Protein AF-0000000085170234 (afdb_homodimer)

pLDDT: mean 93.41, std 13.41, range [22.31, 98.94]

Organism: Herbaspirillum seropedicae (strain SmR1) (NCBI:txid757424)

Secondary structure (DSSP, 8-state):
-----SEEEEEESPEE--SSSPPPEE-EEEEETTEEEEEE--TTS-EEEEEE-TTSEEEEPEEESSB--TTHHHHSTT-HHHHTTTEEEEEES-TT--SSS--TT----TTGGGG--TT----SSHHHHHHHHHHS--SSEEEE-EEHHHHHHHH-S-SSSPPPHHHHHHHHHHHHHHHHHT--EEEEETTSHHHHT--HHHHHHHHGGGTTTT-EEEEE-S-SSTTHHHHHHHHHHHHHHHT--EEETT----SGGGTTTHHHHHHHHHHHHTTB-EEEEE-S-SSEEEEPP--GGG--S-EEEEEESS-GGGTTSBHHHHHHHHTS-HHHHHHHH-SEEEEE----HHHHHHHHHSTTEEE---B---SSS--THHHHHHHHIIIIIIIIS-SS-HHHHHHHTTHHHHHHHT-TT-SS--TTSB--EEEE-TTT-B----SSS-----BSEEEEEETTEEEEETTEE-S-----B---------------------/-----SEEEEEESPEE--SSSPPPEE-EEEEETTEEEEEE--TTS-EEEEEE-TTSEEEEPEEESSB--TTHHHHSTT-HHHHTTTEEEEEES-TT--SSS--TT----TTGGGG--TT----SSHHHHHHHHHHS--SSEEEE-EEHHHHHHHH-S-SSSPPPHHHHHHHHHHHHHHHHHT--EEEEETTSGGGTT--HHHHHHHHGGGTTTT-EEEEE-S-SSTTHHHHHHHHHHHHHHHT--EEETT----SGGGTTTHHHHHHHHHHHHTTB-EEEEE-S-SSEEEEPP--GGG--S-EEEEEESS-GGGTTSBHHHHHHHHTS-HHHHHHHH-SEEEEE----HHHHHHHHHSTTEEE---B---SSS--THHHHHHHHIIIIIIIIS-SS-HHHHHHHTTHHHHHHHT-TT-SS--TTSB--EEEE-TTT-B----SSS-----BSEEEEEETTEEEEETTEE-S-----B---------------------

Nearest PDB structures (foldseek):
  1v4y-assembly1_A  TM=9.837E-01  e=3.236E-79  Alcaligenes faecalis
  1rk5-assembly1_A  TM=9.835E-01  e=1.541E-78  Alcaligenes faecalis
  1m7j-assembly1_A  TM=9.836E-01  e=2.081E-78  Alcaligenes faecalis
  3giq-assembly1_A  TM=9.720E-01  e=9.893E-64  Bordetella bronchiseptica
  6gdd-assembly1_A  TM=7.482E-01  e=6.408E-16  Aquifex aeolicus VF5

Structure (mmCIF, N/CA/C/O backbone):
data_AF-0000000085170234-model_v1
#
loop_
_entity.id
_entity.type
_entity.pdbx_description
1 polymer 'N-acyl-D-glutamate deacylase protein'
#
loop_
_atom_site.group_PDB
_atom_site.id
_atom_site.type_symbol
_atom_site.label_atom_id
_atom_site.label_alt_id
_atom_site.label_comp_id
_atom_site.label_asym_id
_atom_site.label_entity_id
_atom_site.label_seq_id
_atom_site.pdbx_PDB_ins_code
_atom_site.Cartn_x
_atom_site.Cartn_y
_atom_site.Cartn_z
_atom_site.occupancy
_atom_site.B_iso_or_equiv
_atom_site.auth_seq_id
_atom_site.auth_comp_id
_atom_site.auth_asym_id
_atom_site.auth_atom_id
_atom_site.pdbx_PDB_model_num
ATOM 1 N N . MET A 1 1 ? 38.844 -9.789 -40.906 1 34 1 MET A N 1
ATOM 2 C CA . MET A 1 1 ? 38.25 -9.406 -39.625 1 34 1 MET A CA 1
ATOM 3 C C . MET A 1 1 ? 36.812 -9.906 -39.531 1 34 1 MET A C 1
ATOM 5 O O . MET A 1 1 ? 35.969 -9.562 -40.375 1 34 1 MET A O 1
ATOM 9 N N . GLN A 1 2 ? 36.531 -11.078 -39.219 1 41.5 2 GLN A N 1
ATOM 10 C CA . GLN A 1 2 ? 35.25 -11.781 -39.219 1 41.5 2 GLN A CA 1
ATOM 11 C C . GLN A 1 2 ? 34.156 -10.953 -38.531 1 41.5 2 GLN A C 1
ATOM 13 O O . GLN A 1 2 ? 34.312 -10.57 -37.375 1 41.5 2 GLN A O 1
ATOM 18 N N . ASN A 1 3 ? 33.469 -9.984 -39.125 1 49.84 3 ASN A N 1
ATOM 19 C CA . ASN A 1 3 ? 32.5 -8.953 -38.719 1 49.84 3 ASN A CA 1
ATOM 20 C C . ASN A 1 3 ? 31.422 -9.523 -37.812 1 49.84 3 ASN A C 1
ATOM 22 O O . ASN A 1 3 ? 30.531 -10.242 -38.281 1 49.84 3 ASN A O 1
ATOM 26 N N . SER A 1 4 ? 31.688 -9.789 -36.562 1 66.62 4 SER A N 1
ATOM 27 C CA . SER A 1 4 ? 30.766 -10.305 -35.562 1 66.62 4 SER A CA 1
ATOM 28 C C . SER A 1 4 ? 29.484 -9.492 -35.531 1 66.62 4 SER A C 1
ATOM 30 O O . SER A 1 4 ? 29.516 -8.258 -35.5 1 66.62 4 SER A O 1
ATOM 32 N N . PRO A 1 5 ? 28.359 -10.172 -35.875 1 76.56 5 PRO A N 1
ATOM 33 C CA . PRO A 1 5 ? 27.094 -9.445 -35.875 1 76.56 5 PRO A CA 1
ATOM 34 C C . PRO A 1 5 ? 26.859 -8.633 -34.625 1 76.56 5 PRO A C 1
ATOM 36 O O . PRO A 1 5 ? 27.375 -8.984 -33.562 1 76.56 5 PRO A O 1
ATOM 39 N N . ALA A 1 6 ? 26.281 -7.508 -34.812 1 88.31 6 ALA A N 1
ATOM 40 C CA . ALA A 1 6 ? 26 -6.562 -33.75 1 88.31 6 ALA A CA 1
ATOM 41 C C . ALA A 1 6 ? 25.156 -7.211 -32.656 1 88.31 6 ALA A C 1
ATOM 43 O O . ALA A 1 6 ? 25.344 -6.934 -31.469 1 88.31 6 ALA A O 1
ATOM 44 N N . PHE A 1 7 ? 24.25 -8.109 -33.156 1 96.62 7 PHE A N 1
ATOM 45 C CA . PHE A 1 7 ? 23.328 -8.758 -32.219 1 96.62 7 PHE A CA 1
ATOM 46 C C . PHE A 1 7 ? 23.281 -10.266 -32.438 1 96.62 7 PHE A C 1
ATOM 48 O O . PHE A 1 7 ? 23.5 -10.727 -33.562 1 96.62 7 PHE A O 1
ATOM 55 N N . ASP A 1 8 ? 23.125 -11.078 -31.422 1 97.94 8 ASP A N 1
ATOM 56 C CA . ASP A 1 8 ? 22.812 -12.5 -31.562 1 97.94 8 ASP A CA 1
ATOM 57 C C . ASP A 1 8 ? 21.438 -12.703 -32.188 1 97.94 8 ASP A C 1
ATOM 59 O O . ASP A 1 8 ? 21.234 -13.633 -32.969 1 97.94 8 ASP A O 1
ATOM 63 N N . LEU A 1 9 ? 20.516 -11.844 -31.812 1 98.31 9 LEU A N 1
ATOM 64 C CA . LEU A 1 9 ? 19.141 -11.906 -32.281 1 98.31 9 LEU A CA 1
ATOM 65 C C . LEU A 1 9 ? 18.578 -10.5 -32.469 1 98.31 9 LEU A C 1
ATOM 67 O O . LEU A 1 9 ? 18.781 -9.625 -31.609 1 98.31 9 LEU A O 1
ATOM 71 N N . LEU A 1 10 ? 17.938 -10.273 -33.562 1 98.69 10 LEU A N 1
ATOM 72 C CA . LEU A 1 10 ? 17.266 -9.016 -33.844 1 98.69 10 LEU A CA 1
ATOM 73 C C . LEU A 1 10 ? 15.805 -9.25 -34.188 1 98.69 10 LEU A C 1
ATOM 75 O O . LEU A 1 10 ? 15.492 -10.031 -35.094 1 98.69 10 LEU A O 1
ATOM 79 N N . ILE A 1 11 ? 14.906 -8.688 -33.406 1 98.75 11 ILE A N 1
ATOM 80 C CA . ILE A 1 11 ? 13.477 -8.711 -33.656 1 98.75 11 ILE A CA 1
ATOM 81 C C . ILE A 1 11 ? 13.039 -7.379 -34.281 1 98.75 11 ILE A C 1
ATOM 83 O O . ILE A 1 11 ? 13.195 -6.328 -33.656 1 98.75 11 ILE A O 1
ATOM 87 N N . THR A 1 12 ? 12.43 -7.395 -35.438 1 98.44 12 THR A N 1
ATOM 88 C CA . THR A 1 12 ? 12.164 -6.145 -36.156 1 98.44 12 THR A CA 1
ATOM 89 C C . THR A 1 12 ? 10.695 -6.043 -36.531 1 98.44 12 THR A C 1
ATOM 91 O O . THR A 1 12 ? 10.016 -7.059 -36.688 1 98.44 12 THR A O 1
ATOM 94 N N . GLY A 1 13 ? 10.211 -4.805 -36.562 1 97.81 13 GLY A N 1
ATOM 95 C CA . GLY A 1 13 ? 8.938 -4.504 -37.219 1 97.81 13 GLY A CA 1
ATOM 96 C C . GLY A 1 13 ? 7.75 -4.664 -36.281 1 97.81 13 GLY A C 1
ATOM 97 O O . GLY A 1 13 ? 6.613 -4.363 -36.656 1 97.81 13 GLY A O 1
ATOM 98 N N . GLY A 1 14 ? 7.945 -5.09 -35.062 1 98.25 14 GLY A N 1
ATOM 99 C CA . GLY A 1 14 ? 6.848 -5.371 -34.156 1 98.25 14 GLY A CA 1
ATOM 100 C C . GLY A 1 14 ? 6.371 -4.148 -33.375 1 98.25 14 GLY A C 1
ATOM 101 O O . GLY A 1 14 ? 7.004 -3.092 -33.438 1 98.25 14 GLY A O 1
ATOM 102 N N . THR A 1 15 ? 5.164 -4.227 -32.781 1 98.75 15 THR A N 1
ATOM 103 C CA . THR A 1 15 ? 4.664 -3.279 -31.797 1 98.75 15 THR A CA 1
ATOM 104 C C . THR A 1 15 ? 4.98 -3.754 -30.391 1 98.75 15 THR A C 1
ATOM 106 O O . THR A 1 15 ? 4.555 -4.84 -29.984 1 98.75 15 THR A O 1
ATOM 109 N N . ILE A 1 16 ? 5.648 -2.908 -29.641 1 98.81 16 ILE A N 1
ATOM 110 C CA . ILE A 1 16 ? 6.156 -3.312 -28.328 1 98.81 16 ILE A CA 1
ATOM 111 C C . ILE A 1 16 ? 5.133 -2.965 -27.25 1 98.81 16 ILE A C 1
ATOM 113 O O . ILE A 1 16 ? 4.617 -1.846 -27.219 1 98.81 16 ILE A O 1
ATOM 117 N N . ILE A 1 17 ? 4.715 -3.896 -26.469 1 98.88 17 ILE A N 1
ATOM 118 C CA . ILE A 1 17 ? 4.152 -3.709 -25.141 1 98.88 17 ILE A CA 1
ATOM 119 C C . ILE A 1 17 ? 5.184 -4.098 -24.078 1 98.88 17 ILE A C 1
ATOM 121 O O . ILE A 1 17 ? 5.508 -5.277 -23.922 1 98.88 17 ILE A O 1
ATOM 125 N N . ASP A 1 18 ? 5.668 -3.203 -23.312 1 98.75 18 ASP A N 1
ATOM 126 C CA . ASP A 1 18 ? 6.941 -3.379 -22.625 1 98.75 18 ASP A CA 1
ATOM 127 C C . ASP A 1 18 ? 6.738 -4.031 -21.266 1 98.75 18 ASP A C 1
ATOM 129 O O . ASP A 1 18 ? 7.707 -4.312 -20.547 1 98.75 18 ASP A O 1
ATOM 133 N N . GLY A 1 19 ? 5.488 -4.246 -20.812 1 98.56 19 GLY A N 1
ATOM 134 C CA . GLY A 1 19 ? 5.211 -4.93 -19.562 1 98.56 19 GLY A CA 1
ATOM 135 C C . GLY A 1 19 ? 5.051 -3.986 -18.391 1 98.56 19 GLY A C 1
ATOM 136 O O . GLY A 1 19 ? 4.887 -4.43 -17.25 1 98.56 19 GLY A O 1
ATOM 137 N N . SER A 1 20 ? 4.98 -2.604 -18.594 1 96.38 20 SER A N 1
ATOM 138 C CA . SER A 1 20 ? 4.871 -1.604 -17.531 1 96.38 20 SER A CA 1
ATOM 139 C C . SER A 1 20 ? 3.479 -0.986 -17.5 1 96.38 20 SER A C 1
ATOM 141 O O . SER A 1 20 ? 3.199 -0.122 -16.672 1 96.38 20 SER A O 1
ATOM 143 N N . LYS A 1 21 ? 2.598 -1.403 -18.359 1 93.69 21 LYS A N 1
ATOM 144 C CA . LYS A 1 21 ? 1.264 -0.839 -18.547 1 93.69 21 LYS A CA 1
ATOM 145 C C . LYS A 1 21 ? 1.313 0.41 -19.422 1 93.69 21 LYS A C 1
ATOM 147 O O . LYS A 1 21 ? 0.273 0.924 -19.844 1 93.69 21 LYS A O 1
ATOM 152 N N . ALA A 1 22 ? 2.502 0.89 -19.812 1 94.5 22 ALA A N 1
ATOM 153 C CA . ALA A 1 22 ? 2.629 2.057 -20.688 1 94.5 22 ALA A CA 1
ATOM 154 C C . ALA A 1 22 ? 2.068 1.769 -22.078 1 94.5 22 ALA A C 1
ATOM 156 O O . ALA A 1 22 ? 1.92 0.608 -22.469 1 94.5 22 ALA A O 1
ATOM 157 N N . PRO A 1 23 ? 1.733 2.812 -22.797 1 96.69 23 PRO A N 1
ATOM 158 C CA . PRO A 1 23 ? 1.229 2.609 -24.156 1 96.69 23 PRO A CA 1
ATOM 159 C C . PRO A 1 23 ? 2.225 1.877 -25.047 1 96.69 23 PRO A C 1
ATOM 161 O O . PRO A 1 23 ? 3.436 2.082 -24.922 1 96.69 23 PRO A O 1
ATOM 164 N N . ARG A 1 24 ? 1.692 1.06 -25.906 1 98.31 24 ARG A N 1
ATOM 165 C CA . ARG A 1 24 ? 2.514 0.323 -26.859 1 98.31 24 ARG A CA 1
ATOM 166 C C . ARG A 1 24 ? 3.148 1.264 -27.891 1 98.31 24 ARG A C 1
ATOM 168 O O . ARG A 1 24 ? 2.668 2.381 -28.094 1 98.31 24 ARG A O 1
ATOM 175 N N . PHE A 1 25 ? 4.293 0.852 -28.469 1 98.12 25 PHE A N 1
ATOM 176 C CA . PHE A 1 25 ? 5.012 1.668 -29.438 1 98.12 25 PHE A CA 1
ATOM 177 C C . PHE A 1 25 ? 5.77 0.792 -30.438 1 98.12 25 PHE A C 1
ATOM 179 O O . PHE A 1 25 ? 6.012 -0.388 -30.172 1 98.12 25 PHE A O 1
ATOM 186 N N . ARG A 1 26 ? 6.148 1.329 -31.609 1 98.19 26 ARG A N 1
ATOM 187 C CA . ARG A 1 26 ? 6.902 0.613 -32.625 1 98.19 26 ARG A CA 1
ATOM 188 C C . ARG A 1 26 ? 8.406 0.73 -32.375 1 98.19 26 ARG A C 1
ATOM 190 O O . ARG A 1 26 ? 8.922 1.828 -32.156 1 98.19 26 ARG A O 1
ATOM 197 N N . ALA A 1 27 ? 9.086 -0.435 -32.312 1 98.44 27 ALA A N 1
ATOM 198 C CA . ALA A 1 27 ? 10.539 -0.45 -32.219 1 98.44 27 ALA A CA 1
ATOM 199 C C . ALA A 1 27 ? 11.094 -1.849 -32.469 1 98.44 27 ALA A C 1
ATOM 201 O O . ALA A 1 27 ? 10.352 -2.83 -32.469 1 98.44 27 ALA A O 1
ATOM 202 N N . ASP A 1 28 ? 12.383 -1.906 -32.719 1 98.5 28 ASP A N 1
ATOM 203 C CA . ASP A 1 28 ? 13.125 -3.158 -32.844 1 98.5 28 ASP A CA 1
ATOM 204 C C . ASP A 1 28 ? 13.852 -3.473 -31.531 1 98.5 28 ASP A C 1
ATOM 206 O O . ASP A 1 28 ? 14.109 -2.578 -30.719 1 98.5 28 ASP A O 1
ATOM 210 N N . ILE A 1 29 ? 14.133 -4.734 -31.328 1 98.81 29 ILE A N 1
ATOM 211 C CA . ILE A 1 29 ? 14.867 -5.152 -30.141 1 98.81 29 ILE A CA 1
ATOM 212 C C . ILE A 1 29 ? 16.109 -5.941 -30.562 1 98.81 29 ILE A C 1
ATOM 214 O O . ILE A 1 29 ? 16 -6.914 -31.312 1 98.81 29 ILE A O 1
ATOM 218 N N . GLY A 1 30 ? 17.266 -5.457 -30.109 1 98.75 30 GLY A N 1
ATOM 219 C CA . GLY A 1 30 ? 18.516 -6.199 -30.266 1 98.75 30 GLY A CA 1
ATOM 220 C C . GLY A 1 30 ? 18.922 -6.934 -29 1 98.75 30 GLY A C 1
ATOM 221 O O . GLY A 1 30 ? 18.953 -6.352 -27.922 1 98.75 30 GLY A O 1
ATOM 222 N N . VAL A 1 31 ? 19.234 -8.258 -29.172 1 98.69 31 VAL A N 1
ATOM 223 C CA . VAL A 1 31 ? 19.609 -9.102 -28.031 1 98.69 31 VAL A CA 1
ATOM 224 C C . VAL A 1 31 ? 21.078 -9.516 -28.156 1 98.69 31 VAL A C 1
ATOM 226 O O . VAL A 1 31 ? 21.547 -9.875 -29.25 1 98.69 31 VAL A O 1
ATOM 229 N N . ARG A 1 32 ? 21.797 -9.398 -27.062 1 98.06 32 ARG A N 1
ATOM 230 C CA . ARG A 1 32 ? 23.188 -9.844 -26.984 1 98.06 32 ARG A CA 1
ATOM 231 C C . ARG A 1 32 ? 23.453 -10.539 -25.656 1 98.06 32 ARG A C 1
ATOM 233 O O . ARG A 1 32 ? 23.125 -10.008 -24.594 1 98.06 32 ARG A O 1
ATOM 240 N N . HIS A 1 33 ? 24.047 -11.727 -25.703 1 97.31 33 HIS A N 1
ATOM 241 C CA . HIS A 1 33 ? 24.469 -12.477 -24.531 1 97.31 33 HIS A CA 1
ATOM 242 C C . HIS A 1 33 ? 23.312 -12.672 -23.562 1 97.31 33 HIS A C 1
ATOM 244 O O . HIS A 1 33 ? 23.453 -12.43 -22.359 1 97.31 33 HIS A O 1
ATOM 250 N N . GLY A 1 34 ? 22.141 -12.961 -24.141 1 98.31 34 GLY A N 1
ATOM 251 C CA . GLY A 1 34 ? 20.984 -13.352 -23.344 1 98.31 34 GLY A CA 1
ATOM 252 C C . GLY A 1 34 ? 20.234 -12.172 -22.766 1 98.31 34 GLY A C 1
ATOM 253 O O . GLY A 1 34 ? 19.25 -12.352 -22.047 1 98.31 34 GLY A O 1
ATOM 254 N N . ARG A 1 35 ? 20.625 -10.898 -23.141 1 98.62 35 ARG A N 1
ATOM 255 C CA . ARG A 1 35 ? 20.031 -9.695 -22.578 1 98.62 35 ARG A CA 1
ATOM 256 C C . ARG A 1 35 ? 19.625 -8.719 -23.688 1 98.62 35 ARG A C 1
ATOM 258 O O . ARG A 1 35 ? 20.125 -8.797 -24.812 1 98.62 35 ARG A O 1
ATOM 265 N N . ILE A 1 36 ? 18.672 -7.922 -23.391 1 98.81 36 ILE A N 1
ATOM 266 C CA . ILE A 1 36 ? 18.266 -6.859 -24.297 1 98.81 36 ILE A CA 1
ATOM 267 C C . ILE A 1 36 ? 19.344 -5.789 -24.359 1 98.81 36 ILE A C 1
ATOM 269 O O . ILE A 1 36 ? 19.625 -5.117 -23.375 1 98.81 36 ILE A O 1
ATOM 273 N N . ALA A 1 37 ? 19.906 -5.621 -25.5 1 98.5 37 ALA A N 1
ATOM 274 C CA . ALA A 1 37 ? 21.031 -4.715 -25.672 1 98.5 37 ALA A CA 1
ATOM 275 C C . ALA A 1 37 ? 20.578 -3.332 -26.109 1 98.5 37 ALA A C 1
ATOM 277 O O . ALA A 1 37 ? 21.141 -2.318 -25.688 1 98.5 37 ALA A O 1
ATOM 278 N N . GLU A 1 38 ? 19.578 -3.342 -27.016 1 98.25 38 GLU A N 1
ATOM 279 C CA . GLU A 1 38 ? 19.094 -2.086 -27.578 1 98.25 38 GLU A CA 1
ATOM 280 C C . GLU A 1 38 ? 17.625 -2.189 -27.984 1 98.25 38 GLU A C 1
ATOM 282 O O . GLU A 1 38 ? 17.156 -3.258 -28.391 1 98.25 38 GLU A O 1
ATOM 287 N N . ILE A 1 39 ? 16.922 -1.142 -27.875 1 98.44 39 ILE A N 1
ATOM 288 C CA . ILE A 1 39 ? 15.562 -0.979 -28.359 1 98.44 39 ILE A CA 1
ATOM 289 C C . ILE A 1 39 ? 15.453 0.297 -29.188 1 98.44 39 ILE A C 1
ATOM 291 O O . ILE A 1 39 ? 15.836 1.377 -28.734 1 98.44 39 ILE A O 1
ATOM 295 N N . GLY A 1 40 ? 15.07 0.251 -30.297 1 97.75 40 GLY A N 1
ATOM 296 C CA . GLY A 1 40 ? 14.984 1.41 -31.172 1 97.75 40 GLY A CA 1
ATOM 297 C C . GLY A 1 40 ? 14.906 1.044 -32.656 1 97.75 40 GLY A C 1
ATOM 298 O O . GLY A 1 40 ? 14.328 0.013 -33 1 97.75 40 GLY A O 1
ATOM 299 N N . ASN A 1 41 ? 15.305 1.976 -33.469 1 96.94 41 ASN A N 1
ATOM 300 C CA . ASN A 1 41 ? 15.383 1.715 -34.906 1 96.94 41 ASN A CA 1
ATOM 301 C C . ASN A 1 41 ? 16.672 0.969 -35.281 1 96.94 41 ASN A C 1
ATOM 303 O O . ASN A 1 41 ? 17.734 1.58 -35.406 1 96.94 41 ASN A O 1
ATOM 307 N N . LEU A 1 42 ? 16.516 -0.318 -35.438 1 96.81 42 LEU A N 1
ATOM 308 C CA . LEU A 1 42 ? 17.703 -1.153 -35.594 1 96.81 42 LEU A CA 1
ATOM 309 C C . LEU A 1 42 ? 17.625 -1.967 -36.906 1 96.81 42 LEU A C 1
ATOM 311 O O . LEU A 1 42 ? 18.391 -2.914 -37.094 1 96.81 42 LEU A O 1
ATOM 315 N N . SER A 1 43 ? 16.688 -1.635 -37.75 1 92.81 43 SER A N 1
ATOM 316 C CA . SER A 1 43 ? 16.406 -2.447 -38.938 1 92.81 43 SER A CA 1
ATOM 317 C C . SER A 1 43 ? 17.641 -2.594 -39.812 1 92.81 43 SER A C 1
ATOM 319 O O . SER A 1 43 ? 17.781 -3.59 -40.531 1 92.81 43 SER A O 1
ATOM 321 N N . HIS A 1 44 ? 18.578 -1.716 -39.719 1 93.62 44 HIS A N 1
ATOM 322 C CA . HIS A 1 44 ? 19.734 -1.708 -40.562 1 93.62 44 HIS A CA 1
ATOM 323 C C . HIS A 1 44 ? 20.906 -2.451 -39.938 1 93.62 44 HIS A C 1
ATOM 325 O O . HIS A 1 44 ? 21.938 -2.666 -40.562 1 93.62 44 HIS A O 1
ATOM 331 N N . ARG A 1 45 ? 20.719 -2.85 -38.75 1 94.88 45 ARG A N 1
ATOM 332 C CA . ARG A 1 45 ? 21.812 -3.477 -38 1 94.88 45 ARG A CA 1
ATOM 333 C C . ARG A 1 45 ? 21.906 -4.961 -38.344 1 94.88 45 ARG A C 1
ATOM 335 O O . ARG A 1 45 ? 20.938 -5.574 -38.781 1 94.88 45 ARG A O 1
ATOM 342 N N . GLN A 1 46 ? 23.094 -5.578 -38.188 1 94.88 46 GLN A N 1
ATOM 343 C CA . GLN A 1 46 ? 23.328 -6.992 -38.469 1 94.88 46 GLN A CA 1
ATOM 344 C C . GLN A 1 46 ? 23.125 -7.84 -37.219 1 94.88 46 GLN A C 1
ATOM 346 O O . GLN A 1 46 ? 23.391 -7.379 -36.094 1 94.88 46 GLN A O 1
ATOM 351 N N . ALA A 1 47 ? 22.594 -9.062 -37.438 1 96.88 47 ALA A N 1
ATOM 352 C CA . ALA A 1 47 ? 22.391 -10.016 -36.344 1 96.88 47 ALA A CA 1
ATOM 353 C C . ALA A 1 47 ? 22.594 -11.453 -36.812 1 96.88 47 ALA A C 1
ATOM 355 O O . ALA A 1 47 ? 22.453 -11.742 -38.031 1 96.88 47 ALA A O 1
ATOM 356 N N . ALA A 1 48 ? 23 -12.32 -35.938 1 96.75 48 ALA A N 1
ATOM 357 C CA . ALA A 1 48 ? 23.156 -13.734 -36.25 1 96.75 48 ALA A CA 1
ATOM 358 C C . ALA A 1 48 ? 21.812 -14.359 -36.625 1 96.75 48 ALA A C 1
ATOM 360 O O . ALA A 1 48 ? 21.75 -15.211 -37.531 1 96.75 48 ALA A O 1
ATOM 361 N N . GLN A 1 49 ? 20.781 -14.008 -35.969 1 96.88 49 GLN A N 1
ATOM 362 C CA . GLN A 1 49 ? 19.406 -14.438 -36.25 1 96.88 49 GLN A CA 1
ATOM 363 C C . GLN A 1 49 ? 18.453 -13.242 -36.281 1 96.88 49 GLN A C 1
ATOM 365 O O . GLN A 1 49 ? 18.641 -12.273 -35.562 1 96.88 49 GLN A O 1
ATOM 370 N N . ARG A 1 50 ? 17.453 -13.336 -37.125 1 97.38 50 ARG A N 1
ATOM 371 C CA . ARG A 1 50 ? 16.469 -12.266 -37.25 1 97.38 50 ARG A CA 1
ATOM 372 C C . ARG A 1 50 ? 15.047 -12.812 -37.188 1 97.38 50 ARG A C 1
ATOM 374 O O . ARG A 1 50 ? 14.758 -13.867 -37.75 1 97.38 50 ARG A O 1
ATOM 381 N N . ILE A 1 51 ? 14.188 -12.156 -36.531 1 98.06 51 ILE A N 1
ATOM 382 C CA . ILE A 1 51 ? 12.766 -12.461 -36.469 1 98.06 51 ILE A CA 1
ATOM 383 C C . ILE A 1 51 ? 11.961 -11.258 -36.969 1 98.06 51 ILE A C 1
ATOM 385 O O . ILE A 1 51 ? 12.102 -10.156 -36.406 1 98.06 51 ILE A O 1
ATOM 389 N N . ASP A 1 52 ? 11.211 -11.445 -37.969 1 98 52 ASP A N 1
ATOM 390 C CA . ASP A 1 52 ? 10.281 -10.422 -38.438 1 98 52 ASP A CA 1
ATOM 391 C C . ASP A 1 52 ? 8.977 -10.461 -37.625 1 98 52 ASP A C 1
ATOM 393 O O . ASP A 1 52 ? 8.195 -11.406 -37.75 1 98 52 ASP A O 1
ATOM 397 N N . ALA A 1 53 ? 8.742 -9.445 -36.875 1 98.31 53 ALA A N 1
ATOM 398 C CA . ALA A 1 53 ? 7.547 -9.375 -36.031 1 98.31 53 ALA A CA 1
ATOM 399 C C . ALA A 1 53 ? 6.535 -8.383 -36.625 1 98.31 53 ALA A C 1
ATOM 401 O O . ALA A 1 53 ? 5.719 -7.828 -35.875 1 98.31 53 ALA A O 1
ATOM 402 N N . SER A 1 54 ? 6.574 -8.062 -37.875 1 98 54 SER A N 1
ATOM 403 C CA . SER A 1 54 ? 5.641 -7.129 -38.469 1 98 54 SER A CA 1
ATOM 404 C C . SER A 1 54 ? 4.195 -7.555 -38.25 1 98 54 SER A C 1
ATOM 406 O O . SER A 1 54 ? 3.834 -8.703 -38.5 1 98 54 SER A O 1
ATOM 408 N N . GLY A 1 55 ? 3.398 -6.625 -37.75 1 97.75 55 GLY A N 1
ATOM 409 C CA . GLY A 1 55 ? 1.985 -6.875 -37.531 1 97.75 55 GLY A CA 1
ATOM 410 C C . GLY A 1 55 ? 1.718 -7.625 -36.25 1 97.75 55 GLY A C 1
ATOM 411 O O . GLY A 1 55 ? 0.57 -7.957 -35.938 1 97.75 55 GLY A O 1
ATOM 412 N N . LYS A 1 56 ? 2.727 -7.84 -35.5 1 98.56 56 LYS A N 1
ATOM 413 C CA . LYS A 1 56 ? 2.602 -8.625 -34.281 1 98.56 56 LYS A CA 1
ATOM 414 C C . LYS A 1 56 ? 3 -7.801 -33.062 1 98.56 56 LYS A C 1
ATOM 416 O O . LYS A 1 56 ? 3.543 -6.699 -33.188 1 98.56 56 LYS A O 1
ATOM 421 N N . ILE A 1 57 ? 2.67 -8.297 -31.891 1 98.94 57 ILE A N 1
ATOM 422 C CA . ILE A 1 57 ? 3.055 -7.699 -30.625 1 98.94 57 ILE A CA 1
ATOM 423 C C . ILE A 1 57 ? 4.34 -8.352 -30.109 1 98.94 57 ILE A C 1
ATOM 425 O O . ILE A 1 57 ? 4.492 -9.57 -30.188 1 98.94 57 ILE A O 1
ATOM 429 N N . VAL A 1 58 ? 5.273 -7.562 -29.641 1 98.94 58 VAL A N 1
ATOM 430 C CA . VAL A 1 58 ? 6.461 -8.016 -28.922 1 98.94 58 VAL A CA 1
ATOM 431 C C . VAL A 1 58 ? 6.348 -7.645 -27.453 1 98.94 58 VAL A C 1
ATOM 433 O O . VAL A 1 58 ? 6.219 -6.465 -27.109 1 98.94 58 VAL A O 1
ATOM 436 N N . ALA A 1 59 ? 6.348 -8.617 -26.531 1 98.94 59 ALA A N 1
ATOM 437 C CA . ALA A 1 59 ? 6.164 -8.422 -25.109 1 98.94 59 ALA A CA 1
ATOM 438 C C . ALA A 1 59 ? 7.172 -9.242 -24.297 1 98.94 59 ALA A C 1
ATOM 440 O O . ALA A 1 59 ? 7.836 -10.125 -24.844 1 98.94 59 ALA A O 1
ATOM 441 N N . PRO A 1 60 ? 7.355 -8.859 -23.016 1 98.94 60 PRO A N 1
ATOM 442 C CA . PRO A 1 60 ? 8.125 -9.789 -22.188 1 98.94 60 PRO A CA 1
ATOM 443 C C . PRO A 1 60 ? 7.496 -11.18 -22.125 1 98.94 60 PRO A C 1
ATOM 445 O O . PRO A 1 60 ? 6.273 -11.312 -22.203 1 98.94 60 PRO A O 1
ATOM 448 N N . GLY A 1 61 ? 8.359 -12.195 -22.047 1 98.94 61 GLY A N 1
ATOM 449 C CA . GLY A 1 61 ? 7.809 -13.516 -21.781 1 98.94 61 GLY A CA 1
ATOM 450 C C . GLY A 1 61 ? 6.918 -13.562 -20.562 1 98.94 61 GLY A C 1
ATOM 451 O O . GLY A 1 61 ? 7.215 -12.922 -19.547 1 98.94 61 GLY A O 1
ATOM 452 N N . PHE A 1 62 ? 5.828 -14.289 -20.641 1 98.94 62 PHE A N 1
ATOM 453 C CA . PHE A 1 62 ? 4.867 -14.328 -19.547 1 98.94 62 PHE A CA 1
ATOM 454 C C . PHE A 1 62 ? 5.434 -15.102 -18.359 1 98.94 62 PHE A C 1
ATOM 456 O O . PHE A 1 62 ? 6.242 -16.016 -18.531 1 98.94 62 PHE A O 1
ATOM 463 N N . ILE A 1 63 ? 5.059 -14.664 -17.172 1 98.94 63 ILE A N 1
ATOM 464 C CA . ILE A 1 63 ? 5.441 -15.305 -15.922 1 98.94 63 ILE A CA 1
ATOM 465 C C . ILE A 1 63 ? 4.223 -15.984 -15.297 1 98.94 63 ILE A C 1
ATOM 467 O O . ILE A 1 63 ? 3.229 -15.32 -14.984 1 98.94 63 ILE A O 1
ATOM 471 N N . ASP A 1 64 ? 4.262 -17.297 -15.18 1 98.94 64 ASP A N 1
ATOM 472 C CA . ASP A 1 64 ? 3.201 -18.047 -14.508 1 98.94 64 ASP A CA 1
ATOM 473 C C . ASP A 1 64 ? 3.371 -18 -12.992 1 98.94 64 ASP A C 1
ATOM 475 O O . ASP A 1 64 ? 4.199 -18.719 -12.438 1 98.94 64 ASP A O 1
ATOM 479 N N . SER A 1 65 ? 2.49 -17.234 -12.352 1 98.94 65 SER A N 1
ATOM 480 C CA . SER A 1 65 ? 2.678 -16.938 -10.93 1 98.94 65 SER A CA 1
ATOM 481 C C . SER A 1 65 ? 2.348 -18.141 -10.062 1 98.94 65 SER A C 1
ATOM 483 O O . SER A 1 65 ? 2.688 -18.172 -8.875 1 98.94 65 SER A O 1
ATOM 485 N N . HIS A 1 66 ? 1.718 -19.172 -10.633 1 98.88 66 HIS A N 1
ATOM 486 C CA . HIS A 1 66 ? 1.221 -20.266 -9.82 1 98.88 66 HIS A CA 1
ATOM 487 C C . HIS A 1 66 ? 1.228 -21.578 -10.602 1 98.88 66 HIS A C 1
ATOM 489 O O . HIS A 1 66 ? 0.351 -21.812 -11.438 1 98.88 66 HIS A O 1
ATOM 495 N N . THR A 1 67 ? 2.199 -22.438 -10.234 1 98.5 67 THR A N 1
ATOM 496 C CA . THR A 1 67 ? 2.303 -23.703 -10.945 1 98.5 67 THR A CA 1
ATOM 497 C C . THR A 1 67 ? 2.596 -24.859 -9.977 1 98.5 67 THR A C 1
ATOM 499 O O . THR A 1 67 ? 2.92 -24.625 -8.812 1 98.5 67 THR A O 1
ATOM 502 N N . HIS A 1 68 ? 2.451 -26 -10.469 1 97.12 68 HIS A N 1
ATOM 503 C CA . HIS A 1 68 ? 2.91 -27.219 -9.828 1 97.12 68 HIS A CA 1
ATOM 504 C C . HIS A 1 68 ? 3.893 -27.969 -10.727 1 97.12 68 HIS A C 1
ATOM 506 O O . HIS A 1 68 ? 3.768 -29.188 -10.906 1 97.12 68 HIS A O 1
ATOM 512 N N . ASP A 1 69 ? 4.801 -27.219 -11.25 1 96.94 69 ASP A N 1
ATOM 513 C CA . ASP A 1 69 ? 5.758 -27.719 -12.234 1 96.94 69 ASP A CA 1
ATOM 514 C C . ASP A 1 69 ? 7.031 -28.219 -11.562 1 96.94 69 ASP A C 1
ATOM 516 O O . ASP A 1 69 ? 8.055 -28.422 -12.219 1 96.94 69 ASP A O 1
ATOM 520 N N . ASP A 1 70 ? 7.039 -28.422 -10.273 1 95.81 70 ASP A N 1
ATOM 521 C CA . ASP A 1 70 ? 8.242 -28.719 -9.5 1 95.81 70 ASP A CA 1
ATOM 522 C C . ASP A 1 70 ? 9.023 -29.875 -10.125 1 95.81 70 ASP A C 1
ATOM 524 O O . ASP A 1 70 ? 10.242 -29.797 -10.289 1 95.81 70 ASP A O 1
ATOM 528 N N . GLN A 1 71 ? 8.328 -30.875 -10.469 1 94.19 71 GLN A N 1
ATOM 529 C CA . GLN A 1 71 ? 8.969 -32.062 -11.047 1 94.19 71 GLN A CA 1
ATOM 530 C C . GLN A 1 71 ? 9.039 -31.938 -12.57 1 94.19 71 GLN A C 1
ATOM 532 O O . GLN A 1 71 ? 9.992 -32.438 -13.188 1 94.19 71 GLN A O 1
ATOM 537 N N . ALA A 1 72 ? 8.047 -31.359 -13.125 1 95 72 ALA A N 1
ATOM 538 C CA . ALA A 1 72 ? 7.914 -31.297 -14.578 1 95 72 ALA A CA 1
ATOM 539 C C . ALA A 1 72 ? 9.117 -30.594 -15.203 1 95 72 ALA A C 1
ATOM 541 O O . ALA A 1 72 ? 9.547 -30.969 -16.297 1 95 72 ALA A O 1
ATOM 542 N N . VAL A 1 73 ? 9.695 -29.625 -14.562 1 97 73 VAL A N 1
ATOM 543 C CA . VAL A 1 73 ? 10.812 -28.875 -15.102 1 97 73 VAL A CA 1
ATOM 544 C C . VAL A 1 73 ? 12.023 -29.781 -15.266 1 97 73 VAL A C 1
ATOM 546 O O . VAL A 1 73 ? 12.953 -29.469 -16.016 1 97 73 VAL A O 1
ATOM 549 N N . LEU A 1 74 ? 12.047 -30.938 -14.617 1 95.31 74 LEU A N 1
ATOM 550 C CA . LEU A 1 74 ? 13.117 -31.922 -14.75 1 95.31 74 LEU A CA 1
ATOM 551 C C . LEU A 1 74 ? 12.688 -33.062 -15.648 1 95.31 74 LEU A C 1
ATOM 553 O O . LEU A 1 74 ? 13.438 -33.5 -16.516 1 95.31 74 LEU A O 1
ATOM 557 N N . SER A 1 75 ? 11.445 -33.531 -15.484 1 93.81 75 SER A N 1
ATOM 558 C CA . SER A 1 75 ? 10.977 -34.75 -16.172 1 93.81 75 SER A CA 1
ATOM 559 C C . SER A 1 75 ? 10.453 -34.406 -17.562 1 93.81 75 SER A C 1
ATOM 561 O O . SER A 1 75 ? 10.43 -35.281 -18.438 1 93.81 75 SER A O 1
ATOM 563 N N . GLN A 1 76 ? 9.984 -33.25 -17.734 1 94.19 76 GLN A N 1
ATOM 564 C CA . GLN A 1 76 ? 9.508 -32.719 -19 1 94.19 76 GLN A CA 1
ATOM 565 C C . GLN A 1 76 ? 10.164 -31.375 -19.328 1 94.19 76 GLN A C 1
ATOM 567 O O . GLN A 1 76 ? 9.484 -30.359 -19.484 1 94.19 76 GLN A O 1
ATOM 572 N N . PRO A 1 77 ? 11.438 -31.406 -19.531 1 96.88 77 PRO A N 1
ATOM 573 C CA . PRO A 1 77 ? 12.211 -30.172 -19.547 1 96.88 77 PRO A CA 1
ATOM 574 C C . PRO A 1 77 ? 11.875 -29.281 -20.734 1 96.88 77 PRO A C 1
ATOM 576 O O . PRO A 1 77 ? 12.227 -28.094 -20.75 1 96.88 77 PRO A O 1
ATOM 579 N N . ASP A 1 78 ? 11.211 -29.828 -21.797 1 98.12 78 ASP A N 1
ATOM 580 C CA . ASP A 1 78 ? 10.797 -28.969 -22.906 1 98.12 78 ASP A CA 1
ATOM 581 C C . ASP A 1 78 ? 9.664 -28.031 -22.5 1 98.12 78 ASP A C 1
ATOM 583 O O . ASP A 1 78 ? 9.445 -27 -23.141 1 98.12 78 ASP A O 1
ATOM 587 N N . MET A 1 79 ? 8.922 -28.391 -21.484 1 98.06 79 MET A N 1
ATOM 588 C CA . MET A 1 79 ? 7.848 -27.578 -20.922 1 98.06 79 MET A CA 1
ATOM 589 C C . MET A 1 79 ? 6.949 -27.016 -22.016 1 98.06 79 MET A C 1
ATOM 591 O O . MET A 1 79 ? 6.621 -25.828 -22 1 98.06 79 MET A O 1
ATOM 595 N N . THR A 1 80 ? 6.59 -27.828 -22.922 1 98 80 THR A N 1
ATOM 596 C CA . THR A 1 80 ? 5.855 -27.391 -24.109 1 98 80 THR A CA 1
ATOM 597 C C . THR A 1 80 ? 4.52 -26.766 -23.719 1 98 80 THR A C 1
ATOM 599 O O . THR A 1 80 ? 4.07 -25.797 -24.344 1 98 80 THR A O 1
ATOM 602 N N . PHE A 1 81 ? 3.893 -27.281 -22.656 1 97.69 81 PHE A N 1
ATOM 603 C CA . PHE A 1 81 ? 2.602 -26.766 -22.203 1 97.69 81 PHE A CA 1
ATOM 604 C C . PHE A 1 81 ? 2.736 -25.359 -21.656 1 97.69 81 PHE A C 1
ATOM 606 O O . PHE A 1 81 ? 1.737 -24.656 -21.469 1 97.69 81 PHE A O 1
ATOM 613 N N . LYS A 1 82 ? 3.926 -24.875 -21.359 1 98.62 82 LYS A N 1
ATOM 614 C CA . LYS A 1 82 ? 4.176 -23.5 -20.922 1 98.62 82 LYS A CA 1
ATOM 615 C C . LYS A 1 82 ? 4.684 -22.641 -22.078 1 98.62 82 LYS A C 1
ATOM 617 O O . LYS A 1 82 ? 4.082 -21.625 -22.406 1 98.62 82 LYS A O 1
ATOM 622 N N . ILE A 1 83 ? 5.684 -23.125 -22.812 1 98.56 83 ILE A N 1
ATOM 623 C CA . ILE A 1 83 ? 6.367 -22.359 -23.859 1 98.56 83 ILE A CA 1
ATOM 624 C C . ILE A 1 83 ? 5.402 -22.062 -25 1 98.56 83 ILE A C 1
ATOM 626 O O . ILE A 1 83 ? 5.445 -20.984 -25.594 1 98.56 83 ILE A O 1
ATOM 630 N N . SER A 1 84 ? 4.539 -22.969 -25.281 1 98.31 84 SER A N 1
ATOM 631 C CA . SER A 1 84 ? 3.596 -22.797 -26.375 1 98.31 84 SER A CA 1
ATOM 632 C C . SER A 1 84 ? 2.576 -21.703 -26.062 1 98.31 84 SER A C 1
ATOM 634 O O . SER A 1 84 ? 1.854 -21.25 -26.953 1 98.31 84 SER A O 1
ATOM 636 N N . GLN A 1 85 ? 2.564 -21.234 -24.828 1 98.56 85 GLN A N 1
ATOM 637 C CA . GLN A 1 85 ? 1.652 -20.172 -24.406 1 98.56 85 GLN A CA 1
ATOM 638 C C . GLN A 1 85 ? 2.375 -18.828 -24.312 1 98.56 85 GLN A C 1
ATOM 640 O O . GLN A 1 85 ? 1.754 -17.797 -24.031 1 98.56 85 GLN A O 1
ATOM 645 N N . GLY A 1 86 ? 3.658 -18.828 -24.5 1 98.81 86 GLY A N 1
ATOM 646 C CA . GLY A 1 86 ? 4.43 -17.609 -24.312 1 98.81 86 GLY A CA 1
ATOM 647 C C . GLY A 1 86 ? 5.047 -17.484 -22.938 1 98.81 86 GLY A C 1
ATOM 648 O O . GLY A 1 86 ? 5.68 -16.469 -22.625 1 98.81 86 GLY A O 1
ATOM 649 N N . VAL A 1 87 ? 4.969 -18.531 -22.078 1 98.94 87 VAL A N 1
ATOM 650 C CA . VAL A 1 87 ? 5.488 -18.5 -20.719 1 98.94 87 VAL A CA 1
ATOM 651 C C . VAL A 1 87 ? 6.988 -18.766 -20.734 1 98.94 87 VAL A C 1
ATOM 653 O O . VAL A 1 87 ? 7.445 -19.734 -21.344 1 98.94 87 VAL A O 1
ATOM 656 N N . THR A 1 88 ? 7.738 -17.891 -20.078 1 98.94 88 THR A N 1
ATOM 657 C CA . THR A 1 88 ? 9.188 -18.078 -20.016 1 98.94 88 THR A CA 1
ATOM 658 C C . THR A 1 88 ? 9.641 -18.328 -18.578 1 98.94 88 THR A C 1
ATOM 660 O O . THR A 1 88 ? 10.781 -18.75 -18.359 1 98.94 88 THR A O 1
ATOM 663 N N . THR A 1 89 ? 8.789 -18.047 -17.625 1 98.94 89 THR A N 1
ATOM 664 C CA . THR A 1 89 ? 9.156 -18.188 -16.219 1 98.94 89 THR A CA 1
ATOM 665 C C . THR A 1 89 ? 8.008 -18.797 -15.43 1 98.94 89 THR A C 1
ATOM 667 O O . THR A 1 89 ? 6.848 -18.438 -15.617 1 98.94 89 THR A O 1
ATOM 670 N N . VAL A 1 90 ? 8.344 -19.781 -14.539 1 98.94 90 VAL A N 1
ATOM 671 C CA . VAL A 1 90 ? 7.332 -20.391 -13.688 1 98.94 90 VAL A CA 1
ATOM 672 C C . VAL A 1 90 ? 7.723 -20.234 -12.219 1 98.94 90 VAL A C 1
ATOM 674 O O . VAL A 1 90 ? 8.898 -20.328 -11.867 1 98.94 90 VAL A O 1
ATOM 677 N N . ILE A 1 91 ? 6.719 -19.922 -11.359 1 98.94 91 ILE A N 1
ATOM 678 C CA . ILE A 1 91 ? 6.852 -19.969 -9.914 1 98.94 91 ILE A CA 1
ATOM 679 C C . ILE A 1 91 ? 6.363 -21.328 -9.398 1 98.94 91 ILE A C 1
ATOM 681 O O . ILE A 1 91 ? 5.207 -21.703 -9.609 1 98.94 91 ILE A O 1
ATOM 685 N N . THR A 1 92 ? 7.238 -22.094 -8.727 1 98.31 92 THR A N 1
ATOM 686 C CA . THR A 1 92 ? 6.891 -23.422 -8.258 1 98.31 92 THR A CA 1
ATOM 687 C C . THR A 1 92 ? 6.84 -23.469 -6.73 1 98.31 92 THR A C 1
ATOM 689 O O . THR A 1 92 ? 7.16 -22.484 -6.066 1 98.31 92 THR A O 1
ATOM 692 N N . GLY A 1 93 ? 6.406 -24.562 -6.219 1 98.25 93 GLY A N 1
ATOM 693 C CA . GLY A 1 93 ? 6.332 -24.734 -4.777 1 98.25 93 GLY A CA 1
ATOM 694 C C . GLY A 1 93 ? 5.098 -24.109 -4.16 1 98.25 93 GLY A C 1
ATOM 695 O O . GLY A 1 93 ? 5.133 -23.656 -3.014 1 98.25 93 GLY A O 1
ATOM 696 N N . ASN A 1 94 ? 4.031 -24.031 -4.906 1 98.5 94 ASN A N 1
ATOM 697 C CA . ASN A 1 94 ? 2.797 -23.391 -4.469 1 98.5 94 ASN A CA 1
ATOM 698 C C . ASN A 1 94 ? 1.915 -24.344 -3.672 1 98.5 94 ASN A C 1
ATOM 700 O O . ASN A 1 94 ? 2.139 -25.562 -3.684 1 98.5 94 ASN A O 1
ATOM 704 N N . CYS A 1 95 ? 0.938 -23.812 -2.91 1 98.19 95 CYS A N 1
ATOM 705 C CA . CYS A 1 95 ? -0.128 -24.516 -2.197 1 98.19 95 CYS A CA 1
ATOM 706 C C . CYS A 1 95 ? 0.437 -25.359 -1.066 1 98.19 95 CYS A C 1
ATOM 708 O O . CYS A 1 95 ? -0.176 -26.359 -0.663 1 98.19 95 CYS A O 1
ATOM 710 N N . GLY A 1 96 ? 1.649 -25.078 -0.697 1 98.31 96 GLY A N 1
ATOM 711 C CA . GLY A 1 96 ? 2.254 -25.75 0.439 1 98.31 96 GLY A CA 1
ATOM 712 C C . GLY A 1 96 ? 2.998 -27.016 0.054 1 98.31 96 GLY A C 1
ATOM 713 O O . GLY A 1 96 ? 3.451 -27.766 0.922 1 98.31 96 GLY A O 1
ATOM 714 N N . ILE A 1 97 ? 3.191 -27.25 -1.23 1 96.81 97 ILE A N 1
ATOM 715 C CA . ILE A 1 97 ? 3.822 -28.516 -1.604 1 96.81 97 ILE A CA 1
ATOM 716 C C . ILE A 1 97 ? 5.02 -28.234 -2.514 1 96.81 97 ILE A C 1
ATOM 718 O O . ILE A 1 97 ? 4.984 -27.328 -3.34 1 96.81 97 ILE A O 1
ATOM 722 N N . SER A 1 98 ? 6.086 -28.984 -2.332 1 96.69 98 SER A N 1
ATOM 723 C CA . SER A 1 98 ? 7.32 -28.922 -3.107 1 96.69 98 SER A CA 1
ATOM 724 C C . SER A 1 98 ? 8.031 -30.266 -3.141 1 96.69 98 SER A C 1
ATOM 726 O O . SER A 1 98 ? 7.773 -31.141 -2.299 1 96.69 98 SER A O 1
ATOM 728 N N . ILE A 1 99 ? 8.891 -30.453 -4.074 1 95.38 99 ILE A N 1
ATOM 729 C CA . ILE A 1 99 ? 9.562 -31.734 -4.199 1 95.38 99 ILE A CA 1
ATOM 730 C C . ILE A 1 99 ? 10.875 -31.703 -3.416 1 95.38 99 ILE A C 1
ATOM 732 O O . ILE A 1 99 ? 11.609 -32.688 -3.391 1 95.38 99 ILE A O 1
ATOM 736 N N . ALA A 1 100 ? 11.18 -30.578 -2.895 1 96 100 ALA A N 1
ATOM 737 C CA . ALA A 1 100 ? 12.336 -30.422 -2.018 1 96 100 ALA A CA 1
ATOM 738 C C . ALA A 1 100 ? 12.031 -29.453 -0.88 1 96 100 ALA A C 1
ATOM 740 O O . ALA A 1 100 ? 11.328 -28.469 -1.072 1 96 100 ALA A O 1
ATOM 741 N N . PRO A 1 101 ? 12.469 -29.719 0.409 1 96.75 101 PRO A N 1
ATOM 742 C CA . PRO A 1 101 ? 13.164 -30.938 0.799 1 96.75 101 PRO A CA 1
ATOM 743 C C . PRO A 1 101 ? 12.227 -32.125 0.969 1 96.75 101 PRO A C 1
ATOM 745 O O . PRO A 1 101 ? 11.211 -32.031 1.661 1 96.75 101 PRO A O 1
ATOM 748 N N . LEU A 1 102 ? 12.578 -33.156 0.354 1 94.19 102 LEU A N 1
ATOM 749 C CA . LEU A 1 102 ? 11.766 -34.375 0.432 1 94.19 102 LEU A CA 1
ATOM 750 C C . LEU A 1 102 ? 12.633 -35.625 0.292 1 94.19 102 LEU A C 1
ATOM 752 O O . LEU A 1 102 ? 13.219 -35.875 -0.769 1 94.19 102 LEU A O 1
ATOM 756 N N . ARG A 1 103 ? 12.656 -36.375 1.324 1 90.75 103 ARG A N 1
ATOM 757 C CA . ARG A 1 103 ? 13.469 -37.594 1.322 1 90.75 103 ARG A CA 1
ATOM 758 C C . ARG A 1 103 ? 12.82 -38.688 0.484 1 90.75 103 ARG A C 1
ATOM 760 O O . ARG A 1 103 ? 11.602 -38.844 0.505 1 90.75 103 ARG A O 1
ATOM 767 N N . ALA A 1 104 ? 13.711 -39.469 -0.075 1 85.38 104 ALA A N 1
ATOM 768 C CA . ALA A 1 104 ? 13.219 -40.625 -0.815 1 85.38 104 ALA A CA 1
ATOM 769 C C . ALA A 1 104 ? 12.445 -41.594 0.098 1 85.38 104 ALA A C 1
ATOM 771 O O . ALA A 1 104 ? 12.844 -41.812 1.24 1 85.38 104 ALA A O 1
ATOM 772 N N . GLY A 1 105 ? 11.32 -42.031 -0.356 1 82.44 105 GLY A N 1
ATOM 773 C CA . GLY A 1 105 ? 10.539 -43 0.407 1 82.44 105 GLY A CA 1
ATOM 774 C C . GLY A 1 105 ? 9.508 -42.344 1.309 1 82.44 105 GLY A C 1
ATOM 775 O O . GLY A 1 105 ? 8.664 -43.031 1.895 1 82.44 105 GLY A O 1
ATOM 776 N N . THR A 1 106 ? 9.625 -41.062 1.395 1 86.5 106 THR A N 1
ATOM 777 C CA . THR A 1 106 ? 8.641 -40.375 2.203 1 86.5 106 THR A CA 1
ATOM 778 C C . THR A 1 106 ? 7.242 -40.5 1.612 1 86.5 106 THR A C 1
ATOM 780 O O . THR A 1 106 ? 7.055 -40.375 0.404 1 86.5 106 THR A O 1
ATOM 783 N N . PRO A 1 107 ? 6.324 -40.844 2.484 1 84.44 107 PRO A N 1
ATOM 784 C CA . PRO A 1 107 ? 4.945 -40.844 1.989 1 84.44 107 PRO A CA 1
ATOM 785 C C . PRO A 1 107 ? 4.5 -39.5 1.433 1 84.44 107 PRO A C 1
ATOM 787 O O . PRO A 1 107 ? 4.902 -38.469 1.945 1 84.44 107 PRO A O 1
ATOM 790 N N . LEU A 1 108 ? 3.666 -39.594 0.417 1 88.75 108 LEU A N 1
ATOM 791 C CA . LEU A 1 108 ? 3.188 -38.375 -0.223 1 88.75 108 LEU A CA 1
ATOM 792 C C . LEU A 1 108 ? 1.673 -38.25 -0.099 1 88.75 108 LEU A C 1
ATOM 794 O O . LEU A 1 108 ? 0.949 -38.438 -1.083 1 88.75 108 LEU A O 1
ATOM 798 N N . PRO A 1 109 ? 1.299 -37.875 1.052 1 90.25 109 PRO A N 1
ATOM 799 C CA . PRO A 1 109 ? -0.146 -37.656 1.136 1 90.25 109 PRO A CA 1
ATOM 800 C C . PRO A 1 109 ? -0.633 -36.594 0.172 1 90.25 109 PRO A C 1
ATOM 802 O O . PRO A 1 109 ? 0.1 -35.625 -0.119 1 90.25 109 PRO A O 1
ATOM 805 N N . ALA A 1 110 ? -1.886 -36.75 -0.259 1 88 110 ALA A N 1
ATOM 806 C CA . ALA A 1 110 ? -2.453 -35.688 -1.111 1 88 110 ALA A CA 1
ATOM 807 C C . ALA A 1 110 ? -2.488 -34.344 -0.388 1 88 110 ALA A C 1
ATOM 809 O O . ALA A 1 110 ? -2.756 -34.312 0.814 1 88 110 ALA A O 1
ATOM 810 N N . PRO A 1 111 ? -2.066 -33.25 -1.026 1 90.62 111 PRO A N 1
ATOM 811 C CA . PRO A 1 111 ? -1.923 -33.156 -2.482 1 90.62 111 PRO A CA 1
ATOM 812 C C . PRO A 1 111 ? -0.474 -33.281 -2.943 1 90.62 111 PRO A C 1
ATOM 814 O O . PRO A 1 111 ? -0.159 -33 -4.098 1 90.62 111 PRO A O 1
ATOM 817 N N . LEU A 1 112 ? 0.413 -33.625 -2.061 1 88.12 112 LEU A N 1
ATOM 818 C CA . LEU A 1 112 ? 1.804 -33.812 -2.463 1 88.12 112 LEU A CA 1
ATOM 819 C C . LEU A 1 112 ? 1.915 -34.812 -3.598 1 88.12 112 LEU A C 1
ATOM 821 O O . LEU A 1 112 ? 2.807 -34.719 -4.445 1 88.12 112 LEU A O 1
ATOM 825 N N . SER A 1 113 ? 1.011 -35.719 -3.623 1 84.38 113 SER A N 1
ATOM 826 C CA . SER A 1 113 ? 1.01 -36.781 -4.637 1 84.38 113 SER A CA 1
ATOM 827 C C . SER A 1 113 ? 0.805 -36.188 -6.031 1 84.38 113 SER A C 1
ATOM 829 O O . SER A 1 113 ? 1.078 -36.875 -7.031 1 84.38 113 SER A O 1
ATOM 831 N N . LEU A 1 114 ? 0.31 -35.062 -6.098 1 82.69 114 LEU A N 1
ATOM 832 C CA . LEU A 1 114 ? 0.118 -34.375 -7.383 1 82.69 114 LEU A CA 1
ATOM 833 C C . LEU A 1 114 ? 1.458 -34.094 -8.047 1 82.69 114 LEU A C 1
ATOM 835 O O . LEU A 1 114 ? 1.517 -33.844 -9.258 1 82.69 114 LEU A O 1
ATOM 839 N N . LEU A 1 115 ? 2.477 -34.062 -7.246 1 80.81 115 LEU A N 1
ATOM 840 C CA . LEU A 1 115 ? 3.807 -33.781 -7.766 1 80.81 115 LEU A CA 1
ATOM 841 C C . LEU A 1 115 ? 4.527 -35.062 -8.18 1 80.81 115 LEU A C 1
ATOM 843 O O . LEU A 1 115 ? 5.609 -35 -8.766 1 80.81 115 LEU A O 1
ATOM 847 N N . ASP A 1 116 ? 3.873 -36.156 -7.793 1 75.56 116 ASP A N 1
ATOM 848 C CA . ASP A 1 116 ? 4.527 -37.438 -8.023 1 75.56 116 ASP A CA 1
ATOM 849 C C . ASP A 1 116 ? 4.496 -37.812 -9.5 1 75.56 116 ASP A C 1
ATOM 851 O O . ASP A 1 116 ? 3.43 -37.844 -10.117 1 75.56 116 ASP A O 1
ATOM 855 N N . ASP A 1 117 ? 5.691 -37.781 -10.031 1 68 117 ASP A N 1
ATOM 856 C CA . ASP A 1 117 ? 5.793 -38.25 -11.406 1 68 117 ASP A CA 1
ATOM 857 C C . ASP A 1 117 ? 6.422 -39.656 -11.469 1 68 117 ASP A C 1
ATOM 859 O O . ASP A 1 117 ? 6.781 -40.219 -10.43 1 68 117 ASP A O 1
ATOM 863 N N . ALA A 1 118 ? 6.441 -40.156 -12.633 1 57.84 118 ALA A N 1
ATOM 864 C CA . ALA A 1 118 ? 6.816 -41.531 -12.906 1 57.84 118 ALA A CA 1
ATOM 865 C C . ALA A 1 118 ? 8.219 -41.844 -12.391 1 57.84 118 ALA A C 1
ATOM 867 O O . ALA A 1 118 ? 8.484 -42.969 -11.93 1 57.84 118 ALA A O 1
ATOM 868 N N . ASP A 1 119 ? 9.055 -40.812 -12.32 1 64.88 119 ASP A N 1
ATOM 869 C CA . ASP A 1 119 ? 10.438 -41.125 -12.008 1 64.88 119 ASP A CA 1
ATOM 870 C C . ASP A 1 119 ? 10.703 -41 -10.508 1 64.88 119 ASP A C 1
ATOM 872 O O . ASP A 1 119 ? 11.719 -41.5 -10.016 1 64.88 119 ASP A O 1
ATOM 876 N N . GLY A 1 120 ? 9.812 -40.438 -9.836 1 68.94 120 GLY A N 1
ATOM 877 C CA . GLY A 1 120 ? 9.844 -40.406 -8.383 1 68.94 120 GLY A CA 1
ATOM 878 C C . GLY A 1 120 ? 11.047 -39.656 -7.824 1 68.94 120 GLY A C 1
ATOM 879 O O . GLY A 1 120 ? 11.469 -39.906 -6.691 1 68.94 120 GLY A O 1
ATOM 880 N N . THR A 1 121 ? 11.703 -38.844 -8.586 1 80.62 121 THR A N 1
ATOM 881 C CA . THR A 1 121 ? 12.906 -38.156 -8.141 1 80.62 121 THR A CA 1
ATOM 882 C C . THR A 1 121 ? 12.586 -37.188 -7.008 1 80.62 121 THR A C 1
ATOM 884 O O . THR A 1 121 ? 11.602 -36.438 -7.082 1 80.62 121 THR A O 1
ATOM 887 N N . ARG A 1 122 ? 13.359 -37.312 -5.98 1 86.88 122 ARG A N 1
ATOM 888 C CA . ARG A 1 122 ? 13.242 -36.469 -4.797 1 86.88 122 ARG A CA 1
ATOM 889 C C . ARG A 1 122 ? 14.602 -35.906 -4.383 1 86.88 122 ARG A C 1
ATOM 891 O O . ARG A 1 122 ? 15.641 -36.438 -4.773 1 86.88 122 ARG A O 1
ATOM 898 N N . PHE A 1 123 ? 14.461 -34.781 -3.697 1 94.62 123 PHE A N 1
ATOM 899 C CA . PHE A 1 123 ? 15.695 -34.156 -3.238 1 94.62 123 PHE A CA 1
ATOM 900 C C . PHE A 1 123 ? 15.648 -33.906 -1.736 1 94.62 123 PHE A C 1
ATOM 902 O O . PHE A 1 123 ? 14.734 -33.219 -1.24 1 94.62 123 PHE A O 1
ATOM 909 N N . GLU A 1 124 ? 16.578 -34.344 -1.094 1 94.88 124 GLU A N 1
ATOM 910 C CA . GLU A 1 124 ? 16.609 -34.25 0.363 1 94.88 124 GLU A CA 1
ATOM 911 C C . GLU A 1 124 ? 16.828 -32.812 0.82 1 94.88 124 GLU A C 1
ATOM 913 O O . GLU A 1 124 ? 16.391 -32.406 1.9 1 94.88 124 GLU A O 1
ATOM 918 N N . THR A 1 125 ? 17.562 -32.062 0.039 1 97.38 125 THR A N 1
ATOM 919 C CA . THR A 1 125 ? 17.797 -30.656 0.345 1 97.38 125 THR A CA 1
ATOM 920 C C . THR A 1 125 ? 17.312 -29.766 -0.801 1 97.38 125 THR A C 1
ATOM 922 O O . THR A 1 125 ? 17.234 -30.219 -1.945 1 97.38 125 THR A O 1
ATOM 925 N N . PHE A 1 126 ? 17.031 -28.609 -0.448 1 98.06 126 PHE A N 1
ATOM 926 C CA . PHE A 1 126 ? 16.609 -27.656 -1.473 1 98.06 126 PHE A CA 1
ATOM 927 C C . PHE A 1 126 ? 17.766 -27.312 -2.393 1 98.06 126 PHE A C 1
ATOM 929 O O . PHE A 1 126 ? 17.594 -27.141 -3.6 1 98.06 126 PHE A O 1
ATOM 936 N N . SER A 1 127 ? 18.969 -27.234 -1.869 1 98 127 SER A N 1
ATOM 937 C CA . SER A 1 127 ? 20.172 -26.953 -2.65 1 98 127 SER A CA 1
ATOM 938 C C . SER A 1 127 ? 20.375 -28 -3.738 1 98 127 SER A C 1
ATOM 940 O O . SER A 1 127 ? 20.719 -27.656 -4.875 1 98 127 SER A O 1
ATOM 942 N N . SER A 1 128 ? 20.156 -29.234 -3.367 1 97.81 128 SER A N 1
ATOM 943 C CA . SER A 1 128 ? 20.344 -30.297 -4.352 1 97.81 128 SER A CA 1
ATOM 944 C C . SER A 1 128 ? 19.312 -30.188 -5.48 1 97.81 128 SER A C 1
ATOM 946 O O . SER A 1 128 ? 19.609 -30.516 -6.629 1 97.81 128 SER A O 1
ATOM 948 N N . TYR A 1 129 ? 18.172 -29.781 -5.168 1 97.44 129 TYR A N 1
ATOM 949 C CA . TYR A 1 129 ? 17.125 -29.562 -6.172 1 97.44 129 TYR A CA 1
ATOM 950 C C . TYR A 1 129 ? 17.531 -28.438 -7.129 1 97.44 129 TYR A C 1
ATOM 952 O O . TYR A 1 129 ? 17.5 -28.609 -8.352 1 97.44 129 TYR A O 1
ATOM 960 N N . LEU A 1 130 ? 17.922 -27.297 -6.562 1 98.06 130 LEU A N 1
ATOM 961 C CA . LEU A 1 130 ? 18.312 -26.172 -7.41 1 98.06 130 LEU A CA 1
ATOM 962 C C . LEU A 1 130 ? 19.531 -26.531 -8.25 1 98.06 130 LEU A C 1
ATOM 964 O O . LEU A 1 130 ? 19.656 -26.109 -9.398 1 98.06 130 LEU A O 1
ATOM 968 N N . ASP A 1 131 ? 20.438 -27.359 -7.703 1 98 131 ASP A N 1
ATOM 969 C CA . ASP A 1 131 ? 21.594 -27.828 -8.461 1 98 131 ASP A CA 1
ATOM 970 C C . ASP A 1 131 ? 21.172 -28.703 -9.641 1 98 131 ASP A C 1
ATOM 972 O O . ASP A 1 131 ? 21.719 -28.594 -10.734 1 98 131 ASP A O 1
ATOM 976 N N . ALA A 1 132 ? 20.219 -29.547 -9.375 1 97.38 132 ALA A N 1
ATOM 977 C CA . ALA A 1 132 ? 19.703 -30.391 -10.445 1 97.38 132 ALA A CA 1
ATOM 978 C C . ALA A 1 132 ? 19.109 -29.531 -11.57 1 97.38 132 ALA A C 1
ATOM 980 O O . ALA A 1 132 ? 19.312 -29.828 -12.75 1 97.38 132 ALA A O 1
ATOM 981 N N . LEU A 1 133 ? 18.438 -28.5 -11.211 1 97.94 133 LEU A N 1
ATOM 982 C CA . LEU A 1 133 ? 17.844 -27.609 -12.195 1 97.94 133 LEU A CA 1
ATOM 983 C C . LEU A 1 133 ? 18.922 -26.906 -13.016 1 97.94 133 LEU A C 1
ATOM 985 O O . LEU A 1 133 ? 18.766 -26.719 -14.227 1 97.94 133 LEU A O 1
ATOM 989 N N . ARG A 1 134 ? 19.984 -26.531 -12.375 1 98.12 134 ARG A N 1
ATOM 990 C CA . ARG A 1 134 ? 21.078 -25.844 -13.055 1 98.12 134 ARG A CA 1
ATOM 991 C C . ARG A 1 134 ? 21.828 -26.797 -13.992 1 98.12 134 ARG A C 1
ATOM 993 O O . ARG A 1 134 ? 22.266 -26.391 -15.07 1 98.12 134 ARG A O 1
ATOM 1000 N N . GLN A 1 135 ? 21.891 -28.031 -13.578 1 97.69 135 GLN A N 1
ATOM 1001 C CA . GLN A 1 135 ? 22.609 -29.031 -14.352 1 97.69 135 GLN A CA 1
ATOM 1002 C C . GLN A 1 135 ? 21.812 -29.484 -15.57 1 97.69 135 GLN A C 1
ATOM 1004 O O . GLN A 1 135 ? 22.391 -29.812 -16.609 1 97.69 135 GLN A O 1
ATOM 1009 N N . THR A 1 136 ? 20.562 -29.516 -15.391 1 96.56 136 THR A N 1
ATOM 1010 C CA . THR A 1 136 ? 19.656 -29.922 -16.469 1 96.56 136 THR A CA 1
ATOM 1011 C C . THR A 1 136 ? 18.547 -28.891 -16.656 1 96.56 136 THR A C 1
ATOM 1013 O O . THR A 1 136 ? 17.391 -29.156 -16.328 1 96.56 136 THR A O 1
ATOM 1016 N N . PRO A 1 137 ? 18.875 -27.797 -17.312 1 97.94 137 PRO A N 1
ATOM 1017 C CA . PRO A 1 137 ? 17.906 -26.719 -17.438 1 97.94 137 PRO A CA 1
ATOM 1018 C C . PRO A 1 137 ? 16.703 -27.094 -18.281 1 97.94 137 PRO A C 1
ATOM 1020 O O . PRO A 1 137 ? 16.828 -27.859 -19.234 1 97.94 137 PRO A O 1
ATOM 1023 N N . SER A 1 138 ? 15.586 -26.594 -17.922 1 98.5 138 SER A N 1
ATOM 1024 C CA . SER A 1 138 ? 14.375 -26.688 -18.719 1 98.5 138 SER A CA 1
ATOM 1025 C C . SER A 1 138 ? 14.266 -25.516 -19.703 1 98.5 138 SER A C 1
ATOM 1027 O O . SER A 1 138 ? 15.148 -24.672 -19.75 1 98.5 138 SER A O 1
ATOM 1029 N N . ALA A 1 139 ? 13.18 -25.547 -20.438 1 98.81 139 ALA A N 1
ATOM 1030 C CA . ALA A 1 139 ? 12.922 -24.5 -21.422 1 98.81 139 ALA A CA 1
ATOM 1031 C C . ALA A 1 139 ? 12.516 -23.203 -20.75 1 98.81 139 ALA A C 1
ATOM 1033 O O . ALA A 1 139 ? 12.57 -22.125 -21.359 1 98.81 139 ALA A O 1
ATOM 1034 N N . VAL A 1 140 ? 12.109 -23.266 -19.484 1 98.88 140 VAL A N 1
ATOM 1035 C CA . VAL A 1 140 ? 11.617 -22.062 -18.797 1 98.88 140 VAL A CA 1
ATOM 1036 C C . VAL A 1 140 ? 12.508 -21.766 -17.594 1 98.88 140 VAL A C 1
ATOM 1038 O O . VAL A 1 140 ? 13.18 -22.672 -17.062 1 98.88 140 VAL A O 1
ATOM 1041 N N . ASN A 1 141 ? 12.555 -20.453 -17.188 1 98.94 141 ASN A N 1
ATOM 1042 C CA . ASN A 1 141 ? 13.141 -20.078 -15.914 1 98.94 141 ASN A CA 1
ATOM 1043 C C . ASN A 1 141 ? 12.305 -20.578 -14.734 1 98.94 141 ASN A C 1
ATOM 1045 O O . ASN A 1 141 ? 11.086 -20.672 -14.836 1 98.94 141 ASN A O 1
ATOM 1049 N N . VAL A 1 142 ? 13.047 -20.875 -13.617 1 98.88 142 VAL A N 1
ATOM 1050 C CA . VAL A 1 142 ? 12.336 -21.438 -12.461 1 98.88 142 VAL A CA 1
ATOM 1051 C C . VAL A 1 142 ? 12.664 -20.609 -11.219 1 98.88 142 VAL A C 1
ATOM 1053 O O . VAL A 1 142 ? 13.836 -20.422 -10.875 1 98.88 142 VAL A O 1
ATOM 1056 N N . ALA A 1 143 ? 11.68 -20.031 -10.578 1 98.81 143 ALA A N 1
ATOM 1057 C CA . ALA A 1 143 ? 11.727 -19.5 -9.219 1 98.81 143 ALA A CA 1
ATOM 1058 C C . ALA A 1 143 ? 10.945 -20.375 -8.25 1 98.81 143 ALA A C 1
ATOM 1060 O O . ALA A 1 143 ? 9.719 -20.484 -8.359 1 98.81 143 ALA A O 1
ATOM 1061 N N . ALA A 1 144 ? 11.625 -20.922 -7.258 1 98.75 144 ALA A N 1
ATOM 1062 C CA . ALA A 1 144 ? 11.023 -22 -6.496 1 98.75 144 ALA A CA 1
ATOM 1063 C C . ALA A 1 144 ? 10.805 -21.609 -5.039 1 98.75 144 ALA A C 1
ATOM 1065 O O . ALA A 1 144 ? 11.648 -20.922 -4.445 1 98.75 144 ALA A O 1
ATOM 1066 N N . MET A 1 145 ? 9.719 -22.047 -4.477 1 98.75 145 MET A N 1
ATOM 1067 C CA . MET A 1 145 ? 9.398 -21.891 -3.061 1 98.75 145 MET A CA 1
ATOM 1068 C C . MET A 1 145 ? 9.367 -23.25 -2.359 1 98.75 145 MET A C 1
ATOM 1070 O O . MET A 1 145 ? 9.328 -24.297 -3.016 1 98.75 145 MET A O 1
ATOM 1074 N N . VAL A 1 146 ? 9.375 -23.188 -1.037 1 98.31 146 VAL A N 1
ATOM 1075 C CA . VAL A 1 146 ? 9.258 -24.391 -0.215 1 98.31 146 VAL A CA 1
ATOM 1076 C C . VAL A 1 146 ? 7.82 -24.547 0.278 1 98.31 146 VAL A C 1
ATOM 1078 O O . VAL A 1 146 ? 7.191 -23.562 0.677 1 98.31 146 VAL A O 1
ATOM 1081 N N . GLY A 1 147 ? 7.395 -25.781 0.253 1 98.56 147 GLY A N 1
ATOM 1082 C CA . GLY A 1 147 ? 6.039 -26.031 0.722 1 98.56 147 GLY A CA 1
ATOM 1083 C C . GLY A 1 147 ? 5.973 -26.359 2.203 1 98.56 147 GLY A C 1
ATOM 1084 O O . GLY A 1 147 ? 6.688 -27.234 2.686 1 98.56 147 GLY A O 1
ATOM 1085 N N . HIS A 1 148 ? 5.094 -25.703 2.934 1 98.81 148 HIS A N 1
ATOM 1086 C CA . HIS A 1 148 ? 4.852 -25.938 4.352 1 98.81 148 HIS A CA 1
ATOM 1087 C C . HIS A 1 148 ? 4.406 -27.375 4.609 1 98.81 148 HIS A C 1
ATOM 1089 O O . HIS A 1 148 ? 4.859 -28 5.57 1 98.81 148 HIS A O 1
ATOM 1095 N N . SER A 1 149 ? 3.514 -27.922 3.803 1 98.44 149 SER A N 1
ATOM 1096 C CA . SER A 1 149 ? 3.078 -29.312 3.93 1 98.44 149 SER A CA 1
ATOM 1097 C C . SER A 1 149 ? 4.242 -30.266 3.74 1 98.44 149 SER A C 1
ATOM 1099 O O . SER A 1 149 ? 4.316 -31.297 4.41 1 98.44 149 SER A O 1
ATOM 1101 N N . THR A 1 150 ? 5.125 -29.922 2.836 1 97.75 150 THR A N 1
ATOM 1102 C CA . THR A 1 150 ? 6.324 -30.734 2.637 1 97.75 150 THR A CA 1
ATOM 1103 C C . THR A 1 150 ? 7.168 -30.766 3.906 1 97.75 150 THR A C 1
ATOM 1105 O O . THR A 1 150 ? 7.621 -31.828 4.328 1 97.75 150 THR A O 1
ATOM 1108 N N . LEU A 1 151 ? 7.309 -29.609 4.531 1 98.62 151 LEU A N 1
ATOM 1109 C CA . LEU A 1 151 ? 8.062 -29.547 5.777 1 98.62 151 LEU A CA 1
ATOM 1110 C C . LEU A 1 151 ? 7.383 -30.375 6.867 1 98.62 151 LEU A C 1
ATOM 1112 O O . LEU A 1 151 ? 8.055 -31.094 7.617 1 98.62 151 LEU A O 1
ATOM 1116 N N . ARG A 1 152 ? 6.082 -30.312 6.953 1 98.38 152 ARG A N 1
ATOM 1117 C CA . ARG A 1 152 ? 5.332 -31.078 7.938 1 98.38 152 ARG A CA 1
ATOM 1118 C C . ARG A 1 152 ? 5.535 -32.594 7.727 1 98.38 152 ARG A C 1
ATOM 1120 O O . ARG A 1 152 ? 5.832 -33.312 8.672 1 98.38 152 ARG A O 1
ATOM 1127 N N . VAL A 1 153 ? 5.453 -33.031 6.527 1 97.19 153 VAL A N 1
ATOM 1128 C CA . VAL A 1 153 ? 5.598 -34.438 6.195 1 97.19 153 VAL A CA 1
ATOM 1129 C C . VAL A 1 153 ? 7.008 -34.906 6.539 1 97.19 153 VAL A C 1
ATOM 1131 O O . VAL A 1 153 ? 7.199 -36.031 7 1 97.19 153 VAL A O 1
ATOM 1134 N N . MET A 1 154 ? 7.969 -34.062 6.434 1 96.75 154 MET A N 1
ATOM 1135 C CA . MET A 1 154 ? 9.375 -34.406 6.648 1 96.75 154 MET A CA 1
ATOM 1136 C C . MET A 1 154 ? 9.695 -34.469 8.133 1 96.75 154 MET A C 1
ATOM 1138 O O . MET A 1 154 ? 10.656 -35.125 8.539 1 96.75 154 MET A O 1
ATOM 1142 N N . THR A 1 155 ? 8.867 -33.812 8.984 1 97.75 155 THR A N 1
ATOM 1143 C CA . THR A 1 155 ? 9.359 -33.594 10.344 1 97.75 155 THR A CA 1
ATOM 1144 C C . THR A 1 155 ? 8.383 -34.156 11.367 1 97.75 155 THR A C 1
ATOM 1146 O O . THR A 1 155 ? 8.734 -34.344 12.531 1 97.75 155 THR A O 1
ATOM 1149 N N . MET A 1 156 ? 7.129 -34.406 10.914 1 97.44 156 MET A N 1
ATOM 1150 C CA . MET A 1 156 ? 6.109 -34.812 11.875 1 97.44 156 MET A CA 1
ATOM 1151 C C . MET A 1 156 ? 5.785 -36.312 11.727 1 97.44 156 MET A C 1
ATOM 1153 O O . MET A 1 156 ? 5.836 -36.844 10.625 1 97.44 156 MET A O 1
ATOM 1157 N N . ASP A 1 157 ? 5.371 -36.906 12.844 1 95.31 157 ASP A N 1
ATOM 1158 C CA . ASP A 1 157 ? 4.965 -38.312 12.844 1 95.31 157 ASP A CA 1
ATOM 1159 C C . ASP A 1 157 ? 3.475 -38.438 12.531 1 95.31 157 ASP A C 1
ATOM 1161 O O . ASP A 1 157 ? 3.02 -39.5 12.117 1 95.31 157 ASP A O 1
ATOM 1165 N N . ALA A 1 158 ? 2.775 -37.406 12.812 1 96.06 158 ALA A N 1
ATOM 1166 C CA . ALA A 1 158 ? 1.346 -37.312 12.516 1 96.06 158 ALA A CA 1
ATOM 1167 C C . ALA A 1 158 ? 0.947 -35.906 12.062 1 96.06 158 ALA A C 1
ATOM 1169 O O . ALA A 1 158 ? 1.375 -34.938 12.656 1 96.06 158 ALA A O 1
ATOM 1170 N N . LEU A 1 159 ? 0.068 -35.812 11.078 1 96.94 159 LEU A N 1
ATOM 1171 C CA . LEU A 1 159 ? -0.214 -34.531 10.461 1 96.94 159 LEU A CA 1
ATOM 1172 C C . LEU A 1 159 ? -1.528 -33.938 10.984 1 96.94 159 LEU A C 1
ATOM 1174 O O . LEU A 1 159 ? -1.826 -32.781 10.766 1 96.94 159 LEU A O 1
ATOM 1178 N N . GLU A 1 160 ? -2.391 -34.719 11.695 1 97.12 160 GLU A N 1
ATOM 1179 C CA . GLU A 1 160 ? -3.717 -34.312 12.133 1 97.12 160 GLU A CA 1
ATOM 1180 C C . GLU A 1 160 ? -3.648 -33.594 13.484 1 97.12 160 GLU A C 1
ATOM 1182 O O . GLU A 1 160 ? -4.457 -33.844 14.375 1 97.12 160 GLU A O 1
ATOM 1187 N N . ARG A 1 161 ? -2.629 -32.844 13.594 1 97.69 161 ARG A N 1
ATOM 1188 C CA . ARG A 1 161 ? -2.424 -32.031 14.789 1 97.69 161 ARG A CA 1
ATOM 1189 C C . ARG A 1 161 ? -1.494 -30.875 14.5 1 97.69 161 ARG A C 1
ATOM 1191 O O . ARG A 1 161 ? -0.851 -30.828 13.445 1 97.69 161 ARG A O 1
ATOM 1198 N N . GLU A 1 162 ? -1.416 -29.984 15.484 1 98.12 162 GLU A N 1
ATOM 1199 C CA . GLU A 1 162 ? -0.421 -28.922 15.445 1 98.12 162 GLU A CA 1
ATOM 1200 C C . GLU A 1 162 ? 0.986 -29.469 15.664 1 98.12 162 GLU A C 1
ATOM 1202 O O . GLU A 1 162 ? 1.171 -30.453 16.375 1 98.12 162 GLU A O 1
ATOM 1207 N N . ALA A 1 163 ? 1.896 -28.828 15.117 1 98.69 163 ALA A N 1
ATOM 1208 C CA . ALA A 1 163 ? 3.289 -29.25 15.289 1 98.69 163 ALA A CA 1
ATOM 1209 C C . ALA A 1 163 ? 3.797 -28.906 16.688 1 98.69 163 ALA A C 1
ATOM 1211 O O . ALA A 1 163 ? 3.436 -27.859 17.25 1 98.69 163 ALA A O 1
ATOM 1212 N N . ARG A 1 164 ? 4.652 -29.75 17.219 1 98.25 164 ARG A N 1
ATOM 1213 C CA . ARG A 1 164 ? 5.332 -29.516 18.484 1 98.25 164 ARG A CA 1
ATOM 1214 C C . ARG A 1 164 ? 6.52 -28.578 18.312 1 98.25 164 ARG A C 1
ATOM 1216 O O . ARG A 1 164 ? 7.008 -28.406 17.188 1 98.25 164 ARG A O 1
ATOM 1223 N N . PRO A 1 165 ? 6.992 -27.984 19.422 1 97.94 165 PRO A N 1
ATOM 1224 C CA . PRO A 1 165 ? 8.102 -27.047 19.312 1 97.94 165 PRO A CA 1
ATOM 1225 C C . PRO A 1 165 ? 9.328 -27.656 18.641 1 97.94 165 PRO A C 1
ATOM 1227 O O . PRO A 1 165 ? 10.008 -26.969 17.859 1 97.94 165 PRO A O 1
ATOM 1230 N N . ASP A 1 166 ? 9.586 -28.906 18.906 1 98.19 166 ASP A N 1
ATOM 1231 C CA . ASP A 1 166 ? 10.742 -29.547 18.297 1 98.19 166 ASP A CA 1
ATOM 1232 C C . ASP A 1 166 ? 10.523 -29.75 16.797 1 98.19 166 ASP A C 1
ATOM 1234 O O . ASP A 1 166 ? 11.469 -29.625 16 1 98.19 166 ASP A O 1
ATOM 1238 N N . GLU A 1 167 ? 9.32 -30.094 16.422 1 98.62 167 GLU A N 1
ATOM 1239 C CA . GLU A 1 167 ? 8.969 -30.234 15.008 1 98.62 167 GLU A CA 1
ATOM 1240 C C . GLU A 1 167 ? 9.039 -28.891 14.289 1 98.62 167 GLU A C 1
ATOM 1242 O O . GLU A 1 167 ? 9.516 -28.797 13.156 1 98.62 167 GLU A O 1
ATOM 1247 N N . ILE A 1 168 ? 8.609 -27.828 14.953 1 98.81 168 ILE A N 1
ATOM 1248 C CA . ILE A 1 168 ? 8.695 -26.484 14.414 1 98.81 168 ILE A CA 1
ATOM 1249 C C . ILE A 1 168 ? 10.156 -26.094 14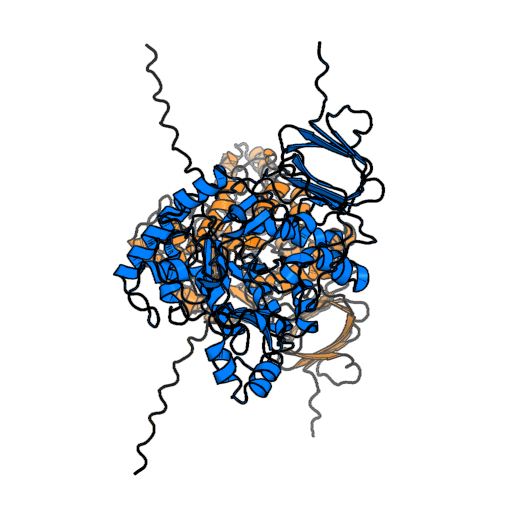.203 1 98.81 168 ILE A C 1
ATOM 1251 O O . ILE A 1 168 ? 10.523 -25.562 13.148 1 98.81 168 ILE A O 1
ATOM 1255 N N . SER A 1 169 ? 10.969 -26.406 15.172 1 98.56 169 SER A N 1
ATOM 1256 C CA . SER A 1 169 ? 12.398 -26.125 15.062 1 98.56 169 SER A CA 1
ATOM 1257 C C . SER A 1 169 ? 13.016 -26.875 13.883 1 98.56 169 SER A C 1
ATOM 1259 O O . SER A 1 169 ? 13.867 -26.328 13.172 1 98.56 169 SER A O 1
ATOM 1261 N N . ALA A 1 170 ? 12.594 -28.094 13.711 1 98.56 170 ALA A N 1
ATOM 1262 C CA . ALA A 1 170 ? 13.086 -28.891 12.586 1 98.56 170 ALA A CA 1
ATOM 1263 C C . ALA A 1 170 ? 12.648 -28.281 11.258 1 98.56 170 ALA A C 1
ATOM 1265 O O . ALA A 1 170 ? 13.43 -28.219 10.305 1 98.56 170 ALA A O 1
ATOM 1266 N N . MET A 1 171 ? 11.453 -27.812 11.172 1 98.81 171 MET A N 1
ATOM 1267 C CA . MET A 1 171 ? 10.953 -27.172 9.961 1 98.81 171 MET A CA 1
ATOM 1268 C C . MET A 1 171 ? 11.695 -25.859 9.695 1 98.81 171 MET A C 1
ATOM 1270 O O . MET A 1 171 ? 12.008 -25.547 8.547 1 98.81 171 MET A O 1
ATOM 1274 N N . ASN A 1 172 ? 11.984 -25.156 10.812 1 98.75 172 ASN A N 1
ATOM 1275 C CA . ASN A 1 172 ? 12.766 -23.938 10.672 1 98.75 172 ASN A CA 1
ATOM 1276 C C . ASN A 1 172 ? 14.117 -24.203 10.023 1 98.75 172 ASN A C 1
ATOM 1278 O O . ASN A 1 172 ? 14.547 -23.453 9.141 1 98.75 172 ASN A O 1
ATOM 1282 N N . ALA A 1 173 ? 14.734 -25.234 10.445 1 98.5 173 ALA A N 1
ATOM 1283 C CA . ALA A 1 173 ? 16.047 -25.578 9.93 1 98.5 173 ALA A CA 1
ATOM 1284 C C . ALA A 1 173 ? 15.992 -25.891 8.438 1 98.5 173 ALA A C 1
ATOM 1286 O O . ALA A 1 173 ? 16.859 -25.453 7.664 1 98.5 173 ALA A O 1
ATOM 1287 N N . LEU A 1 174 ? 15.016 -26.641 8.062 1 98.5 174 LEU A N 1
ATOM 1288 C CA . LEU A 1 174 ? 14.836 -26.969 6.656 1 98.5 174 LEU A CA 1
ATOM 1289 C C . LEU A 1 174 ? 14.539 -25.719 5.832 1 98.5 174 LEU A C 1
ATOM 1291 O O . LEU A 1 174 ? 15.062 -25.562 4.73 1 98.5 174 LEU A O 1
ATOM 1295 N N . LEU A 1 175 ? 13.688 -24.875 6.336 1 98.62 175 LEU A N 1
ATOM 1296 C CA . LEU A 1 175 ? 13.352 -23.641 5.645 1 98.62 175 LEU A CA 1
ATOM 1297 C C . LEU A 1 175 ? 14.57 -22.734 5.516 1 98.62 175 LEU A C 1
ATOM 1299 O O . LEU A 1 175 ? 14.812 -22.156 4.457 1 98.62 175 LEU A O 1
ATOM 1303 N N . ASP A 1 176 ? 15.344 -22.641 6.57 1 97.94 176 ASP A N 1
ATOM 1304 C CA . ASP A 1 176 ? 16.578 -21.844 6.543 1 97.94 176 ASP A CA 1
ATOM 1305 C C . ASP A 1 176 ? 17.516 -22.344 5.449 1 97.94 176 ASP A C 1
ATOM 1307 O O . ASP A 1 176 ? 18.078 -21.547 4.699 1 97.94 176 ASP A O 1
ATOM 1311 N N . GLU A 1 177 ? 17.672 -23.609 5.398 1 97.94 177 GLU A N 1
ATOM 1312 C CA . GLU A 1 177 ? 18.516 -24.188 4.363 1 97.94 177 GLU A CA 1
ATOM 1313 C C . GLU A 1 177 ? 18 -23.844 2.969 1 97.94 177 GLU A C 1
ATOM 1315 O O . GLU A 1 177 ? 18.781 -23.516 2.076 1 97.94 177 GLU A O 1
ATOM 1320 N N . ALA A 1 178 ? 16.734 -23.938 2.779 1 98.31 178 ALA A N 1
ATOM 1321 C CA . ALA A 1 178 ? 16.125 -23.641 1.484 1 98.31 178 ALA A CA 1
ATOM 1322 C C . ALA A 1 178 ? 16.328 -22.188 1.102 1 98.31 178 ALA A C 1
ATOM 1324 O O . ALA A 1 178 ? 16.641 -21.875 -0.05 1 98.31 178 ALA A O 1
ATOM 1325 N N . LEU A 1 179 ? 16.141 -21.312 2.061 1 97.81 179 LEU A N 1
ATOM 1326 C CA . LEU A 1 179 ? 16.328 -19.891 1.817 1 97.81 179 LEU A CA 1
ATOM 1327 C C . LEU A 1 179 ? 17.766 -19.578 1.463 1 97.81 179 LEU A C 1
ATOM 1329 O O . LEU A 1 179 ? 18.031 -18.797 0.55 1 97.81 179 LEU A O 1
ATOM 1333 N N . GLU A 1 180 ? 18.656 -20.203 2.133 1 96.31 180 GLU A N 1
ATOM 1334 C CA . GLU A 1 180 ? 20.078 -20.016 1.836 1 96.31 180 GLU A CA 1
ATOM 1335 C C . GLU A 1 180 ? 20.406 -20.531 0.434 1 96.31 180 GLU A C 1
ATOM 1337 O O . GLU A 1 180 ? 21.25 -19.953 -0.25 1 96.31 180 GLU A O 1
ATOM 1342 N N . ALA A 1 181 ? 19.75 -21.594 0.06 1 97.19 181 ALA A N 1
ATOM 1343 C CA . ALA A 1 181 ? 19.969 -22.172 -1.257 1 97.19 181 ALA A CA 1
ATOM 1344 C C . ALA A 1 181 ? 19.438 -21.266 -2.363 1 97.19 181 ALA A C 1
ATOM 1346 O O . ALA A 1 181 ? 19.891 -21.359 -3.512 1 97.19 181 ALA A O 1
ATOM 1347 N N . GLY A 1 182 ? 18.422 -20.484 -2.018 1 97.25 182 GLY A N 1
ATOM 1348 C CA . GLY A 1 182 ? 17.938 -19.562 -3.033 1 97.25 182 GLY A CA 1
ATOM 1349 C C . GLY A 1 182 ? 16.422 -19.578 -3.193 1 97.25 182 GLY A C 1
ATOM 1350 O O . GLY A 1 182 ? 15.883 -18.938 -4.098 1 97.25 182 GLY A O 1
ATOM 1351 N N . ALA A 1 183 ? 15.672 -20.312 -2.316 1 98.44 183 ALA A N 1
ATOM 1352 C CA . ALA A 1 183 ? 14.211 -20.281 -2.373 1 98.44 183 ALA A CA 1
ATOM 1353 C C . ALA A 1 183 ? 13.695 -18.844 -2.258 1 98.44 183 ALA A C 1
ATOM 1355 O O . ALA A 1 183 ? 14.203 -18.062 -1.46 1 98.44 183 ALA A O 1
ATOM 1356 N N . ILE A 1 184 ? 12.648 -18.531 -3.004 1 98.38 184 ILE A N 1
ATOM 1357 C CA . ILE A 1 184 ? 12.188 -17.141 -3.029 1 98.38 184 ILE A CA 1
ATOM 1358 C C . ILE A 1 184 ? 11.141 -16.938 -1.939 1 98.38 184 ILE A C 1
ATOM 1360 O O . ILE A 1 184 ? 10.711 -15.805 -1.698 1 98.38 184 ILE A O 1
ATOM 1364 N N . GLY A 1 185 ? 10.711 -18.062 -1.316 1 98.44 185 GLY A N 1
ATOM 1365 C CA . GLY A 1 185 ? 9.727 -17.953 -0.25 1 98.44 185 GLY A CA 1
ATOM 1366 C C . GLY A 1 185 ? 9.195 -19.312 0.197 1 98.44 185 GLY A C 1
ATOM 1367 O O . GLY A 1 185 ? 9.812 -20.344 -0.076 1 98.44 185 GLY A O 1
ATOM 1368 N N . ILE A 1 186 ? 8.125 -19.266 0.932 1 98.81 186 ILE A N 1
ATOM 1369 C CA . ILE A 1 186 ? 7.418 -20.453 1.418 1 98.81 186 ILE A CA 1
ATOM 1370 C C . ILE A 1 186 ? 5.93 -20.328 1.096 1 98.81 186 ILE A C 1
ATOM 1372 O O . ILE A 1 186 ? 5.367 -19.234 1.145 1 98.81 186 ILE A O 1
ATOM 1376 N N . SER A 1 187 ? 5.371 -21.438 0.732 1 98.88 187 SER A N 1
ATOM 1377 C CA . SER A 1 187 ? 3.93 -21.469 0.497 1 98.88 187 SER A CA 1
ATOM 1378 C C . SER A 1 187 ? 3.219 -22.359 1.506 1 98.88 187 SER A C 1
ATOM 1380 O O . SER A 1 187 ? 3.816 -23.297 2.037 1 98.88 187 SER A O 1
ATOM 1382 N N . THR A 1 188 ? 1.967 -22.031 1.763 1 98.81 188 THR A N 1
ATOM 1383 C CA . THR A 1 188 ? 1.12 -22.875 2.611 1 98.81 188 THR A CA 1
ATOM 1384 C C . THR A 1 188 ? -0.144 -23.297 1.867 1 98.81 188 THR A C 1
ATOM 1386 O O . THR A 1 188 ? -0.534 -22.656 0.886 1 98.81 188 THR A O 1
ATOM 1389 N N . GLY A 1 189 ? -0.685 -24.359 2.246 1 98.44 189 GLY A N 1
ATOM 1390 C CA . GLY A 1 189 ? -1.954 -24.906 1.789 1 98.44 189 GLY A CA 1
ATOM 1391 C C . GLY A 1 189 ? -2.799 -25.469 2.912 1 98.44 189 GLY A C 1
ATOM 1392 O O . GLY A 1 189 ? -3.084 -26.672 2.934 1 98.44 189 GLY A O 1
ATOM 1393 N N . THR A 1 190 ? -3.256 -24.594 3.777 1 98.06 190 THR A N 1
ATOM 1394 C CA . THR A 1 190 ? -3.982 -25.016 4.969 1 98.06 190 THR A CA 1
ATOM 1395 C C . THR A 1 190 ? -5.367 -25.531 4.602 1 98.06 190 THR A C 1
ATOM 1397 O O . THR A 1 190 ? -6.043 -26.156 5.43 1 98.06 190 THR A O 1
ATOM 1400 N N . TYR A 1 191 ? -5.703 -25.391 3.395 1 96.5 191 TYR A N 1
ATOM 1401 C CA . TYR A 1 191 ? -6.914 -25.984 2.838 1 96.5 191 TYR A CA 1
ATOM 1402 C C . TYR A 1 191 ? -6.805 -27.5 2.779 1 96.5 191 TYR A C 1
ATOM 1404 O O . TYR A 1 191 ? -7.801 -28.203 2.92 1 96.5 191 TYR A O 1
ATOM 1412 N N . TYR A 1 192 ? -5.645 -28 2.652 1 96.25 192 TYR A N 1
ATOM 1413 C CA . TYR A 1 192 ? -5.41 -29.406 2.352 1 96.25 192 TYR A CA 1
ATOM 1414 C C . TYR A 1 192 ? -5.141 -30.203 3.625 1 96.25 192 TYR A C 1
ATOM 1416 O O . TYR A 1 192 ? -4.609 -29.656 4.598 1 96.25 192 TYR A O 1
ATOM 1424 N N . PRO A 1 193 ? -5.309 -31.484 3.566 1 94.62 193 PRO A N 1
ATOM 1425 C CA . PRO A 1 193 ? -5.262 -32.312 4.762 1 94.62 193 PRO A CA 1
ATOM 1426 C C . PRO A 1 193 ? -3.906 -32.281 5.461 1 94.62 193 PRO A C 1
ATOM 1428 O O . PRO A 1 193 ? -3.844 -32.156 6.691 1 94.62 193 PRO A O 1
ATOM 1431 N N . PRO A 1 194 ? -2.805 -32.25 4.832 1 96.56 194 PRO A N 1
ATOM 1432 C CA . PRO A 1 194 ? -1.523 -32.281 5.539 1 96.56 194 PRO A CA 1
ATOM 1433 C C . PRO A 1 194 ? -1.274 -31.047 6.402 1 96.56 194 PRO A C 1
ATOM 1435 O O . PRO A 1 194 ? -0.46 -31.094 7.328 1 96.56 194 PRO A O 1
ATOM 1438 N N . ALA A 1 195 ? -1.98 -29.938 6.082 1 98 195 ALA A N 1
ATOM 1439 C CA . ALA A 1 195 ? -1.728 -28.703 6.82 1 98 195 ALA A CA 1
ATOM 1440 C C . ALA A 1 195 ? -3.014 -28.172 7.434 1 98 195 ALA A C 1
ATOM 1442 O O . ALA A 1 195 ? -3.021 -27.078 8.008 1 98 195 ALA A O 1
ATOM 1443 N N . ALA A 1 196 ? -4.098 -28.953 7.324 1 97 196 ALA A N 1
ATOM 1444 C CA . ALA A 1 196 ? -5.41 -28.484 7.762 1 97 196 ALA A CA 1
ATOM 1445 C C . ALA A 1 196 ? -5.418 -28.188 9.258 1 97 196 ALA A C 1
ATOM 1447 O O . ALA A 1 196 ? -6.141 -27.312 9.727 1 97 196 ALA A O 1
ATOM 1448 N N . HIS A 1 197 ? -4.574 -28.922 10.023 1 97.81 197 HIS A N 1
ATOM 1449 C CA . HIS A 1 197 ? -4.594 -28.797 11.477 1 97.81 197 HIS A CA 1
ATOM 1450 C C . HIS A 1 197 ? -3.529 -27.812 11.961 1 97.81 197 HIS A C 1
ATOM 1452 O O . HIS A 1 197 ? -3.389 -27.594 13.164 1 97.81 197 HIS A O 1
ATOM 1458 N N . ALA A 1 198 ? -2.758 -27.281 11.086 1 98.56 198 ALA A N 1
ATOM 1459 C CA . ALA A 1 198 ? -1.793 -26.266 11.492 1 98.56 198 ALA A CA 1
ATOM 1460 C C . ALA A 1 198 ? -2.498 -24.984 11.961 1 98.56 198 ALA A C 1
ATOM 1462 O O . ALA A 1 198 ? -3.293 -24.406 11.227 1 98.56 198 ALA A O 1
ATOM 1463 N N . SER A 1 199 ? -2.227 -24.578 13.141 1 98.5 199 SER A N 1
ATOM 1464 C CA . SER A 1 199 ? -2.793 -23.328 13.641 1 98.5 199 SER A CA 1
ATOM 1465 C C . SER A 1 199 ? -2.121 -22.109 13 1 98.5 199 SER A C 1
ATOM 1467 O O . SER A 1 199 ? -1.049 -22.234 12.406 1 98.5 199 SER A O 1
ATOM 1469 N N . THR A 1 200 ? -2.797 -21.016 13.094 1 98.5 200 THR A N 1
ATOM 1470 C CA . THR A 1 200 ? -2.209 -19.766 12.633 1 98.5 200 THR A CA 1
ATOM 1471 C C . THR A 1 200 ? -0.85 -19.531 13.289 1 98.5 200 THR A C 1
ATOM 1473 O O . THR A 1 200 ? 0.111 -19.156 12.617 1 98.5 200 THR A O 1
ATOM 1476 N N . GLN A 1 201 ? -0.75 -19.828 14.562 1 98.25 201 GLN A N 1
ATOM 1477 C CA . GLN A 1 201 ? 0.496 -19.625 15.297 1 98.25 201 GLN A CA 1
ATOM 1478 C C . GLN A 1 201 ? 1.586 -20.562 14.789 1 98.25 201 GLN A C 1
ATOM 1480 O O . GLN A 1 201 ? 2.748 -20.172 14.664 1 98.25 201 GLN A O 1
ATOM 1485 N N . GLU A 1 202 ? 1.219 -21.828 14.531 1 98.56 202 GLU A N 1
ATOM 1486 C CA . GLU A 1 202 ? 2.191 -22.75 13.953 1 98.56 202 GLU A CA 1
ATOM 1487 C C . GLU A 1 202 ? 2.77 -22.203 12.648 1 98.56 202 GLU A C 1
ATOM 1489 O O . GLU A 1 202 ? 3.984 -22.219 12.445 1 98.56 202 GLU A O 1
ATOM 1494 N N . VAL A 1 203 ? 1.882 -21.703 11.781 1 98.81 203 VAL A N 1
ATOM 1495 C CA . VAL A 1 203 ? 2.322 -21.188 10.492 1 98.81 203 VAL A CA 1
ATOM 1496 C C . VAL A 1 203 ? 3.273 -20.016 10.711 1 98.81 203 VAL A C 1
ATOM 1498 O O . VAL A 1 203 ? 4.328 -19.938 10.07 1 98.81 203 VAL A O 1
ATOM 1501 N N . ILE A 1 204 ? 2.934 -19.078 11.641 1 98.38 204 ILE A N 1
ATOM 1502 C CA . ILE A 1 204 ? 3.781 -17.938 11.953 1 98.38 204 ILE A CA 1
ATOM 1503 C C . ILE A 1 204 ? 5.148 -18.422 12.43 1 98.38 204 ILE A C 1
ATOM 1505 O O . ILE A 1 204 ? 6.184 -17.969 11.938 1 98.38 204 ILE A O 1
ATOM 1509 N N . ASP A 1 205 ? 5.133 -19.406 13.344 1 98.56 205 ASP A N 1
ATOM 1510 C CA . ASP A 1 205 ? 6.371 -19.891 13.953 1 98.56 205 ASP A CA 1
ATOM 1511 C C . ASP A 1 205 ? 7.242 -20.609 12.922 1 98.56 205 ASP A C 1
ATOM 1513 O O . ASP A 1 205 ? 8.461 -20.438 12.906 1 98.56 205 ASP A O 1
ATOM 1517 N N . VAL A 1 206 ? 6.637 -21.344 12.102 1 98.81 206 VAL A N 1
ATOM 1518 C CA . VAL A 1 206 ? 7.371 -22.109 11.102 1 98.81 206 VAL A CA 1
ATOM 1519 C C . VAL A 1 206 ? 7.961 -21.156 10.055 1 98.81 206 VAL A C 1
ATOM 1521 O O . VAL A 1 206 ? 9.078 -21.375 9.578 1 98.81 206 VAL A O 1
ATOM 1524 N N . CYS A 1 207 ? 7.227 -20.094 9.711 1 98.56 207 CYS A N 1
ATOM 1525 C CA . CYS A 1 207 ? 7.629 -19.203 8.625 1 98.56 207 CYS A CA 1
ATOM 1526 C C . CYS A 1 207 ? 8.508 -18.078 9.148 1 98.56 207 CYS A C 1
ATOM 1528 O O . CYS A 1 207 ? 8.953 -17.219 8.375 1 98.56 207 CYS A O 1
ATOM 1530 N N . ARG A 1 208 ? 8.883 -18.078 10.367 1 97.19 208 ARG A N 1
ATOM 1531 C CA . ARG A 1 208 ? 9.633 -17 11 1 97.19 208 ARG A CA 1
ATOM 1532 C C . ARG A 1 208 ? 10.953 -16.75 10.281 1 97.19 208 ARG A C 1
ATOM 1534 O O . ARG A 1 208 ? 11.406 -15.609 10.18 1 97.19 208 ARG A O 1
ATOM 1541 N N . PRO A 1 209 ? 11.609 -17.75 9.742 1 96.56 209 PRO A N 1
ATOM 1542 C CA . PRO A 1 209 ? 12.898 -17.547 9.086 1 96.56 209 PRO A CA 1
ATOM 1543 C C . PRO A 1 209 ? 12.812 -16.594 7.898 1 96.56 209 PRO A C 1
ATOM 1545 O O . PRO A 1 209 ? 13.828 -16.062 7.441 1 96.56 209 PRO A O 1
ATOM 1548 N N . ILE A 1 210 ? 11.602 -16.312 7.387 1 96.19 210 ILE A N 1
ATOM 1549 C CA . ILE A 1 210 ? 11.539 -15.453 6.215 1 96.19 210 ILE A CA 1
ATOM 1550 C C . ILE A 1 210 ? 11.5 -13.992 6.66 1 96.19 210 ILE A C 1
ATOM 1552 O O . ILE A 1 210 ? 11.664 -13.086 5.84 1 96.19 210 ILE A O 1
ATOM 1556 N N . ALA A 1 211 ? 11.289 -13.789 7.941 1 89.06 211 ALA A N 1
ATOM 1557 C CA . ALA A 1 211 ? 11.141 -12.43 8.461 1 89.06 211 ALA A CA 1
ATOM 1558 C C . ALA A 1 211 ? 12.367 -11.586 8.156 1 89.06 211 ALA A C 1
ATOM 1560 O O . ALA A 1 211 ? 13.492 -11.969 8.484 1 89.06 211 ALA A O 1
ATOM 1561 N N . GLY A 1 212 ? 12.156 -10.461 7.48 1 77.44 212 GLY A N 1
ATOM 1562 C CA . GLY A 1 212 ? 13.227 -9.516 7.219 1 77.44 212 GLY A CA 1
ATOM 1563 C C . GLY A 1 212 ? 14.102 -9.914 6.047 1 77.44 212 GLY A C 1
ATOM 1564 O O . GLY A 1 212 ? 15.102 -9.25 5.758 1 77.44 212 GLY A O 1
ATOM 1565 N N . THR A 1 213 ? 13.758 -10.977 5.328 1 86.19 213 THR A N 1
ATOM 1566 C CA . THR A 1 213 ? 14.609 -11.477 4.262 1 86.19 213 THR A CA 1
ATOM 1567 C C . THR A 1 213 ? 14.094 -11.031 2.896 1 86.19 213 THR A C 1
ATOM 1569 O O . THR A 1 213 ? 14.797 -11.133 1.893 1 86.19 213 THR A O 1
ATOM 1572 N N . GLY A 1 214 ? 12.867 -10.633 2.898 1 87.44 214 GLY A N 1
ATOM 1573 C CA . GLY A 1 214 ? 12.242 -10.312 1.627 1 87.44 214 GLY A CA 1
ATOM 1574 C C . GLY A 1 214 ? 11.578 -11.516 0.973 1 87.44 214 GLY A C 1
ATOM 1575 O O . GLY A 1 214 ? 10.883 -11.375 -0.037 1 87.44 214 GLY A O 1
ATOM 1576 N N . ALA A 1 215 ? 11.797 -12.695 1.58 1 96.12 215 ALA A N 1
ATOM 1577 C CA . ALA A 1 215 ? 11.141 -13.891 1.071 1 96.12 215 ALA A CA 1
ATOM 1578 C C . ALA A 1 215 ? 9.625 -13.789 1.213 1 96.12 215 ALA A C 1
ATOM 1580 O O . ALA A 1 215 ? 9.117 -13.102 2.102 1 96.12 215 ALA A O 1
ATOM 1581 N N . LEU A 1 216 ? 8.938 -14.508 0.402 1 97.88 216 LEU A N 1
ATOM 1582 C CA . LEU A 1 216 ? 7.488 -14.375 0.285 1 97.88 216 LEU A CA 1
ATOM 1583 C C . LEU A 1 216 ? 6.77 -15.414 1.14 1 97.88 216 LEU A C 1
ATOM 1585 O O . LEU A 1 216 ? 7.277 -16.516 1.332 1 97.88 216 LEU A O 1
ATOM 1589 N N . TYR A 1 217 ? 5.641 -15.023 1.614 1 98.56 217 TYR A N 1
ATOM 1590 C CA . TYR A 1 217 ? 4.621 -15.914 2.146 1 98.56 217 TYR A CA 1
ATOM 1591 C C . TYR A 1 217 ? 3.457 -16.062 1.173 1 98.56 217 TYR A C 1
ATOM 1593 O O . TYR A 1 217 ? 2.674 -15.117 0.991 1 98.56 217 TYR A O 1
ATOM 1601 N N . VAL A 1 218 ? 3.334 -17.203 0.547 1 98.88 218 VAL A N 1
ATOM 1602 C CA . VAL A 1 218 ? 2.312 -17.469 -0.46 1 98.88 218 VAL A CA 1
ATOM 1603 C C . VAL A 1 218 ? 1.33 -18.516 0.067 1 98.88 218 VAL A C 1
ATOM 1605 O O . VAL A 1 218 ? 1.741 -19.531 0.617 1 98.88 218 VAL A O 1
ATOM 1608 N N . THR A 1 219 ? -0.061 -18.312 -0.171 1 98.88 219 THR A N 1
ATOM 1609 C CA . THR A 1 219 ? -0.916 -19.234 0.574 1 98.88 219 THR A CA 1
ATOM 1610 C C . THR A 1 219 ? -2.158 -19.594 -0.236 1 98.88 219 THR A C 1
ATOM 1612 O O . THR A 1 219 ? -2.836 -18.703 -0.769 1 98.88 219 THR A O 1
ATOM 1615 N N . HIS A 1 220 ? -2.311 -20.844 -0.452 1 98.69 220 HIS A N 1
ATOM 1616 C CA . HIS A 1 220 ? -3.664 -21.359 -0.601 1 98.69 220 HIS A CA 1
ATOM 1617 C C . HIS A 1 220 ? -4.414 -21.328 0.727 1 98.69 220 HIS A C 1
ATOM 1619 O O . HIS A 1 220 ? -4.199 -22.188 1.585 1 98.69 220 HIS A O 1
ATOM 1625 N N . MET A 1 221 ? -5.316 -20.469 0.838 1 98.44 221 MET A N 1
ATOM 1626 C CA . MET A 1 221 ? -5.902 -20.141 2.133 1 98.44 221 MET A CA 1
ATOM 1627 C C . MET A 1 221 ? -6.727 -21.297 2.676 1 98.44 221 MET A C 1
ATOM 1629 O O . MET A 1 221 ? -7.09 -22.219 1.93 1 98.44 221 MET A O 1
ATOM 1633 N N . ARG A 1 222 ? -6.992 -21.203 3.912 1 98 222 ARG A N 1
ATOM 1634 C CA . ARG A 1 222 ? -7.664 -22.25 4.664 1 98 222 ARG A CA 1
ATOM 1635 C C . ARG A 1 222 ? -9.062 -22.516 4.109 1 98 222 ARG A C 1
ATOM 1637 O O . ARG A 1 222 ? -9.555 -23.641 4.176 1 98 222 ARG A O 1
ATOM 1644 N N . ASP A 1 223 ? -9.633 -21.469 3.619 1 97 223 ASP A N 1
ATOM 1645 C CA . ASP A 1 223 ? -10.984 -21.594 3.088 1 97 223 ASP A CA 1
ATOM 1646 C C . ASP A 1 223 ? -11.219 -20.609 1.95 1 97 223 ASP A C 1
ATOM 1648 O O . ASP A 1 223 ? -10.797 -19.453 2.029 1 97 223 ASP A O 1
ATOM 1652 N N . GLU A 1 224 ? -11.812 -21.062 0.915 1 96.19 224 GLU A N 1
ATOM 1653 C CA . GLU A 1 224 ? -12.117 -20.234 -0.238 1 96.19 224 GLU A CA 1
ATOM 1654 C C . GLU A 1 224 ? -13.617 -20.203 -0.518 1 96.19 224 GLU A C 1
ATOM 1656 O O . GLU A 1 224 ? -14.047 -19.922 -1.641 1 96.19 224 GLU A O 1
ATOM 1661 N N . ALA A 1 225 ? -14.383 -20.578 0.531 1 94.56 225 ALA A N 1
ATOM 1662 C CA . ALA A 1 225 ? -15.844 -20.641 0.42 1 94.56 225 ALA A CA 1
ATOM 1663 C C . ALA A 1 225 ? -16.5 -19.828 1.536 1 94.56 225 ALA A C 1
ATOM 1665 O O . ALA A 1 225 ? -16.406 -18.609 1.577 1 94.56 225 ALA A O 1
ATOM 1666 N N . ASP A 1 226 ? -17.078 -20.484 2.527 1 95.38 226 ASP A N 1
ATOM 1667 C CA . ASP A 1 226 ? -17.906 -19.828 3.537 1 95.38 226 ASP A CA 1
ATOM 1668 C C . ASP A 1 226 ? -17.062 -18.953 4.453 1 95.38 226 ASP A C 1
ATOM 1670 O O . ASP A 1 226 ? -17.531 -17.938 4.965 1 95.38 226 ASP A O 1
ATOM 1674 N N . LYS A 1 227 ? -15.875 -19.328 4.676 1 97.38 227 LYS A N 1
ATOM 1675 C CA . LYS A 1 227 ? -15.008 -18.609 5.609 1 97.38 227 LYS A CA 1
ATOM 1676 C C . LYS A 1 227 ? -13.875 -17.906 4.875 1 97.38 227 LYS A C 1
ATOM 1678 O O . LYS A 1 227 ? -12.758 -17.797 5.395 1 97.38 227 LYS A O 1
ATOM 1683 N N . SER A 1 228 ? -14.141 -17.516 3.645 1 97.81 228 SER A N 1
ATOM 1684 C CA . SER A 1 228 ? -13.133 -16.859 2.814 1 97.81 228 SER A CA 1
ATOM 1685 C C . SER A 1 228 ? -12.625 -15.578 3.463 1 97.81 228 SER A C 1
ATOM 1687 O O . SER A 1 228 ? -11.43 -15.281 3.422 1 97.81 228 SER A O 1
ATOM 1689 N N . MET A 1 229 ? -13.492 -14.781 4.105 1 97.94 229 MET A N 1
ATOM 1690 C CA . MET A 1 229 ? -13.086 -13.531 4.742 1 97.94 229 MET A CA 1
ATOM 1691 C C . MET A 1 229 ? -12.172 -13.805 5.934 1 97.94 229 MET A C 1
ATOM 1693 O O . MET A 1 229 ? -11.156 -13.125 6.105 1 97.94 229 MET A O 1
ATOM 1697 N N . GLU A 1 230 ? -12.539 -14.797 6.723 1 98.12 230 GLU A N 1
ATOM 1698 C CA . GLU A 1 230 ? -11.695 -15.195 7.848 1 98.12 230 GLU A CA 1
ATOM 1699 C C . GLU A 1 230 ? -10.328 -15.672 7.371 1 98.12 230 GLU A C 1
ATOM 1701 O O . GLU A 1 230 ? -9.312 -15.375 8 1 98.12 230 GLU A O 1
ATOM 1706 N N . ALA A 1 231 ? -10.359 -16.406 6.301 1 98.69 231 ALA A N 1
ATOM 1707 C CA . ALA A 1 231 ? -9.117 -16.906 5.738 1 98.69 231 ALA A CA 1
ATOM 1708 C C . ALA A 1 231 ? -8.227 -15.766 5.254 1 98.69 231 ALA A C 1
ATOM 1710 O O . ALA A 1 231 ? -7.004 -15.812 5.41 1 98.69 231 ALA A O 1
ATOM 1711 N N . LEU A 1 232 ? -8.836 -14.773 4.648 1 98.62 232 LEU A N 1
ATOM 1712 C CA . LEU A 1 232 ? -8.086 -13.586 4.25 1 98.62 232 LEU A CA 1
ATOM 1713 C C . LEU A 1 232 ? -7.457 -12.906 5.461 1 98.62 232 LEU A C 1
ATOM 1715 O O . LEU A 1 232 ? -6.273 -12.562 5.441 1 98.62 232 LEU A O 1
ATOM 1719 N N . GLU A 1 233 ? -8.234 -12.742 6.5 1 97.75 233 GLU A N 1
ATOM 1720 C CA . GLU A 1 233 ? -7.73 -12.086 7.703 1 97.75 233 GLU A CA 1
ATOM 1721 C C . GLU A 1 233 ? -6.562 -12.867 8.305 1 97.75 233 GLU A C 1
ATOM 1723 O O . GLU A 1 233 ? -5.586 -12.281 8.766 1 97.75 233 GLU A O 1
ATOM 1728 N N . GLU A 1 234 ? -6.707 -14.18 8.281 1 98.5 234 GLU A N 1
ATOM 1729 C CA . GLU A 1 234 ? -5.613 -15.031 8.742 1 98.5 234 GLU A CA 1
ATOM 1730 C C . GLU A 1 234 ? -4.348 -14.797 7.926 1 98.5 234 GLU A C 1
ATOM 1732 O O . GLU A 1 234 ? -3.254 -14.672 8.484 1 98.5 234 GLU A O 1
ATOM 1737 N N . SER A 1 235 ? -4.484 -14.727 6.648 1 98.69 235 SER A N 1
ATOM 1738 C CA . SER A 1 235 ? -3.354 -14.523 5.75 1 98.69 235 SER A CA 1
ATOM 1739 C C . SER A 1 235 ? -2.68 -13.18 6.008 1 98.69 235 SER A C 1
ATOM 1741 O O . SER A 1 235 ? -1.45 -13.094 6.07 1 98.69 235 SER A O 1
ATOM 1743 N N . PHE A 1 236 ? -3.48 -12.125 6.203 1 97 236 PHE A N 1
ATOM 1744 C CA . PHE A 1 236 ? -2.951 -10.797 6.484 1 97 236 PHE A CA 1
ATOM 1745 C C . PHE A 1 236 ? -2.207 -10.781 7.812 1 97 236 PHE A C 1
ATOM 1747 O O . PHE A 1 236 ? -1.126 -10.195 7.918 1 97 236 PHE A O 1
ATOM 1754 N N . LEU A 1 237 ? -2.816 -11.438 8.805 1 95.69 237 LEU A N 1
ATOM 1755 C CA . LEU A 1 237 ? -2.203 -11.5 10.125 1 95.69 237 LEU A CA 1
ATOM 1756 C C . LEU A 1 237 ? -0.832 -12.164 10.055 1 95.69 237 LEU A C 1
ATOM 1758 O O . LEU A 1 237 ? 0.142 -11.641 10.609 1 95.69 237 LEU A O 1
ATOM 1762 N N . ILE A 1 238 ? -0.736 -13.227 9.367 1 97.25 238 ILE A N 1
ATOM 1763 C CA . ILE A 1 238 ? 0.52 -13.961 9.242 1 97.25 238 ILE A CA 1
ATOM 1764 C C . ILE A 1 238 ? 1.564 -13.078 8.555 1 97.25 238 ILE A C 1
ATOM 1766 O O . ILE A 1 238 ? 2.703 -12.984 9.023 1 97.25 238 ILE A O 1
ATOM 1770 N N . GLY A 1 239 ? 1.174 -12.445 7.484 1 95 239 GLY A N 1
ATOM 1771 C CA . GLY A 1 239 ? 2.078 -11.531 6.805 1 95 239 GLY A CA 1
ATOM 1772 C C . GLY A 1 239 ? 2.586 -10.422 7.703 1 95 239 GLY A C 1
ATOM 1773 O O . GLY A 1 239 ? 3.773 -10.094 7.68 1 95 239 GLY A O 1
ATOM 1774 N N . ARG A 1 240 ? 1.677 -9.812 8.492 1 89.81 240 ARG A N 1
ATOM 1775 C CA . ARG A 1 240 ? 2.051 -8.727 9.391 1 89.81 240 ARG A CA 1
ATOM 1776 C C . ARG A 1 240 ? 3.027 -9.203 10.453 1 89.81 240 ARG A C 1
ATOM 1778 O O . ARG A 1 240 ? 4.039 -8.555 10.719 1 89.81 240 ARG A O 1
ATOM 1785 N N . GLU A 1 241 ? 2.738 -10.391 11.047 1 90 241 GLU A N 1
ATOM 1786 C CA . GLU A 1 241 ? 3.578 -10.945 12.109 1 90 241 GLU A CA 1
ATOM 1787 C C . GLU A 1 241 ? 4.977 -11.273 11.594 1 90 241 GLU A C 1
ATOM 1789 O O . GLU A 1 241 ? 5.961 -11.156 12.328 1 90 241 GLU A O 1
ATOM 1794 N N . LEU A 1 242 ? 5.055 -11.594 10.367 1 92.19 242 LEU A N 1
ATOM 1795 C CA . LEU A 1 242 ? 6.328 -12 9.781 1 92.19 242 LEU A CA 1
ATOM 1796 C C . LEU A 1 242 ? 7.008 -10.82 9.094 1 92.19 242 LEU A C 1
ATOM 1798 O O . LEU A 1 242 ? 8.172 -10.914 8.695 1 92.19 242 LEU A O 1
ATOM 1802 N N . ASN A 1 243 ? 6.246 -9.695 8.945 1 85.56 243 ASN A N 1
ATOM 1803 C CA . ASN A 1 243 ? 6.73 -8.594 8.117 1 85.56 243 ASN A CA 1
ATOM 1804 C C . ASN A 1 243 ? 7.191 -9.078 6.75 1 85.56 243 ASN A C 1
ATOM 1806 O O . ASN A 1 243 ? 8.312 -8.789 6.324 1 85.56 243 ASN A O 1
ATOM 1810 N N . ALA A 1 244 ? 6.387 -9.875 6.137 1 92.19 244 ALA A N 1
ATOM 1811 C CA . ALA A 1 244 ? 6.691 -10.477 4.84 1 92.19 244 ALA A CA 1
ATOM 1812 C C . ALA A 1 244 ? 5.582 -10.195 3.832 1 92.19 244 ALA A C 1
ATOM 1814 O O . ALA A 1 244 ? 4.41 -10.078 4.203 1 92.19 244 ALA A O 1
ATOM 1815 N N . PRO A 1 245 ? 5.977 -10.055 2.547 1 95.94 245 PRO A N 1
ATOM 1816 C CA . PRO A 1 245 ? 4.93 -9.93 1.528 1 95.94 245 PRO A CA 1
ATOM 1817 C C . PRO A 1 245 ? 4.035 -11.164 1.453 1 95.94 245 PRO A C 1
ATOM 1819 O O . PRO A 1 245 ? 4.512 -12.297 1.597 1 95.94 245 PRO A O 1
ATOM 1822 N N . VAL A 1 246 ? 2.75 -10.953 1.245 1 97.94 246 VAL A N 1
ATOM 1823 C CA . VAL A 1 246 ? 1.755 -12.016 1.175 1 97.94 246 VAL A CA 1
ATOM 1824 C C . VAL A 1 246 ? 1.226 -12.133 -0.252 1 97.94 246 VAL A C 1
ATOM 1826 O O . VAL A 1 246 ? 0.914 -11.125 -0.892 1 97.94 246 VAL A O 1
ATOM 1829 N N . VAL A 1 247 ? 1.16 -13.297 -0.761 1 98.81 247 VAL A N 1
ATOM 1830 C CA . VAL A 1 247 ? 0.466 -13.562 -2.018 1 98.81 247 VAL A CA 1
ATOM 1831 C C . VAL A 1 247 ? -0.698 -14.516 -1.775 1 98.81 247 VAL A C 1
ATOM 1833 O O . VAL A 1 247 ? -0.496 -15.656 -1.338 1 98.81 247 VAL A O 1
ATOM 1836 N N . ILE A 1 248 ? -1.896 -14.094 -2.051 1 98.88 248 ILE A N 1
ATOM 1837 C CA . ILE A 1 248 ? -3.082 -14.945 -2.018 1 98.88 248 ILE A CA 1
ATOM 1838 C C . ILE A 1 248 ? -3.172 -15.75 -3.307 1 98.88 248 ILE A C 1
ATOM 1840 O O . ILE A 1 248 ? -3.348 -15.188 -4.391 1 98.88 248 ILE A O 1
ATOM 1844 N N . SER A 1 249 ? -3.076 -16.969 -3.17 1 98.69 249 SER A N 1
ATOM 1845 C CA . SER A 1 249 ? -3.02 -17.859 -4.328 1 98.69 249 SER A CA 1
ATOM 1846 C C . SER A 1 249 ? -4.395 -18.031 -4.961 1 98.69 249 SER A C 1
ATOM 1848 O O . SER A 1 249 ? -5.383 -18.266 -4.262 1 98.69 249 SER A O 1
ATOM 1850 N N . HIS A 1 250 ? -4.469 -17.906 -6.262 1 98.44 250 HIS A N 1
ATOM 1851 C CA . HIS A 1 250 ? -5.617 -18.156 -7.125 1 98.44 250 HIS A CA 1
ATOM 1852 C C . HIS A 1 250 ? -6.922 -17.812 -6.414 1 98.44 250 HIS A C 1
ATOM 1854 O O . HIS A 1 250 ? -7.801 -18.656 -6.273 1 98.44 250 HIS A O 1
ATOM 1860 N N . HIS A 1 251 ? -7.027 -16.578 -6.016 1 98.62 251 HIS A N 1
ATOM 1861 C CA . HIS A 1 251 ? -8.211 -16.109 -5.316 1 98.62 251 HIS A CA 1
ATOM 1862 C C . HIS A 1 251 ? -9.484 -16.5 -6.055 1 98.62 251 HIS A C 1
ATOM 1864 O O . HIS A 1 251 ? -9.578 -16.344 -7.273 1 98.62 251 HIS A O 1
ATOM 1870 N N . LYS A 1 252 ? -10.414 -17.109 -5.332 1 97.44 252 LYS A N 1
ATOM 1871 C CA . LYS A 1 252 ? -11.68 -17.609 -5.863 1 97.44 252 LYS A CA 1
ATOM 1872 C C . LYS A 1 252 ? -12.727 -17.734 -4.762 1 97.44 252 LYS A C 1
ATOM 1874 O O . LYS A 1 252 ? -12.398 -17.625 -3.576 1 97.44 252 LYS A O 1
ATOM 1879 N N . LEU A 1 253 ? -13.875 -17.875 -5.188 1 96.69 253 LEU A N 1
ATOM 1880 C CA . LEU A 1 253 ? -14.992 -18.203 -4.309 1 96.69 253 LEU A CA 1
ATOM 1881 C C . LEU A 1 253 ? -15.719 -19.453 -4.797 1 96.69 253 LEU A C 1
ATOM 1883 O O . LEU A 1 253 ? -16.203 -19.484 -5.934 1 96.69 253 LEU A O 1
ATOM 1887 N N . GLN A 1 254 ? -15.734 -20.391 -3.912 1 94.19 254 GLN A N 1
ATOM 1888 C CA . GLN A 1 254 ? -16.328 -21.672 -4.273 1 94.19 254 GLN A CA 1
ATOM 1889 C C . GLN A 1 254 ? -17.719 -21.828 -3.645 1 94.19 254 GLN A C 1
ATOM 1891 O O . GLN A 1 254 ? -18.047 -21.141 -2.672 1 94.19 254 GLN A O 1
ATOM 1896 N N . ARG A 1 255 ? -18.484 -22.75 -4.203 1 92.12 255 ARG A N 1
ATOM 1897 C CA . ARG A 1 255 ? -19.844 -23.109 -3.766 1 92.12 255 ARG A CA 1
ATOM 1898 C C . ARG A 1 255 ? -20.828 -22 -4.086 1 92.12 255 ARG A C 1
ATOM 1900 O O . ARG A 1 255 ? -20.547 -20.812 -3.834 1 92.12 255 ARG A O 1
ATOM 1907 N N . ALA A 1 256 ? -21.922 -22.328 -4.484 1 92.44 256 ALA A N 1
ATOM 1908 C CA . ALA A 1 256 ? -22.906 -21.422 -5.078 1 92.44 256 ALA A CA 1
ATOM 1909 C C . ALA A 1 256 ? -23.312 -20.328 -4.094 1 92.44 256 ALA A C 1
ATOM 1911 O O . ALA A 1 256 ? -23.531 -19.172 -4.484 1 92.44 256 ALA A O 1
ATOM 1912 N N . HIS A 1 257 ? -23.328 -20.641 -2.857 1 93.06 257 HIS A N 1
ATOM 1913 C CA . HIS A 1 257 ? -23.797 -19.703 -1.844 1 93.06 257 HIS A CA 1
ATOM 1914 C C . HIS A 1 257 ? -22.812 -18.547 -1.68 1 93.06 257 HIS A C 1
ATOM 1916 O O . HIS A 1 257 ? -23.156 -17.516 -1.11 1 93.06 257 HIS A O 1
ATOM 1922 N N . ASN A 1 258 ? -21.641 -18.688 -2.201 1 96 258 ASN A N 1
ATOM 1923 C CA . ASN A 1 258 ? -20.609 -17.672 -2.039 1 96 258 ASN A CA 1
ATOM 1924 C C . ASN A 1 258 ? -20.422 -16.875 -3.322 1 96 258 ASN A C 1
ATOM 1926 O O . ASN A 1 258 ? -19.562 -15.984 -3.383 1 96 258 ASN A O 1
ATOM 1930 N N . PHE A 1 259 ? -21.203 -17.172 -4.344 1 96.31 259 PHE A N 1
ATOM 1931 C CA . PHE A 1 259 ? -21.094 -16.422 -5.598 1 96.31 259 PHE A CA 1
ATOM 1932 C C . PHE A 1 259 ? -21.391 -14.945 -5.379 1 96.31 259 PHE A C 1
ATOM 1934 O O . PHE A 1 259 ? -22.312 -14.594 -4.625 1 96.31 259 PHE A O 1
ATOM 1941 N N . GLY A 1 260 ? -20.578 -14.086 -5.938 1 97.38 260 GLY A N 1
ATOM 1942 C CA . GLY A 1 260 ? -20.75 -12.648 -5.801 1 97.38 260 GLY A CA 1
ATOM 1943 C C . GLY A 1 260 ? -19.906 -12.039 -4.703 1 97.38 260 GLY A C 1
ATOM 1944 O O . GLY A 1 260 ? -19.672 -10.828 -4.68 1 97.38 260 GLY A O 1
ATOM 1945 N N . LYS A 1 261 ? -19.344 -12.805 -3.857 1 97.38 261 LYS A N 1
ATOM 1946 C CA . LYS A 1 261 ? -18.625 -12.32 -2.682 1 97.38 261 LYS A CA 1
ATOM 1947 C C . LYS A 1 261 ? -17.266 -11.758 -3.064 1 97.38 261 LYS A C 1
ATOM 1949 O O . LYS A 1 261 ? -16.562 -11.195 -2.225 1 97.38 261 LYS A O 1
ATOM 1954 N N . SER A 1 262 ? -16.922 -11.844 -4.316 1 98.12 262 SER A N 1
ATOM 1955 C CA . SER A 1 262 ? -15.648 -11.266 -4.734 1 98.12 262 SER A CA 1
ATOM 1956 C C . SER A 1 262 ? -15.625 -9.758 -4.508 1 98.12 262 SER A C 1
ATOM 1958 O O . SER A 1 262 ? -14.57 -9.172 -4.273 1 98.12 262 SER A O 1
ATOM 1960 N N . SER A 1 263 ? -16.766 -9.109 -4.578 1 97.38 263 SER A N 1
ATOM 1961 C CA . SER A 1 263 ? -16.828 -7.676 -4.301 1 97.38 263 SER A CA 1
ATOM 1962 C C . SER A 1 263 ? -16.359 -7.363 -2.887 1 97.38 263 SER A C 1
ATOM 1964 O O . SER A 1 263 ? -15.664 -6.371 -2.666 1 97.38 263 SER A O 1
ATOM 1966 N N . GLN A 1 264 ? -16.703 -8.234 -1.986 1 97.31 264 GLN A N 1
ATOM 1967 C CA . GLN A 1 264 ? -16.328 -8.039 -0.591 1 97.31 264 GLN A CA 1
ATOM 1968 C C . GLN A 1 264 ? -14.859 -8.391 -0.373 1 97.31 264 GLN A C 1
ATOM 1970 O O . GLN A 1 264 ? -14.125 -7.637 0.28 1 97.31 264 GLN A O 1
ATOM 1975 N N . THR A 1 265 ? -14.453 -9.5 -0.888 1 98.38 265 THR A N 1
ATOM 1976 C CA . THR A 1 265 ? -13.086 -9.953 -0.674 1 98.38 265 THR A CA 1
ATOM 1977 C C . THR A 1 265 ? -12.094 -8.984 -1.321 1 98.38 265 THR A C 1
ATOM 1979 O O . THR A 1 265 ? -11.078 -8.641 -0.721 1 98.38 265 THR A O 1
ATOM 1982 N N . LEU A 1 266 ? -12.398 -8.523 -2.514 1 98.56 266 LEU A N 1
ATOM 1983 C CA . LEU A 1 266 ? -11.5 -7.609 -3.215 1 98.56 266 LEU A CA 1
ATOM 1984 C C . LEU A 1 266 ? -11.445 -6.258 -2.516 1 98.56 266 LEU A C 1
ATOM 1986 O O . LEU A 1 266 ? -10.391 -5.617 -2.473 1 98.56 266 LEU A O 1
ATOM 1990 N N . ALA A 1 267 ? -12.555 -5.84 -2.029 1 95.81 267 ALA A N 1
ATOM 1991 C CA . ALA A 1 267 ? -12.555 -4.602 -1.254 1 95.81 267 ALA A CA 1
ATOM 1992 C C . ALA A 1 267 ? -11.633 -4.715 -0.039 1 95.81 267 ALA A C 1
ATOM 1994 O O . ALA A 1 267 ? -10.883 -3.789 0.266 1 95.81 267 ALA A O 1
ATOM 1995 N N . ARG A 1 268 ? -11.711 -5.84 0.635 1 96.5 268 ARG A N 1
ATOM 1996 C CA . ARG A 1 268 ? -10.883 -6.059 1.817 1 96.5 268 ARG A CA 1
ATOM 1997 C C . ARG A 1 268 ? -9.414 -6.176 1.441 1 96.5 268 ARG A C 1
ATOM 1999 O O . ARG A 1 268 ? -8.539 -5.695 2.168 1 96.5 268 ARG A O 1
ATOM 2006 N N . ILE A 1 269 ? -9.148 -6.801 0.373 1 97.88 269 ILE A N 1
ATOM 2007 C CA . ILE A 1 269 ? -7.777 -6.934 -0.111 1 97.88 269 ILE A CA 1
ATOM 2008 C C . ILE A 1 269 ? -7.215 -5.555 -0.447 1 97.88 269 ILE A C 1
ATOM 2010 O O . ILE A 1 269 ? -6.086 -5.23 -0.072 1 97.88 269 ILE A O 1
ATOM 2014 N N . ARG A 1 270 ? -7.988 -4.77 -1.122 1 94.75 270 ARG A N 1
ATOM 2015 C CA . ARG A 1 270 ? -7.586 -3.4 -1.429 1 94.75 270 ARG A CA 1
ATOM 2016 C C . ARG A 1 270 ? -7.254 -2.629 -0.156 1 94.75 270 ARG A C 1
ATOM 2018 O O . ARG A 1 270 ? -6.258 -1.901 -0.107 1 94.75 270 ARG A O 1
ATOM 2025 N N . GLN A 1 271 ? -8.062 -2.783 0.828 1 91.38 271 GLN A N 1
ATOM 2026 C CA . GLN A 1 271 ? -7.816 -2.125 2.107 1 91.38 271 GLN A CA 1
ATOM 2027 C C . GLN A 1 271 ? -6.5 -2.59 2.725 1 91.38 271 GLN A C 1
ATOM 2029 O O . GLN A 1 271 ? -5.715 -1.772 3.209 1 91.38 271 GLN A O 1
ATOM 2034 N N . ALA A 1 272 ? -6.254 -3.875 2.734 1 93.94 272 ALA A N 1
ATOM 2035 C CA . ALA A 1 272 ? -5.02 -4.426 3.283 1 93.94 272 ALA A CA 1
ATOM 2036 C C . ALA A 1 272 ? -3.801 -3.891 2.535 1 93.94 272 ALA A C 1
ATOM 2038 O O . ALA A 1 272 ? -2.77 -3.602 3.146 1 93.94 272 ALA A O 1
ATOM 2039 N N . MET A 1 273 ? -3.939 -3.689 1.241 1 93.94 273 MET A N 1
ATOM 2040 C CA . MET A 1 273 ? -2.85 -3.24 0.38 1 93.94 273 MET A CA 1
ATOM 2041 C C . MET A 1 273 ? -2.42 -1.821 0.742 1 93.94 273 MET A C 1
ATOM 2043 O O . MET A 1 273 ? -1.326 -1.387 0.376 1 93.94 273 MET A O 1
ATOM 2047 N N . GLN A 1 274 ? -3.242 -1.15 1.457 1 86.5 274 GLN A N 1
ATOM 2048 C CA . GLN A 1 274 ? -2.91 0.22 1.831 1 86.5 274 GLN A CA 1
ATOM 2049 C C . GLN A 1 274 ? -1.803 0.252 2.879 1 86.5 274 GLN A C 1
ATOM 2051 O O . GLN A 1 274 ? -1.121 1.267 3.039 1 86.5 274 GLN A O 1
ATOM 2056 N N . CYS A 1 275 ? -1.641 -0.939 3.615 1 90.12 275 CYS A N 1
ATOM 2057 C CA . CYS A 1 275 ? -0.709 -0.885 4.734 1 90.12 275 CYS A CA 1
ATOM 2058 C C . CYS A 1 275 ? 0.168 -2.131 4.777 1 90.12 275 CYS A C 1
ATOM 2060 O O . CYS A 1 275 ? 0.904 -2.344 5.742 1 90.12 275 CYS A O 1
ATOM 2062 N N . GLN A 1 276 ? -0.044 -2.973 3.844 1 90.5 276 GLN A N 1
ATOM 2063 C CA . GLN A 1 276 ? 0.685 -4.234 3.809 1 90.5 276 GLN A CA 1
ATOM 2064 C C . GLN A 1 276 ? 1.028 -4.633 2.377 1 90.5 276 GLN A C 1
ATOM 2066 O O . GLN A 1 276 ? 0.3 -4.297 1.441 1 90.5 276 GLN A O 1
ATOM 2071 N N . CYS A 1 277 ? 2.203 -5.289 2.223 1 93.75 277 CYS A N 1
ATOM 2072 C CA . CYS A 1 277 ? 2.494 -5.891 0.926 1 93.75 277 CYS A CA 1
ATOM 2073 C C . CYS A 1 277 ? 1.616 -7.117 0.685 1 93.75 277 CYS A C 1
ATOM 2075 O O . CYS A 1 277 ? 1.914 -8.203 1.177 1 93.75 277 CYS A O 1
ATOM 2077 N N . VAL A 1 278 ? 0.54 -6.906 -0.065 1 96.75 278 VAL A N 1
ATOM 2078 C CA . VAL A 1 278 ? -0.386 -7.988 -0.387 1 96.75 278 VAL A CA 1
ATOM 2079 C C . VAL A 1 278 ? -0.548 -8.094 -1.901 1 96.75 278 VAL A C 1
ATOM 2081 O O . VAL A 1 278 ? -0.666 -7.082 -2.594 1 96.75 278 VAL A O 1
ATOM 2084 N N . ALA A 1 279 ? -0.394 -9.211 -2.404 1 98.31 279 ALA A N 1
ATOM 2085 C CA . ALA A 1 279 ? -0.674 -9.523 -3.805 1 98.31 279 ALA A CA 1
ATOM 2086 C C . ALA A 1 279 ? -1.618 -10.719 -3.92 1 98.31 279 ALA A C 1
ATOM 2088 O O . ALA A 1 279 ? -1.96 -11.352 -2.918 1 98.31 279 ALA A O 1
ATOM 2089 N N . LEU A 1 280 ? -2.139 -10.945 -5.102 1 98.81 280 LEU A N 1
ATOM 2090 C CA . LEU A 1 280 ? -2.982 -12.102 -5.379 1 98.81 280 LEU A CA 1
ATOM 2091 C C . LEU A 1 280 ? -2.855 -12.531 -6.836 1 98.81 280 LEU A C 1
ATOM 2093 O O . LEU A 1 280 ? -2.412 -11.75 -7.684 1 98.81 280 LEU A O 1
ATOM 2097 N N . ASP A 1 281 ? -3.182 -13.734 -7.086 1 98.81 281 ASP A N 1
ATOM 2098 C CA . ASP A 1 281 ? -3.291 -14.203 -8.469 1 98.81 281 ASP A CA 1
ATOM 2099 C C . ASP A 1 281 ? -4.602 -14.953 -8.695 1 98.81 281 ASP A C 1
ATOM 2101 O O . ASP A 1 281 ? -5.367 -15.172 -7.75 1 98.81 281 ASP A O 1
ATOM 2105 N N . CYS A 1 282 ? -4.895 -15.195 -9.945 1 98.75 282 CYS A N 1
ATOM 2106 C CA . CYS A 1 282 ? -6.121 -15.852 -10.383 1 98.75 282 CYS A CA 1
ATOM 2107 C C . CYS A 1 282 ? -5.922 -16.547 -11.719 1 98.75 282 CYS A C 1
ATOM 2109 O O . CYS A 1 282 ? -5.16 -16.078 -12.562 1 98.75 282 CYS A O 1
ATOM 2111 N N . TYR A 1 283 ? -6.477 -17.688 -11.867 1 98.62 283 TYR A N 1
ATOM 2112 C CA . TYR A 1 283 ? -6.527 -18.312 -13.188 1 98.62 283 TYR A CA 1
ATOM 2113 C C . TYR A 1 283 ? -7.828 -17.969 -13.898 1 98.62 283 TYR A C 1
ATOM 2115 O O . TYR A 1 283 ? -8.859 -17.734 -13.258 1 98.62 283 TYR A O 1
ATOM 2123 N N . PRO A 1 284 ? -7.848 -17.953 -15.211 1 98.62 284 PRO A N 1
ATOM 2124 C CA . PRO A 1 284 ? -8.992 -17.469 -15.992 1 98.62 284 PRO A CA 1
ATOM 2125 C C . PRO A 1 284 ? -9.977 -18.578 -16.344 1 98.62 284 PRO A C 1
ATOM 2127 O O . PRO A 1 284 ? -10.406 -18.672 -17.5 1 98.62 284 PRO A O 1
ATOM 2130 N N . TYR A 1 285 ? -10.383 -19.406 -15.414 1 98.06 285 TYR A N 1
ATOM 2131 C CA . TYR A 1 285 ? -11.367 -20.469 -15.562 1 98.06 285 TYR A CA 1
ATOM 2132 C C . TYR A 1 285 ? -12.336 -20.484 -14.391 1 98.06 285 TYR A C 1
ATOM 2134 O O . TYR A 1 285 ? -11.961 -20.125 -13.266 1 98.06 285 TYR A O 1
ATOM 2142 N N . ASN A 1 286 ? -13.516 -20.938 -14.609 1 96.69 286 ASN A N 1
ATOM 2143 C CA . ASN A 1 286 ? -14.508 -20.984 -13.539 1 96.69 286 ASN A CA 1
ATOM 2144 C C . ASN A 1 286 ? -14.672 -22.391 -12.984 1 96.69 286 ASN A C 1
ATOM 2146 O O . ASN A 1 286 ? -15.727 -22.719 -12.438 1 96.69 286 ASN A O 1
ATOM 2150 N N . ALA A 1 287 ? -13.688 -23.219 -13.242 1 96.5 287 ALA A N 1
ATOM 2151 C CA . ALA A 1 287 ? -13.57 -24.547 -12.648 1 96.5 287 ALA A CA 1
ATOM 2152 C C . ALA A 1 287 ? -12.18 -24.766 -12.055 1 96.5 287 ALA A C 1
ATOM 2154 O O . ALA A 1 287 ? -11.18 -24.344 -12.641 1 96.5 287 ALA A O 1
ATOM 2155 N N . SER A 1 288 ? -12.188 -25.359 -10.922 1 95.12 288 SER A N 1
ATOM 2156 C CA . SER A 1 288 ? -10.914 -25.625 -10.266 1 95.12 288 SER A CA 1
ATOM 2157 C C . SER A 1 288 ? -10.453 -27.062 -10.531 1 95.12 288 SER A C 1
ATOM 2159 O O . SER A 1 288 ? -11.188 -27.859 -11.125 1 95.12 288 SER A O 1
ATOM 2161 N N . SER A 1 289 ? -9.234 -27.359 -10.242 1 94.44 289 SER A N 1
ATOM 2162 C CA . SER A 1 289 ? -8.648 -28.688 -10.359 1 94.44 289 SER A CA 1
ATOM 2163 C C . SER A 1 289 ? -7.727 -29 -9.188 1 94.44 289 SER A C 1
ATOM 2165 O O . SER A 1 289 ? -6.828 -28.203 -8.875 1 94.44 289 SER A O 1
ATOM 2167 N N . THR A 1 290 ? -8 -30.016 -8.57 1 92.75 290 THR A N 1
ATOM 2168 C CA . THR A 1 290 ? -7.242 -30.422 -7.391 1 92.75 290 THR A CA 1
ATOM 2169 C C . THR A 1 290 ? -7.379 -31.922 -7.145 1 92.75 290 THR A C 1
ATOM 2171 O O . THR A 1 290 ? -7.766 -32.656 -8.047 1 92.75 290 THR A O 1
ATOM 2174 N N . MET A 1 291 ? -6.918 -32.344 -6 1 91.06 291 MET A N 1
ATOM 2175 C CA . MET A 1 291 ? -7.094 -33.75 -5.613 1 91.06 291 MET A CA 1
ATOM 2176 C C . MET A 1 291 ? -8.57 -34.094 -5.535 1 91.06 291 MET A C 1
ATOM 2178 O O . MET A 1 291 ? -9.414 -33.25 -5.262 1 91.06 291 MET A O 1
ATOM 2182 N N . LEU A 1 292 ? -8.859 -35.312 -5.875 1 93.44 292 LEU A N 1
ATOM 2183 C CA . LEU A 1 292 ? -10.219 -35.781 -5.656 1 93.44 292 LEU A CA 1
ATOM 2184 C C . LEU A 1 292 ? -10.523 -35.906 -4.164 1 93.44 292 LEU A C 1
ATOM 2186 O O . LEU A 1 292 ? -9.836 -36.625 -3.445 1 93.44 292 LEU A O 1
ATOM 2190 N N . HIS A 1 293 ? -11.5 -35.188 -3.756 1 91.44 293 HIS A N 1
ATOM 2191 C CA . HIS A 1 293 ? -11.859 -35.188 -2.342 1 91.44 293 HIS A CA 1
ATOM 2192 C C . HIS A 1 293 ? -12.602 -36.469 -1.961 1 91.44 293 HIS A C 1
ATOM 2194 O O . HIS A 1 293 ? -13.172 -37.125 -2.822 1 91.44 293 HIS A O 1
ATOM 2200 N N . ARG A 1 294 ? -12.539 -36.688 -0.638 1 88.25 294 ARG A N 1
ATOM 2201 C CA . ARG A 1 294 ? -13.297 -37.812 -0.098 1 88.25 294 ARG A CA 1
ATOM 2202 C C . ARG A 1 294 ? -14.477 -37.312 0.732 1 88.25 294 ARG A C 1
ATOM 2204 O O . ARG A 1 294 ? -15.438 -38.062 0.951 1 88.25 294 ARG A O 1
ATOM 2211 N N . ASP A 1 295 ? -14.305 -36.156 1.14 1 87.75 295 ASP A N 1
ATOM 2212 C CA . ASP A 1 295 ? -15.352 -35.531 1.955 1 87.75 295 ASP A CA 1
ATOM 2213 C C . ASP A 1 295 ? -16.609 -35.281 1.128 1 87.75 295 ASP A C 1
ATOM 2215 O O . ASP A 1 295 ? -16.578 -34.531 0.16 1 87.75 295 ASP A O 1
ATOM 2219 N N . PRO A 1 296 ? -17.734 -35.812 1.579 1 89.25 296 PRO A N 1
ATOM 2220 C CA . PRO A 1 296 ? -18.984 -35.656 0.828 1 89.25 296 PRO A CA 1
ATOM 2221 C C . PRO A 1 296 ? -19.359 -34.188 0.646 1 89.25 296 PRO A C 1
ATOM 2223 O O . PRO A 1 296 ? -19.969 -33.812 -0.362 1 89.25 296 PRO A O 1
ATOM 2226 N N . LYS A 1 297 ? -18.953 -33.375 1.552 1 84.69 297 LYS A N 1
ATOM 2227 C CA . LYS A 1 297 ? -19.297 -31.938 1.485 1 84.69 297 LYS A CA 1
ATOM 2228 C C . LYS A 1 297 ? -18.578 -31.266 0.323 1 84.69 297 LYS A C 1
ATOM 2230 O O . LYS A 1 297 ? -19 -30.188 -0.126 1 84.69 297 LYS A O 1
ATOM 2235 N N . ARG A 1 298 ? -17.609 -31.969 -0.174 1 88.44 298 ARG A N 1
ATOM 2236 C CA . ARG A 1 298 ? -16.797 -31.406 -1.247 1 88.44 298 ARG A CA 1
ATOM 2237 C C . ARG A 1 298 ? -17.109 -32.062 -2.58 1 88.44 298 ARG A C 1
ATOM 2239 O O . ARG A 1 298 ? -16.547 -31.703 -3.613 1 88.44 298 ARG A O 1
ATOM 2246 N N . LEU A 1 299 ? -17.922 -33.062 -2.494 1 92.25 299 LEU A N 1
ATOM 2247 C CA . LEU A 1 299 ? -18.297 -33.781 -3.693 1 92.25 299 LEU A CA 1
ATOM 2248 C C . LEU A 1 299 ? -19.656 -33.312 -4.219 1 92.25 299 LEU A C 1
ATOM 2250 O O . LEU A 1 299 ? -20.531 -34.125 -4.504 1 92.25 299 LEU A O 1
ATOM 2254 N N . VAL A 1 300 ? -19.734 -32.031 -4.285 1 87.5 300 VAL A N 1
ATOM 2255 C CA . VAL A 1 300 ? -21 -31.422 -4.711 1 87.5 300 VAL A CA 1
ATOM 2256 C C . VAL A 1 300 ? -20.859 -30.875 -6.133 1 87.5 300 VAL A C 1
ATOM 2258 O O . VAL A 1 300 ? -19.797 -30.375 -6.508 1 87.5 300 VAL A O 1
ATOM 2261 N N . GLY A 1 301 ? -21.906 -31.062 -6.902 1 88.75 301 GLY A N 1
ATOM 2262 C CA . GLY A 1 301 ? -21.938 -30.516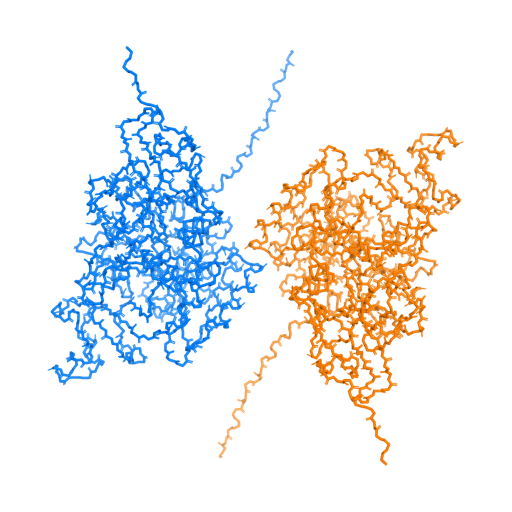 -8.25 1 88.75 301 GLY A CA 1
ATOM 2263 C C . GLY A 1 301 ? -21.234 -31.406 -9.266 1 88.75 301 GLY A C 1
ATOM 2264 O O . GLY A 1 301 ? -21.062 -32.594 -9.031 1 88.75 301 GLY A O 1
ATOM 2265 N N . ARG A 1 302 ? -20.922 -30.766 -10.383 1 93.69 302 ARG A N 1
ATOM 2266 C CA . ARG A 1 302 ? -20.266 -31.484 -11.477 1 93.69 302 ARG A CA 1
ATOM 2267 C C . ARG A 1 302 ? -18.781 -31.672 -11.195 1 93.69 302 ARG A C 1
ATOM 2269 O O . ARG A 1 302 ? -18.078 -30.703 -10.898 1 93.69 302 ARG A O 1
ATOM 2276 N N . ILE A 1 303 ? -18.359 -32.906 -11.258 1 96.06 303 ILE A N 1
ATOM 2277 C CA . ILE A 1 303 ? -16.969 -33.281 -11.008 1 96.06 303 ILE A CA 1
ATOM 2278 C C . ILE A 1 303 ? -16.453 -34.156 -12.141 1 96.06 303 ILE A C 1
ATOM 2280 O O . ILE A 1 303 ? -17.062 -35.188 -12.445 1 96.06 303 ILE A O 1
ATOM 2284 N N . LEU A 1 304 ? -15.398 -33.75 -12.75 1 96.5 304 LEU A N 1
ATOM 2285 C CA . LEU A 1 304 ? -14.758 -34.5 -13.828 1 96.5 304 LEU A CA 1
ATOM 2286 C C . LEU A 1 304 ? -13.43 -35.062 -13.375 1 96.5 304 LEU A C 1
ATOM 2288 O O . LEU A 1 304 ? -12.555 -34.344 -12.906 1 96.5 304 LEU A O 1
ATOM 2292 N N . ILE A 1 305 ? -13.234 -36.375 -13.492 1 95.69 305 ILE A N 1
ATOM 2293 C CA . ILE A 1 305 ? -12.008 -37.031 -13.055 1 95.69 305 ILE A CA 1
ATOM 2294 C C . ILE A 1 305 ? -10.875 -36.719 -14.023 1 95.69 305 ILE A C 1
ATOM 2296 O O . ILE A 1 305 ? -11.023 -36.875 -15.242 1 95.69 305 ILE A O 1
ATOM 2300 N N . SER A 1 306 ? -9.789 -36.281 -13.539 1 93.75 306 SER A N 1
ATOM 2301 C CA . SER A 1 306 ? -8.633 -35.938 -14.367 1 93.75 306 SER A CA 1
ATOM 2302 C C . SER A 1 306 ? -7.633 -37.094 -14.422 1 93.75 306 SER A C 1
ATOM 2304 O O . SER A 1 306 ? -7 -37.312 -15.453 1 93.75 306 SER A O 1
ATOM 2306 N N . SER A 1 307 ? -7.488 -37.719 -13.305 1 91.94 307 SER A N 1
ATOM 2307 C CA . SER A 1 307 ? -6.59 -38.875 -13.234 1 91.94 307 SER A CA 1
ATOM 2308 C C . SER A 1 307 ? -6.973 -39.781 -12.086 1 91.94 307 SER A C 1
ATOM 2310 O O . SER A 1 307 ? -7.582 -39.375 -11.102 1 91.94 307 SER A O 1
ATOM 2312 N N . SER A 1 308 ? -6.676 -41 -12.211 1 93.62 308 SER A N 1
ATOM 2313 C CA . SER A 1 308 ? -6.777 -42.031 -11.188 1 93.62 308 SER A CA 1
ATOM 2314 C C . SER A 1 308 ? -5.723 -43.094 -11.383 1 93.62 308 SER A C 1
ATOM 2316 O O . SER A 1 308 ? -5.609 -43.688 -12.469 1 93.62 308 SER A O 1
ATOM 2318 N N . LYS A 1 309 ? -4.973 -43.312 -10.359 1 89.38 309 LYS A N 1
ATOM 2319 C CA . LYS A 1 309 ? -3.914 -44.312 -10.492 1 89.38 309 LYS A CA 1
ATOM 2320 C C . LYS A 1 309 ? -4.492 -45.719 -10.633 1 89.38 309 LYS A C 1
ATOM 2322 O O . LYS A 1 309 ? -4.129 -46.469 -11.555 1 89.38 309 LYS A O 1
ATOM 2327 N N . PRO A 1 310 ? -5.48 -46.094 -9.805 1 93.56 310 PRO A N 1
ATOM 2328 C CA . PRO A 1 310 ? -6.016 -47.469 -9.922 1 93.56 310 PRO A CA 1
ATOM 2329 C C . PRO A 1 310 ? -6.941 -47.625 -11.125 1 93.56 310 PRO A C 1
ATOM 2331 O O . PRO A 1 310 ? -7.117 -48.75 -11.625 1 93.56 310 PRO A O 1
ATOM 2334 N N . HIS A 1 311 ? -7.523 -46.5 -11.539 1 95.44 311 HIS A N 1
ATOM 2335 C CA . HIS A 1 311 ? -8.484 -46.594 -12.641 1 95.44 311 HIS A CA 1
ATOM 2336 C C . HIS A 1 311 ? -8.211 -45.5 -13.68 1 95.44 311 HIS A C 1
ATOM 2338 O O . HIS A 1 311 ? -9.055 -44.625 -13.914 1 95.44 311 HIS A O 1
ATOM 2344 N N . PRO A 1 312 ? -7.148 -45.625 -14.398 1 93.81 312 PRO A N 1
ATOM 2345 C CA . PRO A 1 312 ? -6.781 -44.594 -15.383 1 93.81 312 PRO A CA 1
ATOM 2346 C C . PRO A 1 312 ? -7.824 -44.438 -16.484 1 93.81 312 PRO A C 1
ATOM 2348 O O . PRO A 1 312 ? -7.949 -43.375 -17.078 1 93.81 312 PRO A O 1
ATOM 2351 N N . GLU A 1 313 ? -8.633 -45.469 -16.75 1 94.31 313 GLU A N 1
ATOM 2352 C CA . GLU A 1 313 ? -9.641 -45.438 -17.812 1 94.31 313 GLU A CA 1
ATOM 2353 C C . GLU A 1 313 ? -10.781 -44.5 -17.469 1 94.31 313 GLU A C 1
ATOM 2355 O O . GLU A 1 313 ? -11.578 -44.125 -18.328 1 94.31 313 GLU A O 1
ATOM 2360 N N . GLN A 1 314 ? -10.844 -44.094 -16.234 1 95.62 314 GLN A N 1
ATOM 2361 C CA . GLN A 1 314 ? -11.953 -43.25 -15.812 1 95.62 314 GLN A CA 1
ATOM 2362 C C . GLN A 1 314 ? -11.625 -41.781 -16.016 1 95.62 314 GLN A C 1
ATOM 2364 O O . GLN A 1 314 ? -12.492 -40.906 -15.836 1 95.62 314 GLN A O 1
ATOM 2369 N N . ALA A 1 315 ? -10.406 -41.5 -16.469 1 94.5 315 ALA A N 1
ATOM 2370 C CA . ALA A 1 315 ? -10.031 -40.125 -16.734 1 94.5 315 ALA A CA 1
ATOM 2371 C C . ALA A 1 315 ? -10.93 -39.5 -17.812 1 94.5 315 ALA A C 1
ATOM 2373 O O . ALA A 1 315 ? -11.188 -40.125 -18.844 1 94.5 315 ALA A O 1
ATOM 2374 N N . GLY A 1 316 ? -11.453 -38.312 -17.516 1 94.06 316 GLY A N 1
ATOM 2375 C CA . GLY A 1 316 ? -12.32 -37.594 -18.453 1 94.06 316 GLY A CA 1
ATOM 2376 C C . GLY A 1 316 ? -13.797 -37.844 -18.203 1 94.06 316 GLY A C 1
ATOM 2377 O O . GLY A 1 316 ? -14.648 -37.25 -18.859 1 94.06 316 GLY A O 1
ATOM 2378 N N . ARG A 1 317 ? -14.078 -38.688 -17.25 1 96.06 317 ARG A N 1
ATOM 2379 C CA . ARG A 1 317 ? -15.477 -39 -16.984 1 96.06 317 ARG A CA 1
ATOM 2380 C C . ARG A 1 317 ? -15.977 -38.281 -15.734 1 96.06 317 ARG A C 1
ATOM 2382 O O . ARG A 1 317 ? -15.188 -37.969 -14.836 1 96.06 317 ARG A O 1
ATOM 2389 N N . GLU A 1 318 ? -17.266 -38.125 -15.719 1 97.25 318 GLU A N 1
ATOM 2390 C CA . GLU A 1 318 ? -17.891 -37.5 -14.555 1 97.25 318 GLU A CA 1
ATOM 2391 C C . GLU A 1 318 ? -18 -38.469 -13.398 1 97.25 318 GLU A C 1
ATOM 2393 O O . GLU A 1 318 ? -18.328 -39.656 -13.609 1 97.25 318 GLU A O 1
ATOM 2398 N N . LEU A 1 319 ? -17.766 -38 -12.203 1 97.44 319 LEU A N 1
ATOM 2399 C CA . LEU A 1 319 ? -17.812 -38.844 -11.016 1 97.44 319 LEU A CA 1
ATOM 2400 C C . LEU A 1 319 ? -19.188 -39.469 -10.852 1 97.44 319 LEU A C 1
ATOM 2402 O O . LEU A 1 319 ? -19.312 -40.656 -10.523 1 97.44 319 LEU A O 1
ATOM 2406 N N . ASP A 1 320 ? -20.25 -38.688 -11.109 1 97.06 320 ASP A N 1
ATOM 2407 C CA . ASP A 1 320 ? -21.609 -39.219 -10.992 1 97.06 320 ASP A CA 1
ATOM 2408 C C . ASP A 1 320 ? -21.859 -40.344 -11.969 1 97.06 320 ASP A C 1
ATOM 2410 O O . ASP A 1 320 ? -22.531 -41.344 -11.633 1 97.06 320 ASP A O 1
ATOM 2414 N N . ALA A 1 321 ? -21.375 -40.219 -13.164 1 97.69 321 ALA A N 1
ATOM 2415 C CA . ALA A 1 321 ? -21.531 -41.281 -14.172 1 97.69 321 ALA A CA 1
ATOM 2416 C C . ALA A 1 321 ? -20.781 -42.531 -13.75 1 97.69 321 ALA A C 1
ATOM 2418 O O . ALA A 1 321 ? -21.297 -43.656 -13.945 1 97.69 321 ALA A O 1
ATOM 2419 N N . ILE A 1 322 ? -19.578 -42.344 -13.211 1 97.88 322 ILE A N 1
ATOM 2420 C CA . ILE A 1 322 ? -18.781 -43.469 -12.742 1 97.88 322 ILE A CA 1
ATOM 2421 C C . ILE A 1 322 ? -19.5 -44.188 -11.602 1 97.88 322 ILE A C 1
ATOM 2423 O O . ILE A 1 322 ? -19.625 -45.406 -11.602 1 97.88 322 ILE A O 1
ATOM 2427 N N . ALA A 1 323 ? -19.969 -43.438 -10.656 1 97.62 323 ALA A N 1
ATOM 2428 C CA . ALA A 1 323 ? -20.703 -43.969 -9.516 1 97.62 323 ALA A CA 1
ATOM 2429 C C . ALA A 1 323 ? -21.922 -44.75 -9.984 1 97.62 323 ALA A C 1
ATOM 2431 O O . ALA A 1 323 ? -22.188 -45.875 -9.492 1 97.62 323 ALA A O 1
ATOM 2432 N N . ALA A 1 324 ? -22.688 -44.25 -10.93 1 97.88 324 ALA A N 1
ATOM 2433 C CA . ALA A 1 324 ? -23.875 -44.906 -11.469 1 97.88 324 ALA A CA 1
ATOM 2434 C C . ALA A 1 324 ? -23.5 -46.219 -12.156 1 97.88 324 ALA A C 1
ATOM 2436 O O . ALA A 1 324 ? -24.172 -47.25 -11.945 1 97.88 324 ALA A O 1
ATOM 2437 N N . GLU A 1 325 ? -22.531 -46.156 -12.961 1 98 325 GLU A N 1
ATOM 2438 C CA . GLU A 1 325 ? -22.094 -47.344 -13.688 1 98 325 GLU A CA 1
ATOM 2439 C C . GLU A 1 325 ? -21.625 -48.438 -12.727 1 98 325 GLU A C 1
ATOM 2441 O O . GLU A 1 325 ? -21.891 -49.625 -12.945 1 98 325 GLU A O 1
ATOM 2446 N N . TRP A 1 326 ? -20.906 -47.969 -11.695 1 97.81 326 TRP A N 1
ATOM 2447 C CA . TRP A 1 326 ? -20.344 -48.938 -10.734 1 97.81 326 TRP A CA 1
ATOM 2448 C C . TRP A 1 326 ? -21.422 -49.375 -9.742 1 97.81 326 TRP A C 1
ATOM 2450 O O . TRP A 1 326 ? -21.219 -50.344 -8.992 1 97.81 326 TRP A O 1
ATOM 2460 N N . GLY A 1 327 ? -22.578 -48.688 -9.727 1 97.69 327 GLY A N 1
ATOM 2461 C CA . GLY A 1 327 ? -23.656 -49.031 -8.797 1 97.69 327 GLY A CA 1
ATOM 2462 C C . GLY A 1 327 ? -23.312 -48.719 -7.355 1 97.69 327 GLY A C 1
ATOM 2463 O O . GLY A 1 327 ? -23.672 -49.469 -6.449 1 97.69 327 GLY A O 1
ATOM 2464 N N . VAL A 1 328 ? -22.562 -47.656 -7.125 1 97.56 328 VAL A N 1
ATOM 2465 C CA . VAL A 1 328 ? -22.156 -47.281 -5.781 1 97.56 328 VAL A CA 1
ATOM 2466 C C . VAL A 1 328 ? -22.438 -45.781 -5.562 1 97.56 328 VAL A C 1
ATOM 2468 O O . VAL A 1 328 ? -22.875 -45.094 -6.484 1 97.56 328 VAL A O 1
ATOM 2471 N N . SER A 1 329 ? -22.281 -45.344 -4.285 1 96.06 329 SER A N 1
ATOM 2472 C CA . SER A 1 329 ? -22.438 -43.906 -3.98 1 96.06 329 SER A CA 1
ATOM 2473 C C . SER A 1 329 ? -21.281 -43.094 -4.543 1 96.06 329 SER A C 1
ATOM 2475 O O . SER A 1 329 ? -20.234 -43.625 -4.883 1 96.06 329 SER A O 1
ATOM 2477 N N . LYS A 1 330 ? -21.5 -41.844 -4.734 1 95.06 330 LYS A N 1
ATOM 2478 C CA . LYS A 1 330 ? -20.453 -40.906 -5.164 1 95.06 330 LYS A CA 1
ATOM 2479 C C . LYS A 1 330 ? -19.234 -41 -4.254 1 95.06 330 LYS A C 1
ATOM 2481 O O . LYS A 1 330 ? -18.094 -40.938 -4.723 1 95.06 330 LYS A O 1
ATOM 2486 N N . GLU A 1 331 ? -19.453 -41.094 -2.996 1 96.12 331 GLU A N 1
ATOM 2487 C CA . GLU A 1 331 ? -18.391 -41.188 -1.996 1 96.12 331 GLU A CA 1
ATOM 2488 C C . GLU A 1 331 ? -17.547 -42.438 -2.184 1 96.12 331 GLU A C 1
ATOM 2490 O O . GLU A 1 331 ? -16.312 -42.406 -2.115 1 96.12 331 GLU A O 1
ATOM 2495 N N . GLU A 1 332 ? -18.234 -43.5 -2.377 1 96.5 332 GLU A N 1
ATOM 2496 C CA . GLU A 1 332 ? -17.547 -44.75 -2.58 1 96.5 332 GLU A CA 1
ATOM 2497 C C . GLU A 1 332 ? -16.75 -44.75 -3.883 1 96.5 332 GLU A C 1
ATOM 2499 O O . GLU A 1 332 ? -15.625 -45.25 -3.938 1 96.5 332 GLU A O 1
ATOM 2504 N N . ALA A 1 333 ? -17.344 -44.25 -4.895 1 97.5 333 ALA A N 1
ATOM 2505 C CA . ALA A 1 333 ? -16.625 -44.125 -6.152 1 97.5 333 ALA A CA 1
ATOM 2506 C C . ALA A 1 333 ? -15.352 -43.312 -5.973 1 97.5 333 ALA A C 1
ATOM 2508 O O . ALA A 1 333 ? -14.281 -43.688 -6.453 1 97.5 333 ALA A O 1
ATOM 2509 N N . ALA A 1 334 ? -15.484 -42.188 -5.293 1 97.12 334 ALA A N 1
ATOM 2510 C CA . ALA A 1 334 ? -14.336 -41.312 -5.035 1 97.12 334 ALA A CA 1
ATOM 2511 C C . ALA A 1 334 ? -13.242 -42.062 -4.27 1 97.12 334 ALA A C 1
ATOM 2513 O O . ALA A 1 334 ? -12.055 -41.875 -4.551 1 97.12 334 ALA A O 1
ATOM 2514 N N . ALA A 1 335 ? -13.625 -42.812 -3.35 1 96.12 335 ALA A N 1
ATOM 2515 C CA . ALA A 1 335 ? -12.68 -43.594 -2.551 1 96.12 335 ALA A CA 1
ATOM 2516 C C . ALA A 1 335 ? -11.922 -44.594 -3.414 1 96.12 335 ALA A C 1
ATOM 2518 O O . ALA A 1 335 ? -10.711 -44.75 -3.26 1 96.12 335 ALA A O 1
ATOM 2519 N N . ARG A 1 336 ? -12.602 -45.219 -4.336 1 96.62 336 ARG A N 1
ATOM 2520 C CA . ARG A 1 336 ? -12.016 -46.25 -5.195 1 96.62 336 ARG A CA 1
ATOM 2521 C C . ARG A 1 336 ? -11.031 -45.625 -6.184 1 96.62 336 ARG A C 1
ATOM 2523 O O . ARG A 1 336 ? -10.055 -46.281 -6.578 1 96.62 336 ARG A O 1
ATOM 2530 N N . LEU A 1 337 ? -11.289 -44.469 -6.449 1 96 337 LEU A N 1
ATOM 2531 C CA . LEU A 1 337 ? -10.5 -43.812 -7.484 1 96 337 LEU A CA 1
ATOM 2532 C C . LEU A 1 337 ? -9.18 -43.281 -6.918 1 96 337 LEU A C 1
ATOM 2534 O O . LEU A 1 337 ? -8.266 -42.969 -7.672 1 96 337 LEU A O 1
ATOM 2538 N N . GLN A 1 338 ? -8.984 -43.281 -5.656 1 91.88 338 GLN A N 1
ATOM 2539 C CA . GLN A 1 338 ? -7.824 -42.656 -5.027 1 91.88 338 GLN A CA 1
ATOM 2540 C C . GLN A 1 338 ? -6.559 -43.469 -5.281 1 91.88 338 GLN A C 1
ATOM 2542 O O . GLN A 1 338 ? -6.602 -44.688 -5.328 1 91.88 338 GLN A O 1
ATOM 2547 N N . PRO A 1 339 ? -5.418 -42.781 -5.371 1 90.44 339 PRO A N 1
ATOM 2548 C CA . PRO A 1 339 ? -5.188 -41.344 -5.559 1 90.44 339 PRO A CA 1
ATOM 2549 C C . PRO A 1 339 ? -5.656 -40.844 -6.922 1 90.44 339 PRO A C 1
ATOM 2551 O O . PRO A 1 339 ? -5.414 -41.469 -7.941 1 90.44 339 PRO A O 1
ATOM 2554 N N . ALA A 1 340 ? -6.359 -39.719 -6.914 1 92.62 340 ALA A N 1
ATOM 2555 C CA . ALA A 1 340 ? -6.957 -39.156 -8.125 1 92.62 340 ALA A CA 1
ATOM 2556 C C . ALA A 1 340 ? -7.031 -37.656 -8.047 1 92.62 340 ALA A C 1
ATOM 2558 O O . ALA A 1 340 ? -6.953 -37.062 -6.957 1 92.62 340 ALA A O 1
ATOM 2559 N N . SER A 1 341 ? -7.055 -37.031 -9.172 1 93.62 341 SER A N 1
ATOM 2560 C CA . SER A 1 341 ? -7.328 -35.594 -9.297 1 93.62 341 SER A CA 1
ATOM 2561 C C . SER A 1 341 ? -8.609 -35.344 -10.078 1 93.62 341 SER A C 1
ATOM 2563 O O . SER A 1 341 ? -9.086 -36.25 -10.797 1 93.62 341 SER A O 1
ATOM 2565 N N . ALA A 1 342 ? -9.203 -34.219 -9.875 1 95.06 342 ALA A N 1
ATOM 2566 C CA . ALA A 1 342 ? -10.492 -33.938 -10.5 1 95.06 342 ALA A CA 1
ATOM 2567 C C . ALA A 1 342 ? -10.672 -32.438 -10.766 1 95.06 342 ALA A C 1
ATOM 2569 O O . ALA A 1 342 ? -9.977 -31.609 -10.18 1 95.06 342 ALA A O 1
ATOM 2570 N N . VAL A 1 343 ? -11.547 -32.125 -11.68 1 96.12 343 VAL A N 1
ATOM 2571 C CA . VAL A 1 343 ? -12.008 -30.766 -11.992 1 96.12 343 VAL A CA 1
ATOM 2572 C C . VAL A 1 343 ? -13.359 -30.516 -11.32 1 96.12 343 VAL A C 1
ATOM 2574 O O . VAL A 1 343 ? -14.281 -31.328 -11.438 1 96.12 343 VAL A O 1
ATOM 2577 N N . TYR A 1 344 ? -13.461 -29.484 -10.602 1 95.38 344 TYR A N 1
ATOM 2578 C CA . TYR A 1 344 ? -14.688 -29.109 -9.898 1 95.38 344 TYR A CA 1
ATOM 2579 C C . TYR A 1 344 ? -15.328 -27.875 -10.531 1 95.38 344 TYR A C 1
ATOM 2581 O O . TYR A 1 344 ? -14.695 -26.828 -10.625 1 95.38 344 TYR A O 1
ATOM 2589 N N . PHE A 1 345 ? -16.547 -28 -10.906 1 94.69 345 PHE A N 1
ATOM 2590 C CA . PHE A 1 345 ? -17.266 -26.891 -11.523 1 94.69 345 PHE A CA 1
ATOM 2591 C C . PHE A 1 345 ? -18.109 -26.172 -10.484 1 94.69 345 PHE A C 1
ATOM 2593 O O . PHE A 1 345 ? -19.344 -26.156 -10.578 1 94.69 345 PHE A O 1
ATOM 2600 N N . GLY A 1 346 ? -17.438 -25.5 -9.555 1 92.38 346 GLY A N 1
ATOM 2601 C CA . GLY A 1 346 ? -18.141 -24.875 -8.445 1 92.38 346 GLY A CA 1
ATOM 2602 C C . GLY A 1 346 ? -17.859 -23.391 -8.32 1 92.38 346 GLY A C 1
ATOM 2603 O O . GLY A 1 346 ? -18 -22.812 -7.242 1 92.38 346 GLY A O 1
ATOM 2604 N N . MET A 1 347 ? -17.406 -22.734 -9.391 1 95.81 347 MET A N 1
ATOM 2605 C CA . MET A 1 347 ? -17.078 -21.312 -9.391 1 95.81 347 MET A CA 1
ATOM 2606 C C . MET A 1 347 ? -18.031 -20.531 -10.289 1 95.81 347 MET A C 1
ATOM 2608 O O . MET A 1 347 ? -18.734 -21.125 -11.109 1 95.81 347 MET A O 1
ATOM 2612 N N . ASP A 1 348 ? -18.062 -19.234 -10.086 1 97.38 348 ASP A N 1
ATOM 2613 C CA . ASP A 1 348 ? -18.922 -18.344 -10.867 1 97.38 348 ASP A CA 1
ATOM 2614 C C . ASP A 1 348 ? -18.078 -17.469 -11.797 1 97.38 348 ASP A C 1
ATOM 2616 O O . ASP A 1 348 ? -17.125 -16.828 -11.367 1 97.38 348 ASP A O 1
ATOM 2620 N N . GLU A 1 349 ? -18.5 -17.453 -13.047 1 97.94 349 GLU A N 1
ATOM 2621 C CA . GLU A 1 349 ? -17.766 -16.688 -14.047 1 97.94 349 GLU A CA 1
ATOM 2622 C C . GLU A 1 349 ? -17.75 -15.203 -13.695 1 97.94 349 GLU A C 1
ATOM 2624 O O . GLU A 1 349 ? -16.766 -14.508 -13.969 1 97.94 349 GLU A O 1
ATOM 2629 N N . SER A 1 350 ? -18.797 -14.688 -13.148 1 98.12 350 SER A N 1
ATOM 2630 C CA . SER A 1 350 ? -18.828 -13.273 -12.781 1 98.12 350 SER A CA 1
ATOM 2631 C C . SER A 1 350 ? -17.781 -12.953 -11.727 1 98.12 350 SER A C 1
ATOM 2633 O O . SER A 1 350 ? -17.156 -11.891 -11.766 1 98.12 350 SER A O 1
ATOM 2635 N N . ASP A 1 351 ? -17.594 -13.867 -10.805 1 98.44 351 ASP A N 1
ATOM 2636 C CA . ASP A 1 351 ? -16.531 -13.688 -9.805 1 98.44 351 ASP A CA 1
ATOM 2637 C C . ASP A 1 351 ? -15.156 -13.742 -10.453 1 98.44 351 ASP A C 1
ATOM 2639 O O . ASP A 1 351 ? -14.266 -12.961 -10.102 1 98.44 351 ASP A O 1
ATOM 2643 N N . VAL A 1 352 ? -14.969 -14.625 -11.391 1 98.69 352 VAL A N 1
ATOM 2644 C CA . VAL A 1 352 ? -13.695 -14.734 -12.086 1 98.69 352 VAL A CA 1
ATOM 2645 C C . VAL A 1 352 ? -13.375 -13.422 -12.797 1 98.69 352 VAL A C 1
ATOM 2647 O O . VAL A 1 352 ? -12.273 -12.883 -12.648 1 98.69 352 VAL A O 1
ATOM 2650 N N . ARG A 1 353 ? -14.344 -12.898 -13.469 1 98.69 353 ARG A N 1
ATOM 2651 C CA . ARG A 1 353 ? -14.156 -11.648 -14.195 1 98.69 353 ARG A CA 1
ATOM 2652 C C . ARG A 1 353 ? -13.836 -10.5 -13.242 1 98.69 353 ARG A C 1
ATOM 2654 O O . ARG A 1 353 ? -12.953 -9.688 -13.516 1 98.69 353 ARG A O 1
ATOM 2661 N N . ASN A 1 354 ? -14.602 -10.492 -12.164 1 98.56 354 ASN A N 1
ATOM 2662 C CA . ASN A 1 354 ? -14.375 -9.445 -11.172 1 98.56 354 ASN A CA 1
ATOM 2663 C C . ASN A 1 354 ? -12.961 -9.492 -10.609 1 98.56 354 ASN A C 1
ATOM 2665 O O . ASN A 1 354 ? -12.305 -8.461 -10.469 1 98.56 354 ASN A O 1
ATOM 2669 N N . ILE A 1 355 ? -12.484 -10.625 -10.328 1 98.75 355 ILE A N 1
ATOM 2670 C CA . ILE A 1 355 ? -11.164 -10.812 -9.75 1 98.75 355 ILE A CA 1
ATOM 2671 C C . ILE A 1 355 ? -10.094 -10.492 -10.789 1 98.75 355 ILE A C 1
ATOM 2673 O O . ILE A 1 355 ? -9.109 -9.812 -10.492 1 98.75 355 ILE A O 1
ATOM 2677 N N . LEU A 1 356 ? -10.312 -10.914 -12 1 98.81 356 LEU A N 1
ATOM 2678 C CA . LEU A 1 356 ? -9.367 -10.633 -13.07 1 98.81 356 LEU A CA 1
ATOM 2679 C C . LEU A 1 356 ? -9.289 -9.133 -13.344 1 98.81 356 LEU A C 1
ATOM 2681 O O . LEU A 1 356 ? -8.219 -8.609 -13.672 1 98.81 356 LEU A O 1
ATOM 2685 N N . ALA A 1 357 ? -10.375 -8.461 -13.172 1 98.44 357 ALA A N 1
ATOM 2686 C CA . ALA A 1 357 ? -10.453 -7.035 -13.469 1 98.44 357 ALA A CA 1
ATOM 2687 C C . ALA A 1 357 ? -9.797 -6.207 -12.367 1 98.44 357 ALA A C 1
ATOM 2689 O O . ALA A 1 357 ? -9.516 -5.023 -12.555 1 98.44 357 ALA A O 1
ATOM 2690 N N . PHE A 1 358 ? -9.664 -6.789 -11.188 1 97.94 358 PHE A N 1
ATOM 2691 C CA . PHE A 1 358 ? -8.953 -6.113 -10.109 1 97.94 358 PHE A CA 1
ATOM 2692 C C . PHE A 1 358 ? -7.527 -5.785 -10.516 1 97.94 358 PHE A C 1
ATOM 2694 O O . PHE A 1 358 ? -6.785 -6.664 -10.961 1 97.94 358 PHE A O 1
ATOM 2701 N N . ASP A 1 359 ? -7.062 -4.637 -10.445 1 93.88 359 ASP A N 1
ATOM 2702 C CA . ASP A 1 359 ? -5.863 -4.09 -11.07 1 93.88 359 ASP A CA 1
ATOM 2703 C C . ASP A 1 359 ? -4.625 -4.895 -10.68 1 93.88 359 ASP A C 1
ATOM 2705 O O . ASP A 1 359 ? -3.74 -5.121 -11.508 1 93.88 359 ASP A O 1
ATOM 2709 N N . GLU A 1 360 ? -4.598 -5.367 -9.484 1 96.5 360 GLU A N 1
ATOM 2710 C CA . GLU A 1 360 ? -3.377 -5.945 -8.93 1 96.5 360 GLU A CA 1
ATOM 2711 C C . GLU A 1 360 ? -3.402 -7.469 -9.016 1 96.5 360 GLU A C 1
ATOM 2713 O O . GLU A 1 360 ? -2.607 -8.148 -8.359 1 96.5 360 GLU A O 1
ATOM 2718 N N . THR A 1 361 ? -4.297 -8.023 -9.82 1 98.81 361 THR A N 1
ATOM 2719 C CA . THR A 1 361 ? -4.375 -9.477 -9.938 1 98.81 361 THR A CA 1
ATOM 2720 C C . THR A 1 361 ? -3.35 -9.992 -10.938 1 98.81 361 THR A C 1
ATOM 2722 O O . THR A 1 361 ? -3.441 -9.703 -12.133 1 98.81 361 THR A O 1
ATOM 2725 N N . MET A 1 362 ? -2.438 -10.766 -10.438 1 98.88 362 MET A N 1
ATOM 2726 C CA . MET A 1 362 ? -1.539 -11.516 -11.312 1 98.88 362 MET A CA 1
ATOM 2727 C C . MET A 1 362 ? -2.258 -12.703 -11.945 1 98.88 362 MET A C 1
ATOM 2729 O O . MET A 1 362 ? -3.371 -13.047 -11.547 1 98.88 362 MET A O 1
ATOM 2733 N N . ILE A 1 363 ? -1.582 -13.258 -12.938 1 98.94 363 ILE A N 1
ATOM 2734 C CA . ILE A 1 363 ? -2.162 -14.422 -13.609 1 98.94 363 ILE A CA 1
ATOM 2735 C C . ILE A 1 363 ? -1.308 -15.656 -13.328 1 98.94 363 ILE A C 1
ATOM 2737 O O . ILE A 1 363 ? -0.089 -15.633 -13.516 1 98.94 363 ILE A O 1
ATOM 2741 N N . GLY A 1 364 ? -1.916 -16.656 -12.82 1 98.81 364 GLY A N 1
ATOM 2742 C CA . GLY A 1 364 ? -1.32 -17.969 -12.641 1 98.81 364 GLY A CA 1
ATOM 2743 C C . GLY A 1 364 ? -2.176 -19.094 -13.195 1 98.81 364 GLY A C 1
ATOM 2744 O O . GLY A 1 364 ? -3.406 -19.016 -13.156 1 98.81 364 GLY A O 1
ATOM 2745 N N . SER A 1 365 ? -1.561 -20.109 -13.656 1 98.62 365 SER A N 1
ATOM 2746 C CA . SER A 1 365 ? -2.318 -21.188 -14.281 1 98.62 365 SER A CA 1
ATOM 2747 C C . SER A 1 365 ? -2.863 -22.156 -13.234 1 98.62 365 SER A C 1
ATOM 2749 O O . SER A 1 365 ? -3.975 -22.672 -13.383 1 98.62 365 SER A O 1
ATOM 2751 N N . ASP A 1 366 ? -2.025 -22.359 -12.219 1 98.06 366 ASP A N 1
ATOM 2752 C CA . ASP A 1 366 ? -2.332 -23.438 -11.281 1 98.06 366 ASP A CA 1
ATOM 2753 C C . ASP A 1 366 ? -2.443 -24.781 -11.992 1 98.06 366 ASP A C 1
ATOM 2755 O O . ASP A 1 366 ? -3.246 -25.625 -11.609 1 98.06 366 ASP A O 1
ATOM 2759 N N . GLY A 1 367 ? -1.705 -24.906 -13.07 1 96.12 367 GLY A N 1
ATOM 2760 C CA . GLY A 1 367 ? -1.72 -26.125 -13.859 1 96.12 367 GLY A CA 1
ATOM 2761 C C . GLY A 1 367 ? -1.011 -27.281 -13.18 1 96.12 367 GLY A C 1
ATOM 2762 O O . GLY A 1 367 ? 0.015 -27.094 -12.523 1 96.12 367 GLY A O 1
ATOM 2763 N N . ILE A 1 368 ? -1.563 -28.422 -13.383 1 93.06 368 ILE A N 1
ATOM 2764 C CA . ILE A 1 368 ? -0.964 -29.672 -12.906 1 93.06 368 ILE A CA 1
ATOM 2765 C C . ILE A 1 368 ? -0.479 -30.484 -14.102 1 93.06 368 ILE A C 1
ATOM 2767 O O . ILE A 1 368 ? -1.285 -30.984 -14.891 1 93.06 368 ILE A O 1
ATOM 2771 N N . PRO A 1 369 ? 0.787 -30.641 -14.227 1 91.69 369 PRO A N 1
ATOM 2772 C CA . PRO A 1 369 ? 1.332 -31.188 -15.469 1 91.69 369 PRO A CA 1
ATOM 2773 C C . PRO A 1 369 ? 1.319 -32.719 -15.484 1 91.69 369 PRO A C 1
ATOM 2775 O O . PRO A 1 369 ? 2.084 -33.344 -16.219 1 91.69 369 PRO A O 1
ATOM 2778 N N . THR A 1 370 ? 0.468 -33.312 -14.641 1 82 370 THR A N 1
ATOM 2779 C CA . THR A 1 370 ? 0.362 -34.75 -14.609 1 82 370 THR A CA 1
ATOM 2780 C C . THR A 1 370 ? -1.059 -35.188 -14.938 1 82 370 THR A C 1
ATOM 2782 O O . THR A 1 370 ? -2.002 -34.406 -14.844 1 82 370 THR A O 1
ATOM 2785 N N . GLY A 1 371 ? -1.085 -36.438 -15.453 1 79.56 371 GLY A N 1
ATOM 2786 C CA . GLY A 1 371 ? -2.395 -37 -15.719 1 79.56 371 GLY A CA 1
ATOM 2787 C C . GLY A 1 371 ? -2.746 -37.031 -17.188 1 79.56 371 GLY A C 1
ATOM 2788 O O . GLY A 1 371 ? -2.195 -36.25 -17.984 1 79.56 371 GLY A O 1
ATOM 2789 N N . GLU A 1 372 ? -3.672 -37.844 -17.547 1 82.75 372 GLU A N 1
ATOM 2790 C CA . GLU A 1 372 ? -4.078 -38.062 -18.922 1 82.75 372 GLU A CA 1
ATOM 2791 C C . GLU A 1 372 ? -4.953 -36.938 -19.438 1 82.75 372 GLU A C 1
ATOM 2793 O O . GLU A 1 372 ? -4.848 -36.562 -20.609 1 82.75 372 GLU A O 1
ATOM 2798 N N . LYS A 1 373 ? -5.738 -36.406 -18.594 1 91.94 373 LYS A N 1
ATOM 2799 C CA . LYS A 1 373 ? -6.664 -35.344 -18.953 1 91.94 373 LYS A CA 1
ATOM 2800 C C . LYS A 1 373 ? -6.57 -34.188 -17.969 1 91.94 373 LYS A C 1
ATOM 2802 O O . LYS A 1 373 ? -7.48 -33.969 -17.172 1 91.94 373 LYS A O 1
ATOM 2807 N N . PRO A 1 374 ? -5.508 -33.469 -18.125 1 93.44 374 PRO A N 1
ATOM 2808 C CA . PRO A 1 374 ? -5.355 -32.312 -17.203 1 93.44 374 PRO A CA 1
ATOM 2809 C C . PRO A 1 374 ? -6.391 -31.234 -17.438 1 93.44 374 PRO A C 1
ATOM 2811 O O . PRO A 1 374 ? -7.09 -31.234 -18.453 1 93.44 374 PRO A O 1
ATOM 2814 N N . HIS A 1 375 ? -6.582 -30.375 -16.484 1 96.12 375 HIS A N 1
ATOM 2815 C CA . HIS A 1 375 ? -7.367 -29.156 -16.688 1 96.12 375 HIS A CA 1
ATOM 2816 C C . HIS A 1 375 ? -6.824 -28.344 -17.859 1 96.12 375 HIS A C 1
ATOM 2818 O O . HIS A 1 375 ? -5.609 -28.203 -18.016 1 96.12 375 HIS A O 1
ATOM 2824 N N . PRO A 1 376 ? -7.684 -27.781 -18.703 1 97.25 376 PRO A N 1
ATOM 2825 C CA . PRO A 1 376 ? -7.207 -27.031 -19.859 1 97.25 376 PRO A CA 1
ATOM 2826 C C . PRO A 1 376 ? -6.367 -25.812 -19.484 1 97.25 376 PRO A C 1
ATOM 2828 O O . PRO A 1 376 ? -5.625 -25.281 -20.312 1 97.25 376 PRO A O 1
ATOM 2831 N N . ARG A 1 377 ? -6.438 -25.359 -18.25 1 98.06 377 ARG A N 1
ATOM 2832 C CA . ARG A 1 377 ? -5.668 -24.203 -17.812 1 98.06 377 ARG A CA 1
ATOM 2833 C C . ARG A 1 377 ? -4.168 -24.484 -17.875 1 98.06 377 ARG A C 1
ATOM 2835 O O . ARG A 1 377 ? -3.357 -23.562 -17.844 1 98.06 377 ARG A O 1
ATOM 2842 N N . LEU A 1 378 ? -3.768 -25.75 -17.891 1 97.62 378 LEU A N 1
ATOM 2843 C CA . LEU A 1 378 ? -2.365 -26.125 -18.047 1 97.62 378 LEU A CA 1
ATOM 2844 C C . LEU A 1 378 ? -1.817 -25.641 -19.375 1 97.62 378 LEU A C 1
ATOM 2846 O O . LEU A 1 378 ? -0.656 -25.234 -19.469 1 97.62 378 LEU A O 1
ATOM 2850 N N . TRP A 1 379 ? -2.684 -25.562 -20.406 1 97.81 379 TRP A N 1
ATOM 2851 C CA . TRP A 1 379 ? -2.236 -25.344 -21.781 1 97.81 379 TRP A CA 1
ATOM 2852 C C . TRP A 1 379 ? -2.816 -24.047 -22.328 1 97.81 379 TRP A C 1
ATOM 2854 O O . TRP A 1 379 ? -2.486 -23.641 -23.453 1 97.81 379 TRP A O 1
ATOM 2864 N N . GLY A 1 380 ? -3.621 -23.359 -21.578 1 98.5 380 GLY A N 1
ATOM 2865 C CA . GLY A 1 380 ? -4.375 -22.328 -22.266 1 98.5 380 GLY A CA 1
ATOM 2866 C C . GLY A 1 380 ? -4.492 -21.031 -21.484 1 98.5 380 GLY A C 1
ATOM 2867 O O . GLY A 1 380 ? -5.047 -20.047 -21.969 1 98.5 380 GLY A O 1
ATOM 2868 N N . THR A 1 381 ? -3.947 -20.891 -20.312 1 98.81 381 THR A N 1
ATOM 2869 C CA . THR A 1 381 ? -4.199 -19.812 -19.375 1 98.81 381 THR A CA 1
ATOM 2870 C C . THR A 1 381 ? -3.867 -18.469 -19.984 1 98.81 381 THR A C 1
ATOM 2872 O O . THR A 1 381 ? -4.723 -17.578 -20.047 1 98.81 381 THR A O 1
ATOM 2875 N N . PHE A 1 382 ? -2.734 -18.234 -20.516 1 98.88 382 PHE A N 1
ATOM 2876 C CA . PHE A 1 382 ? -2.234 -16.922 -20.891 1 98.88 382 PHE A CA 1
ATOM 2877 C C . PHE A 1 382 ? -2.834 -16.453 -22.203 1 98.88 382 PHE A C 1
ATOM 2879 O O . PHE A 1 382 ? -3.314 -15.328 -22.312 1 98.88 382 PHE A O 1
ATOM 2886 N N . PRO A 1 383 ? -2.945 -17.328 -23.25 1 98.88 383 PRO A N 1
ATOM 2887 C CA . PRO A 1 383 ? -3.676 -16.938 -24.469 1 98.88 383 PRO A CA 1
ATOM 2888 C C . PRO A 1 383 ? -5.145 -16.625 -24.188 1 98.88 383 PRO A C 1
ATOM 2890 O O . PRO A 1 383 ? -5.727 -15.758 -24.844 1 98.88 383 PRO A O 1
ATOM 2893 N N . ARG A 1 384 ? -5.711 -17.344 -23.219 1 98.81 384 ARG A N 1
ATOM 2894 C CA . ARG A 1 384 ? -7.105 -17.078 -22.875 1 98.81 384 ARG A CA 1
ATOM 2895 C C . ARG A 1 384 ? -7.27 -15.688 -22.281 1 98.81 384 ARG A C 1
ATOM 2897 O O . ARG A 1 384 ? -8.258 -15 -22.547 1 98.81 384 ARG A O 1
ATOM 2904 N N . ILE A 1 385 ? -6.332 -15.258 -21.438 1 98.94 385 ILE A N 1
ATOM 2905 C CA . ILE A 1 385 ? -6.344 -13.906 -20.891 1 98.94 385 ILE A CA 1
ATOM 2906 C C . ILE A 1 385 ? -6.336 -12.891 -22.031 1 98.94 385 ILE A C 1
ATOM 2908 O O . ILE A 1 385 ? -7.125 -11.945 -22.031 1 98.94 385 ILE A O 1
ATOM 2912 N N . LEU A 1 386 ? -5.504 -13.117 -23.047 1 98.88 386 LEU A N 1
ATOM 2913 C CA . LEU A 1 386 ? -5.324 -12.172 -24.141 1 98.88 386 LEU A CA 1
ATOM 2914 C C . LEU A 1 386 ? -6.508 -12.227 -25.109 1 98.88 386 LEU A C 1
ATOM 2916 O O . LEU A 1 386 ? -7.102 -11.195 -25.422 1 98.88 386 LEU A O 1
ATOM 2920 N N . GLY A 1 387 ? -6.848 -13.43 -25.5 1 98.75 387 GLY A N 1
ATOM 2921 C CA . GLY A 1 387 ? -7.859 -13.578 -26.531 1 98.75 387 GLY A CA 1
ATOM 2922 C C . GLY A 1 387 ? -9.273 -13.414 -26.016 1 98.75 387 GLY A C 1
ATOM 2923 O O . GLY A 1 387 ? -10.062 -12.656 -26.578 1 98.75 387 GLY A O 1
ATOM 2924 N N . HIS A 1 388 ? -9.602 -14.062 -24.953 1 98.56 388 HIS A N 1
ATOM 2925 C CA . HIS A 1 388 ? -10.977 -14.086 -24.469 1 98.56 388 HIS A CA 1
ATOM 2926 C C . HIS A 1 388 ? -11.258 -12.898 -23.562 1 98.56 388 HIS A C 1
ATOM 2928 O O . HIS A 1 388 ? -12.156 -12.094 -23.828 1 98.56 388 HIS A O 1
ATOM 2934 N N . TYR A 1 389 ? -10.523 -12.703 -22.531 1 98.81 389 TYR A N 1
ATOM 2935 C CA . TYR A 1 389 ? -10.883 -11.734 -21.516 1 98.81 389 TYR A CA 1
ATOM 2936 C C . TYR A 1 389 ? -10.523 -10.312 -21.953 1 98.81 389 TYR A C 1
ATOM 2938 O O . TYR A 1 389 ? -11.297 -9.375 -21.734 1 98.81 389 TYR A O 1
ATOM 2946 N N . SER A 1 390 ? -9.352 -10.141 -22.5 1 98.69 390 SER A N 1
ATOM 2947 C CA . SER A 1 390 ? -8.93 -8.812 -22.922 1 98.69 390 SER A CA 1
ATOM 2948 C C . SER A 1 390 ? -9.594 -8.414 -24.234 1 98.69 390 SER A C 1
ATOM 2950 O O . SER A 1 390 ? -10.281 -7.395 -24.312 1 98.69 390 SER A O 1
ATOM 2952 N N . ARG A 1 391 ? -9.492 -9.234 -25.297 1 98.5 391 ARG A N 1
ATOM 2953 C CA . ARG A 1 391 ? -9.969 -8.875 -26.641 1 98.5 391 ARG A CA 1
ATOM 2954 C C . ARG A 1 391 ? -11.477 -9.047 -26.75 1 98.5 391 ARG A C 1
ATOM 2956 O O . ARG A 1 391 ? -12.195 -8.086 -27.031 1 98.5 391 ARG A O 1
ATOM 2963 N N . ASP A 1 392 ? -12.031 -10.227 -26.5 1 98.56 392 ASP A N 1
ATOM 2964 C CA . ASP A 1 392 ? -13.43 -10.523 -26.797 1 98.56 392 ASP A CA 1
ATOM 2965 C C . ASP A 1 392 ? -14.359 -9.836 -25.797 1 98.56 392 ASP A C 1
ATOM 2967 O O . ASP A 1 392 ? -15.367 -9.242 -26.188 1 98.56 392 ASP A O 1
ATOM 2971 N N . LEU A 1 393 ? -13.984 -9.891 -24.469 1 98.19 393 LEU A N 1
ATOM 2972 C CA . LEU A 1 393 ? -14.859 -9.344 -23.438 1 98.19 393 LEU A CA 1
ATOM 2973 C C . LEU A 1 393 ? -14.516 -7.891 -23.141 1 98.19 393 LEU A C 1
ATOM 2975 O O . LEU A 1 393 ? -15.32 -7.168 -22.547 1 98.19 393 LEU A O 1
ATOM 2979 N N . GLY A 1 394 ? -13.289 -7.496 -23.484 1 98.31 394 GLY A N 1
ATOM 2980 C CA . GLY A 1 394 ? -12.883 -6.129 -23.203 1 98.31 394 GLY A CA 1
ATOM 2981 C C . GLY A 1 394 ? -12.742 -5.84 -21.719 1 98.31 394 GLY A C 1
ATOM 2982 O O . GLY A 1 394 ? -13.055 -4.738 -21.266 1 98.31 394 GLY A O 1
ATOM 2983 N N . LEU A 1 395 ? -12.383 -6.836 -20.953 1 98 395 LEU A N 1
ATOM 2984 C CA . LEU A 1 395 ? -12.297 -6.68 -19.516 1 98 395 LEU A CA 1
ATOM 2985 C C . LEU A 1 395 ? -11.211 -5.676 -19.141 1 98 395 LEU A C 1
ATOM 2987 O O . LEU A 1 395 ? -11.352 -4.945 -18.156 1 98 395 LEU A O 1
ATOM 2991 N N . PHE A 1 396 ? -10.141 -5.602 -19.828 1 97.44 396 PHE A N 1
ATOM 2992 C CA . PHE A 1 396 ? -9.031 -4.66 -19.703 1 97.44 396 PHE A CA 1
ATOM 2993 C C . PHE A 1 396 ? -8.25 -4.566 -21 1 97.44 396 PHE A C 1
ATOM 2995 O O . PHE A 1 396 ? -8.328 -5.461 -21.844 1 97.44 396 PHE A O 1
ATOM 3002 N N . ASP A 1 397 ? -7.453 -3.516 -21.125 1 98 397 ASP A N 1
ATOM 3003 C CA . ASP A 1 397 ? -6.648 -3.281 -22.312 1 98 397 ASP A CA 1
ATOM 3004 C C . ASP A 1 397 ? -5.527 -4.309 -22.438 1 98 397 ASP A C 1
ATOM 3006 O O . ASP A 1 397 ? -5.145 -4.938 -21.438 1 98 397 ASP A O 1
ATOM 3010 N N . LEU A 1 398 ? -5.094 -4.465 -23.672 1 98.69 398 LEU A N 1
ATOM 3011 C CA . LEU A 1 398 ? -4.047 -5.445 -23.953 1 98.69 398 LEU A CA 1
ATOM 3012 C C . LEU A 1 398 ? -2.791 -5.141 -23.141 1 98.69 398 LEU A C 1
ATOM 3014 O O . LEU A 1 398 ? -2.123 -6.059 -22.656 1 98.69 398 LEU A O 1
ATOM 3018 N N . GLU A 1 399 ? -2.447 -3.842 -23 1 98.62 399 GLU A N 1
ATOM 3019 C CA . GLU A 1 399 ? -1.28 -3.434 -22.219 1 98.62 399 GLU A CA 1
ATOM 3020 C C . GLU A 1 399 ? -1.403 -3.877 -20.766 1 98.62 399 GLU A C 1
ATOM 3022 O O . GLU A 1 399 ? -0.421 -4.305 -20.156 1 98.62 399 GLU A O 1
ATOM 3027 N N . VAL A 1 400 ? -2.631 -3.848 -20.25 1 98.62 400 VAL A N 1
ATOM 3028 C CA . VAL A 1 400 ? -2.889 -4.266 -18.875 1 98.62 400 VAL A CA 1
ATOM 3029 C C . VAL A 1 400 ? -2.781 -5.785 -18.766 1 98.62 400 VAL A C 1
ATOM 3031 O O . VAL A 1 400 ? -2.199 -6.305 -17.812 1 98.62 400 VAL A O 1
ATOM 3034 N N . ALA A 1 401 ? -3.332 -6.48 -19.734 1 98.81 401 ALA A N 1
ATOM 3035 C CA . ALA A 1 401 ? -3.24 -7.938 -19.75 1 98.81 401 ALA A CA 1
ATOM 3036 C C . ALA A 1 401 ? -1.786 -8.398 -19.688 1 98.81 401 ALA A C 1
ATOM 3038 O O . ALA A 1 401 ? -1.43 -9.25 -18.875 1 98.81 401 ALA A O 1
ATOM 3039 N N . VAL A 1 402 ? -0.958 -7.801 -20.531 1 98.88 402 VAL A N 1
ATOM 3040 C CA . VAL A 1 402 ? 0.456 -8.156 -20.578 1 98.88 402 VAL A CA 1
ATOM 3041 C C . VAL A 1 402 ? 1.124 -7.812 -19.25 1 98.88 402 VAL A C 1
ATOM 3043 O O . VAL A 1 402 ? 1.878 -8.625 -18.703 1 98.88 402 VAL A O 1
ATOM 3046 N N . TRP A 1 403 ? 0.806 -6.672 -18.734 1 98.75 403 TRP A N 1
ATOM 3047 C CA . TRP A 1 403 ? 1.373 -6.23 -17.453 1 98.75 403 TRP A CA 1
ATOM 3048 C C . TRP A 1 403 ? 1.065 -7.23 -16.359 1 98.75 403 TRP A C 1
ATOM 3050 O O . TRP A 1 403 ? 1.949 -7.598 -15.57 1 98.75 403 TRP A O 1
ATOM 3060 N N . LYS A 1 404 ? -0.078 -7.758 -16.266 1 98.81 404 LYS A N 1
ATOM 3061 C CA . LYS A 1 404 ? -0.521 -8.688 -15.227 1 98.81 404 LYS A CA 1
ATOM 3062 C C . LYS A 1 404 ? 0.272 -9.984 -15.273 1 98.81 404 LYS A C 1
ATOM 3064 O O . LYS A 1 404 ? 0.439 -10.656 -14.25 1 98.81 404 LYS A O 1
ATOM 3069 N N . MET A 1 405 ? 0.806 -10.25 -16.438 1 98.81 405 MET A N 1
ATOM 3070 C CA . MET A 1 405 ? 1.472 -11.523 -16.656 1 98.81 405 MET A CA 1
ATOM 3071 C C . MET A 1 405 ? 2.984 -11.352 -16.719 1 98.81 405 MET A C 1
ATOM 3073 O O . MET A 1 405 ? 3.713 -12.297 -17.016 1 98.81 405 MET A O 1
ATOM 3077 N N . THR A 1 406 ? 3.465 -10.102 -16.547 1 98.88 406 THR A N 1
ATOM 3078 C CA . THR A 1 406 ? 4.891 -9.836 -16.719 1 98.88 406 THR A CA 1
ATOM 3079 C C . THR A 1 406 ? 5.395 -8.883 -15.641 1 98.88 406 THR A C 1
ATOM 3081 O O . THR A 1 406 ? 5.691 -9.297 -14.516 1 98.88 406 THR A O 1
ATOM 3084 N N . GLY A 1 407 ? 5.215 -7.574 -15.898 1 98.62 407 GLY A N 1
ATOM 3085 C CA . GLY A 1 407 ? 5.742 -6.578 -14.984 1 98.62 407 GLY A CA 1
ATOM 3086 C C . GLY A 1 407 ? 5.184 -6.707 -13.578 1 98.62 407 GLY A C 1
ATOM 3087 O O . GLY A 1 407 ? 5.93 -6.637 -12.602 1 98.62 407 GLY A O 1
ATOM 3088 N N . LEU A 1 408 ? 3.887 -6.859 -13.422 1 98.19 408 LEU A N 1
ATOM 3089 C CA . LEU A 1 408 ? 3.254 -6.984 -12.117 1 98.19 408 LEU A CA 1
ATOM 3090 C C . LEU A 1 408 ? 3.76 -8.227 -11.383 1 98.19 408 LEU A C 1
ATOM 3092 O O . LEU A 1 408 ? 4.094 -8.156 -10.195 1 98.19 408 LEU A O 1
ATOM 3096 N N . THR A 1 409 ? 3.824 -9.328 -12.094 1 98.81 409 THR A N 1
ATOM 3097 C CA . THR A 1 409 ? 4.242 -10.594 -11.5 1 98.81 409 THR A CA 1
ATOM 3098 C C . THR A 1 409 ? 5.715 -10.539 -11.102 1 98.81 409 THR A C 1
ATOM 3100 O O . THR A 1 409 ? 6.086 -10.984 -10.016 1 98.81 409 THR A O 1
ATOM 3103 N N . ALA A 1 410 ? 6.535 -9.977 -11.953 1 98.5 410 ALA A N 1
ATOM 3104 C CA . ALA A 1 410 ? 7.957 -9.836 -11.641 1 98.5 410 ALA A CA 1
ATOM 3105 C C . ALA A 1 410 ? 8.164 -8.969 -10.398 1 98.5 410 ALA A C 1
ATOM 3107 O O . ALA A 1 410 ? 8.992 -9.289 -9.547 1 98.5 410 ALA A O 1
ATOM 3108 N N . ARG A 1 411 ? 7.41 -7.906 -10.312 1 95.44 411 ARG A N 1
ATOM 3109 C CA . ARG A 1 411 ? 7.508 -7.004 -9.172 1 95.44 411 ARG A CA 1
ATOM 3110 C C . ARG A 1 411 ? 7.152 -7.723 -7.875 1 95.44 411 ARG A C 1
ATOM 3112 O O . ARG A 1 411 ? 7.902 -7.66 -6.898 1 95.44 411 ARG A O 1
ATOM 3119 N N . ASN A 1 412 ? 6.098 -8.477 -7.855 1 97 412 ASN A N 1
ATOM 3120 C CA . ASN A 1 412 ? 5.578 -9.062 -6.629 1 97 412 ASN A CA 1
ATOM 3121 C C . ASN A 1 412 ? 6.41 -10.266 -6.191 1 97 412 ASN A C 1
ATOM 3123 O O . ASN A 1 412 ? 6.531 -10.539 -4.996 1 97 412 ASN A O 1
ATOM 3127 N N . PHE A 1 413 ? 7.027 -10.961 -7.133 1 98 413 PHE A N 1
ATOM 3128 C CA . PHE A 1 413 ? 7.855 -12.109 -6.781 1 98 413 PHE A CA 1
ATOM 3129 C C . PHE A 1 413 ? 9.328 -11.727 -6.758 1 98 413 PHE A C 1
ATOM 3131 O O . PHE A 1 413 ? 10.195 -12.586 -6.598 1 98 413 PHE A O 1
ATOM 3138 N N . LYS A 1 414 ? 9.672 -10.508 -7.027 1 94.94 414 LYS A N 1
ATOM 3139 C CA . LYS A 1 414 ? 11.008 -9.93 -6.93 1 94.94 414 LYS A CA 1
ATOM 3140 C C . LYS A 1 414 ? 11.961 -10.594 -7.918 1 94.94 414 LYS A C 1
ATOM 3142 O O . LYS A 1 414 ? 13.062 -11.008 -7.547 1 94.94 414 LYS A O 1
ATOM 3147 N N . LEU A 1 415 ? 11.469 -10.703 -9.102 1 97.31 415 LEU A N 1
ATOM 3148 C CA . LEU A 1 415 ? 12.305 -11.219 -10.18 1 97.31 415 LEU A CA 1
ATOM 3149 C C . LEU A 1 415 ? 13.102 -10.094 -10.836 1 97.31 415 LEU A C 1
ATOM 3151 O O . LEU A 1 415 ? 12.586 -9.383 -11.703 1 97.31 415 LEU A O 1
ATOM 3155 N N . HIS A 1 416 ? 14.344 -10.008 -10.523 1 94.69 416 HIS A N 1
ATOM 3156 C CA . HIS A 1 416 ? 15.164 -8.859 -10.906 1 94.69 416 HIS A CA 1
ATOM 3157 C C . HIS A 1 416 ? 15.516 -8.906 -12.391 1 94.69 416 HIS A C 1
ATOM 3159 O O . HIS A 1 416 ? 15.867 -9.969 -12.914 1 94.69 416 HIS A O 1
ATOM 3165 N N . GLU A 1 417 ? 15.344 -7.746 -13.016 1 97.44 417 GLU A N 1
ATOM 3166 C CA . GLU A 1 417 ? 15.734 -7.527 -14.406 1 97.44 417 GLU A CA 1
ATOM 3167 C C . GLU A 1 417 ? 14.938 -8.43 -15.352 1 97.44 417 GLU A C 1
ATOM 3169 O O . GLU A 1 417 ? 15.469 -8.898 -16.359 1 97.44 417 GLU A O 1
ATOM 3174 N N . ARG A 1 418 ? 13.719 -8.758 -14.984 1 98.25 418 ARG A N 1
ATOM 3175 C CA . ARG A 1 418 ? 12.773 -9.531 -15.789 1 98.25 418 ARG A CA 1
ATOM 3176 C C . ARG A 1 418 ? 11.383 -8.906 -15.742 1 98.25 418 ARG A C 1
ATOM 3178 O O . ARG A 1 418 ? 11.102 -8.062 -14.891 1 98.25 418 ARG A O 1
ATOM 3185 N N . GLY A 1 419 ? 10.539 -9.227 -16.656 1 98.62 419 GLY A N 1
ATOM 3186 C CA . GLY A 1 419 ? 9.141 -8.836 -16.625 1 98.62 419 GLY A CA 1
ATOM 3187 C C . GLY A 1 419 ? 8.859 -7.57 -17.422 1 98.62 419 GLY A C 1
ATOM 3188 O O . GLY A 1 419 ? 7.703 -7.219 -17.656 1 98.62 419 GLY A O 1
ATOM 3189 N N . THR A 1 420 ? 9.953 -6.867 -17.875 1 98.69 420 THR A N 1
ATOM 3190 C CA . THR A 1 420 ? 9.812 -5.707 -18.734 1 98.69 420 THR A CA 1
ATOM 3191 C C . THR A 1 420 ? 10.836 -5.754 -19.875 1 98.69 420 THR A C 1
ATOM 3193 O O . THR A 1 420 ? 11.891 -6.375 -19.734 1 98.69 420 THR A O 1
ATOM 3196 N N . LEU A 1 421 ? 10.422 -5.16 -20.984 1 98.81 421 LEU A N 1
ATOM 3197 C CA . LEU A 1 421 ? 11.375 -4.969 -22.078 1 98.81 421 LEU A CA 1
ATOM 3198 C C . LEU A 1 421 ? 12.156 -3.674 -21.891 1 98.81 421 LEU A C 1
ATOM 3200 O O . LEU A 1 421 ? 11.703 -2.605 -22.297 1 98.81 421 LEU A O 1
ATOM 3204 N N . GLU A 1 422 ? 13.336 -3.828 -21.312 1 98.06 422 GLU A N 1
ATOM 3205 C CA . GLU A 1 422 ? 14.25 -2.729 -21.016 1 98.06 422 GLU A CA 1
ATOM 3206 C C . GLU A 1 422 ? 15.703 -3.123 -21.281 1 98.06 422 GLU A C 1
ATOM 3208 O O . GLU A 1 422 ? 16.094 -4.273 -21.062 1 98.06 422 GLU A O 1
ATOM 3213 N N . VAL A 1 423 ? 16.438 -2.143 -21.734 1 98.38 423 VAL A N 1
ATOM 3214 C CA . VAL A 1 423 ? 17.859 -2.41 -21.969 1 98.38 423 VAL A CA 1
ATOM 3215 C C . VAL A 1 423 ? 18.516 -2.91 -20.688 1 98.38 423 VAL A C 1
ATOM 3217 O O . VAL A 1 423 ? 18.312 -2.332 -19.609 1 98.38 423 VAL A O 1
ATOM 3220 N N . GLY A 1 424 ? 19.188 -3.99 -20.781 1 98.31 424 GLY A N 1
ATOM 3221 C CA . GLY A 1 424 ? 19.844 -4.57 -19.625 1 98.31 424 GLY A CA 1
ATOM 3222 C C . GLY A 1 424 ? 19.094 -5.754 -19.031 1 98.31 424 GLY A C 1
ATOM 3223 O O . GLY A 1 424 ? 19.688 -6.586 -18.344 1 98.31 424 GLY A O 1
ATOM 3224 N N . HIS A 1 425 ? 17.859 -5.871 -19.297 1 98.75 425 HIS A N 1
ATOM 3225 C CA . HIS A 1 425 ? 17.047 -6.961 -18.766 1 98.75 425 HIS A CA 1
ATOM 3226 C C . HIS A 1 425 ? 17.297 -8.258 -19.547 1 98.75 425 HIS A C 1
ATOM 3228 O O . HIS A 1 425 ? 17.781 -8.227 -20.672 1 98.75 425 HIS A O 1
ATOM 3234 N N . TYR A 1 426 ? 17.047 -9.383 -18.875 1 98.81 426 TYR A N 1
ATOM 3235 C CA . TYR A 1 426 ? 17.094 -10.664 -19.562 1 98.81 426 TYR A CA 1
ATOM 3236 C C . TYR A 1 426 ? 16.141 -10.688 -20.75 1 98.81 426 TYR A C 1
ATOM 3238 O O . TYR A 1 426 ? 15.039 -10.133 -20.672 1 98.81 426 TYR A O 1
ATOM 3246 N N . ALA A 1 427 ? 16.594 -11.32 -21.828 1 98.88 427 ALA A N 1
ATOM 3247 C CA . ALA A 1 427 ? 15.797 -11.344 -23.047 1 98.88 427 ALA A CA 1
ATOM 3248 C C . ALA A 1 427 ? 14.789 -12.492 -23.016 1 98.88 427 ALA A C 1
ATOM 3250 O O . ALA A 1 427 ? 14.875 -13.422 -23.828 1 98.88 427 ALA A O 1
ATOM 3251 N N . ASP A 1 428 ? 13.93 -12.469 -22.156 1 98.94 428 ASP A N 1
ATOM 3252 C CA . ASP A 1 428 ? 12.695 -13.25 -22.188 1 98.94 428 ASP A CA 1
ATOM 3253 C C . ASP A 1 428 ? 11.602 -12.508 -22.953 1 98.94 428 ASP A C 1
ATOM 3255 O O . ASP A 1 428 ? 11.062 -11.508 -22.469 1 98.94 428 ASP A O 1
ATOM 3259 N N . ILE A 1 429 ? 11.258 -13.023 -24.125 1 98.94 429 ILE A N 1
ATOM 3260 C CA . ILE A 1 429 ? 10.414 -12.25 -25.031 1 98.94 429 ILE A CA 1
ATOM 3261 C C . ILE A 1 429 ? 9.398 -13.172 -25.703 1 98.94 429 ILE A C 1
ATOM 3263 O O . ILE A 1 429 ? 9.711 -14.32 -26.031 1 98.94 429 ILE A O 1
ATOM 3267 N N . VAL A 1 430 ? 8.227 -12.695 -25.906 1 98.94 430 VAL A N 1
ATOM 3268 C CA . VAL A 1 430 ? 7.211 -13.414 -26.688 1 98.94 430 VAL A CA 1
ATOM 3269 C C . VAL A 1 430 ? 6.703 -12.523 -27.812 1 98.94 430 VAL A C 1
ATOM 3271 O O . VAL A 1 430 ? 6.539 -11.312 -27.641 1 98.94 430 VAL A O 1
ATOM 3274 N N . VAL A 1 431 ? 6.57 -13.062 -28.969 1 98.88 431 VAL A N 1
ATOM 3275 C CA . VAL A 1 431 ? 5.949 -12.438 -30.125 1 98.88 431 VAL A CA 1
ATOM 3276 C C . VAL A 1 431 ? 4.617 -13.117 -30.438 1 98.88 431 VAL A C 1
ATOM 3278 O O . VAL A 1 431 ? 4.562 -14.336 -30.609 1 98.88 431 VAL A O 1
ATOM 3281 N N . PHE A 1 432 ? 3.516 -12.344 -30.469 1 98.81 432 PHE A N 1
ATOM 3282 C CA . PHE A 1 432 ? 2.225 -12.977 -30.703 1 98.81 432 PHE A CA 1
ATOM 3283 C C . PHE A 1 432 ? 1.323 -12.086 -31.547 1 98.81 432 PHE A C 1
ATOM 3285 O O . PHE A 1 432 ? 1.571 -10.891 -31.672 1 98.81 432 PHE A O 1
ATOM 3292 N N . ASP A 1 433 ? 0.355 -12.703 -32.156 1 98.56 433 ASP A N 1
ATOM 3293 C CA . ASP A 1 433 ? -0.658 -12.008 -32.969 1 98.56 433 ASP A CA 1
ATOM 3294 C C . ASP A 1 433 ? -1.884 -11.68 -32.125 1 98.56 433 ASP A C 1
ATOM 3296 O O . ASP A 1 433 ? -2.688 -12.562 -31.797 1 98.56 433 ASP A O 1
ATOM 3300 N N . ALA A 1 434 ? -2.033 -10.422 -31.797 1 98.56 434 ALA A N 1
ATOM 3301 C CA . ALA A 1 434 ? -3.094 -9.992 -30.891 1 98.56 434 ALA A CA 1
ATOM 3302 C C . ALA A 1 434 ? -4.473 -10.25 -31.5 1 98.56 434 ALA A C 1
ATOM 3304 O O . ALA A 1 434 ? -5.457 -10.398 -30.766 1 98.56 434 ALA A O 1
ATOM 3305 N N . ALA A 1 435 ? -4.551 -10.375 -32.75 1 98.06 435 ALA A N 1
ATOM 3306 C CA . ALA A 1 435 ? -5.836 -10.539 -33.406 1 98.06 435 ALA A CA 1
ATOM 3307 C C . ALA A 1 435 ? -6.305 -11.984 -33.375 1 98.06 435 ALA A C 1
ATOM 3309 O O . ALA A 1 435 ? -7.508 -12.258 -33.406 1 98.06 435 ALA A O 1
ATOM 3310 N N . THR A 1 436 ? -5.336 -12.922 -33.219 1 97.81 436 THR A N 1
ATOM 3311 C CA . THR A 1 436 ? -5.734 -14.312 -33.375 1 97.81 436 THR A CA 1
ATOM 3312 C C . THR A 1 436 ? -5.414 -15.125 -32.125 1 97.81 436 THR A C 1
ATOM 3314 O O . THR A 1 436 ? -5.879 -16.25 -31.984 1 97.81 436 THR A O 1
ATOM 3317 N N . ILE A 1 437 ? -4.652 -14.625 -31.266 1 98.31 437 ILE A N 1
ATOM 3318 C CA . ILE A 1 437 ? -4.188 -15.375 -30.109 1 98.31 437 ILE A CA 1
ATOM 3319 C C . ILE A 1 437 ? -5.387 -15.922 -29.328 1 98.31 437 ILE A C 1
ATOM 3321 O O . ILE A 1 437 ? -6.367 -15.211 -29.109 1 98.31 437 ILE A O 1
ATOM 3325 N N . ARG A 1 438 ? -5.32 -17.219 -28.938 1 98.06 438 ARG A N 1
ATOM 3326 C CA . ARG A 1 438 ? -6.395 -17.859 -28.172 1 98.06 438 ARG A CA 1
ATOM 3327 C C . ARG A 1 438 ? -5.961 -19.203 -27.641 1 98.06 438 ARG A C 1
ATOM 3329 O O . ARG A 1 438 ? -5.059 -19.844 -28.188 1 98.06 438 ARG A O 1
ATOM 3336 N N . ASP A 1 439 ? -6.66 -19.578 -26.547 1 97.75 439 ASP A N 1
ATOM 3337 C CA . ASP A 1 439 ? -6.531 -20.953 -26.078 1 97.75 439 ASP A CA 1
ATOM 3338 C C . ASP A 1 439 ? -7.34 -21.906 -26.953 1 97.75 439 ASP A C 1
ATOM 3340 O O . ASP A 1 439 ? -8.398 -21.547 -27.469 1 97.75 439 ASP A O 1
ATOM 3344 N N . THR A 1 440 ? -6.812 -23.094 -27.125 1 97.19 440 THR A N 1
ATOM 3345 C CA . THR A 1 440 ? -7.523 -24.109 -27.906 1 97.19 440 THR A CA 1
ATOM 3346 C C . THR A 1 440 ? -7.875 -25.312 -27.031 1 97.19 440 THR A C 1
ATOM 3348 O O . THR A 1 440 ? -8.734 -26.125 -27.406 1 97.19 440 THR A O 1
ATOM 3351 N N . ALA A 1 441 ? -7.227 -25.438 -25.922 1 96.12 441 ALA A N 1
ATOM 3352 C CA . ALA A 1 441 ? -7.508 -26.531 -24.984 1 96.12 441 ALA A CA 1
ATOM 3353 C C . ALA A 1 441 ? -8.914 -26.406 -24.406 1 96.12 441 ALA A C 1
ATOM 3355 O O . ALA A 1 441 ? -9.367 -25.297 -24.109 1 96.12 441 ALA A O 1
ATOM 3356 N N . SER A 1 442 ? -9.617 -27.469 -24.281 1 95.75 442 SER A N 1
ATOM 3357 C CA . SER A 1 442 ? -10.945 -27.578 -23.688 1 95.75 442 SER A CA 1
ATOM 3358 C C . SER A 1 442 ? -10.992 -28.703 -22.641 1 95.75 442 SER A C 1
ATOM 3360 O O . SER A 1 442 ? -9.992 -29.391 -22.438 1 95.75 442 SER A O 1
ATOM 3362 N N . TYR A 1 443 ? -12.117 -28.797 -22 1 94.19 443 TYR A N 1
ATOM 3363 C CA . TYR A 1 443 ? -12.25 -29.875 -21.031 1 94.19 443 TYR A CA 1
ATOM 3364 C C . TYR A 1 443 ? -12.273 -31.234 -21.719 1 94.19 443 TYR A C 1
ATOM 3366 O O . TYR A 1 443 ? -11.844 -32.25 -21.141 1 94.19 443 TYR A O 1
ATOM 3374 N N . GLU A 1 444 ? -12.664 -31.266 -22.969 1 92.38 444 GLU A N 1
ATOM 3375 C CA . GLU A 1 444 ? -12.719 -32.5 -23.766 1 92.38 444 GLU A CA 1
ATOM 3376 C C . GLU A 1 444 ? -11.352 -32.844 -24.344 1 92.38 444 GLU A C 1
ATOM 3378 O O . GLU A 1 444 ? -10.945 -34 -24.359 1 92.38 444 GLU A O 1
ATOM 3383 N N . THR A 1 445 ? -10.664 -31.875 -24.797 1 94.5 445 THR A N 1
ATOM 3384 C CA . THR A 1 445 ? -9.312 -32 -25.328 1 94.5 445 THR A CA 1
ATOM 3385 C C . THR A 1 445 ? -8.359 -31.031 -24.641 1 94.5 445 THR A C 1
ATOM 3387 O O . THR A 1 445 ? -7.977 -30 -25.219 1 94.5 445 THR A O 1
ATOM 3390 N N . PRO A 1 446 ? -7.957 -31.438 -23.469 1 94.56 446 PRO A N 1
ATOM 3391 C CA . PRO A 1 446 ? -7.367 -30.438 -22.578 1 94.56 446 PRO A CA 1
ATOM 3392 C C . PRO A 1 446 ? -5.898 -30.156 -22.891 1 94.56 446 PRO A C 1
ATOM 3394 O O . PRO A 1 446 ? -5.332 -29.188 -22.375 1 94.56 446 PRO A O 1
ATOM 3397 N N . ALA A 1 447 ? -5.199 -30.938 -23.734 1 94.44 447 ALA A N 1
ATOM 3398 C CA . ALA A 1 447 ? -3.762 -30.797 -23.938 1 94.44 447 ALA A CA 1
ATOM 3399 C C . ALA A 1 447 ? -3.461 -30.328 -25.359 1 94.44 447 ALA A C 1
ATOM 3401 O O . ALA A 1 447 ? -2.773 -31.016 -26.125 1 94.44 447 ALA A O 1
ATOM 3402 N N . GLU A 1 448 ? -3.973 -29.156 -25.703 1 95.25 448 GLU A N 1
ATOM 3403 C CA . GLU A 1 448 ? -3.764 -28.578 -27.031 1 95.25 448 GLU A CA 1
ATOM 3404 C C . GLU A 1 448 ? -3.004 -27.25 -26.922 1 95.25 448 GLU A C 1
ATOM 3406 O O . GLU A 1 448 ? -3.361 -26.375 -26.141 1 95.25 448 GLU A O 1
ATOM 3411 N N . PRO A 1 449 ? -1.951 -27.156 -27.719 1 95.94 449 PRO A N 1
ATOM 3412 C CA . PRO A 1 449 ? -1.216 -25.891 -27.703 1 95.94 449 PRO A CA 1
ATOM 3413 C C . PRO A 1 449 ? -2.066 -24.703 -28.156 1 95.94 449 PRO A C 1
ATOM 3415 O O . PRO A 1 449 ? -2.953 -24.875 -29 1 95.94 449 PRO A O 1
ATOM 3418 N N . ALA A 1 450 ? -1.738 -23.578 -27.641 1 95.88 450 ALA A N 1
ATOM 3419 C CA . ALA A 1 450 ? -2.439 -22.344 -27.984 1 95.88 450 ALA A CA 1
ATOM 3420 C C . ALA A 1 450 ? -2.107 -21.922 -29.422 1 95.88 450 ALA A C 1
ATOM 3422 O O . ALA A 1 450 ? -1.178 -22.453 -30.031 1 95.88 450 ALA A O 1
ATOM 3423 N N . GLN A 1 451 ? -2.887 -21.047 -29.922 1 97.12 451 GLN A N 1
ATOM 3424 C CA . GLN A 1 451 ? -2.664 -20.438 -31.219 1 97.12 451 GLN A CA 1
ATOM 3425 C C . GLN A 1 451 ? -2.311 -18.969 -31.094 1 97.12 451 GLN A C 1
ATOM 3427 O O . GLN A 1 451 ? -2.695 -18.312 -30.125 1 97.12 451 GLN A O 1
ATOM 3432 N N . GLY A 1 452 ? -1.524 -18.516 -32.062 1 97.81 452 GLY A N 1
ATOM 3433 C CA . GLY A 1 452 ? -1.264 -17.078 -32.125 1 97.81 452 GLY A CA 1
ATOM 3434 C C . GLY A 1 452 ? 0.091 -16.688 -31.578 1 97.81 452 GLY A C 1
ATOM 3435 O O . GLY A 1 452 ? 0.504 -15.539 -31.688 1 97.81 452 GLY A O 1
ATOM 3436 N N . ILE A 1 453 ? 0.799 -17.641 -30.969 1 98.38 453 ILE A N 1
ATOM 3437 C CA . ILE A 1 453 ? 2.162 -17.406 -30.516 1 98.38 453 ILE A CA 1
ATOM 3438 C C . ILE A 1 453 ? 3.141 -17.625 -31.656 1 98.38 453 ILE A C 1
ATOM 3440 O O . ILE A 1 453 ? 3.219 -18.719 -32.219 1 98.38 453 ILE A O 1
ATOM 3444 N N . ASP A 1 454 ? 3.883 -16.656 -31.984 1 98.25 454 ASP A N 1
ATOM 3445 C CA . ASP A 1 454 ? 4.785 -16.719 -33.125 1 98.25 454 ASP A CA 1
ATOM 3446 C C . ASP A 1 454 ? 6.18 -17.172 -32.719 1 98.25 454 ASP A C 1
ATOM 3448 O O . ASP A 1 454 ? 6.801 -18 -33.375 1 98.25 454 ASP A O 1
ATOM 3452 N N . ALA A 1 455 ? 6.641 -16.609 -31.625 1 98.75 455 ALA A N 1
ATOM 3453 C CA . ALA A 1 455 ? 7.969 -16.953 -31.141 1 98.75 455 ALA A CA 1
ATOM 3454 C C . ALA A 1 455 ? 8.07 -16.719 -29.625 1 98.75 455 ALA A C 1
ATOM 3456 O O . ALA A 1 455 ? 7.398 -15.836 -29.078 1 98.75 455 ALA A O 1
ATOM 3457 N N . VAL A 1 456 ? 8.859 -17.516 -29 1 98.94 456 VAL A N 1
ATOM 3458 C CA . VAL A 1 456 ? 9.219 -17.344 -27.594 1 98.94 456 VAL A CA 1
ATOM 3459 C C . VAL A 1 456 ? 10.734 -17.438 -27.438 1 98.94 456 VAL A C 1
ATOM 3461 O O . VAL A 1 456 ? 11.367 -18.375 -27.922 1 98.94 456 VAL A O 1
ATOM 3464 N N . ILE A 1 457 ? 11.289 -16.406 -26.875 1 98.94 457 ILE A N 1
ATOM 3465 C CA . ILE A 1 457 ? 12.719 -16.312 -26.594 1 98.94 457 ILE A CA 1
ATOM 3466 C C . ILE A 1 457 ? 12.945 -16.391 -25.094 1 98.94 457 ILE A C 1
ATOM 3468 O O . ILE A 1 457 ? 12.312 -15.664 -24.328 1 98.94 457 ILE A O 1
ATOM 3472 N N . VAL A 1 458 ? 13.805 -17.328 -24.625 1 98.94 458 VAL A N 1
ATOM 3473 C CA . VAL A 1 458 ? 14.164 -17.453 -23.219 1 98.94 458 VAL A CA 1
ATOM 3474 C C . VAL A 1 458 ? 15.648 -17.172 -23.031 1 98.94 458 VAL A C 1
ATOM 3476 O O . VAL A 1 458 ? 16.5 -17.891 -23.562 1 98.94 458 VAL A O 1
ATOM 3479 N N . ASN A 1 459 ? 15.898 -16.109 -22.312 1 98.81 459 ASN A N 1
ATOM 3480 C CA . ASN A 1 459 ? 17.281 -15.703 -22.078 1 98.81 459 ASN A CA 1
ATOM 3481 C C . ASN A 1 459 ? 18.047 -15.539 -23.391 1 98.81 459 ASN A C 1
ATOM 3483 O O . ASN A 1 459 ? 19.188 -15.977 -23.516 1 98.81 459 ASN A O 1
ATOM 3487 N N . GLY A 1 460 ? 17.406 -15.055 -24.375 1 98.81 460 GLY A N 1
ATOM 3488 C CA . GLY A 1 460 ? 18.016 -14.703 -25.641 1 98.81 460 GLY A CA 1
ATOM 3489 C C . GLY A 1 460 ? 18.031 -15.844 -26.625 1 98.81 460 GLY A C 1
ATOM 3490 O O . GLY A 1 460 ? 18.484 -15.68 -27.766 1 98.81 460 GLY A O 1
ATOM 3491 N N . VAL A 1 461 ? 17.531 -16.969 -26.312 1 98.69 461 VAL A N 1
ATOM 3492 C CA . VAL A 1 461 ? 17.562 -18.141 -27.188 1 98.69 461 VAL A CA 1
ATOM 3493 C C . VAL A 1 461 ? 16.156 -18.453 -27.703 1 98.69 461 VAL A C 1
ATOM 3495 O O . VAL A 1 461 ? 15.227 -18.609 -26.906 1 98.69 461 VAL A O 1
ATOM 3498 N N . VAL A 1 462 ? 15.984 -18.531 -29.031 1 98.75 462 VAL A N 1
ATOM 3499 C CA . VAL A 1 462 ? 14.703 -18.875 -29.625 1 98.75 462 VAL A CA 1
ATOM 3500 C C . VAL A 1 462 ? 14.305 -20.297 -29.219 1 98.75 462 VAL A C 1
ATOM 3502 O O . V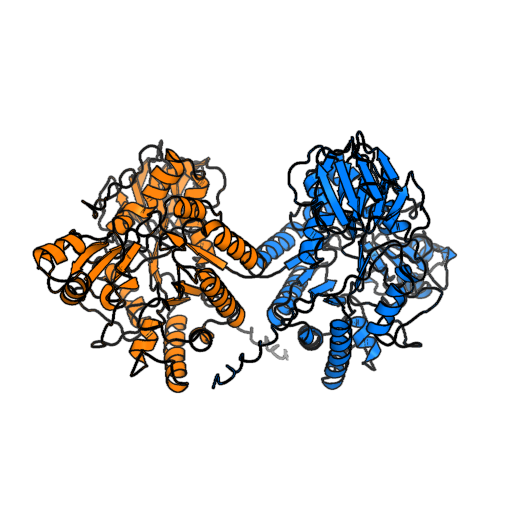AL A 1 462 ? 14.977 -21.266 -29.594 1 98.75 462 VAL A O 1
ATOM 3505 N N . THR A 1 463 ? 13.234 -20.438 -28.5 1 98.75 463 THR A N 1
ATOM 3506 C CA . THR A 1 463 ? 12.82 -21.703 -27.906 1 98.75 463 THR A CA 1
ATOM 3507 C C . THR A 1 463 ? 11.562 -22.234 -28.578 1 98.75 463 THR A C 1
ATOM 3509 O O . THR A 1 463 ? 11.367 -23.438 -28.688 1 98.75 463 THR A O 1
ATOM 3512 N N . TRP A 1 464 ? 10.664 -21.375 -28.984 1 98.31 464 TRP A N 1
ATOM 3513 C CA . TRP A 1 464 ? 9.438 -21.688 -29.719 1 98.31 464 TRP A CA 1
ATOM 3514 C C . TRP A 1 464 ? 9.32 -20.828 -30.969 1 98.31 464 TRP A C 1
ATOM 3516 O O . TRP A 1 464 ? 9.555 -19.625 -30.922 1 98.31 464 TRP A O 1
ATOM 3526 N N . ARG A 1 465 ? 8.992 -21.453 -32.062 1 97.5 465 ARG A N 1
ATOM 3527 C CA . ARG A 1 465 ? 8.859 -20.734 -33.312 1 97.5 465 ARG A CA 1
ATOM 3528 C C . ARG A 1 465 ? 7.898 -21.438 -34.281 1 97.5 465 ARG A C 1
ATOM 3530 O O . ARG A 1 465 ? 7.992 -22.656 -34.438 1 97.5 465 ARG A O 1
ATOM 3537 N N . LEU A 1 466 ? 6.988 -20.703 -34.75 1 89.62 466 LEU A N 1
ATOM 3538 C CA . LEU A 1 466 ? 6.047 -21.156 -35.781 1 89.62 466 LEU A CA 1
ATOM 3539 C C . LEU A 1 466 ? 5.367 -22.453 -35.344 1 89.62 466 LEU A C 1
ATOM 3541 O O . LEU A 1 466 ? 5.332 -23.422 -36.125 1 89.62 466 LEU A O 1
ATOM 3545 N N . GLY A 1 467 ? 5.105 -22.547 -34.094 1 93.38 467 GLY A N 1
ATOM 3546 C CA . GLY A 1 467 ? 4.242 -23.609 -33.594 1 93.38 467 GLY A CA 1
ATOM 3547 C C . GLY A 1 467 ? 5.012 -24.828 -33.125 1 93.38 467 GLY A C 1
ATOM 3548 O O . GLY A 1 467 ? 4.418 -25.875 -32.875 1 93.38 467 GLY A O 1
ATOM 3549 N N . GLN A 1 468 ? 6.348 -24.688 -33.031 1 95.81 468 GLN A N 1
ATOM 3550 C CA . GLN A 1 468 ? 7.137 -25.859 -32.625 1 95.81 468 GLN A CA 1
ATOM 3551 C C . GLN A 1 468 ? 8.227 -25.484 -31.641 1 95.81 468 GLN A C 1
ATOM 3553 O O . GLN A 1 468 ? 8.766 -24.375 -31.688 1 95.81 468 GLN A O 1
ATOM 3558 N N . HIS A 1 469 ? 8.523 -26.453 -30.828 1 97.56 469 HIS A N 1
ATOM 3559 C CA . HIS A 1 469 ? 9.664 -26.312 -29.938 1 97.56 469 HIS A CA 1
ATOM 3560 C C . HIS A 1 469 ? 10.977 -26.422 -30.703 1 97.56 469 HIS A C 1
ATOM 3562 O O . HIS A 1 469 ? 11.141 -27.312 -31.531 1 97.56 469 HIS A O 1
ATOM 3568 N N . MET A 1 470 ? 11.945 -25.609 -30.453 1 97.38 470 MET A N 1
ATOM 3569 C CA . MET A 1 470 ? 13.188 -25.547 -31.219 1 97.38 470 MET A CA 1
ATOM 3570 C C . MET A 1 470 ? 14.297 -26.328 -30.531 1 97.38 470 MET A C 1
ATOM 3572 O O . MET A 1 470 ? 15.461 -26.266 -30.938 1 97.38 470 MET A O 1
ATOM 3576 N N . GLY A 1 471 ? 13.953 -27.016 -29.406 1 96.88 471 GLY A N 1
ATOM 3577 C CA . GLY A 1 471 ? 14.883 -27.922 -28.75 1 96.88 471 GLY A CA 1
ATOM 3578 C C . GLY A 1 471 ? 15.719 -27.25 -27.688 1 96.88 471 GLY A C 1
ATOM 3579 O O . GLY A 1 471 ? 16.406 -27.922 -26.906 1 96.88 471 GLY A O 1
ATOM 3580 N N . ALA A 1 472 ? 15.609 -25.953 -27.609 1 97.19 472 ALA A N 1
ATOM 3581 C CA . ALA A 1 472 ? 16.438 -25.219 -26.672 1 97.19 472 ALA A CA 1
ATOM 3582 C C . ALA A 1 472 ? 15.891 -25.328 -25.25 1 97.19 472 ALA A C 1
ATOM 3584 O O . ALA A 1 472 ? 14.68 -25.297 -25.047 1 97.19 472 ALA A O 1
ATOM 3585 N N . ARG A 1 473 ? 16.75 -25.469 -24.297 1 98.38 473 ARG A N 1
ATOM 3586 C CA . ARG A 1 473 ? 16.453 -25.438 -22.859 1 98.38 473 ARG A CA 1
ATOM 3587 C C . ARG A 1 473 ? 17.359 -24.438 -22.141 1 98.38 473 ARG A C 1
ATOM 3589 O O . ARG A 1 473 ? 18.297 -24.828 -21.453 1 98.38 473 ARG A O 1
ATOM 3596 N N . ALA A 1 474 ? 16.953 -23.172 -22.312 1 98.5 474 ALA A N 1
ATOM 3597 C CA . ALA A 1 474 ? 17.812 -22.078 -21.875 1 98.5 474 ALA A CA 1
ATOM 3598 C C . ALA A 1 474 ? 17.328 -21.469 -20.578 1 98.5 474 ALA A C 1
ATOM 3600 O O . ALA A 1 474 ? 17.703 -20.344 -20.219 1 98.5 474 ALA A O 1
ATOM 3601 N N . GLY A 1 475 ? 16.469 -22.188 -19.828 1 98.75 475 GLY A N 1
ATOM 3602 C CA . GLY A 1 475 ? 15.938 -21.656 -18.578 1 98.75 475 GLY A CA 1
ATOM 3603 C C . GLY A 1 475 ? 16.984 -21.531 -17.484 1 98.75 475 GLY A C 1
ATOM 3604 O O . GLY A 1 475 ? 17.922 -22.344 -17.422 1 98.75 475 GLY A O 1
ATOM 3605 N N . HIS A 1 476 ? 16.812 -20.531 -16.641 1 98.5 476 HIS A N 1
ATOM 3606 C CA . HIS A 1 476 ? 17.688 -20.312 -15.477 1 98.5 476 HIS A CA 1
ATOM 3607 C C . HIS A 1 476 ? 16.922 -20.547 -14.172 1 98.5 476 HIS A C 1
ATOM 3609 O O . HIS A 1 476 ? 15.703 -20.406 -14.125 1 98.5 476 HIS A O 1
ATOM 3615 N N . VAL A 1 477 ? 17.734 -20.938 -13.156 1 98.56 477 VAL A N 1
ATOM 3616 C CA . VAL A 1 477 ? 17.219 -20.828 -11.797 1 98.56 477 VAL A CA 1
ATOM 3617 C C . VAL A 1 477 ? 17.25 -19.375 -11.336 1 98.56 477 VAL A C 1
ATOM 3619 O O . VAL A 1 477 ? 18.266 -18.703 -11.477 1 98.56 477 VAL A O 1
ATOM 3622 N N . ILE A 1 478 ? 16.125 -18.875 -10.914 1 98.44 478 ILE A N 1
ATOM 3623 C CA . ILE A 1 478 ? 16.047 -17.547 -10.328 1 98.44 478 ILE A CA 1
ATOM 3624 C C . ILE A 1 478 ? 16.062 -17.656 -8.805 1 98.44 478 ILE A C 1
ATOM 3626 O O . ILE A 1 478 ? 15.086 -18.109 -8.203 1 98.44 478 ILE A O 1
ATOM 3630 N N . ALA A 1 479 ? 17.141 -17.188 -8.188 1 96.62 479 ALA A N 1
ATOM 3631 C CA . ALA A 1 479 ? 17.312 -17.266 -6.738 1 96.62 479 ALA A CA 1
ATOM 3632 C C . ALA A 1 479 ? 17.047 -15.922 -6.07 1 96.62 479 ALA A C 1
ATOM 3634 O O . ALA A 1 479 ? 17.141 -14.875 -6.715 1 96.62 479 ALA A O 1
ATOM 3635 N N . ARG A 1 480 ? 16.672 -16 -4.82 1 91 480 ARG A N 1
ATOM 3636 C CA . ARG A 1 480 ? 16.484 -14.789 -4.039 1 91 480 ARG A CA 1
ATOM 3637 C C . ARG A 1 480 ? 17.828 -14.078 -3.828 1 91 480 ARG A C 1
ATOM 3639 O O . ARG A 1 480 ? 18.844 -14.719 -3.582 1 91 480 ARG A O 1
ATOM 3646 N N . HIS A 1 481 ? 17.781 -12.789 -4.129 1 74.5 481 HIS A N 1
ATOM 3647 C CA . HIS A 1 481 ? 18.984 -12.008 -3.9 1 74.5 481 HIS A CA 1
ATOM 3648 C C . HIS A 1 481 ? 19.141 -11.648 -2.426 1 74.5 481 HIS A C 1
ATOM 3650 O O . HIS A 1 481 ? 18.172 -11.211 -1.786 1 74.5 481 HIS A O 1
ATOM 3656 N N . ALA A 1 482 ? 20.031 -12.32 -1.747 1 59.41 482 ALA A N 1
ATOM 3657 C CA . ALA A 1 482 ? 20.266 -11.93 -0.358 1 59.41 482 ALA A CA 1
ATOM 3658 C C . ALA A 1 482 ? 20.562 -10.438 -0.252 1 59.41 482 ALA A C 1
ATOM 3660 O O . ALA A 1 482 ? 21.219 -9.867 -1.131 1 59.41 482 ALA A O 1
ATOM 3661 N N . ALA A 1 483 ? 19.812 -9.742 0.368 1 48.88 483 ALA A N 1
ATOM 3662 C CA . ALA A 1 483 ? 20.266 -8.383 0.68 1 48.88 483 ALA A CA 1
ATOM 3663 C C . ALA A 1 483 ? 21.734 -8.367 1.06 1 48.88 483 ALA A C 1
ATOM 3665 O O . ALA A 1 483 ? 22.188 -9.164 1.891 1 48.88 483 ALA A O 1
ATOM 3666 N N . SER A 1 484 ? 22.672 -8.18 0.122 1 32.03 484 SER A N 1
ATOM 3667 C CA . SER A 1 484 ? 24.062 -8.047 0.577 1 32.03 484 SER A CA 1
ATOM 3668 C C . SER A 1 484 ? 24.125 -7.406 1.959 1 32.03 484 SER A C 1
ATOM 3670 O O . SER A 1 484 ? 23.5 -6.375 2.201 1 32.03 484 SER A O 1
ATOM 3672 N N . LYS A 1 485 ? 24.312 -8.133 2.998 1 37.5 485 LYS A N 1
ATOM 3673 C CA . LYS A 1 485 ? 24.859 -7.43 4.156 1 37.5 485 LYS A CA 1
ATOM 3674 C C . LYS A 1 485 ? 25.891 -6.383 3.734 1 37.5 485 LYS A C 1
ATOM 3676 O O . LYS A 1 485 ? 26.812 -6.688 2.994 1 37.5 485 LYS A O 1
ATOM 3681 N N . ARG A 1 486 ? 25.641 -5.141 3.648 1 32.59 486 ARG A N 1
ATOM 3682 C CA . ARG A 1 486 ? 26.734 -4.184 3.676 1 32.59 486 ARG A CA 1
ATOM 3683 C C . ARG A 1 486 ? 27.922 -4.727 4.477 1 32.59 486 ARG A C 1
ATOM 3685 O O . ARG A 1 486 ? 27.781 -5.035 5.664 1 32.59 486 ARG A O 1
ATOM 3692 N N . ARG A 1 487 ? 28.859 -5.48 4.008 1 29.42 487 ARG A N 1
ATOM 3693 C CA . ARG A 1 487 ? 30.188 -5.559 4.602 1 29.42 487 ARG A CA 1
ATOM 3694 C C . ARG A 1 487 ? 30.656 -4.191 5.074 1 29.42 487 ARG A C 1
ATOM 3696 O O . ARG A 1 487 ? 30.641 -3.223 4.309 1 29.42 487 ARG A O 1
ATOM 3703 N N . ASP A 1 488 ? 30.609 -3.898 6.414 1 28.73 488 ASP A N 1
ATOM 3704 C CA . ASP A 1 488 ? 31.438 -2.875 7.043 1 28.73 488 ASP A CA 1
ATOM 3705 C C . ASP A 1 488 ? 32.812 -2.795 6.383 1 28.73 488 ASP A C 1
ATOM 3707 O O . ASP A 1 488 ? 33.531 -3.803 6.277 1 28.73 488 ASP A O 1
ATOM 3711 N N . GLN A 1 489 ? 33.062 -2.014 5.402 1 26.66 489 GLN A N 1
ATOM 3712 C CA . GLN A 1 489 ? 34.438 -1.587 5.078 1 26.66 489 GLN A CA 1
ATOM 3713 C C . GLN A 1 489 ? 35.25 -1.366 6.34 1 26.66 489 GLN A C 1
ATOM 3715 O O . GLN A 1 489 ? 34.781 -0.716 7.285 1 26.66 489 GLN A O 1
ATOM 3720 N N . ALA A 1 490 ? 36.25 -2.281 6.641 1 31.14 490 ALA A N 1
ATOM 3721 C CA . ALA A 1 490 ? 37.312 -2.061 7.625 1 31.14 490 ALA A CA 1
ATOM 3722 C C . ALA A 1 490 ? 37.781 -0.611 7.598 1 31.14 490 ALA A C 1
ATOM 3724 O O . ALA A 1 490 ? 37.906 -0.015 6.527 1 31.14 490 ALA A O 1
ATOM 3725 N N . PRO A 1 491 ? 37.906 0.054 8.734 1 28.81 491 PRO A N 1
ATOM 3726 C CA . PRO A 1 491 ? 38.531 1.364 8.82 1 28.81 491 PRO A CA 1
ATOM 3727 C C . PRO A 1 491 ? 39.906 1.398 8.133 1 28.81 491 PRO A C 1
ATOM 3729 O O . PRO A 1 491 ? 40.625 0.397 8.133 1 28.81 491 PRO A O 1
ATOM 3732 N N . CYS A 1 492 ? 40 1.994 6.961 1 27.7 492 CYS A N 1
ATOM 3733 C CA . CYS A 1 492 ? 41.281 2.385 6.379 1 27.7 492 CYS A CA 1
ATOM 3734 C C . CYS A 1 492 ? 42.25 2.861 7.453 1 27.7 492 CYS A C 1
ATOM 3736 O O . CYS A 1 492 ? 42 3.887 8.094 1 27.7 492 CYS A O 1
ATOM 3738 N N . ARG A 1 493 ? 42.875 1.906 8.18 1 27.19 493 ARG A N 1
ATOM 3739 C CA . ARG A 1 493 ? 44.031 2.277 8.969 1 27.19 493 ARG A CA 1
ATOM 3740 C C . ARG A 1 493 ? 45 3.141 8.156 1 27.19 493 ARG A C 1
ATOM 3742 O O . ARG A 1 493 ? 45.375 2.779 7.035 1 27.19 493 ARG A O 1
ATOM 3749 N N . SER A 1 494 ? 44.844 4.516 8.367 1 25.72 494 SER A N 1
ATOM 3750 C CA . SER A 1 494 ? 45.844 5.504 7.98 1 25.72 494 SER A CA 1
ATOM 3751 C C . SER A 1 494 ? 47.281 4.988 8.242 1 25.72 494 SER A C 1
ATOM 3753 O O . SER A 1 494 ? 47.594 4.57 9.359 1 25.72 494 SER A O 1
ATOM 3755 N N . LYS A 1 495 ? 47.844 4.336 7.297 1 28.56 495 LYS A N 1
ATOM 3756 C CA . LYS A 1 495 ? 49.312 4.211 7.371 1 28.56 495 LYS A CA 1
ATOM 3757 C C . LYS A 1 495 ? 49.969 5.543 7.727 1 28.56 495 LYS A C 1
ATOM 3759 O O . LYS A 1 495 ? 49.594 6.586 7.188 1 28.56 495 LYS A O 1
ATOM 3764 N N . ALA A 1 496 ? 50.625 5.602 8.992 1 28.27 496 ALA A N 1
ATOM 3765 C CA . ALA A 1 496 ? 51.594 6.48 9.625 1 28.27 496 ALA A CA 1
ATOM 3766 C C . ALA A 1 496 ? 52.656 6.934 8.625 1 28.27 496 ALA A C 1
ATOM 3768 O O . ALA A 1 496 ? 53.406 6.113 8.102 1 28.27 496 ALA A O 1
ATOM 3769 N N . SER A 1 497 ? 52.312 7.723 7.602 1 24.02 497 SER A N 1
ATOM 3770 C CA . SER A 1 497 ? 53.5 8.359 7.062 1 24.02 497 SER A CA 1
ATOM 3771 C C . SER A 1 497 ? 54.469 8.766 8.18 1 24.02 497 SER A C 1
ATOM 3773 O O . SER A 1 497 ? 54.062 9.367 9.172 1 24.02 497 SER A O 1
ATOM 3775 N N . SER A 1 498 ? 55.688 8.117 8.219 1 22.31 498 SER A N 1
ATOM 3776 C CA . SER A 1 498 ? 56.969 8.773 8.5 1 22.31 498 SER A CA 1
ATOM 3777 C C . SER A 1 498 ? 57.156 10.023 7.641 1 22.31 498 SER A C 1
ATOM 3779 O O . SER A 1 498 ? 56.781 10.031 6.465 1 22.31 498 SER A O 1
ATOM 3781 N N . MET B 1 1 ? -50.438 21.547 16.406 1 33.88 1 MET B N 1
ATOM 3782 C CA . MET B 1 1 ? -49.344 20.609 16.297 1 33.88 1 MET B CA 1
ATOM 3783 C C . MET B 1 1 ? -48.094 21.297 15.703 1 33.88 1 MET B C 1
ATOM 3785 O O . MET B 1 1 ? -48.156 21.844 14.602 1 33.88 1 MET B O 1
ATOM 3789 N N . GLN B 1 2 ? -47.312 22.016 16.391 1 41.31 2 GLN B N 1
ATOM 3790 C CA . GLN B 1 2 ? -46.188 22.859 16.031 1 41.31 2 GLN B CA 1
ATOM 3791 C C . GLN B 1 2 ? -45.25 22.156 15.047 1 41.31 2 GLN B C 1
ATOM 3793 O O . GLN B 1 2 ? -44.75 21.078 15.352 1 41.31 2 GLN B O 1
ATOM 3798 N N . ASN B 1 3 ? -45.469 22.062 13.711 1 49.59 3 ASN B N 1
ATOM 3799 C CA . ASN B 1 3 ? -44.875 21.375 12.578 1 49.59 3 ASN B CA 1
ATOM 3800 C C . ASN B 1 3 ? -43.344 21.5 12.586 1 49.59 3 ASN B C 1
ATOM 3802 O O . ASN B 1 3 ? -42.812 22.562 12.297 1 49.59 3 ASN B O 1
ATOM 3806 N N . SER B 1 4 ? -42.656 20.797 13.406 1 66.31 4 SER B N 1
ATOM 3807 C CA . SER B 1 4 ? -41.188 20.781 13.531 1 66.31 4 SER B CA 1
ATOM 3808 C C . SER B 1 4 ? -40.531 20.594 12.172 1 66.31 4 SER B C 1
ATOM 3810 O O . SER B 1 4 ? -40.906 19.719 11.398 1 66.31 4 SER B O 1
ATOM 3812 N N . PRO B 1 5 ? -39.75 21.625 11.75 1 76.44 5 PRO B N 1
ATOM 3813 C CA . PRO B 1 5 ? -39.125 21.531 10.438 1 76.44 5 PRO B CA 1
ATOM 3814 C C . PRO B 1 5 ? -38.375 20.219 10.227 1 76.44 5 PRO B C 1
ATOM 3816 O O . PRO B 1 5 ? -37.906 19.594 11.195 1 76.44 5 PRO B O 1
ATOM 3819 N N . ALA B 1 6 ? -38.469 19.766 9.047 1 88.25 6 ALA B N 1
ATOM 3820 C CA . ALA B 1 6 ? -37.875 18.484 8.641 1 88.25 6 ALA B CA 1
ATOM 3821 C C . ALA B 1 6 ? -36.375 18.484 8.914 1 88.25 6 ALA B C 1
ATOM 3823 O O . ALA B 1 6 ? -35.812 17.453 9.305 1 88.25 6 ALA B O 1
ATOM 3824 N N . PHE B 1 7 ? -35.781 19.719 8.727 1 96.56 7 PHE B N 1
ATOM 3825 C CA . PHE B 1 7 ? -34.344 19.828 8.891 1 96.56 7 PHE B CA 1
ATOM 3826 C C . PHE B 1 7 ? -34 21.031 9.758 1 96.56 7 PHE B C 1
ATOM 3828 O O . PHE B 1 7 ? -34.719 22.031 9.781 1 96.56 7 PHE B O 1
ATOM 3835 N N . ASP B 1 8 ? -32.938 20.969 10.57 1 98 8 ASP B N 1
ATOM 3836 C CA . ASP B 1 8 ? -32.375 22.141 11.242 1 98 8 ASP B CA 1
ATOM 3837 C C . ASP B 1 8 ? -31.766 23.125 10.234 1 98 8 ASP B C 1
ATOM 3839 O O . ASP B 1 8 ? -31.875 24.344 10.406 1 98 8 ASP B O 1
ATOM 3843 N N . LEU B 1 9 ? -31.172 22.578 9.203 1 98.31 9 LEU B N 1
ATOM 3844 C CA . LEU B 1 9 ? -30.516 23.344 8.156 1 98.31 9 LEU B CA 1
ATOM 3845 C C . LEU B 1 9 ? -30.688 22.672 6.797 1 98.31 9 LEU B C 1
ATOM 3847 O O . LEU B 1 9 ? -30.547 21.453 6.684 1 98.31 9 LEU B O 1
ATOM 3851 N N . LEU B 1 10 ? -31.031 23.422 5.82 1 98.69 10 LEU B N 1
ATOM 3852 C CA . LEU B 1 10 ? -31.172 22.938 4.445 1 98.69 10 LEU B CA 1
ATOM 3853 C C . LEU B 1 10 ? -30.312 23.781 3.502 1 98.69 10 LEU B C 1
ATOM 3855 O O . LEU B 1 10 ? -30.453 25.016 3.463 1 98.69 10 LEU B O 1
ATOM 3859 N N . ILE B 1 11 ? -29.375 23.172 2.842 1 98.75 11 ILE B N 1
ATOM 3860 C CA . ILE B 1 11 ? -28.547 23.797 1.812 1 98.75 11 ILE B CA 1
ATOM 3861 C C . ILE B 1 11 ? -29.062 23.406 0.43 1 98.75 11 ILE B C 1
ATOM 3863 O O . ILE B 1 11 ? -29.094 22.219 0.088 1 98.75 11 ILE B O 1
ATOM 3867 N N . THR B 1 12 ? -29.422 24.375 -0.403 1 98.44 12 THR B N 1
ATOM 3868 C CA . THR B 1 12 ? -30.094 24.047 -1.654 1 98.44 12 THR B CA 1
ATOM 3869 C C . THR B 1 12 ? -29.359 24.672 -2.838 1 98.44 12 THR B C 1
ATOM 3871 O O . THR B 1 12 ? -28.688 25.688 -2.686 1 98.44 12 THR B O 1
ATOM 3874 N N . GLY B 1 13 ? -29.453 24 -3.982 1 97.88 13 GLY B N 1
ATOM 3875 C CA . GLY B 1 13 ? -29.094 24.594 -5.258 1 97.88 13 GLY B CA 1
ATOM 3876 C C . GLY B 1 13 ? -27.625 24.453 -5.582 1 97.88 13 GLY B C 1
ATOM 3877 O O . GLY B 1 13 ? -27.172 24.828 -6.668 1 97.88 13 GLY B O 1
ATOM 3878 N N . GLY B 1 14 ? -26.812 23.906 -4.715 1 98.25 14 GLY B N 1
ATOM 3879 C CA . GLY B 1 14 ? -25.375 23.844 -4.91 1 98.25 14 GLY B CA 1
ATOM 3880 C C . GLY B 1 14 ? -24.938 22.656 -5.734 1 98.25 14 GLY B C 1
ATOM 3881 O O . GLY B 1 14 ? -25.734 21.766 -6.023 1 98.25 14 GLY B O 1
ATOM 3882 N N . THR B 1 15 ? -23.688 22.688 -6.254 1 98.75 15 THR B N 1
ATOM 3883 C CA . THR B 1 15 ? -22.984 21.547 -6.828 1 98.75 15 THR B CA 1
ATOM 3884 C C . THR B 1 15 ? -22.125 20.859 -5.773 1 98.75 15 THR B C 1
ATOM 3886 O O . THR B 1 15 ? -21.234 21.484 -5.199 1 98.75 15 THR B O 1
ATOM 3889 N N . ILE B 1 16 ? -22.359 19.578 -5.602 1 98.81 16 ILE B N 1
ATOM 3890 C CA . ILE B 1 16 ? -21.719 18.844 -4.508 1 98.81 16 ILE B CA 1
ATOM 3891 C C . ILE B 1 16 ? -20.406 18.219 -5.004 1 98.81 16 ILE B C 1
ATOM 3893 O O . ILE B 1 16 ? -20.391 17.578 -6.055 1 98.81 16 ILE B O 1
ATOM 3897 N N . ILE B 1 17 ? -19.328 18.484 -4.379 1 98.88 17 ILE B N 1
ATOM 3898 C CA . ILE B 1 17 ? -18.125 17.656 -4.375 1 98.88 17 ILE B CA 1
ATOM 3899 C C . ILE B 1 17 ? -18 16.922 -3.043 1 98.88 17 ILE B C 1
ATOM 3901 O O . ILE B 1 17 ? -17.75 17.531 -2.004 1 98.88 17 ILE B O 1
ATOM 3905 N N . ASP B 1 18 ? -18.109 15.656 -3.014 1 98.75 18 ASP B N 1
ATOM 3906 C CA . ASP B 1 18 ? -18.469 14.93 -1.801 1 98.75 18 ASP B CA 1
ATOM 3907 C C . ASP B 1 18 ? -17.234 14.562 -0.996 1 98.75 18 ASP B C 1
ATOM 3909 O O . ASP B 1 18 ? -17.344 13.984 0.09 1 98.75 18 ASP B O 1
ATOM 3913 N N . GLY B 1 19 ? -16.016 14.812 -1.515 1 98.56 19 GLY B N 1
ATOM 3914 C CA . GLY B 1 19 ? -14.781 14.562 -0.782 1 98.56 19 GLY B CA 1
ATOM 3915 C C . GLY B 1 19 ? -14.195 13.188 -1.062 1 98.56 19 GLY B C 1
ATOM 3916 O O . GLY B 1 19 ? -13.195 12.805 -0.452 1 98.56 19 GLY B O 1
ATOM 3917 N N . SER B 1 20 ? -14.711 12.391 -2.082 1 96.38 20 SER B N 1
ATOM 3918 C CA . SER B 1 20 ? -14.25 11.047 -2.404 1 96.38 20 SER B CA 1
ATOM 3919 C C . SER B 1 20 ? -13.469 11.023 -3.715 1 96.38 20 SER B C 1
ATOM 3921 O O . SER B 1 20 ? -13.008 9.969 -4.152 1 96.38 20 SER B O 1
ATOM 3923 N N . LYS B 1 21 ? -13.297 12.148 -4.344 1 93.75 21 LYS B N 1
ATOM 3924 C CA . LYS B 1 21 ? -12.688 12.297 -5.66 1 93.75 21 LYS B CA 1
ATOM 3925 C C . LYS B 1 21 ? -13.688 11.984 -6.77 1 93.75 21 LYS B C 1
ATOM 3927 O O . LYS B 1 21 ? -13.422 12.234 -7.945 1 93.75 21 LYS B O 1
ATOM 3932 N N . ALA B 1 22 ? -14.914 11.539 -6.449 1 94.56 22 ALA B N 1
ATOM 3933 C CA . ALA B 1 22 ? -15.938 11.258 -7.449 1 94.56 22 ALA B CA 1
ATOM 3934 C C . ALA B 1 22 ? -16.375 12.531 -8.156 1 94.56 22 ALA B C 1
ATOM 3936 O O . ALA B 1 22 ? -16.172 13.633 -7.641 1 94.56 22 ALA B O 1
ATOM 3937 N N . PRO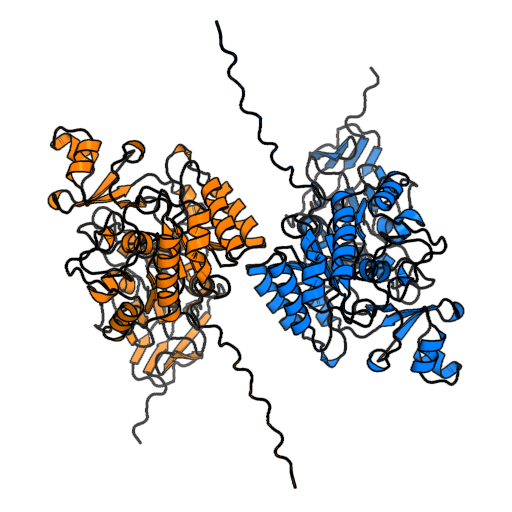 B 1 23 ? -16.953 12.375 -9.328 1 96.69 23 PRO B N 1
ATOM 3938 C CA . PRO B 1 23 ? -17.438 13.555 -10.039 1 96.69 23 PRO B CA 1
ATOM 3939 C C . PRO B 1 23 ? -18.484 14.336 -9.242 1 96.69 23 PRO B C 1
ATOM 3941 O O . PRO B 1 23 ? -19.297 13.734 -8.531 1 96.69 23 PRO B O 1
ATOM 3944 N N . ARG B 1 24 ? -18.438 15.625 -9.383 1 98.31 24 ARG B N 1
ATOM 3945 C CA . ARG B 1 24 ? -19.391 16.5 -8.727 1 98.31 24 ARG B CA 1
ATOM 3946 C C . ARG B 1 24 ? -20.797 16.312 -9.305 1 98.31 24 ARG B C 1
ATOM 3948 O O . ARG B 1 24 ? -20.953 15.82 -10.422 1 98.31 24 ARG B O 1
ATOM 3955 N N . PHE B 1 25 ? -21.828 16.641 -8.508 1 98.12 25 PHE B N 1
ATOM 3956 C CA . PHE B 1 25 ? -23.219 16.484 -8.93 1 98.12 25 PHE B CA 1
ATOM 3957 C C . PHE B 1 25 ? -24.109 17.5 -8.234 1 98.12 25 PHE B C 1
ATOM 3959 O O . PHE B 1 25 ? -23.734 18.078 -7.211 1 98.12 25 PHE B O 1
ATOM 3966 N N . ARG B 1 26 ? -25.328 17.766 -8.773 1 98.19 26 ARG B N 1
ATOM 3967 C CA . ARG B 1 26 ? -26.281 18.688 -8.195 1 98.19 26 ARG B CA 1
ATOM 3968 C C . ARG B 1 26 ? -27.188 17.984 -7.188 1 98.19 26 ARG B C 1
ATOM 3970 O O . ARG B 1 26 ? -27.75 16.922 -7.48 1 98.19 26 ARG B O 1
ATOM 3977 N N . ALA B 1 27 ? -27.25 18.531 -5.957 1 98.44 27 ALA B N 1
ATOM 3978 C CA . ALA B 1 27 ? -28.172 18.031 -4.945 1 98.44 27 ALA B CA 1
ATOM 3979 C C . ALA B 1 27 ? -28.281 18.984 -3.768 1 98.44 27 ALA B C 1
ATOM 3981 O O . ALA B 1 27 ? -27.453 19.906 -3.623 1 98.44 27 ALA B O 1
ATOM 3982 N N . ASP B 1 28 ? -29.328 18.812 -2.982 1 98.5 28 ASP B N 1
ATOM 3983 C CA . ASP B 1 28 ? -29.5 19.516 -1.718 1 98.5 28 ASP B CA 1
ATOM 3984 C C . ASP B 1 28 ? -29.047 18.672 -0.541 1 98.5 28 ASP B C 1
ATOM 3986 O O . ASP B 1 28 ? -28.953 17.438 -0.654 1 98.5 28 ASP B O 1
ATOM 3990 N N . ILE B 1 29 ? -28.719 19.328 0.534 1 98.81 29 ILE B N 1
ATOM 3991 C CA . ILE B 1 29 ? -28.297 18.609 1.739 1 98.81 29 ILE B CA 1
ATOM 3992 C C . ILE B 1 29 ? -29.172 19.047 2.916 1 98.81 29 ILE B C 1
ATOM 3994 O O . ILE B 1 29 ? -29.297 20.234 3.199 1 98.81 29 ILE B O 1
ATOM 3998 N N . GLY B 1 30 ? -29.828 18.062 3.539 1 98.75 30 GLY B N 1
ATOM 3999 C CA . GLY B 1 30 ? -30.547 18.297 4.781 1 98.75 30 GLY B CA 1
ATOM 4000 C C . GLY B 1 30 ? -29.781 17.844 6.008 1 98.75 30 GLY B C 1
ATOM 4001 O O . GLY B 1 30 ? -29.25 16.734 6.051 1 98.75 30 GLY B O 1
ATOM 4002 N N . VAL B 1 31 ? -29.672 18.766 7.02 1 98.69 31 VAL B N 1
ATOM 4003 C CA . VAL B 1 31 ? -28.922 18.5 8.242 1 98.69 31 VAL B CA 1
ATOM 4004 C C . VAL B 1 31 ? -29.875 18.406 9.43 1 98.69 31 VAL B C 1
ATOM 4006 O O . VAL B 1 31 ? -30.797 19.219 9.555 1 98.69 31 VAL B O 1
ATOM 4009 N N . ARG B 1 32 ? -29.688 17.391 10.242 1 98.06 32 ARG B N 1
ATOM 4010 C CA . ARG B 1 32 ? -30.438 17.203 11.477 1 98.06 32 ARG B CA 1
ATOM 4011 C C . ARG B 1 32 ? -29.531 16.734 12.609 1 98.06 32 ARG B C 1
ATOM 4013 O O . ARG B 1 32 ? -28.766 15.781 12.445 1 98.06 32 ARG B O 1
ATOM 4020 N N . HIS B 1 33 ? -29.609 17.422 13.75 1 97.31 33 HIS B N 1
ATOM 4021 C CA . HIS B 1 33 ? -28.891 17.047 14.953 1 97.31 33 HIS B CA 1
ATOM 4022 C C . HIS B 1 33 ? -27.391 16.906 14.688 1 97.31 33 HIS B C 1
ATOM 4024 O O . HIS B 1 33 ? -26.781 15.906 15.07 1 97.31 33 HIS B O 1
ATOM 4030 N N . GLY B 1 34 ? -26.891 17.859 13.875 1 98.31 34 GLY B N 1
ATOM 4031 C CA . GLY B 1 34 ? -25.453 17.969 13.68 1 98.31 34 GLY B CA 1
ATOM 4032 C C . GLY B 1 34 ? -24.922 17 12.625 1 98.31 34 GLY B C 1
ATOM 4033 O O . GLY B 1 34 ? -23.719 16.953 12.367 1 98.31 34 GLY B O 1
ATOM 4034 N N . ARG B 1 35 ? -25.844 16.234 11.922 1 98.62 35 ARG B N 1
ATOM 4035 C CA . ARG B 1 35 ? -25.438 15.227 10.945 1 98.62 35 ARG B CA 1
ATOM 4036 C C . ARG B 1 35 ? -26.188 15.406 9.633 1 98.62 35 ARG B C 1
ATOM 4038 O O . ARG B 1 35 ? -27.25 16.031 9.594 1 98.62 35 ARG B O 1
ATOM 4045 N N . ILE B 1 36 ? -25.578 14.953 8.594 1 98.75 36 ILE B N 1
ATOM 4046 C CA . ILE B 1 36 ? -26.234 14.938 7.289 1 98.75 36 ILE B CA 1
ATOM 4047 C C . ILE B 1 36 ? -27.344 13.898 7.285 1 98.75 36 ILE B C 1
ATOM 4049 O O . ILE B 1 36 ? -27.094 12.703 7.406 1 98.75 36 ILE B O 1
ATOM 4053 N N . ALA B 1 37 ? -28.531 14.359 7.121 1 98.5 37 ALA B N 1
ATOM 4054 C CA . ALA B 1 37 ? -29.703 13.484 7.223 1 98.5 37 ALA B CA 1
ATOM 4055 C C . ALA B 1 37 ? -30.109 12.961 5.852 1 98.5 37 ALA B C 1
ATOM 4057 O O . ALA B 1 37 ? -30.531 11.805 5.723 1 98.5 37 ALA B O 1
ATOM 4058 N N . GLU B 1 38 ? -30.031 13.867 4.852 1 98.19 38 GLU B N 1
ATOM 4059 C CA . GLU B 1 38 ? -30.469 13.508 3.502 1 98.19 38 GLU B CA 1
ATOM 4060 C C . GLU B 1 38 ? -29.688 14.297 2.449 1 98.19 38 GLU B C 1
ATOM 4062 O O . GLU B 1 38 ? -29.297 15.445 2.684 1 98.19 38 GLU B O 1
ATOM 4067 N N . ILE B 1 39 ? -29.469 13.711 1.347 1 98.44 39 ILE B N 1
ATOM 4068 C CA . ILE B 1 39 ? -28.906 14.344 0.157 1 98.44 39 ILE B CA 1
ATOM 4069 C C . ILE B 1 39 ? -29.781 14.039 -1.055 1 98.44 39 ILE B C 1
ATOM 4071 O O . ILE B 1 39 ? -30.078 12.875 -1.335 1 98.44 39 ILE B O 1
ATOM 4075 N N . GLY B 1 40 ? -30.234 14.906 -1.7 1 97.69 40 GLY B N 1
ATOM 4076 C CA . GLY B 1 40 ? -31.125 14.711 -2.84 1 97.69 40 GLY B CA 1
ATOM 4077 C C . GLY B 1 40 ? -31.922 15.945 -3.205 1 97.69 40 GLY B C 1
ATOM 4078 O O . GLY B 1 40 ? -31.438 17.078 -3.033 1 97.69 40 GLY B O 1
ATOM 4079 N N . ASN B 1 41 ? -33.031 15.727 -3.861 1 96.88 41 ASN B N 1
ATOM 4080 C CA . ASN B 1 41 ? -33.938 16.828 -4.172 1 96.88 41 ASN B CA 1
ATOM 4081 C C . ASN B 1 41 ? -34.844 17.172 -2.979 1 96.88 41 ASN B C 1
ATOM 4083 O O . ASN B 1 41 ? -35.844 16.5 -2.729 1 96.88 41 ASN B O 1
ATOM 4087 N N . LEU B 1 42 ? -34.438 18.219 -2.303 1 96.69 42 LEU B N 1
ATOM 4088 C CA . LEU B 1 42 ? -35.094 18.531 -1.037 1 96.69 42 LEU B CA 1
ATOM 4089 C C . LEU B 1 42 ? -35.625 19.969 -1.042 1 96.69 42 LEU B C 1
ATOM 4091 O O . LEU B 1 42 ? -36 20.5 0.009 1 96.69 42 LEU B O 1
ATOM 4095 N N . SER B 1 43 ? -35.656 20.578 -2.189 1 92.75 43 SER B N 1
ATOM 4096 C CA . SER B 1 43 ? -35.969 22 -2.289 1 92.75 43 SER B CA 1
ATOM 4097 C C . SER B 1 43 ? -37.375 22.297 -1.715 1 92.75 43 SER B C 1
ATOM 4099 O O . SER B 1 43 ? -37.625 23.406 -1.237 1 92.75 43 SER B O 1
ATOM 4101 N N . HIS B 1 44 ? -38.188 21.328 -1.638 1 93.56 44 HIS B N 1
ATOM 4102 C CA . HIS B 1 44 ? -39.594 21.531 -1.2 1 93.56 44 HIS B CA 1
ATOM 4103 C C . HIS B 1 44 ? -39.719 21.266 0.293 1 93.56 44 HIS B C 1
ATOM 4105 O O . HIS B 1 44 ? -40.781 21.5 0.87 1 93.56 44 HIS B O 1
ATOM 4111 N N . ARG B 1 45 ? -38.719 20.812 0.872 1 94.81 45 ARG B N 1
ATOM 4112 C CA . ARG B 1 45 ? -38.781 20.422 2.279 1 94.81 45 ARG B CA 1
ATOM 4113 C C . ARG B 1 45 ? -38.594 21.641 3.186 1 94.81 45 ARG B C 1
ATOM 4115 O O . ARG B 1 45 ? -38.031 22.656 2.775 1 94.81 45 ARG B O 1
ATOM 4122 N N . GLN B 1 46 ? -39.094 21.609 4.422 1 95 46 GLN B N 1
ATOM 4123 C CA . GLN B 1 46 ? -39 22.688 5.395 1 95 46 GLN B CA 1
ATOM 4124 C C . GLN B 1 46 ? -37.781 22.516 6.285 1 95 46 GLN B C 1
ATOM 4126 O O . GLN B 1 46 ? -37.375 21.391 6.57 1 95 46 GLN B O 1
ATOM 4131 N N . ALA B 1 47 ? -37.188 23.688 6.648 1 96.88 47 ALA B N 1
ATOM 4132 C CA . ALA B 1 47 ? -36.031 23.688 7.539 1 96.88 47 ALA B CA 1
ATOM 4133 C C . ALA B 1 47 ? -36.031 24.938 8.43 1 96.88 47 ALA B C 1
ATOM 4135 O O . ALA B 1 47 ? -36.625 25.953 8.078 1 96.88 47 ALA B O 1
ATOM 4136 N N . ALA B 1 48 ? -35.438 24.828 9.594 1 96.69 48 ALA B N 1
ATOM 4137 C CA . ALA B 1 48 ? -35.312 25.969 10.492 1 96.69 48 ALA B CA 1
ATOM 4138 C C . ALA B 1 48 ? -34.469 27.062 9.867 1 96.69 48 ALA B C 1
ATOM 4140 O O . ALA B 1 48 ? -34.719 28.25 10.047 1 96.69 48 ALA B O 1
ATOM 4141 N N . GLN B 1 49 ? -33.406 26.703 9.211 1 96.94 49 GLN B N 1
ATOM 4142 C CA . GLN B 1 49 ? -32.531 27.609 8.484 1 96.94 49 GLN B CA 1
ATOM 4143 C C . GLN B 1 49 ? -32.281 27.109 7.066 1 96.94 49 GLN B C 1
ATOM 4145 O O . GLN B 1 49 ? -32.219 25.891 6.828 1 96.94 49 GLN B O 1
ATOM 4150 N N . ARG B 1 50 ? -32.094 28.016 6.152 1 97.38 50 ARG B N 1
ATOM 4151 C CA . ARG B 1 50 ? -31.844 27.672 4.758 1 97.38 50 ARG B CA 1
ATOM 4152 C C . ARG B 1 50 ? -30.656 28.438 4.199 1 97.38 50 ARG B C 1
ATOM 4154 O O . ARG B 1 50 ? -30.5 29.625 4.484 1 97.38 50 ARG B O 1
ATOM 4161 N N . ILE B 1 51 ? -29.844 27.828 3.455 1 98.06 51 ILE B N 1
ATOM 4162 C CA . ILE B 1 51 ? -28.734 28.453 2.732 1 98.06 51 ILE B CA 1
ATOM 4163 C C . ILE B 1 51 ? -28.875 28.172 1.236 1 98.06 51 ILE B C 1
ATOM 4165 O O . ILE B 1 51 ? -28.969 27.016 0.819 1 98.06 51 ILE B O 1
ATOM 4169 N N . ASP B 1 52 ? -28.969 29.172 0.482 1 98 52 ASP B N 1
ATOM 4170 C CA . ASP B 1 52 ? -28.969 29.062 -0.973 1 98 52 ASP B CA 1
ATOM 4171 C C . ASP B 1 52 ? -27.531 28.984 -1.507 1 98 52 ASP B C 1
ATOM 4173 O O . ASP B 1 52 ? -26.797 29.969 -1.455 1 98 52 ASP B O 1
ATOM 4177 N N . ALA B 1 53 ? -27.188 27.859 -2.045 1 98.31 53 ALA B N 1
ATOM 4178 C CA . ALA B 1 53 ? -25.844 27.641 -2.561 1 98.31 53 ALA B CA 1
ATOM 4179 C C . ALA B 1 53 ? -25.828 27.625 -4.086 1 98.31 53 ALA B C 1
ATOM 4181 O O . ALA B 1 53 ? -24.953 27.016 -4.707 1 98.31 53 ALA B O 1
ATOM 4182 N N . SER B 1 54 ? -26.781 28.203 -4.734 1 98 54 SER B N 1
ATOM 4183 C CA . SER B 1 54 ? -26.844 28.25 -6.191 1 98 54 SER B CA 1
ATOM 4184 C C . SER B 1 54 ? -25.578 28.844 -6.781 1 98 54 SER B C 1
ATOM 4186 O O . SER B 1 54 ? -25.125 29.922 -6.367 1 98 54 SER B O 1
ATOM 4188 N N . GLY B 1 55 ? -25 28.141 -7.727 1 97.75 55 GLY B N 1
ATOM 4189 C CA . GLY B 1 55 ? -23.812 28.594 -8.414 1 97.75 55 GLY B CA 1
ATOM 4190 C C . GLY B 1 55 ? -22.531 28.359 -7.613 1 97.75 55 GLY B C 1
ATOM 4191 O O . GLY B 1 55 ? -21.453 28.734 -8.047 1 97.75 55 GLY B O 1
ATOM 4192 N N . LYS B 1 56 ? -22.672 27.719 -6.535 1 98.56 56 LYS B N 1
ATOM 4193 C CA . LYS B 1 56 ? -21.531 27.5 -5.648 1 98.56 56 LYS B CA 1
ATOM 4194 C C . LYS B 1 56 ? -21.266 26 -5.461 1 98.56 56 LYS B C 1
ATOM 4196 O O . LYS B 1 56 ? -22.078 25.172 -5.867 1 98.56 56 LYS B O 1
ATOM 4201 N N . ILE B 1 57 ? -20.109 25.688 -4.918 1 98.88 57 ILE B N 1
ATOM 4202 C CA . ILE B 1 57 ? -19.719 24.328 -4.57 1 98.88 57 ILE B CA 1
ATOM 4203 C C . ILE B 1 57 ? -20.062 24.047 -3.109 1 98.88 57 ILE B C 1
ATOM 4205 O O . ILE B 1 57 ? -19.828 24.891 -2.24 1 98.88 57 ILE B O 1
ATOM 4209 N N . VAL B 1 58 ? -20.641 22.922 -2.83 1 98.94 58 VAL B N 1
ATOM 4210 C CA . VAL B 1 58 ? -20.828 22.406 -1.48 1 98.94 58 VAL B CA 1
ATOM 4211 C C . VAL B 1 58 ? -19.891 21.219 -1.241 1 98.94 58 VAL B C 1
ATOM 4213 O O . VAL B 1 58 ? -19.953 20.219 -1.961 1 98.94 58 VAL B O 1
ATOM 4216 N N . ALA B 1 59 ? -19 21.297 -0.267 1 98.94 59 ALA B N 1
ATOM 4217 C CA . ALA B 1 59 ? -17.984 20.281 0.026 1 98.94 59 ALA B CA 1
ATOM 4218 C C . ALA B 1 59 ? -17.891 20.016 1.525 1 98.94 59 ALA B C 1
ATOM 4220 O O . ALA B 1 59 ? -18.438 20.766 2.332 1 98.94 59 ALA B O 1
ATOM 4221 N N . PRO B 1 60 ? -17.297 18.859 1.887 1 98.94 60 PRO B N 1
ATOM 4222 C CA . PRO B 1 60 ? -16.984 18.719 3.314 1 98.94 60 PRO B CA 1
ATOM 4223 C C . PRO B 1 60 ? -16.078 19.828 3.828 1 98.94 60 PRO B C 1
ATOM 4225 O O . PRO B 1 60 ? -15.25 20.359 3.076 1 98.94 60 PRO B O 1
ATOM 4228 N N . GLY B 1 61 ? -16.297 20.219 5.09 1 98.94 61 GLY B N 1
ATOM 4229 C CA . GLY B 1 61 ? -15.344 21.141 5.684 1 98.94 61 GLY B CA 1
ATOM 4230 C C . GLY B 1 61 ? -13.906 20.641 5.586 1 98.94 61 GLY B C 1
ATOM 4231 O O . GLY B 1 61 ? -13.648 19.453 5.742 1 98.94 61 GLY B O 1
ATOM 4232 N N . PHE B 1 62 ? -12.992 21.547 5.301 1 98.94 62 PHE B N 1
ATOM 4233 C CA . PHE B 1 62 ? -11.594 21.156 5.109 1 98.94 62 PHE B CA 1
ATOM 4234 C C . PHE B 1 62 ? -10.961 20.75 6.43 1 98.94 62 PHE B C 1
ATOM 4236 O O . PHE B 1 62 ? -11.344 21.25 7.492 1 98.94 62 PHE B O 1
ATOM 4243 N N . ILE B 1 63 ? -10.062 19.781 6.348 1 98.94 63 ILE B N 1
ATOM 4244 C CA . ILE B 1 63 ? -9.305 19.297 7.488 1 98.94 63 ILE B CA 1
ATOM 4245 C C . ILE B 1 63 ? -7.844 19.734 7.359 1 98.94 63 ILE B C 1
ATOM 4247 O O . ILE B 1 63 ? -7.168 19.375 6.395 1 98.94 63 ILE B O 1
ATOM 4251 N N . ASP B 1 64 ? -7.379 20.547 8.289 1 98.94 64 ASP B N 1
ATOM 4252 C CA . ASP B 1 64 ? -5.98 20.953 8.328 1 98.94 64 ASP B CA 1
ATOM 4253 C C . ASP B 1 64 ? -5.109 19.891 8.984 1 98.94 64 ASP B C 1
ATOM 4255 O O . ASP B 1 64 ? -5.086 19.766 10.211 1 98.94 64 ASP B O 1
ATOM 4259 N N . SER B 1 65 ? -4.324 19.219 8.148 1 98.94 65 SER B N 1
ATOM 4260 C CA . SER B 1 65 ? -3.611 18.031 8.617 1 98.94 65 SER B CA 1
ATOM 4261 C C . SER B 1 65 ? -2.436 18.406 9.508 1 98.94 65 SER B C 1
ATOM 4263 O O . SER B 1 65 ? -1.878 17.547 10.203 1 98.94 65 SER B O 1
ATOM 4265 N N . HIS B 1 66 ? -2.064 19.672 9.539 1 98.88 66 HIS B N 1
ATOM 4266 C CA . HIS B 1 66 ? -0.843 20.062 10.234 1 98.88 66 HIS B CA 1
ATOM 4267 C C . HIS B 1 66 ? -0.954 21.484 10.789 1 98.88 66 HIS B C 1
ATOM 4269 O O . HIS B 1 66 ? -0.828 22.453 10.047 1 98.88 66 HIS B O 1
ATOM 4275 N N . THR B 1 67 ? -1.106 21.531 12.133 1 98.5 67 THR B N 1
ATOM 4276 C CA . THR B 1 67 ? -1.245 22.844 12.75 1 98.5 67 THR B CA 1
ATOM 4277 C C . THR B 1 67 ? -0.449 22.906 14.055 1 98.5 67 THR B C 1
ATOM 4279 O O . THR B 1 67 ? 0.029 21.891 14.547 1 98.5 67 THR B O 1
ATOM 4282 N N . HIS B 1 68 ? -0.312 24.062 14.516 1 97.12 68 HIS B N 1
ATOM 4283 C CA . HIS B 1 68 ? 0.178 24.344 15.859 1 97.12 68 HIS B CA 1
ATOM 4284 C C . HIS B 1 68 ? -0.848 25.141 16.656 1 97.12 68 HIS B C 1
ATOM 4286 O O . HIS B 1 68 ? -0.505 26.141 17.297 1 97.12 68 HIS B O 1
ATOM 4292 N N . ASP B 1 69 ? -2.057 24.688 16.562 1 96.94 69 ASP B N 1
ATOM 4293 C CA . ASP B 1 69 ? -3.205 25.391 17.156 1 96.94 69 ASP B CA 1
ATOM 4294 C C . ASP B 1 69 ? -3.48 24.891 18.562 1 96.94 69 ASP B C 1
ATOM 4296 O O . ASP B 1 69 ? -4.551 25.141 19.125 1 96.94 69 ASP B O 1
ATOM 4300 N N . ASP B 1 70 ? -2.568 24.203 19.203 1 95.81 70 ASP B N 1
ATOM 4301 C CA . ASP B 1 70 ? -2.789 23.531 20.484 1 95.81 70 ASP B CA 1
ATOM 4302 C C . ASP B 1 70 ? -3.373 24.484 21.516 1 95.81 70 ASP B C 1
ATOM 4304 O O . ASP B 1 70 ? -4.348 24.156 22.188 1 95.81 70 ASP B O 1
ATOM 4308 N N . GLN B 1 71 ? -2.809 25.609 21.578 1 94.19 71 GLN B N 1
ATOM 4309 C CA . GLN B 1 71 ? -3.26 26.609 22.547 1 94.19 71 GLN B CA 1
ATOM 4310 C C . GLN B 1 71 ? -4.344 27.5 21.953 1 94.19 71 GLN B C 1
ATOM 4312 O O . GLN B 1 71 ? -5.25 27.953 22.656 1 94.19 71 GLN B O 1
ATOM 4317 N N . ALA B 1 72 ? -4.219 27.781 20.703 1 95 72 ALA B N 1
ATOM 4318 C CA . ALA B 1 72 ? -5.105 28.719 20.016 1 95 72 ALA B CA 1
ATOM 4319 C C . ALA B 1 72 ? -6.562 28.281 20.125 1 95 72 ALA B C 1
ATOM 4321 O O . ALA B 1 72 ? -7.465 29.109 20.234 1 95 72 ALA B O 1
ATOM 4322 N N . VAL B 1 73 ? -6.828 27 20.125 1 96.94 73 VAL B N 1
ATOM 4323 C CA . VAL B 1 73 ? -8.195 26.484 20.156 1 96.94 73 VAL B CA 1
ATOM 4324 C C . VAL B 1 73 ? -8.844 26.859 21.5 1 96.94 73 VAL B C 1
ATOM 4326 O O . VAL B 1 73 ? -10.07 26.828 21.625 1 96.94 73 VAL B O 1
ATOM 4329 N N . LEU B 1 74 ? -8.055 27.219 22.5 1 95.31 74 LEU B N 1
ATOM 4330 C CA . LEU B 1 74 ? -8.57 27.641 23.797 1 95.31 74 LEU B CA 1
ATOM 4331 C C . LEU B 1 74 ? -8.5 29.172 23.922 1 95.31 74 LEU B C 1
ATOM 4333 O O . LEU B 1 74 ? -9.461 29.797 24.375 1 95.31 74 LEU B O 1
ATOM 4337 N N . SER B 1 75 ? -7.406 29.766 23.469 1 93.81 75 SER B N 1
ATOM 4338 C CA . SER B 1 75 ? -7.164 31.188 23.688 1 93.81 75 SER B CA 1
ATOM 4339 C C . SER B 1 75 ? -7.828 32.031 22.609 1 93.81 75 SER B C 1
ATOM 4341 O O . SER B 1 75 ? -8.117 33.219 22.812 1 93.81 75 SER B O 1
ATOM 4343 N N . GLN B 1 76 ? -7.98 31.484 21.453 1 94.25 76 GLN B N 1
ATOM 4344 C CA . GLN B 1 76 ? -8.656 32.094 20.328 1 94.25 76 GLN B CA 1
ATOM 4345 C C . GLN B 1 76 ? -9.742 31.172 19.766 1 94.25 76 GLN B C 1
ATOM 4347 O O . GLN B 1 76 ? -9.695 30.781 18.594 1 94.25 76 GLN B O 1
ATOM 4352 N N . PRO B 1 77 ? -10.734 30.922 20.547 1 96.88 77 PRO B N 1
ATOM 4353 C CA . PRO B 1 77 ? -11.656 29.828 20.25 1 96.88 77 PRO B CA 1
ATOM 4354 C C . PRO B 1 77 ? -12.492 30.094 19 1 96.88 77 PRO B C 1
ATOM 4356 O O . PRO B 1 77 ? -13.109 29.172 18.453 1 96.88 77 PRO B O 1
ATOM 4359 N N . ASP B 1 78 ? -12.578 31.375 18.516 1 98.12 78 ASP B N 1
ATOM 4360 C CA . ASP B 1 78 ? -13.289 31.641 17.281 1 98.12 78 ASP B CA 1
ATOM 4361 C C . ASP B 1 78 ? -12.531 31.078 16.078 1 98.12 78 ASP B C 1
ATOM 4363 O O . ASP B 1 78 ? -13.125 30.859 15.016 1 98.12 78 ASP B O 1
ATOM 4367 N N . MET B 1 79 ? -11.25 30.891 16.203 1 98.12 79 MET B N 1
ATOM 4368 C CA . MET B 1 79 ? -10.391 30.297 15.18 1 98.12 79 MET B CA 1
ATOM 4369 C C . MET B 1 79 ? -10.672 30.906 13.812 1 98.12 79 MET B C 1
ATOM 4371 O O . MET B 1 79 ? -10.812 30.172 12.82 1 98.12 79 MET B O 1
ATOM 4375 N N . THR B 1 80 ? -10.781 32.156 13.75 1 98 80 THR B N 1
ATOM 4376 C CA . THR B 1 80 ? -11.195 32.844 12.531 1 98 80 THR B CA 1
ATOM 4377 C C . THR B 1 80 ? -10.211 32.594 11.398 1 98 80 THR B C 1
ATOM 4379 O O . THR B 1 80 ? -10.617 32.469 10.234 1 98 80 THR B O 1
ATOM 4382 N N . PHE B 1 81 ? -8.93 32.438 11.719 1 97.69 81 PHE B N 1
ATOM 4383 C CA . PHE B 1 81 ? -7.902 32.188 10.703 1 97.69 81 PHE B CA 1
ATOM 4384 C C . PHE B 1 81 ? -8.078 30.812 10.078 1 97.69 81 PHE B C 1
ATOM 4386 O O . PHE B 1 81 ? -7.492 30.531 9.039 1 97.69 81 PHE B O 1
ATOM 4393 N N . LYS B 1 82 ? -8.852 29.922 10.656 1 98.62 82 LYS B N 1
ATOM 4394 C CA . LYS B 1 82 ? -9.164 28.609 10.094 1 98.62 82 LYS B CA 1
ATOM 4395 C C . LYS B 1 82 ? -10.539 28.609 9.438 1 98.62 82 LYS B C 1
ATOM 4397 O O . LYS B 1 82 ? -10.672 28.297 8.25 1 98.62 82 LYS B O 1
ATOM 4402 N N . ILE B 1 83 ? -11.555 29.125 10.133 1 98.56 83 ILE B N 1
ATOM 4403 C CA . ILE B 1 83 ? -12.945 29.047 9.695 1 98.56 83 ILE B CA 1
ATOM 4404 C C . ILE B 1 83 ? -13.133 29.891 8.438 1 98.56 83 ILE B C 1
ATOM 4406 O O . ILE B 1 83 ? -13.898 29.531 7.539 1 98.56 83 ILE B O 1
ATOM 4410 N N . SER B 1 84 ? -12.438 30.953 8.344 1 98.31 84 SER B N 1
ATOM 4411 C CA . SER B 1 84 ? -12.57 31.859 7.199 1 98.31 84 SER B CA 1
ATOM 4412 C C . SER B 1 84 ? -12.016 31.219 5.934 1 98.31 84 SER B C 1
ATOM 4414 O O . SER B 1 84 ? -12.25 31.703 4.828 1 98.31 84 SER B O 1
ATOM 4416 N N . GLN B 1 85 ? -11.336 30.078 6.086 1 98.56 85 GLN B N 1
ATOM 4417 C CA . GLN B 1 85 ? -10.773 29.344 4.949 1 98.56 85 GLN B CA 1
ATOM 4418 C C . GLN B 1 85 ? -11.633 28.141 4.594 1 98.56 85 GLN B C 1
ATOM 4420 O O . GLN B 1 85 ? -11.344 27.438 3.623 1 98.56 85 GLN B O 1
ATOM 4425 N N . GLY B 1 86 ? -12.625 27.859 5.375 1 98.81 86 GLY B N 1
ATOM 4426 C CA . GLY B 1 86 ? -13.414 26.656 5.156 1 98.81 86 GLY B CA 1
ATOM 4427 C C . GLY B 1 86 ? -12.969 25.484 6.008 1 98.81 86 GLY B C 1
ATOM 4428 O O . GLY B 1 86 ? -13.516 24.391 5.891 1 98.81 86 GLY B O 1
ATOM 4429 N N . VAL B 1 87 ? -12.023 25.672 6.949 1 98.94 87 VAL B N 1
ATOM 4430 C CA . VAL B 1 87 ? -11.492 24.609 7.785 1 98.94 87 VAL B CA 1
ATOM 4431 C C . VAL B 1 87 ? -12.438 24.344 8.945 1 98.94 87 VAL B C 1
ATOM 4433 O O . VAL B 1 87 ? -12.852 25.266 9.648 1 98.94 87 VAL B O 1
ATOM 4436 N N . THR B 1 88 ? -12.797 23.078 9.133 1 98.94 88 THR B N 1
ATOM 4437 C CA . THR B 1 88 ? -13.695 22.719 10.219 1 98.94 88 THR B CA 1
ATOM 4438 C C . THR B 1 88 ? -12.984 21.812 11.227 1 98.94 88 THR B C 1
ATOM 4440 O O . THR B 1 88 ? -13.477 21.594 12.336 1 98.94 88 THR B O 1
ATOM 4443 N N . THR B 1 89 ? -11.859 21.25 10.844 1 98.94 89 THR B N 1
ATOM 4444 C CA . THR B 1 89 ? -11.141 20.328 11.703 1 98.94 89 THR B CA 1
ATOM 4445 C C . THR B 1 89 ? -9.641 20.578 11.641 1 98.94 89 THR B C 1
ATOM 4447 O O . THR B 1 89 ? -9.086 20.812 10.562 1 98.94 89 THR B O 1
ATOM 4450 N N . VAL B 1 90 ? -8.977 20.578 12.836 1 98.94 90 VAL B N 1
ATOM 4451 C CA . VAL B 1 90 ? -7.531 20.766 12.883 1 98.94 90 VAL B CA 1
ATOM 4452 C C . VAL B 1 90 ? -6.879 19.578 13.594 1 98.94 90 VAL B C 1
ATOM 4454 O O . VAL B 1 90 ? -7.426 19.062 14.57 1 98.94 90 VAL B O 1
ATOM 4457 N N . ILE B 1 91 ? -5.73 19.125 13.055 1 98.94 91 ILE B N 1
ATOM 4458 C CA . ILE B 1 91 ? -4.848 18.172 13.727 1 98.94 91 ILE B CA 1
ATOM 4459 C C . ILE B 1 91 ? -3.752 18.922 14.477 1 98.94 91 ILE B C 1
ATOM 4461 O O . ILE B 1 91 ? -2.986 19.672 13.875 1 98.94 91 ILE B O 1
ATOM 4465 N N . THR B 1 92 ? -3.674 18.734 15.797 1 98.31 92 THR B N 1
ATOM 4466 C CA . THR B 1 92 ? -2.705 19.469 16.609 1 98.31 92 THR B CA 1
ATOM 4467 C C . THR B 1 92 ? -1.655 18.516 17.172 1 98.31 92 THR B C 1
ATOM 4469 O O . THR B 1 92 ? -1.748 17.297 17 1 98.31 92 THR B O 1
ATOM 4472 N N . GLY B 1 93 ? -0.672 19.078 17.797 1 98.25 93 GLY B N 1
ATOM 4473 C CA . GLY B 1 93 ? 0.382 18.281 18.406 1 98.25 93 GLY B CA 1
ATOM 4474 C C . GLY B 1 93 ? 1.436 17.828 17.406 1 98.25 93 GLY B C 1
ATOM 4475 O O . GLY B 1 93 ? 2.033 16.766 17.578 1 98.25 93 GLY B O 1
ATOM 4476 N N . ASN B 1 94 ? 1.65 18.594 16.375 1 98.56 94 ASN B N 1
ATOM 4477 C CA . ASN B 1 94 ? 2.58 18.25 15.312 1 98.56 94 ASN B CA 1
ATOM 4478 C C . ASN B 1 94 ? 4.008 18.672 15.648 1 98.56 94 ASN B C 1
ATOM 4480 O O . ASN B 1 94 ? 4.227 19.453 16.578 1 98.56 94 ASN B O 1
ATOM 4484 N N . CYS B 1 95 ? 5.008 18.109 14.953 1 98.12 95 CYS B N 1
ATOM 4485 C CA . CYS B 1 95 ? 6.426 18.453 14.969 1 98.12 95 CYS B CA 1
ATOM 4486 C C . CYS B 1 95 ? 7.051 18.125 16.312 1 98.12 95 CYS B C 1
ATOM 4488 O O . CYS B 1 95 ? 8.047 18.734 16.703 1 98.12 95 CYS B O 1
ATOM 4490 N N . GLY B 1 96 ? 6.375 17.297 17.078 1 98.31 96 GLY B N 1
ATOM 4491 C CA . GLY B 1 96 ? 6.922 16.844 18.344 1 98.31 96 GLY B CA 1
ATOM 4492 C C . GLY B 1 96 ? 6.555 17.734 19.516 1 98.31 96 GLY B C 1
ATOM 4493 O O . GLY B 1 96 ? 7.059 17.547 20.625 1 98.31 96 GLY B O 1
ATOM 4494 N N . ILE B 1 97 ? 5.656 18.672 19.312 1 96.81 97 ILE B N 1
ATOM 4495 C CA . ILE B 1 97 ? 5.371 19.594 20.406 1 96.81 97 ILE B CA 1
ATOM 4496 C C . ILE B 1 97 ? 3.869 19.625 20.672 1 96.81 97 ILE B C 1
ATOM 4498 O O . ILE B 1 97 ? 3.064 19.547 19.734 1 96.81 97 ILE B O 1
ATOM 4502 N N . SER B 1 98 ? 3.49 19.703 21.938 1 96.69 98 SER B N 1
ATOM 4503 C CA . SER B 1 98 ? 2.115 19.781 22.406 1 96.69 98 SER B CA 1
ATOM 4504 C C . SER B 1 98 ? 2.031 20.516 23.734 1 96.69 98 SER B C 1
ATOM 4506 O O . SER B 1 98 ? 3.031 20.641 24.453 1 96.69 98 SER B O 1
ATOM 4508 N N . ILE B 1 99 ? 0.881 20.984 24.078 1 95.31 99 ILE B N 1
ATOM 4509 C CA . ILE B 1 99 ? 0.739 21.75 25.312 1 95.31 99 ILE B CA 1
ATOM 4510 C C . ILE B 1 99 ? 0.349 20.812 26.453 1 95.31 99 ILE B C 1
ATOM 4512 O O . ILE B 1 99 ? 0.168 21.25 27.594 1 95.31 99 ILE B O 1
ATOM 4516 N N . ALA B 1 100 ? 0.137 19.594 26.094 1 95.94 100 ALA B N 1
ATOM 4517 C CA . ALA B 1 100 ? -0.125 18.547 27.094 1 95.94 100 ALA B CA 1
ATOM 4518 C C . ALA B 1 100 ? 0.527 17.234 26.703 1 95.94 100 ALA B C 1
ATOM 4520 O O . ALA B 1 100 ? 0.584 16.891 25.516 1 95.94 100 ALA B O 1
ATOM 4521 N N . PRO B 1 101 ? 1.162 16.438 27.656 1 96.75 101 PRO B N 1
ATOM 4522 C CA . PRO B 1 101 ? 1.32 16.812 29.062 1 96.75 101 PRO B CA 1
ATOM 4523 C C . PRO B 1 101 ? 2.447 17.828 29.266 1 96.75 101 PRO B C 1
ATOM 4525 O O . PRO B 1 101 ? 3.564 17.625 28.781 1 96.75 101 PRO B O 1
ATOM 4528 N N . LEU B 1 102 ? 2.123 18.828 29.938 1 94.12 102 LEU B N 1
ATOM 4529 C CA . LEU B 1 102 ? 3.105 19.859 30.219 1 94.12 102 LEU B CA 1
ATOM 4530 C C . LEU B 1 102 ? 2.812 20.547 31.547 1 94.12 102 LEU B C 1
ATOM 4532 O O . LEU B 1 102 ? 1.786 21.219 31.703 1 94.12 102 LEU B O 1
ATOM 4536 N N . ARG B 1 103 ? 3.713 20.406 32.438 1 90.62 103 ARG B N 1
ATOM 4537 C CA . ARG B 1 103 ? 3.535 20.984 33.781 1 90.62 103 ARG B CA 1
ATOM 4538 C C . ARG B 1 103 ? 3.768 22.484 33.75 1 90.62 103 ARG B C 1
ATOM 4540 O O . ARG B 1 103 ? 4.668 22.969 33.062 1 90.62 103 ARG B O 1
ATOM 4547 N N . ALA B 1 104 ? 3.049 23.125 34.656 1 85.12 104 ALA B N 1
ATOM 4548 C CA . ALA B 1 104 ? 3.262 24.562 34.781 1 85.12 104 ALA B CA 1
ATOM 4549 C C . ALA B 1 104 ? 4.691 24.859 35.219 1 85.12 104 ALA B C 1
ATOM 4551 O O . ALA B 1 104 ? 5.254 24.156 36.062 1 85.12 104 ALA B O 1
ATOM 4552 N N . GLY B 1 105 ? 5.305 25.828 34.625 1 82.38 105 GLY B N 1
ATOM 4553 C CA . GLY B 1 105 ? 6.645 26.234 35 1 82.38 105 GLY B CA 1
ATOM 4554 C C . GLY B 1 105 ? 7.734 25.516 34.25 1 82.38 105 GLY B C 1
ATOM 4555 O O . GLY B 1 105 ? 8.914 25.859 34.344 1 82.38 105 GLY B O 1
ATOM 4556 N N . THR B 1 106 ? 7.312 24.547 33.531 1 86.5 106 THR B N 1
ATOM 4557 C CA . THR B 1 106 ? 8.289 23.828 32.719 1 86.5 106 THR B CA 1
ATOM 4558 C C . THR B 1 106 ? 8.906 24.75 31.656 1 86.5 106 THR B C 1
ATOM 4560 O O . THR B 1 106 ? 8.195 25.484 30.984 1 86.5 106 THR B O 1
ATOM 4563 N N . PRO B 1 107 ? 10.203 24.688 31.594 1 84.56 107 PRO B N 1
ATOM 4564 C CA . PRO B 1 107 ? 10.828 25.453 30.516 1 84.56 107 PRO B CA 1
ATOM 4565 C C . PRO B 1 107 ? 10.344 25.016 29.125 1 84.56 107 PRO B C 1
ATOM 4567 O O . PRO B 1 107 ? 10.062 23.844 28.906 1 84.56 107 PRO B O 1
ATOM 4570 N N . LEU B 1 108 ? 10.273 26 28.266 1 88.88 108 LEU B N 1
ATOM 4571 C CA . LEU B 1 108 ? 9.797 25.719 26.906 1 88.88 108 LEU B CA 1
ATOM 4572 C C . LEU B 1 108 ? 10.875 26.031 25.875 1 88.88 108 LEU B C 1
ATOM 4574 O O . LEU B 1 108 ? 10.773 27.016 25.141 1 88.88 108 LEU B O 1
ATOM 4578 N N . PRO B 1 109 ? 11.781 25.156 25.828 1 90.25 109 PRO B N 1
ATOM 4579 C CA . PRO B 1 109 ? 12.75 25.391 24.766 1 90.25 109 PRO B CA 1
ATOM 4580 C C . PRO B 1 109 ? 12.109 25.422 23.375 1 90.25 109 PRO B C 1
ATOM 4582 O O . PRO B 1 109 ? 11.125 24.734 23.141 1 90.25 109 PRO B O 1
ATOM 4585 N N . ALA B 1 110 ? 12.742 26.188 22.484 1 88.06 110 ALA B N 1
ATOM 4586 C CA . ALA B 1 110 ? 12.242 26.203 21.109 1 88.06 110 ALA B CA 1
ATOM 4587 C C . ALA B 1 110 ? 12.32 24.812 20.484 1 88.06 110 ALA B C 1
ATOM 4589 O O . ALA B 1 110 ? 13.273 24.078 20.719 1 88.06 110 ALA B O 1
ATOM 4590 N N . PRO B 1 111 ? 11.25 24.328 19.812 1 90.56 111 PRO B N 1
ATOM 4591 C CA . PRO B 1 111 ? 10.164 25.172 19.297 1 90.56 111 PRO B CA 1
ATOM 4592 C C . PRO B 1 111 ? 8.914 25.125 20.172 1 90.56 111 PRO B C 1
ATOM 4594 O O . PRO B 1 111 ? 7.844 25.562 19.75 1 90.56 111 PRO B O 1
ATOM 4597 N N . LEU B 1 112 ? 9 24.484 21.312 1 88.12 112 LEU B N 1
ATOM 4598 C CA . LEU B 1 112 ? 7.84 24.453 22.188 1 88.12 112 LEU B CA 1
ATOM 4599 C C . LEU B 1 112 ? 7.336 25.859 22.484 1 88.12 112 LEU B C 1
ATOM 4601 O O . LEU B 1 112 ? 6.137 26.062 22.688 1 88.12 112 LEU B O 1
ATOM 4605 N N . SER B 1 113 ? 8.227 26.781 22.484 1 84.38 113 SER B N 1
ATOM 4606 C CA . SER B 1 113 ? 7.895 28.172 22.781 1 84.38 113 SER B CA 1
ATOM 4607 C C . SER B 1 113 ? 6.934 28.734 21.75 1 84.38 113 SER B C 1
ATOM 4609 O O . SER B 1 113 ? 6.301 29.766 21.984 1 84.38 113 SER B O 1
ATOM 4611 N N . LEU B 1 114 ? 6.867 28.141 20.641 1 82.5 114 LEU B N 1
ATOM 4612 C CA . LEU B 1 114 ? 5.941 28.578 19.609 1 82.5 114 LEU B CA 1
ATOM 4613 C C . LEU B 1 114 ? 4.496 28.391 20.047 1 82.5 114 LEU B C 1
ATOM 4615 O O . LEU B 1 114 ? 3.584 29 19.469 1 82.5 114 LEU B O 1
ATOM 4619 N N . LEU B 1 115 ? 4.324 27.547 21.016 1 80.5 115 LEU B N 1
ATOM 4620 C CA . LEU B 1 115 ? 2.98 27.266 21.5 1 80.5 115 LEU B CA 1
ATOM 4621 C C . LEU B 1 115 ? 2.619 28.188 22.656 1 80.5 115 LEU B C 1
ATOM 4623 O O . LEU B 1 115 ? 1.475 28.203 23.109 1 80.5 115 LEU B O 1
ATOM 4627 N N . ASP B 1 116 ? 3.668 28.906 23.078 1 75.56 116 ASP B N 1
ATOM 4628 C CA . ASP B 1 116 ? 3.479 29.734 24.25 1 75.56 116 ASP B CA 1
ATOM 4629 C C . ASP B 1 116 ? 2.646 30.969 23.922 1 75.56 116 ASP B C 1
ATOM 4631 O O . ASP B 1 116 ? 2.975 31.719 23 1 75.56 116 ASP B O 1
ATOM 4635 N N . ASP B 1 117 ? 1.456 30.938 24.5 1 68 117 ASP B N 1
ATOM 4636 C CA . ASP B 1 117 ? 0.639 32.125 24.344 1 68 117 ASP B CA 1
ATOM 4637 C C . ASP B 1 117 ? 0.606 32.938 25.656 1 68 117 ASP B C 1
ATOM 4639 O O . ASP B 1 117 ? 1.217 32.531 26.641 1 68 117 ASP B O 1
ATOM 4643 N N . ALA B 1 118 ? -0.016 34.031 25.547 1 57.56 118 ALA B N 1
ATOM 4644 C CA . ALA B 1 118 ? -0.025 35.062 26.594 1 57.56 118 ALA B CA 1
ATOM 4645 C C . ALA B 1 118 ? -0.549 34.5 27.906 1 57.56 118 ALA B C 1
ATOM 4647 O O . ALA B 1 118 ? -0.092 34.906 28.984 1 57.56 118 ALA B O 1
ATOM 4648 N N . ASP B 1 119 ? -1.396 33.469 27.797 1 64.69 119 ASP B N 1
ATOM 4649 C CA . ASP B 1 119 ? -2.039 33.062 29.047 1 64.69 119 ASP B CA 1
ATOM 4650 C C . ASP B 1 119 ? -1.288 31.906 29.703 1 64.69 119 ASP B C 1
ATOM 4652 O O . ASP B 1 119 ? -1.507 31.609 30.891 1 64.69 119 ASP B O 1
ATOM 4656 N N . GLY B 1 120 ? -0.418 31.344 29 1 68.62 120 GLY B N 1
ATOM 4657 C CA . GLY B 1 120 ? 0.504 30.375 29.562 1 68.62 120 GLY B CA 1
ATOM 4658 C C . GLY B 1 120 ? -0.19 29.125 30.094 1 68.62 120 GLY B C 1
ATOM 4659 O O . GLY B 1 120 ? 0.337 28.438 30.969 1 68.62 120 GLY B O 1
ATOM 4660 N N . THR B 1 121 ? -1.402 28.844 29.688 1 80.44 121 THR B N 1
ATOM 4661 C CA . THR B 1 121 ? -2.15 27.703 30.188 1 80.44 121 THR B CA 1
ATOM 4662 C C . THR B 1 121 ? -1.484 26.391 29.781 1 80.44 121 THR B C 1
ATOM 4664 O O . THR B 1 121 ? -1.108 26.219 28.625 1 80.44 121 THR B O 1
ATOM 4667 N N . ARG B 1 122 ? -1.295 25.578 30.781 1 86.62 122 ARG B N 1
ATOM 4668 C CA . ARG B 1 122 ? -0.697 24.266 30.594 1 86.62 122 ARG B CA 1
ATOM 4669 C C . ARG B 1 122 ? -1.531 23.188 31.281 1 86.62 122 ARG B C 1
ATOM 4671 O O . ARG B 1 122 ? -2.332 23.484 32.156 1 86.62 122 ARG B O 1
ATOM 4678 N N . PHE B 1 123 ? -1.322 22 30.703 1 94.62 123 PHE B N 1
ATOM 4679 C CA . PHE B 1 123 ? -2.062 20.891 31.281 1 94.62 123 PHE B CA 1
ATOM 4680 C C . PHE B 1 123 ? -1.12 19.75 31.641 1 94.62 123 PHE B C 1
ATOM 4682 O O . PHE B 1 123 ? -0.38 19.25 30.797 1 94.62 123 PHE B O 1
ATOM 4689 N N . GLU B 1 124 ? -1.203 19.328 32.781 1 94.94 124 GLU B N 1
ATOM 4690 C CA . GLU B 1 124 ? -0.289 18.312 33.281 1 94.94 124 GLU B CA 1
ATOM 4691 C C . GLU B 1 124 ? -0.595 16.953 32.688 1 94.94 124 GLU B C 1
ATOM 4693 O O . GLU B 1 124 ? 0.299 16.109 32.531 1 94.94 124 GLU B O 1
ATOM 4698 N N . THR B 1 125 ? -1.841 16.719 32.375 1 97.38 125 THR B N 1
ATOM 4699 C CA . THR B 1 125 ? -2.236 15.477 31.734 1 97.38 125 THR B CA 1
ATOM 4700 C C . THR B 1 125 ? -2.943 15.758 30.406 1 97.38 125 THR B C 1
ATOM 4702 O O . THR B 1 125 ? -3.49 16.844 30.219 1 97.38 125 THR B O 1
ATOM 4705 N N . PHE B 1 126 ? -2.879 14.812 29.609 1 98.06 126 PHE B N 1
ATOM 4706 C CA . PHE B 1 126 ? -3.562 14.953 28.328 1 98.06 126 PHE B CA 1
ATOM 4707 C C . PHE B 1 126 ? -5.074 14.953 28.516 1 98.06 126 PHE B C 1
ATOM 4709 O O . PHE B 1 126 ? -5.793 15.68 27.828 1 98.06 126 PHE B O 1
ATOM 4716 N N . SER B 1 127 ? -5.578 14.188 29.453 1 98 127 SER B N 1
ATOM 4717 C CA . SER B 1 127 ? -7 14.133 29.781 1 98 127 SER B CA 1
ATOM 4718 C C . SER B 1 127 ? -7.531 15.5 30.188 1 98 127 SER B C 1
ATOM 4720 O O . SER B 1 127 ? -8.617 15.906 29.766 1 98 127 SER B O 1
ATOM 4722 N N . SER B 1 128 ? -6.742 16.188 30.984 1 97.81 128 SER B N 1
ATOM 4723 C CA . SER B 1 128 ? -7.18 17.5 31.422 1 97.81 128 SER B CA 1
ATOM 4724 C C . SER B 1 128 ? -7.262 18.469 30.25 1 97.81 128 SER B C 1
ATOM 4726 O O . SER B 1 128 ? -8.117 19.359 30.234 1 97.81 128 SER B O 1
ATOM 4728 N N . TYR B 1 129 ? -6.395 18.359 29.344 1 97.5 129 TYR B N 1
ATOM 4729 C CA . TYR B 1 129 ? -6.422 19.188 28.141 1 97.5 129 TYR B CA 1
ATOM 4730 C C . TYR B 1 129 ? -7.676 18.906 27.312 1 97.5 129 TYR B C 1
ATOM 4732 O O . TYR B 1 129 ? -8.398 19.828 26.953 1 97.5 129 TYR B O 1
ATOM 4740 N N . LEU B 1 130 ? -7.922 17.609 27.031 1 98.06 130 LEU B N 1
ATOM 4741 C CA . LEU B 1 130 ? -9.102 17.266 26.25 1 98.06 130 LEU B CA 1
ATOM 4742 C C . LEU B 1 130 ? -10.375 17.688 26.969 1 98.06 130 LEU B C 1
ATOM 4744 O O . LEU B 1 130 ? -11.352 18.094 26.344 1 98.06 130 LEU B O 1
ATOM 4748 N N . ASP B 1 131 ? -10.375 17.625 28.312 1 98 131 ASP B N 1
ATOM 4749 C CA . ASP B 1 131 ? -11.516 18.078 29.094 1 98 131 ASP B CA 1
ATOM 4750 C C . ASP B 1 131 ? -11.727 19.594 28.922 1 98 131 ASP B C 1
ATOM 4752 O O . ASP B 1 131 ? -12.867 20.047 28.812 1 98 131 ASP B O 1
ATOM 4756 N N . ALA B 1 132 ? -10.641 20.297 28.953 1 97.38 132 ALA B N 1
ATOM 4757 C CA . ALA B 1 132 ? -10.727 21.734 28.75 1 97.38 132 ALA B CA 1
ATOM 4758 C C . ALA B 1 132 ? -11.328 22.078 27.391 1 97.38 132 ALA B C 1
ATOM 4760 O O . ALA B 1 132 ? -12.148 22.984 27.281 1 97.38 132 ALA B O 1
ATOM 4761 N N . LEU B 1 133 ? -10.961 21.328 26.406 1 97.94 133 LEU B N 1
ATOM 4762 C CA . LEU B 1 133 ? -11.484 21.531 25.062 1 97.94 133 LEU B CA 1
ATOM 4763 C C . LEU B 1 133 ? -12.984 21.25 25.016 1 97.94 133 LEU B C 1
ATOM 4765 O O . LEU B 1 133 ? -13.727 21.953 24.344 1 97.94 133 LEU B O 1
ATOM 4769 N N . ARG B 1 134 ? -13.414 20.234 25.703 1 98.12 134 ARG B N 1
ATOM 4770 C CA . ARG B 1 134 ? -14.82 19.859 25.734 1 98.12 134 ARG B CA 1
ATOM 4771 C C . ARG B 1 134 ? -15.648 20.906 26.484 1 98.12 134 ARG B C 1
ATOM 4773 O O . ARG B 1 134 ? -16.781 21.188 26.109 1 98.12 134 ARG B O 1
ATOM 4780 N N . GLN B 1 135 ? -15.031 21.469 27.484 1 97.62 135 GLN B N 1
ATOM 4781 C CA . GLN B 1 135 ? -15.727 22.438 28.328 1 97.62 135 GLN B CA 1
ATOM 4782 C C . GLN B 1 135 ? -15.836 23.781 27.641 1 97.62 135 GLN B C 1
ATOM 4784 O O . GLN B 1 135 ? -16.812 24.516 27.844 1 97.62 135 GLN B O 1
ATOM 4789 N N . THR B 1 136 ? -14.852 24.094 26.891 1 96.5 136 THR B N 1
ATOM 4790 C CA . THR B 1 136 ? -14.828 25.359 26.156 1 96.5 136 THR B CA 1
ATOM 4791 C C . THR B 1 136 ? -14.508 25.109 24.688 1 96.5 136 THR B C 1
ATOM 4793 O O . THR B 1 136 ? -13.414 25.422 24.219 1 96.5 136 THR B O 1
ATOM 4796 N N . PRO B 1 137 ? -15.5 24.672 23.953 1 97.94 137 PRO B N 1
ATOM 4797 C CA . PRO B 1 137 ? -15.258 24.297 22.562 1 97.94 137 PRO B CA 1
ATOM 4798 C C . PRO B 1 137 ? -14.867 25.484 21.688 1 97.94 137 PRO B C 1
ATOM 4800 O O . PRO B 1 137 ? -15.344 26.609 21.906 1 97.94 137 PRO B O 1
ATOM 4803 N N . SER B 1 138 ? -14.023 25.25 20.766 1 98.5 138 SER B N 1
ATOM 4804 C CA . SER B 1 138 ? -13.695 26.219 19.719 1 98.5 138 SER B CA 1
ATOM 4805 C C . SER B 1 138 ? -14.625 26.078 18.516 1 98.5 138 SER B C 1
ATOM 4807 O O . SER B 1 138 ? -15.531 25.25 18.531 1 98.5 138 SER B O 1
ATOM 4809 N N . ALA B 1 139 ? -14.367 26.922 17.547 1 98.81 139 ALA B N 1
ATOM 4810 C CA . ALA B 1 139 ? -15.164 26.922 16.328 1 98.81 139 ALA B CA 1
ATOM 4811 C C . ALA B 1 139 ? -14.844 25.703 15.461 1 98.81 139 ALA B C 1
ATOM 4813 O O . ALA B 1 139 ? -15.617 25.344 14.578 1 98.81 139 ALA B O 1
ATOM 4814 N N . VAL B 1 140 ? -13.711 25.047 15.711 1 98.88 140 VAL B N 1
ATOM 4815 C CA . VAL B 1 140 ? -13.297 23.922 14.875 1 98.88 140 VAL B CA 1
ATOM 4816 C C . VAL B 1 140 ? -13.203 22.656 15.719 1 98.88 140 VAL B C 1
ATOM 4818 O O . VAL B 1 140 ? -13.039 22.734 16.938 1 98.88 140 VAL B O 1
ATOM 4821 N N . ASN B 1 141 ? -13.391 21.484 15.055 1 98.94 141 ASN B N 1
ATOM 4822 C CA . ASN B 1 141 ? -13.07 20.203 15.68 1 98.94 141 ASN B CA 1
ATOM 4823 C C . ASN B 1 141 ? -11.562 20.047 15.898 1 98.94 141 ASN B C 1
ATOM 4825 O O . ASN B 1 141 ? -10.766 20.547 15.117 1 98.94 141 ASN B O 1
ATOM 4829 N N . VAL B 1 142 ? -11.242 19.297 17 1 98.88 142 VAL B N 1
ATOM 4830 C CA . VAL B 1 142 ? -9.828 19.141 17.328 1 98.88 142 VAL B CA 1
ATOM 4831 C C . VAL B 1 142 ? -9.484 17.656 17.469 1 98.88 142 VAL B C 1
ATOM 4833 O O . VAL B 1 142 ? -10.117 16.938 18.25 1 98.88 142 VAL B O 1
ATOM 4836 N N . ALA B 1 143 ? -8.578 17.141 16.688 1 98.88 143 ALA B N 1
ATOM 4837 C CA . ALA B 1 143 ? -7.887 15.867 16.891 1 98.88 143 ALA B CA 1
ATOM 4838 C C . ALA B 1 143 ? -6.438 16.094 17.297 1 98.88 143 ALA B C 1
ATOM 4840 O O . ALA B 1 143 ? -5.637 16.625 16.531 1 98.88 143 ALA B O 1
ATOM 4841 N N . ALA B 1 144 ? -6.074 15.609 18.484 1 98.75 144 ALA B N 1
ATOM 4842 C CA . ALA B 1 144 ? -4.82 16.047 19.078 1 98.75 144 ALA B CA 1
ATOM 4843 C C . ALA B 1 144 ? -3.838 14.891 19.219 1 98.75 144 ALA B C 1
ATOM 4845 O O . ALA B 1 144 ? -4.234 13.773 19.562 1 98.75 144 ALA B O 1
ATOM 4846 N N . MET B 1 1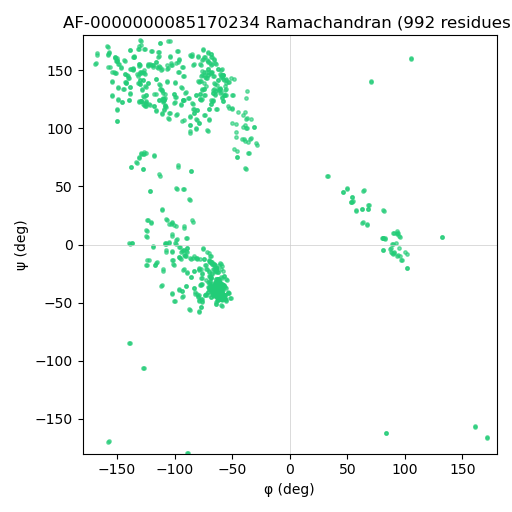45 ? -2.582 15.172 19 1 98.75 145 MET B N 1
ATOM 4847 C CA . MET B 1 145 ? -1.478 14.242 19.219 1 98.75 145 MET B CA 1
ATOM 4848 C C . MET B 1 145 ? -0.574 14.734 20.359 1 98.75 145 MET B C 1
ATOM 4850 O O . MET B 1 145 ? -0.656 15.891 20.766 1 98.75 145 MET B O 1
ATOM 4854 N N . VAL B 1 146 ? 0.274 13.828 20.828 1 98.31 146 VAL B N 1
ATOM 4855 C CA . VAL B 1 146 ? 1.273 14.164 21.828 1 98.31 146 VAL B CA 1
ATOM 4856 C C . VAL B 1 146 ? 2.627 14.391 21.172 1 98.31 146 VAL B C 1
ATOM 4858 O O . VAL B 1 146 ? 3.014 13.648 20.266 1 98.31 146 VAL B O 1
ATOM 4861 N N . GLY B 1 147 ? 3.289 15.398 21.672 1 98.56 147 GLY B N 1
ATOM 4862 C CA . GLY B 1 147 ? 4.602 15.68 21.125 1 98.56 147 GLY B CA 1
ATOM 4863 C C . GLY B 1 147 ? 5.723 14.961 21.844 1 98.56 147 GLY B C 1
ATOM 4864 O O . GLY B 1 147 ? 5.824 15.023 23.062 1 98.56 147 GLY B O 1
ATOM 4865 N N . HIS B 1 148 ? 6.602 14.312 21.125 1 98.81 148 HIS B N 1
ATOM 4866 C CA . HIS B 1 148 ? 7.773 13.617 21.641 1 98.81 148 HIS B CA 1
ATOM 4867 C C . HIS B 1 148 ? 8.703 14.578 22.375 1 98.81 148 HIS B C 1
ATOM 4869 O O . HIS B 1 148 ? 9.227 14.25 23.453 1 98.81 148 HIS B O 1
ATOM 4875 N N . SER B 1 149 ? 8.945 15.758 21.844 1 98.44 149 SER B N 1
ATOM 4876 C CA . SER B 1 149 ? 9.766 16.766 22.5 1 98.44 149 SER B CA 1
ATOM 4877 C C . SER B 1 149 ? 9.148 17.203 23.828 1 98.44 149 SER B C 1
ATOM 4879 O O . SER B 1 149 ? 9.859 17.453 24.797 1 98.44 149 SER B O 1
ATOM 4881 N N . THR B 1 150 ? 7.848 17.281 23.844 1 97.75 150 THR B N 1
ATOM 4882 C CA . THR B 1 150 ? 7.145 17.594 25.078 1 97.75 150 THR B CA 1
ATOM 4883 C C . THR B 1 150 ? 7.414 16.531 26.141 1 97.75 150 THR B C 1
ATOM 4885 O O . THR B 1 150 ? 7.715 16.859 27.297 1 97.75 150 THR B O 1
ATOM 4888 N N . LEU B 1 151 ? 7.367 15.281 25.719 1 98.62 151 LEU B N 1
ATOM 4889 C CA . LEU B 1 151 ? 7.652 14.195 26.656 1 98.62 151 LEU B CA 1
ATOM 4890 C C . LEU B 1 151 ? 9.094 14.266 27.141 1 98.62 151 LEU B C 1
ATOM 4892 O O . LEU B 1 151 ? 9.352 14.062 28.328 1 98.62 151 LEU B O 1
ATOM 4896 N N . ARG B 1 152 ? 10.016 14.57 26.266 1 98.38 152 ARG B N 1
ATOM 4897 C CA . ARG B 1 152 ? 11.422 14.695 26.656 1 98.38 152 ARG B CA 1
ATOM 4898 C C . ARG B 1 152 ? 11.609 15.805 27.688 1 98.38 152 ARG B C 1
ATOM 4900 O O . ARG B 1 152 ? 12.258 15.602 28.719 1 98.38 152 ARG B O 1
ATOM 4907 N N . VAL B 1 153 ? 11.008 16.922 27.469 1 97.19 153 VAL B N 1
ATOM 4908 C CA . VAL B 1 153 ? 11.133 18.078 28.344 1 97.19 153 VAL B CA 1
ATOM 4909 C C . VAL B 1 153 ? 10.539 17.734 29.719 1 97.19 153 VAL B C 1
ATOM 4911 O O . VAL B 1 153 ? 11.062 18.156 30.75 1 97.19 153 VAL B O 1
ATOM 4914 N N . MET B 1 154 ? 9.555 16.922 29.766 1 96.75 154 MET B N 1
ATOM 4915 C CA . MET B 1 154 ? 8.836 16.578 30.984 1 96.75 154 MET B CA 1
ATOM 4916 C C . MET B 1 154 ? 9.625 15.555 31.812 1 96.75 154 MET B C 1
ATOM 4918 O O . MET B 1 154 ? 9.438 15.453 33.031 1 96.75 154 MET B O 1
ATOM 4922 N N . THR B 1 155 ? 10.539 14.805 31.156 1 97.75 155 THR B N 1
ATOM 4923 C CA . THR B 1 155 ? 11.031 13.617 31.859 1 97.75 155 THR B CA 1
ATOM 4924 C C . THR B 1 155 ? 12.555 13.648 31.969 1 97.75 155 THR B C 1
ATOM 4926 O O . THR B 1 155 ? 13.141 12.906 32.75 1 97.75 155 THR B O 1
ATOM 4929 N N . MET B 1 156 ? 13.188 14.492 31.125 1 97.44 156 MET B N 1
ATOM 4930 C CA . MET B 1 156 ? 14.648 14.469 31.078 1 97.44 156 MET B CA 1
ATOM 4931 C C . MET B 1 156 ? 15.242 15.688 31.781 1 97.44 156 MET B C 1
ATOM 4933 O O . MET B 1 156 ? 14.648 16.766 31.75 1 97.44 156 MET B O 1
ATOM 4937 N N . ASP B 1 157 ? 16.453 15.508 32.312 1 95.31 157 ASP B N 1
ATOM 4938 C CA . ASP B 1 157 ? 17.156 16.609 32.938 1 95.31 157 ASP B CA 1
ATOM 4939 C C . ASP B 1 157 ? 18.016 17.375 31.953 1 95.31 157 ASP B C 1
ATOM 4941 O O . ASP B 1 157 ? 18.391 18.516 32.188 1 95.31 157 ASP B O 1
ATOM 4945 N N . ALA B 1 158 ? 18.359 16.688 30.906 1 96.12 158 ALA B N 1
ATOM 4946 C CA . ALA B 1 158 ? 19.125 17.266 29.812 1 96.12 158 ALA B CA 1
ATOM 4947 C C . ALA B 1 158 ? 18.656 16.719 28.469 1 96.12 158 ALA B C 1
ATOM 4949 O O . ALA B 1 158 ? 18.438 15.508 28.328 1 96.12 158 ALA B O 1
ATOM 4950 N N . LEU B 1 159 ? 18.578 17.562 27.453 1 96.94 159 LEU B N 1
ATOM 4951 C CA . LEU B 1 159 ? 17.953 17.141 26.188 1 96.94 159 LEU B CA 1
ATOM 4952 C C . LEU B 1 159 ? 19.016 16.812 25.156 1 96.94 159 LEU B C 1
ATOM 4954 O O . LEU B 1 159 ? 18.703 16.234 24.109 1 96.94 159 LEU B O 1
ATOM 4958 N N . GLU B 1 160 ? 20.328 17.172 25.359 1 97.12 160 GLU B N 1
ATOM 4959 C CA . GLU B 1 160 ? 21.375 17 24.359 1 97.12 160 GLU B CA 1
ATOM 4960 C C . GLU B 1 160 ? 22 15.602 24.453 1 97.12 160 GLU B C 1
ATOM 4962 O O . GLU B 1 160 ? 23.219 15.461 24.438 1 97.12 160 GLU B O 1
ATOM 4967 N N . ARG B 1 161 ? 21.141 14.703 24.688 1 97.62 161 ARG B N 1
ATOM 4968 C CA . ARG B 1 161 ? 21.531 13.297 24.75 1 97.62 161 ARG B CA 1
ATOM 4969 C C . ARG B 1 161 ? 20.344 12.383 24.5 1 97.62 161 ARG B C 1
ATOM 4971 O O . ARG B 1 161 ? 19.188 12.836 24.484 1 97.62 161 ARG B O 1
ATOM 4978 N N . GLU B 1 162 ? 20.672 11.109 24.344 1 98.12 162 GLU B N 1
ATOM 4979 C CA . GLU B 1 162 ? 19.625 10.086 24.297 1 98.12 162 GLU B CA 1
ATOM 4980 C C . GLU B 1 162 ? 18.984 9.891 25.672 1 98.12 162 GLU B C 1
ATOM 4982 O O . GLU B 1 162 ? 19.625 10.055 26.703 1 98.12 162 GLU B O 1
ATOM 4987 N N . ALA B 1 163 ? 17.797 9.523 25.641 1 98.69 163 ALA B N 1
ATOM 4988 C CA . ALA B 1 163 ? 17.078 9.266 26.891 1 98.69 163 ALA B CA 1
ATOM 4989 C C . ALA B 1 163 ? 17.547 7.965 27.531 1 98.69 163 ALA B C 1
ATOM 4991 O O . ALA B 1 163 ? 17.844 6.992 26.844 1 98.69 163 ALA B O 1
ATOM 4992 N N . ARG B 1 164 ? 17.594 7.941 28.859 1 98.25 164 ARG B N 1
ATOM 4993 C CA . ARG B 1 164 ? 17.891 6.734 29.625 1 98.25 164 ARG B CA 1
ATOM 4994 C C . ARG B 1 164 ? 16.656 5.84 29.734 1 98.25 164 ARG B C 1
ATOM 4996 O O . ARG B 1 164 ? 15.531 6.293 29.516 1 98.25 164 ARG B O 1
ATOM 5003 N N . PRO B 1 165 ? 16.875 4.562 30.078 1 97.88 165 PRO B N 1
ATOM 5004 C CA . PRO B 1 165 ? 15.75 3.627 30.156 1 97.88 165 PRO B CA 1
ATOM 5005 C C . PRO B 1 165 ? 14.656 4.109 31.094 1 97.88 165 PRO B C 1
ATOM 5007 O O . PRO B 1 165 ? 13.469 3.938 30.812 1 97.88 165 PRO B O 1
ATOM 5010 N N . ASP B 1 166 ? 15.055 4.73 32.188 1 98.19 166 ASP B N 1
ATOM 5011 C CA . ASP B 1 166 ? 14.055 5.215 33.125 1 98.19 166 ASP B CA 1
ATOM 5012 C C . ASP B 1 166 ? 13.273 6.395 32.562 1 98.19 166 ASP B C 1
ATOM 5014 O O . ASP B 1 166 ? 12.07 6.531 32.812 1 98.19 166 ASP B O 1
ATOM 5018 N N . GLU B 1 167 ? 13.961 7.254 31.844 1 98.62 167 GLU B N 1
ATOM 5019 C CA . GLU B 1 167 ? 13.312 8.375 31.172 1 98.62 167 GLU B CA 1
ATOM 5020 C C . GLU B 1 167 ? 12.375 7.883 30.078 1 98.62 167 GLU B C 1
ATOM 5022 O O . GLU B 1 167 ? 11.273 8.414 29.906 1 98.62 167 GLU B O 1
ATOM 5027 N N . ILE B 1 168 ? 12.781 6.855 29.359 1 98.81 168 ILE B N 1
ATOM 5028 C CA . ILE B 1 168 ? 11.945 6.242 28.328 1 98.81 168 ILE B CA 1
ATOM 5029 C C . ILE B 1 168 ? 10.688 5.66 28.953 1 98.81 168 ILE B C 1
ATOM 5031 O O . ILE B 1 168 ? 9.578 5.867 28.469 1 98.81 168 ILE B O 1
ATOM 5035 N N . SER B 1 169 ? 10.867 5.004 30.062 1 98.56 169 SER B N 1
ATOM 5036 C CA . SER B 1 169 ? 9.727 4.438 30.781 1 98.56 169 SER B CA 1
ATOM 5037 C C . SER B 1 169 ? 8.758 5.527 31.234 1 98.56 169 SER B C 1
ATOM 5039 O O . SER B 1 169 ? 7.539 5.344 31.172 1 98.56 169 SER B O 1
ATOM 5041 N N . ALA B 1 170 ? 9.32 6.617 31.688 1 98.56 170 ALA B N 1
ATOM 5042 C CA . ALA B 1 170 ? 8.484 7.742 32.094 1 98.56 170 ALA B CA 1
ATOM 5043 C C . ALA B 1 170 ? 7.719 8.32 30.906 1 98.56 170 ALA B C 1
ATOM 5045 O O . ALA B 1 170 ? 6.539 8.656 31.031 1 98.56 170 ALA B O 1
ATOM 5046 N N . MET B 1 171 ? 8.344 8.43 29.797 1 98.81 171 MET B N 1
ATOM 5047 C CA . MET B 1 171 ? 7.684 8.922 28.594 1 98.81 171 MET B CA 1
ATOM 5048 C C . MET B 1 171 ? 6.59 7.961 28.125 1 98.81 171 MET B C 1
ATOM 5050 O O . MET B 1 171 ? 5.523 8.391 27.688 1 98.81 171 MET B O 1
ATOM 5054 N N . ASN B 1 172 ? 6.91 6.656 28.281 1 98.75 172 ASN B N 1
ATOM 5055 C CA . ASN B 1 172 ? 5.902 5.66 27.938 1 98.75 172 ASN B CA 1
ATOM 5056 C C . ASN B 1 172 ? 4.633 5.848 28.766 1 98.75 172 ASN B C 1
ATOM 5058 O O . ASN B 1 172 ? 3.523 5.766 28.234 1 98.75 172 ASN B O 1
ATOM 5062 N N . ALA B 1 173 ? 4.809 6.094 30 1 98.44 173 ALA B N 1
ATOM 5063 C CA . ALA B 1 173 ? 3.668 6.258 30.891 1 98.44 173 ALA B CA 1
ATOM 5064 C C . ALA B 1 173 ? 2.824 7.465 30.5 1 98.44 173 ALA B C 1
ATOM 5066 O O . ALA B 1 173 ? 1.594 7.398 30.5 1 98.44 173 ALA B O 1
ATOM 5067 N N . LEU B 1 174 ? 3.484 8.531 30.203 1 98.5 174 LEU B N 1
ATOM 5068 C CA . LEU B 1 174 ? 2.785 9.734 29.781 1 98.5 174 LEU B CA 1
ATOM 5069 C C . LEU B 1 174 ? 2.059 9.508 28.453 1 98.5 174 LEU B C 1
ATOM 5071 O O . LEU B 1 174 ? 0.92 9.953 28.281 1 98.5 174 LEU B O 1
ATOM 5075 N N . LEU B 1 175 ? 2.705 8.859 27.531 1 98.62 175 LEU B N 1
ATOM 5076 C CA . LEU B 1 175 ? 2.092 8.555 26.25 1 98.62 175 LEU B CA 1
ATOM 5077 C C . LEU B 1 175 ? 0.887 7.633 26.422 1 98.62 175 LEU B C 1
ATOM 5079 O O . LEU B 1 175 ? -0.156 7.844 25.797 1 98.62 175 LEU B O 1
ATOM 5083 N N . ASP B 1 176 ? 1.026 6.637 27.266 1 97.94 176 ASP B N 1
ATOM 5084 C CA . ASP B 1 176 ? -0.078 5.727 27.547 1 97.94 176 ASP B CA 1
ATOM 5085 C C . ASP B 1 176 ? -1.292 6.488 28.078 1 97.94 176 ASP B C 1
ATOM 5087 O O . ASP B 1 176 ? -2.42 6.246 27.656 1 97.94 176 ASP B O 1
ATOM 5091 N N . GLU B 1 177 ? -1.039 7.344 28.984 1 97.94 177 GLU B N 1
ATOM 5092 C CA . GLU B 1 177 ? -2.117 8.164 29.531 1 97.94 177 GLU B CA 1
ATOM 5093 C C . GLU B 1 177 ? -2.787 8.992 28.453 1 97.94 177 GLU B C 1
ATOM 5095 O O . GLU B 1 177 ? -4.016 9.102 28.406 1 97.94 177 GLU B O 1
ATOM 5100 N N . ALA B 1 178 ? -2.016 9.578 27.594 1 98.31 178 ALA B N 1
ATOM 5101 C CA . ALA B 1 178 ? -2.545 10.406 26.516 1 98.31 178 ALA B CA 1
ATOM 5102 C C . ALA B 1 178 ? -3.393 9.578 25.547 1 98.31 178 ALA B C 1
ATOM 5104 O O . ALA B 1 178 ? -4.465 10.023 25.125 1 98.31 178 ALA B O 1
ATOM 5105 N N . LEU B 1 179 ? -2.906 8.414 25.234 1 97.81 179 LEU B N 1
ATOM 5106 C CA . LEU B 1 179 ? -3.637 7.531 24.328 1 97.81 179 LEU B CA 1
ATOM 5107 C C . LEU B 1 179 ? -4.961 7.098 24.953 1 97.81 179 LEU B C 1
ATOM 5109 O O . LEU B 1 179 ? -5.988 7.066 24.266 1 97.81 179 LEU B O 1
ATOM 5113 N N . GLU B 1 180 ? -4.93 6.809 26.188 1 96.31 180 GLU B N 1
ATOM 5114 C CA . GLU B 1 180 ? -6.152 6.445 26.891 1 96.31 180 GLU B CA 1
ATOM 5115 C C . GLU B 1 180 ? -7.148 7.602 26.906 1 96.31 180 GLU B C 1
ATOM 5117 O O . GLU B 1 180 ? -8.359 7.387 26.844 1 96.31 180 GLU B O 1
ATOM 5122 N N . ALA B 1 181 ? -6.609 8.789 27.031 1 97.19 181 ALA B N 1
ATOM 5123 C CA . ALA B 1 181 ? -7.449 9.984 27.062 1 97.19 181 ALA B CA 1
ATOM 5124 C C . ALA B 1 181 ? -8.102 10.242 25.719 1 97.19 181 ALA B C 1
ATOM 5126 O O . ALA B 1 181 ? -9.133 10.906 25.625 1 97.19 181 ALA B O 1
ATOM 5127 N N . GLY B 1 182 ? -7.414 9.789 24.641 1 97.19 182 GLY B N 1
ATOM 5128 C CA . GLY B 1 182 ? -8.047 9.969 23.344 1 97.19 182 GLY B CA 1
ATOM 5129 C C . GLY B 1 182 ? -7.109 10.555 22.297 1 97.19 182 GLY B C 1
ATOM 5130 O O . GLY B 1 182 ? -7.531 10.867 21.188 1 97.19 182 GLY B O 1
ATOM 5131 N N . ALA B 1 183 ? -5.785 10.727 22.609 1 98.44 183 ALA B N 1
ATOM 5132 C CA . ALA B 1 183 ? -4.832 11.188 21.609 1 98.44 183 ALA B CA 1
ATOM 5133 C C . ALA B 1 183 ? -4.852 10.281 20.375 1 98.44 183 ALA B C 1
ATOM 5135 O O . ALA B 1 183 ? -4.926 9.062 20.5 1 98.44 183 ALA B O 1
ATOM 5136 N N . ILE B 1 184 ? -4.719 10.867 19.203 1 98.44 184 ILE B N 1
ATOM 5137 C CA . ILE B 1 184 ? -4.855 10.07 17.984 1 98.44 184 ILE B CA 1
ATOM 5138 C C . ILE B 1 184 ? -3.488 9.531 17.562 1 98.44 184 ILE B C 1
ATOM 5140 O O . ILE B 1 184 ? -3.391 8.727 16.641 1 98.44 184 ILE B O 1
ATOM 5144 N N . GLY B 1 185 ? -2.432 10.047 18.25 1 98.44 185 GLY B N 1
ATOM 5145 C CA . GLY B 1 185 ? -1.087 9.586 17.938 1 98.44 185 GLY B CA 1
ATOM 5146 C C . GLY B 1 185 ? -0.007 10.391 18.641 1 98.44 185 GLY B C 1
ATOM 5147 O O . GLY B 1 185 ? -0.282 11.094 19.625 1 98.44 185 GLY B O 1
ATOM 5148 N N . ILE B 1 186 ? 1.203 10.219 18.188 1 98.81 186 ILE B N 1
ATOM 5149 C CA . ILE B 1 186 ? 2.377 10.938 18.672 1 98.81 186 ILE B CA 1
ATOM 5150 C C . ILE B 1 186 ? 3.146 11.516 17.484 1 98.81 186 ILE B C 1
ATOM 5152 O O . ILE B 1 186 ? 3.223 10.898 16.422 1 98.81 186 ILE B O 1
ATOM 5156 N N . SER B 1 187 ? 3.635 12.695 17.703 1 98.88 187 SER B N 1
ATOM 5157 C CA . SER B 1 187 ? 4.473 13.312 16.672 1 98.88 187 SER B CA 1
ATOM 5158 C C . SER B 1 187 ? 5.902 13.5 17.172 1 98.88 187 SER B C 1
ATOM 5160 O O . SER B 1 187 ? 6.141 13.617 18.375 1 98.88 187 SER B O 1
ATOM 5162 N N . THR B 1 188 ? 6.824 13.5 16.234 1 98.81 188 THR B N 1
ATOM 5163 C CA . THR B 1 188 ? 8.227 13.781 16.531 1 98.81 188 THR B CA 1
ATOM 5164 C C . THR B 1 188 ? 8.727 14.953 15.695 1 98.81 188 THR B C 1
ATOM 5166 O O . THR B 1 188 ? 8.148 15.273 14.656 1 98.81 188 THR B O 1
ATOM 5169 N N . GLY B 1 189 ? 9.672 15.609 16.172 1 98.44 189 GLY B N 1
ATOM 5170 C CA . GLY B 1 189 ? 10.414 16.672 15.523 1 98.44 189 GLY B CA 1
ATOM 5171 C C . GLY B 1 189 ? 11.906 16.609 15.758 1 98.44 189 GLY B C 1
ATOM 5172 O O . GLY B 1 189 ? 12.492 17.5 16.359 1 98.44 189 GLY B O 1
ATOM 5173 N N . THR B 1 190 ? 12.516 15.562 15.211 1 98.06 190 THR B N 1
ATOM 5174 C CA . THR B 1 190 ? 13.93 15.305 15.453 1 98.06 190 THR B CA 1
ATOM 5175 C C . THR B 1 190 ? 14.805 16.344 14.75 1 98.06 190 THR B C 1
ATOM 5177 O O . THR B 1 190 ? 16 16.438 15.016 1 98.06 190 THR B O 1
ATOM 5180 N N . TYR B 1 191 ? 14.195 17.141 13.969 1 96.5 191 TYR B N 1
ATOM 5181 C CA . TYR B 1 191 ? 14.844 18.281 13.352 1 96.5 191 TYR B CA 1
ATOM 5182 C C . TYR B 1 191 ? 15.203 19.328 14.391 1 96.5 191 TYR B C 1
ATOM 5184 O O . TYR B 1 191 ? 16.203 20.047 14.242 1 96.5 191 TYR B O 1
ATOM 5192 N N . TYR B 1 192 ? 14.484 19.406 15.422 1 96.25 192 TYR B N 1
ATOM 5193 C CA . TYR B 1 192 ? 14.562 20.5 16.375 1 96.25 192 TYR B CA 1
ATOM 5194 C C . TYR B 1 192 ? 15.461 20.141 17.562 1 96.25 192 TYR B C 1
ATOM 5196 O O . TYR B 1 192 ? 15.57 18.969 17.922 1 96.25 192 TYR B O 1
ATOM 5204 N N . PRO B 1 193 ? 15.945 21.125 18.25 1 94.62 193 PRO B N 1
ATOM 5205 C CA . PRO B 1 193 ? 16.953 20.906 19.281 1 94.62 193 PRO B CA 1
ATOM 5206 C C . PRO B 1 193 ? 16.484 20 20.406 1 94.62 193 PRO B C 1
ATOM 5208 O O . PRO B 1 193 ? 17.203 19.109 20.828 1 94.62 193 PRO B O 1
ATOM 5211 N N . PRO B 1 194 ? 15.297 20.031 20.875 1 96.56 194 PRO B N 1
ATOM 5212 C CA . PRO B 1 194 ? 14.906 19.219 22.016 1 96.56 194 PRO B CA 1
ATOM 5213 C C . PRO B 1 194 ? 14.922 17.719 21.703 1 96.56 194 PRO B C 1
ATOM 5215 O O . PRO B 1 194 ? 14.992 16.891 22.625 1 96.56 194 PRO B O 1
ATOM 5218 N N . ALA B 1 195 ? 14.844 17.391 20.391 1 98.06 195 ALA B N 1
ATOM 5219 C CA . ALA B 1 195 ? 14.766 15.969 20.047 1 98.06 195 ALA B CA 1
ATOM 5220 C C . ALA B 1 195 ? 15.883 15.586 19.062 1 98.06 195 ALA B C 1
ATOM 5222 O O . ALA B 1 195 ? 15.922 14.461 18.562 1 98.06 195 ALA B O 1
ATOM 5223 N N . ALA B 1 196 ? 16.797 16.547 18.812 1 96.94 196 ALA B N 1
ATOM 5224 C CA . ALA B 1 196 ? 17.828 16.344 17.812 1 96.94 196 ALA B CA 1
ATOM 5225 C C . ALA B 1 196 ? 18.734 15.164 18.188 1 96.94 196 ALA B C 1
ATOM 5227 O O . ALA B 1 196 ? 19.266 14.477 17.312 1 96.94 196 ALA B O 1
ATOM 5228 N N . HIS B 1 197 ? 18.891 14.906 19.5 1 97.81 197 HIS B N 1
ATOM 5229 C CA . HIS B 1 197 ? 19.812 13.883 19.953 1 97.81 197 HIS B CA 1
ATOM 5230 C C . HIS B 1 197 ? 19.109 12.562 20.203 1 97.81 197 HIS B C 1
ATOM 5232 O O . HIS B 1 197 ? 19.734 11.57 20.594 1 97.81 197 HIS B O 1
ATOM 5238 N N . ALA B 1 198 ? 17.828 12.508 20.031 1 98.56 198 ALA B N 1
ATOM 5239 C CA . ALA B 1 198 ? 17.125 11.242 20.156 1 98.56 198 ALA B CA 1
ATOM 5240 C C . ALA B 1 198 ? 17.516 10.273 19.047 1 98.56 198 ALA B C 1
ATOM 5242 O O . ALA B 1 198 ? 17.406 10.602 17.875 1 98.56 198 ALA B O 1
ATOM 5243 N N . SER B 1 199 ? 17.969 9.133 19.406 1 98.5 199 SER B N 1
ATOM 5244 C CA . SER B 1 199 ? 18.297 8.125 18.406 1 98.5 199 SER B CA 1
ATOM 5245 C C . SER B 1 199 ? 17.031 7.496 17.828 1 98.5 199 SER B C 1
ATOM 5247 O O . SER B 1 199 ? 15.953 7.637 18.391 1 98.5 199 SER B O 1
ATOM 5249 N N . THR B 1 200 ? 17.219 6.883 16.688 1 98.44 200 THR B N 1
ATOM 5250 C CA . THR B 1 200 ? 16.125 6.133 16.094 1 98.44 200 THR B CA 1
ATOM 5251 C C . THR B 1 200 ? 15.555 5.121 17.094 1 98.44 200 THR B C 1
ATOM 5253 O O . THR B 1 200 ? 14.336 4.996 17.219 1 98.44 200 THR B O 1
ATOM 5256 N N . GLN B 1 201 ? 16.406 4.457 17.828 1 98.25 201 GLN B N 1
ATOM 5257 C CA . GLN B 1 201 ? 15.977 3.461 18.797 1 98.25 201 GLN B CA 1
ATOM 5258 C C . GLN B 1 201 ? 15.188 4.105 19.938 1 98.25 201 GLN B C 1
ATOM 5260 O O . GLN B 1 201 ? 14.188 3.553 20.391 1 98.25 201 GLN B O 1
ATOM 5265 N N . GLU B 1 202 ? 15.672 5.262 20.406 1 98.56 202 GLU B N 1
ATOM 5266 C CA . GLU B 1 202 ? 14.914 5.977 21.438 1 98.56 202 GLU B CA 1
ATOM 5267 C C . GLU B 1 202 ? 13.492 6.266 20.969 1 98.56 202 GLU B C 1
ATOM 5269 O O . GLU B 1 202 ? 12.531 6.047 21.703 1 98.56 202 GLU B O 1
ATOM 5274 N N . VAL B 1 203 ? 13.375 6.766 19.734 1 98.81 203 VAL B N 1
ATOM 5275 C CA . VAL B 1 203 ? 12.062 7.109 19.203 1 98.81 203 VAL B CA 1
ATOM 5276 C C . VAL B 1 203 ? 11.18 5.863 19.141 1 98.81 203 VAL B C 1
ATOM 5278 O O . VAL B 1 203 ? 10.016 5.898 19.547 1 98.81 203 VAL B O 1
ATOM 5281 N N . ILE B 1 204 ? 11.734 4.723 18.672 1 98.38 204 ILE B N 1
ATOM 5282 C CA . ILE B 1 204 ? 11.008 3.463 18.609 1 98.38 204 ILE B CA 1
ATOM 5283 C C . ILE B 1 204 ? 10.531 3.064 20 1 98.38 204 ILE B C 1
ATOM 5285 O O . ILE B 1 204 ? 9.359 2.748 20.203 1 98.38 204 ILE B O 1
ATOM 5289 N N . ASP B 1 205 ? 11.453 3.146 20.969 1 98.56 205 ASP B N 1
ATOM 5290 C CA . ASP B 1 205 ? 11.156 2.699 22.328 1 98.56 205 ASP B CA 1
ATOM 5291 C C . ASP B 1 205 ? 10.109 3.598 22.984 1 98.56 205 ASP B C 1
ATOM 5293 O O . ASP B 1 205 ? 9.211 3.111 23.672 1 98.56 205 ASP B O 1
ATOM 5297 N N . VAL B 1 206 ? 10.211 4.832 22.75 1 98.81 206 VAL B N 1
ATOM 5298 C CA . VAL B 1 206 ? 9.289 5.789 23.359 1 98.81 206 VAL B CA 1
ATOM 5299 C C . VAL B 1 206 ? 7.906 5.633 22.734 1 98.81 206 VAL B C 1
ATOM 5301 O O . VAL B 1 206 ? 6.891 5.75 23.438 1 98.81 206 VAL B O 1
ATOM 5304 N N . CYS B 1 207 ? 7.848 5.348 21.422 1 98.56 207 CYS B N 1
ATOM 5305 C CA . CYS B 1 207 ? 6.578 5.309 20.703 1 98.56 207 CYS B CA 1
ATOM 5306 C C . CYS B 1 207 ? 5.965 3.916 20.75 1 98.56 207 CYS B C 1
ATOM 5308 O O . CYS B 1 207 ? 4.887 3.688 20.203 1 98.56 207 CYS B O 1
ATOM 5310 N N . ARG B 1 208 ? 6.52 3.008 21.469 1 97.19 208 ARG B N 1
ATOM 5311 C CA . ARG B 1 208 ? 6.086 1.616 21.5 1 97.19 208 ARG B CA 1
ATOM 5312 C C . ARG B 1 208 ? 4.629 1.508 21.938 1 97.19 208 ARG B C 1
ATOM 5314 O O . ARG B 1 208 ? 3.893 0.645 21.469 1 97.19 208 ARG B O 1
ATOM 5321 N N . PRO B 1 209 ? 4.141 2.342 22.828 1 96.56 209 PRO B N 1
ATOM 5322 C CA . PRO B 1 209 ? 2.756 2.234 23.297 1 96.56 209 PRO B CA 1
ATOM 5323 C C . PRO B 1 209 ? 1.738 2.373 22.156 1 96.56 209 PRO B C 1
ATOM 5325 O O . PRO B 1 209 ? 0.573 2.002 22.328 1 96.56 209 PRO B O 1
ATOM 5328 N N . ILE B 1 210 ? 2.146 2.891 21 1 96.19 210 ILE B N 1
ATOM 5329 C CA . ILE B 1 210 ? 1.148 3.068 19.953 1 96.19 210 ILE B CA 1
ATOM 5330 C C . ILE B 1 210 ? 1.009 1.779 19.156 1 96.19 210 ILE B C 1
ATOM 5332 O O . ILE B 1 210 ? 0.076 1.634 18.359 1 96.19 210 ILE B O 1
ATOM 5336 N N . ALA B 1 211 ? 1.925 0.871 19.359 1 89.19 211 ALA B N 1
ATOM 5337 C CA . ALA B 1 211 ? 1.949 -0.362 18.578 1 89.19 211 ALA B CA 1
ATOM 5338 C C . ALA B 1 211 ? 0.638 -1.13 18.719 1 89.19 211 ALA B C 1
ATOM 5340 O O . ALA B 1 211 ? 0.202 -1.42 19.844 1 89.19 211 ALA B O 1
ATOM 5341 N N . GLY B 1 212 ? -0.012 -1.406 17.594 1 77.38 212 GLY B N 1
ATOM 5342 C CA . GLY B 1 212 ? -1.214 -2.225 17.594 1 77.38 212 GLY B CA 1
ATOM 5343 C C . GLY B 1 212 ? -2.461 -1.458 17.984 1 77.38 212 GLY B C 1
ATOM 5344 O O . GLY B 1 212 ? -3.543 -2.037 18.094 1 77.38 212 GLY B O 1
ATOM 5345 N N . THR B 1 213 ? -2.361 -0.149 18.172 1 86.12 213 THR B N 1
ATOM 5346 C CA . THR B 1 213 ? -3.496 0.629 18.656 1 86.12 213 THR B CA 1
ATOM 5347 C C . THR B 1 213 ? -4.172 1.372 17.516 1 86.12 213 THR B C 1
ATOM 5349 O O . THR B 1 213 ? -5.285 1.878 17.656 1 86.12 213 THR B O 1
ATOM 5352 N N . GLY B 1 214 ? -3.457 1.469 16.438 1 87.38 214 GLY B N 1
ATOM 5353 C CA . GLY B 1 214 ? -3.961 2.271 15.336 1 87.38 214 GLY B CA 1
ATOM 5354 C C . GLY B 1 214 ? -3.568 3.732 15.438 1 87.38 214 GLY B C 1
ATOM 5355 O O . GLY B 1 214 ? -3.803 4.508 14.5 1 87.38 214 GLY B O 1
ATOM 5356 N N . ALA B 1 215 ? -2.949 4.086 16.562 1 96.12 215 ALA B N 1
ATOM 5357 C CA . ALA B 1 215 ? -2.461 5.453 16.719 1 96.12 215 ALA B CA 1
ATOM 5358 C C . ALA B 1 215 ? -1.361 5.766 15.711 1 96.12 215 ALA B C 1
ATOM 5360 O O . ALA B 1 215 ? -0.652 4.863 15.266 1 96.12 215 ALA B O 1
ATOM 5361 N N . LEU B 1 2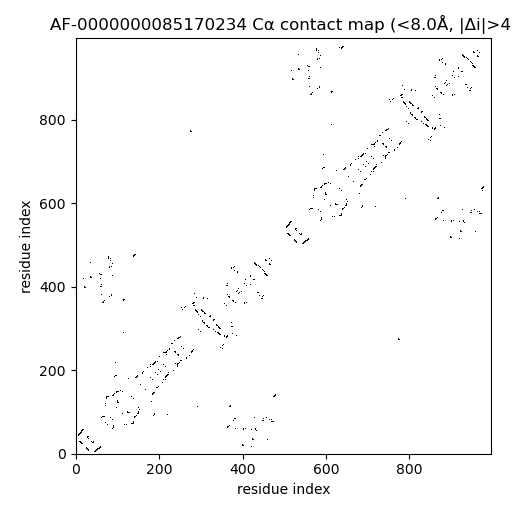16 ? -1.202 7.004 15.43 1 97.88 216 LEU B N 1
ATOM 5362 C CA . LEU B 1 216 ? -0.335 7.438 14.336 1 97.88 216 LEU B CA 1
ATOM 5363 C C . LEU B 1 216 ? 1.045 7.82 14.859 1 97.88 216 LEU B C 1
ATOM 5365 O O . LEU B 1 216 ? 1.173 8.312 15.984 1 97.88 216 LEU B O 1
ATOM 5369 N N . TYR B 1 217 ? 2.008 7.598 14.039 1 98.56 217 TYR B N 1
ATOM 5370 C CA . TYR B 1 217 ? 3.336 8.188 14.148 1 98.56 217 TYR B CA 1
ATOM 5371 C C . TYR B 1 217 ? 3.535 9.281 13.109 1 98.56 217 TYR B C 1
ATOM 5373 O O . TYR B 1 217 ? 3.652 8.992 11.914 1 98.56 217 TYR B O 1
ATOM 5381 N N . VAL B 1 218 ? 3.572 10.508 13.531 1 98.88 218 VAL B N 1
ATOM 5382 C CA . VAL B 1 218 ? 3.693 11.672 12.656 1 98.88 218 VAL B CA 1
ATOM 5383 C C . VAL B 1 218 ? 5.039 12.352 12.891 1 98.88 218 VAL B C 1
ATOM 5385 O O . VAL B 1 218 ? 5.445 12.57 14.031 1 98.88 218 VAL B O 1
ATOM 5388 N N . THR B 1 219 ? 5.773 12.805 11.758 1 98.88 219 THR B N 1
ATOM 5389 C CA . THR B 1 219 ? 7.133 13.227 12.07 1 98.88 219 THR B CA 1
ATOM 5390 C C . THR B 1 219 ? 7.559 14.391 11.18 1 98.88 219 THR B C 1
ATOM 5392 O O . THR B 1 219 ? 7.391 14.344 9.961 1 98.88 219 THR B O 1
ATOM 5395 N N . HIS B 1 220 ? 7.914 15.438 11.805 1 98.69 220 HIS B N 1
ATOM 5396 C CA . HIS B 1 220 ? 8.906 16.312 11.195 1 98.69 220 HIS B CA 1
ATOM 5397 C C . HIS B 1 220 ? 10.289 15.664 11.18 1 98.69 220 HIS B C 1
ATOM 5399 O O . HIS B 1 220 ? 10.977 15.633 12.203 1 98.69 220 HIS B O 1
ATOM 5405 N N . MET B 1 221 ? 10.711 15.273 10.078 1 98.44 221 MET B N 1
ATOM 5406 C CA . MET B 1 221 ? 11.859 14.383 9.961 1 98.44 221 MET B CA 1
ATOM 5407 C C . MET B 1 221 ? 13.148 15.094 10.375 1 98.44 221 MET B C 1
ATOM 5409 O O . MET B 1 221 ? 13.188 16.328 10.445 1 98.44 221 MET B O 1
ATOM 5413 N N . ARG B 1 222 ? 14.109 14.297 10.594 1 98 222 ARG B N 1
ATOM 5414 C CA . ARG B 1 222 ? 15.391 14.75 11.125 1 98 222 ARG B CA 1
ATOM 5415 C C . ARG B 1 222 ? 16.062 15.719 10.164 1 98 222 ARG B C 1
ATOM 5417 O O . ARG B 1 222 ? 16.797 16.609 10.594 1 98 222 ARG B O 1
ATOM 5424 N N . ASP B 1 223 ? 15.805 15.492 8.922 1 97.06 223 ASP B N 1
ATOM 5425 C CA . ASP B 1 223 ? 16.422 16.344 7.906 1 97.06 223 ASP B CA 1
ATOM 5426 C C . ASP B 1 223 ? 15.523 16.469 6.68 1 97.06 223 ASP B C 1
ATOM 5428 O O . ASP B 1 223 ? 14.922 15.492 6.238 1 97.06 223 ASP B O 1
ATOM 5432 N N . GLU B 1 224 ? 15.383 17.656 6.203 1 96.12 224 GLU B N 1
ATOM 5433 C CA . GLU B 1 224 ? 14.57 17.922 5.016 1 96.12 224 GLU B CA 1
ATOM 5434 C C . GLU B 1 224 ? 15.406 18.547 3.904 1 96.12 224 GLU B C 1
ATOM 5436 O O . GLU B 1 224 ? 14.867 19.203 3.016 1 96.12 224 GLU B O 1
ATOM 5441 N N . ALA B 1 225 ? 16.75 18.359 4.043 1 94.5 225 ALA B N 1
ATOM 5442 C CA . ALA B 1 225 ? 17.688 18.922 3.074 1 94.5 225 ALA B CA 1
ATOM 5443 C C . ALA B 1 225 ? 18.625 17.844 2.535 1 94.5 225 ALA B C 1
ATOM 5445 O O . ALA B 1 225 ? 18.188 16.938 1.817 1 94.5 225 ALA B O 1
ATOM 5446 N N . ASP B 1 226 ? 19.859 17.828 2.945 1 95.31 226 ASP B N 1
ATOM 5447 C CA . ASP B 1 226 ? 20.891 16.969 2.357 1 95.31 226 ASP B CA 1
ATOM 5448 C C . ASP B 1 226 ? 20.641 15.5 2.686 1 95.31 226 ASP B C 1
ATOM 5450 O O . ASP B 1 226 ? 20.984 14.617 1.902 1 95.31 226 ASP B O 1
ATOM 5454 N N . LYS B 1 227 ? 20.094 15.258 3.805 1 97.38 227 LYS B N 1
ATOM 5455 C CA . LYS B 1 227 ? 19.891 13.891 4.262 1 97.38 227 LYS B CA 1
ATOM 5456 C C . LYS B 1 227 ? 18.406 13.531 4.277 1 97.38 227 LYS B C 1
ATOM 5458 O O . LYS B 1 227 ? 17.969 12.766 5.137 1 97.38 227 LYS B O 1
ATOM 5463 N N . SER B 1 228 ? 17.656 14.133 3.385 1 97.81 228 SER B N 1
ATOM 5464 C CA . SER B 1 228 ? 16.219 13.906 3.314 1 97.81 228 SER B CA 1
ATOM 5465 C C . SER B 1 228 ? 15.898 12.438 3.053 1 97.81 228 SER B C 1
ATOM 5467 O O . SER B 1 228 ? 14.961 11.891 3.631 1 97.81 228 SER B O 1
ATOM 5469 N N . MET B 1 229 ? 16.672 11.742 2.207 1 97.94 229 MET B N 1
ATOM 5470 C CA . MET B 1 229 ? 16.422 10.336 1.899 1 97.94 229 MET B CA 1
ATOM 5471 C C . MET B 1 229 ? 16.672 9.461 3.125 1 97.94 229 MET B C 1
ATOM 5473 O O . MET B 1 229 ? 15.875 8.57 3.418 1 97.94 229 MET B O 1
ATOM 5477 N N . GLU B 1 230 ? 17.734 9.758 3.828 1 98.12 230 GLU B N 1
ATOM 5478 C CA . GLU B 1 230 ? 18.031 9.031 5.062 1 98.12 230 GLU B CA 1
ATOM 5479 C C . GLU B 1 230 ? 16.922 9.25 6.098 1 98.12 230 GLU B C 1
ATOM 5481 O O . GLU B 1 230 ? 16.547 8.312 6.812 1 98.12 230 GLU B O 1
ATOM 5486 N N . ALA B 1 231 ? 16.484 10.461 6.145 1 98.62 231 ALA B N 1
ATOM 5487 C CA . ALA B 1 231 ? 15.414 10.797 7.09 1 98.62 231 ALA B CA 1
ATOM 5488 C C . ALA B 1 231 ? 14.125 10.047 6.75 1 98.62 231 ALA B C 1
ATOM 5490 O O . ALA B 1 231 ? 13.414 9.594 7.648 1 98.62 231 ALA B O 1
ATOM 5491 N N . LEU B 1 232 ? 13.828 9.938 5.477 1 98.62 232 LEU B N 1
ATOM 5492 C CA . LEU B 1 232 ? 12.688 9.148 5.043 1 98.62 232 LEU B CA 1
ATOM 5493 C C . LEU B 1 232 ? 12.836 7.691 5.473 1 98.62 232 LEU B C 1
ATOM 5495 O O . LEU B 1 232 ? 11.914 7.102 6.031 1 98.62 232 LEU B O 1
ATOM 5499 N N . GLU B 1 233 ? 14.008 7.137 5.25 1 97.75 233 GLU B N 1
ATOM 5500 C CA . GLU B 1 233 ? 14.25 5.746 5.617 1 97.75 233 GLU B CA 1
ATOM 5501 C C . GLU B 1 233 ? 14.094 5.535 7.121 1 97.75 233 GLU B C 1
ATOM 5503 O O . GLU B 1 233 ? 13.547 4.523 7.559 1 97.75 233 GLU B O 1
ATOM 5508 N N . GLU B 1 234 ? 14.586 6.496 7.871 1 98.5 234 GLU B N 1
ATOM 5509 C CA . GLU B 1 234 ? 14.414 6.445 9.32 1 98.5 234 GLU B CA 1
ATOM 5510 C C . GLU B 1 234 ? 12.93 6.426 9.695 1 98.5 234 GLU B C 1
ATOM 5512 O O . GLU B 1 234 ? 12.516 5.641 10.547 1 98.5 234 GLU B O 1
ATOM 5517 N N . SER B 1 235 ? 12.164 7.25 9.078 1 98.69 235 SER B N 1
ATOM 5518 C CA . SER B 1 235 ? 10.734 7.344 9.352 1 98.69 235 SER B CA 1
ATOM 5519 C C . SER B 1 235 ? 10.016 6.039 9.023 1 98.69 235 SER B C 1
ATOM 5521 O O . SER B 1 235 ? 9.195 5.562 9.805 1 98.69 235 SER B O 1
ATOM 5523 N N . PHE B 1 236 ? 10.367 5.441 7.879 1 96.88 236 PHE B N 1
ATOM 5524 C CA . PHE B 1 236 ? 9.773 4.176 7.469 1 96.88 236 PHE B CA 1
ATOM 5525 C C . PHE B 1 236 ? 10.133 3.064 8.445 1 96.88 236 PHE B C 1
ATOM 5527 O O . PHE B 1 236 ? 9.273 2.256 8.82 1 96.88 236 PHE B O 1
ATOM 5534 N N . LEU B 1 237 ? 11.406 3.053 8.844 1 95.62 237 LEU B N 1
ATOM 5535 C CA . LEU B 1 237 ? 11.875 2.041 9.789 1 95.62 237 LEU B CA 1
ATOM 5536 C C . LEU B 1 237 ? 11.102 2.121 11.094 1 95.62 237 LEU B C 1
ATOM 5538 O O . LEU B 1 237 ? 10.641 1.101 11.609 1 95.62 237 LEU B O 1
ATOM 5542 N N . ILE B 1 238 ? 10.922 3.283 11.594 1 97.25 238 ILE B N 1
ATOM 5543 C CA . ILE B 1 238 ? 10.203 3.482 12.852 1 97.25 238 ILE B CA 1
ATOM 5544 C C . ILE B 1 238 ? 8.766 2.994 12.711 1 97.25 238 ILE B C 1
ATOM 5546 O O . ILE B 1 238 ? 8.266 2.27 13.57 1 97.25 238 ILE B O 1
ATOM 5550 N N . GLY B 1 239 ? 8.125 3.377 11.641 1 94.94 239 GLY B N 1
ATOM 5551 C CA . GLY B 1 239 ? 6.773 2.902 11.391 1 94.94 239 GLY B CA 1
ATOM 5552 C C . GLY B 1 239 ? 6.672 1.391 11.344 1 94.94 239 GLY B C 1
ATOM 5553 O O . GLY B 1 239 ? 5.742 0.808 11.898 1 94.94 239 GLY B O 1
ATOM 5554 N N . ARG B 1 240 ? 7.625 0.731 10.641 1 89.69 240 ARG B N 1
ATOM 5555 C CA . ARG B 1 240 ? 7.621 -0.723 10.516 1 89.69 240 ARG B CA 1
ATOM 5556 C C . ARG B 1 240 ? 7.809 -1.386 11.875 1 89.69 240 ARG B C 1
ATOM 5558 O O . ARG B 1 240 ? 7.09 -2.328 12.219 1 89.69 240 ARG B O 1
ATOM 5565 N N . GLU B 1 241 ? 8.773 -0.863 12.68 1 89.94 241 GLU B N 1
ATOM 5566 C CA . GLU B 1 241 ? 9.062 -1.431 13.992 1 89.94 241 GLU B CA 1
ATOM 5567 C C . GLU B 1 241 ? 7.871 -1.297 14.93 1 89.94 241 GLU B C 1
ATOM 5569 O O . GLU B 1 241 ? 7.645 -2.16 15.781 1 89.94 241 GLU B O 1
ATOM 5574 N N . LEU B 1 242 ? 7.102 -0.304 14.734 1 92.19 242 LEU B N 1
ATOM 5575 C CA . LEU B 1 242 ? 5.973 -0.036 15.609 1 92.19 242 LEU B CA 1
ATOM 5576 C C . LEU B 1 242 ? 4.684 -0.613 15.039 1 92.19 242 LEU B C 1
ATOM 5578 O O . LEU B 1 242 ? 3.656 -0.651 15.719 1 92.19 242 LEU B O 1
ATOM 5582 N N . ASN B 1 243 ? 4.754 -1.062 13.75 1 85.56 243 ASN B N 1
ATOM 5583 C CA . ASN B 1 243 ? 3.535 -1.435 13.039 1 85.56 243 ASN B CA 1
ATOM 5584 C C . ASN B 1 243 ? 2.469 -0.347 13.141 1 85.56 243 ASN B C 1
ATOM 5586 O O . ASN B 1 243 ? 1.334 -0.62 13.531 1 85.56 243 ASN B O 1
ATOM 5590 N N . ALA B 1 244 ? 2.867 0.854 12.883 1 92.19 244 ALA B N 1
ATOM 5591 C CA . ALA B 1 244 ? 1.993 2.02 12.992 1 92.19 244 ALA B CA 1
ATOM 5592 C C . ALA B 1 244 ? 2 2.828 11.695 1 92.19 244 ALA B C 1
ATOM 5594 O O . ALA B 1 244 ? 3.01 2.871 10.992 1 92.19 244 ALA B O 1
ATOM 5595 N N . PRO B 1 245 ? 0.843 3.455 11.383 1 96 245 PRO B N 1
ATOM 5596 C CA . PRO B 1 245 ? 0.848 4.359 10.234 1 96 245 PRO B CA 1
ATOM 5597 C C . PRO B 1 245 ? 1.802 5.539 10.414 1 96 245 PRO B C 1
ATOM 5599 O O . PRO B 1 245 ? 1.922 6.078 11.516 1 96 245 PRO B O 1
ATOM 5602 N N . VAL B 1 246 ? 2.475 5.922 9.352 1 97.94 246 VAL B N 1
ATOM 5603 C CA . VAL B 1 246 ? 3.445 7.012 9.359 1 97.94 246 VAL B CA 1
ATOM 5604 C C . VAL B 1 246 ? 2.908 8.188 8.555 1 97.94 246 VAL B C 1
ATOM 5606 O O . VAL B 1 246 ? 2.389 8.008 7.445 1 97.94 246 VAL B O 1
ATOM 5609 N N . VAL B 1 247 ? 2.979 9.344 9.07 1 98.81 247 VAL B N 1
ATOM 5610 C CA . VAL B 1 247 ? 2.707 10.562 8.312 1 98.81 247 VAL B CA 1
ATOM 5611 C C . VAL B 1 247 ? 3.963 11.43 8.258 1 98.81 247 VAL B C 1
ATOM 5613 O O . VAL B 1 247 ? 4.473 11.859 9.297 1 98.81 247 VAL B O 1
ATOM 5616 N N . ILE B 1 248 ? 4.469 11.688 7.09 1 98.88 248 ILE B N 1
ATOM 5617 C CA . ILE B 1 248 ? 5.57 12.625 6.875 1 98.88 248 ILE B CA 1
ATOM 5618 C C . ILE B 1 248 ? 5.039 14.055 6.855 1 98.88 248 ILE B C 1
ATOM 5620 O O . ILE B 1 248 ? 4.266 14.422 5.969 1 98.88 248 ILE B O 1
ATOM 5624 N N . SER B 1 249 ? 5.438 14.781 7.762 1 98.69 249 SER B N 1
ATOM 5625 C CA . SER B 1 249 ? 4.914 16.125 7.934 1 98.69 249 SER B CA 1
ATOM 5626 C C . SER B 1 249 ? 5.5 17.078 6.902 1 98.69 249 SER B C 1
ATOM 5628 O O . SER B 1 249 ? 6.711 17.094 6.676 1 98.69 249 SER B O 1
ATOM 5630 N N . HIS B 1 250 ? 4.656 17.875 6.281 1 98.44 250 HIS B N 1
ATOM 5631 C CA . HIS B 1 250 ? 4.957 18.953 5.355 1 98.44 250 HIS B CA 1
ATOM 5632 C C . HIS B 1 250 ? 6.211 18.656 4.539 1 98.44 250 HIS B C 1
ATOM 5634 O O . HIS B 1 250 ? 7.176 19.422 4.57 1 98.44 250 HIS B O 1
ATOM 5640 N N . HIS B 1 251 ? 6.156 17.578 3.828 1 98.62 251 HIS B N 1
ATOM 5641 C CA . HIS B 1 251 ? 7.281 17.156 2.996 1 98.62 251 HIS B CA 1
ATOM 5642 C C . HIS B 1 251 ? 7.789 18.312 2.139 1 98.62 251 HIS B C 1
ATOM 5644 O O . HIS B 1 251 ? 7 19.031 1.518 1 98.62 251 HIS B O 1
ATOM 5650 N N . LYS B 1 252 ? 9.086 18.562 2.193 1 97.38 252 LYS B N 1
ATOM 5651 C CA . LYS B 1 252 ? 9.758 19.641 1.48 1 97.38 252 LYS B CA 1
ATOM 5652 C C . LYS B 1 252 ? 11.242 19.344 1.293 1 97.38 252 LYS B C 1
ATOM 5654 O O . LYS B 1 252 ? 11.766 18.391 1.877 1 97.38 252 LYS B O 1
ATOM 5659 N N . LEU B 1 253 ? 11.789 20.062 0.463 1 96.56 253 LEU B N 1
ATOM 5660 C CA . LEU B 1 253 ? 13.234 20.062 0.267 1 96.56 253 LEU B CA 1
ATOM 5661 C C . LEU B 1 253 ? 13.805 21.469 0.409 1 96.56 253 LEU B C 1
ATOM 5663 O O . LEU B 1 253 ? 13.406 22.375 -0.318 1 96.56 253 LEU B O 1
ATOM 5667 N N . GLN B 1 254 ? 14.68 21.547 1.34 1 94.12 254 GLN B N 1
ATOM 5668 C CA . GLN B 1 254 ? 15.25 22.859 1.639 1 94.12 254 GLN B CA 1
ATOM 5669 C C . GLN B 1 254 ? 16.656 22.984 1.067 1 94.12 254 GLN B C 1
ATOM 5671 O O . GLN B 1 254 ? 17.312 21.984 0.773 1 94.12 254 GLN B O 1
ATOM 5676 N N . ARG B 1 255 ? 17.125 24.219 0.943 1 92 255 ARG B N 1
ATOM 5677 C CA . ARG B 1 255 ? 18.438 24.594 0.448 1 92 255 ARG B CA 1
ATOM 5678 C C . ARG B 1 255 ? 18.562 24.344 -1.051 1 92 255 ARG B C 1
ATOM 5680 O O . ARG B 1 255 ? 18.172 23.281 -1.536 1 92 255 ARG B O 1
ATOM 5687 N N . ALA B 1 256 ? 19.141 25.156 -1.708 1 92.38 256 ALA B N 1
ATOM 5688 C CA . ALA B 1 256 ? 19.141 25.234 -3.166 1 92.38 256 ALA B CA 1
ATOM 5689 C C . ALA B 1 256 ? 19.734 23.953 -3.771 1 92.38 256 ALA B C 1
ATOM 5691 O O . ALA B 1 256 ? 19.266 23.484 -4.812 1 92.38 256 ALA B O 1
ATOM 5692 N N . HIS B 1 257 ? 20.656 23.391 -3.119 1 92.94 257 HIS B N 1
ATOM 5693 C CA . HIS B 1 257 ? 21.344 22.219 -3.656 1 92.94 257 HIS B CA 1
ATOM 5694 C C . HIS B 1 257 ? 20.422 21 -3.695 1 92.94 257 HIS B C 1
ATOM 5696 O O . HIS B 1 257 ? 20.703 20.031 -4.387 1 92.94 257 HIS B O 1
ATOM 5702 N N . ASN B 1 258 ? 19.328 21.094 -3.016 1 96 258 ASN B N 1
ATOM 5703 C CA . ASN B 1 258 ? 18.406 19.953 -2.947 1 96 258 ASN B CA 1
ATOM 5704 C C . ASN B 1 258 ? 17.172 20.172 -3.818 1 96 258 ASN B C 1
ATOM 5706 O O . ASN B 1 258 ? 16.281 19.344 -3.846 1 96 258 ASN B O 1
ATOM 5710 N N . PHE B 1 259 ? 17.141 21.297 -4.523 1 96.31 259 PHE B N 1
ATOM 5711 C CA . PHE B 1 259 ? 16.016 21.562 -5.406 1 96.31 259 PHE B CA 1
ATOM 5712 C C . PHE B 1 259 ? 15.891 20.484 -6.48 1 96.31 259 PHE B C 1
ATOM 5714 O O . PHE B 1 259 ? 16.906 20.031 -7.027 1 96.31 259 PHE B O 1
ATOM 5721 N N . GLY B 1 260 ? 14.695 19.984 -6.715 1 97.31 260 GLY B N 1
ATOM 5722 C CA . GLY B 1 260 ? 14.453 18.953 -7.715 1 97.31 260 GLY B CA 1
ATOM 5723 C C . GLY B 1 260 ? 14.406 17.562 -7.129 1 97.31 260 GLY B C 1
ATOM 5724 O O . GLY B 1 260 ? 13.883 16.641 -7.754 1 97.31 260 GLY B O 1
ATOM 5725 N N . LYS B 1 261 ? 14.82 17.375 -5.953 1 97.38 261 LYS B N 1
ATOM 5726 C CA . LYS B 1 261 ? 14.945 16.047 -5.344 1 97.38 261 LYS B CA 1
ATOM 5727 C C . LYS B 1 261 ? 13.586 15.484 -4.949 1 97.38 261 LYS B C 1
ATOM 5729 O O . LYS B 1 261 ? 13.477 14.328 -4.539 1 97.38 261 LYS B O 1
ATOM 5734 N N . SER B 1 262 ? 12.555 16.25 -5.129 1 98.12 262 SER B N 1
ATOM 5735 C CA . SER B 1 262 ? 11.227 15.727 -4.824 1 98.12 262 SER B CA 1
ATOM 5736 C C . SER B 1 262 ? 10.883 14.531 -5.703 1 98.12 262 SER B C 1
ATOM 5738 O O . SER B 1 262 ? 10.133 13.648 -5.297 1 98.12 262 SER B O 1
ATOM 5740 N N . SER B 1 263 ? 11.414 14.484 -6.902 1 97.31 263 SER B N 1
ATOM 5741 C CA . SER B 1 263 ? 11.195 13.336 -7.773 1 97.31 263 SER B CA 1
ATOM 5742 C C . SER B 1 263 ? 11.703 12.047 -7.133 1 97.31 263 SER B C 1
ATOM 5744 O O . SER B 1 263 ? 11.055 11 -7.234 1 97.31 263 SER B O 1
ATOM 5746 N N . GLN B 1 264 ? 12.805 12.172 -6.469 1 97.25 264 GLN B N 1
ATOM 5747 C CA . GLN B 1 264 ? 13.398 11.008 -5.816 1 97.25 264 GLN B CA 1
ATOM 5748 C C . GLN B 1 264 ? 12.648 10.648 -4.539 1 97.25 264 GLN B C 1
ATOM 5750 O O . GLN B 1 264 ? 12.344 9.484 -4.297 1 97.25 264 GLN B O 1
ATOM 5755 N N . THR B 1 265 ? 12.391 11.633 -3.74 1 98.38 265 THR B N 1
ATOM 5756 C CA . THR B 1 265 ? 11.734 11.383 -2.465 1 98.38 265 THR B CA 1
ATOM 5757 C C . THR B 1 265 ? 10.328 10.828 -2.684 1 98.38 265 THR B C 1
ATOM 5759 O O . THR B 1 265 ? 9.914 9.883 -2.01 1 98.38 265 THR B O 1
ATOM 5762 N N . LEU B 1 266 ? 9.602 11.383 -3.633 1 98.56 266 LEU B N 1
ATOM 5763 C CA . LEU B 1 266 ? 8.242 10.938 -3.895 1 98.56 266 LEU B CA 1
ATOM 5764 C C . LEU B 1 266 ? 8.242 9.523 -4.473 1 98.56 266 LEU B C 1
ATOM 5766 O O . LEU B 1 266 ? 7.348 8.727 -4.172 1 98.56 266 LEU B O 1
ATOM 5770 N N . ALA B 1 267 ? 9.188 9.258 -5.301 1 95.75 267 ALA B N 1
ATOM 5771 C CA . ALA B 1 267 ? 9.312 7.895 -5.812 1 95.75 267 ALA B CA 1
ATOM 5772 C C . ALA B 1 267 ? 9.516 6.895 -4.68 1 95.75 267 ALA B C 1
ATOM 5774 O O . ALA B 1 267 ? 8.906 5.824 -4.668 1 95.75 267 ALA B O 1
ATOM 5775 N N . ARG B 1 268 ? 10.367 7.258 -3.748 1 96.5 268 ARG B N 1
ATOM 5776 C CA . ARG B 1 268 ? 10.648 6.383 -2.615 1 96.5 268 ARG B CA 1
ATOM 5777 C C . ARG B 1 268 ? 9.422 6.254 -1.709 1 96.5 268 ARG B C 1
ATOM 5779 O O . ARG B 1 268 ? 9.156 5.18 -1.173 1 96.5 268 ARG B O 1
ATOM 5786 N N . ILE B 1 269 ? 8.734 7.301 -1.523 1 97.88 269 ILE B N 1
ATOM 5787 C CA . ILE B 1 269 ? 7.523 7.285 -0.717 1 97.88 269 ILE B CA 1
ATOM 5788 C C . ILE B 1 269 ? 6.48 6.375 -1.369 1 97.88 269 ILE B C 1
ATOM 5790 O O . ILE B 1 269 ? 5.852 5.559 -0.693 1 97.88 269 ILE B O 1
ATOM 5794 N N . ARG B 1 270 ? 6.324 6.512 -2.645 1 94.75 270 ARG B N 1
ATOM 5795 C CA . ARG B 1 270 ? 5.418 5.637 -3.385 1 94.75 270 ARG B CA 1
ATOM 5796 C C . ARG B 1 270 ? 5.785 4.172 -3.184 1 94.75 270 ARG B C 1
ATOM 5798 O O . ARG B 1 270 ? 4.906 3.33 -2.98 1 94.75 270 ARG B O 1
ATOM 5805 N N . GLN B 1 271 ? 7.035 3.889 -3.248 1 91.31 271 GLN B N 1
ATOM 5806 C CA . GLN B 1 271 ? 7.504 2.525 -3.031 1 91.31 271 GLN B CA 1
ATOM 5807 C C . GLN B 1 271 ? 7.152 2.039 -1.628 1 91.31 271 GLN B C 1
ATOM 5809 O O . GLN B 1 271 ? 6.68 0.915 -1.453 1 91.31 271 GLN B O 1
ATOM 5814 N N . ALA B 1 272 ? 7.391 2.842 -0.63 1 94 272 ALA B N 1
ATOM 5815 C CA . ALA B 1 272 ? 7.074 2.486 0.751 1 94 272 ALA B CA 1
ATOM 5816 C C . ALA B 1 272 ? 5.582 2.227 0.924 1 94 272 ALA B C 1
ATOM 5818 O O . ALA B 1 272 ? 5.184 1.31 1.646 1 94 272 ALA B O 1
ATOM 5819 N N . MET B 1 273 ? 4.762 2.977 0.218 1 94 273 MET B N 1
ATOM 5820 C CA . MET B 1 273 ? 3.309 2.889 0.321 1 94 273 MET B CA 1
ATOM 5821 C C . MET B 1 273 ? 2.809 1.54 -0.184 1 94 273 MET B C 1
ATOM 5823 O O . MET B 1 273 ? 1.684 1.138 0.12 1 94 273 MET B O 1
ATOM 5827 N N . GLN B 1 274 ? 3.637 0.866 -0.891 1 86.5 274 GLN B N 1
ATOM 5828 C CA . GLN B 1 274 ? 3.225 -0.429 -1.423 1 86.5 274 GLN B CA 1
ATOM 5829 C C . GLN B 1 274 ? 3.146 -1.479 -0.318 1 86.5 274 GLN B C 1
ATOM 5831 O O . GLN B 1 274 ? 2.465 -2.494 -0.467 1 86.5 274 GLN B O 1
ATOM 5836 N N . CYS B 1 275 ? 3.896 -1.18 0.832 1 90.06 275 CYS B N 1
ATOM 5837 C CA . CYS B 1 275 ? 3.98 -2.236 1.832 1 90.06 275 CYS B CA 1
ATOM 5838 C C . CYS B 1 275 ? 3.797 -1.675 3.236 1 90.06 275 CYS B C 1
ATOM 5840 O O . CYS B 1 275 ? 3.994 -2.385 4.227 1 90.06 275 CYS B O 1
ATOM 5842 N N . GLN B 1 276 ? 3.59 -0.427 3.293 1 90.44 276 GLN B N 1
ATOM 5843 C CA . GLN B 1 276 ? 3.465 0.242 4.586 1 90.44 276 GLN B CA 1
ATOM 5844 C C . GLN B 1 276 ? 2.412 1.345 4.535 1 90.44 276 GLN B C 1
ATOM 5846 O O . GLN B 1 276 ? 2.184 1.944 3.48 1 90.44 276 GLN B O 1
ATOM 5851 N N . CYS B 1 277 ? 1.713 1.536 5.68 1 93.75 277 CYS B N 1
ATOM 5852 C CA . CYS B 1 277 ? 0.85 2.707 5.777 1 93.75 277 CYS B CA 1
ATOM 5853 C C . CYS B 1 277 ? 1.675 3.982 5.902 1 93.75 277 CYS B C 1
ATOM 5855 O O . CYS B 1 277 ? 2.125 4.332 6.996 1 93.75 277 CYS B O 1
ATOM 5857 N N . VAL B 1 278 ? 1.859 4.664 4.777 1 96.81 278 VAL B N 1
ATOM 5858 C CA . VAL B 1 278 ? 2.621 5.91 4.742 1 96.81 278 VAL B CA 1
ATOM 5859 C C . VAL B 1 278 ? 1.771 7.023 4.137 1 96.81 278 VAL B C 1
ATOM 5861 O O . VAL B 1 278 ? 1.077 6.809 3.139 1 96.81 278 VAL B O 1
ATOM 5864 N N . ALA B 1 279 ? 1.675 8.07 4.773 1 98.38 279 ALA B N 1
ATOM 5865 C CA . ALA B 1 279 ? 1.042 9.289 4.266 1 98.38 279 ALA B CA 1
ATOM 5866 C C . ALA B 1 279 ? 1.986 10.484 4.371 1 98.38 279 ALA B C 1
ATOM 5868 O O . ALA B 1 279 ? 3.08 10.367 4.93 1 98.38 279 ALA B O 1
ATOM 5869 N N . LEU B 1 280 ? 1.637 11.57 3.736 1 98.81 280 LEU B N 1
ATOM 5870 C CA . LEU B 1 280 ? 2.396 12.812 3.826 1 98.81 280 LEU B CA 1
ATOM 5871 C C . LEU B 1 280 ? 1.487 14.023 3.639 1 98.81 280 LEU B C 1
ATOM 5873 O O . LEU B 1 280 ? 0.385 13.898 3.1 1 98.81 280 LEU B O 1
ATOM 5877 N N . ASP B 1 281 ? 1.918 15.117 4.105 1 98.81 281 ASP B N 1
ATOM 5878 C CA . ASP B 1 281 ? 1.231 16.375 3.816 1 98.81 281 ASP B CA 1
ATOM 5879 C C . ASP B 1 281 ? 2.217 17.438 3.352 1 98.81 281 ASP B C 1
ATOM 5881 O O . ASP B 1 281 ? 3.43 17.219 3.348 1 98.81 281 ASP B O 1
ATOM 5885 N N . CYS B 1 282 ? 1.676 18.516 2.848 1 98.75 282 CYS B N 1
ATOM 5886 C CA . CYS B 1 282 ? 2.436 19.641 2.297 1 98.75 282 CYS B CA 1
ATOM 5887 C C . CYS B 1 282 ? 1.639 20.938 2.381 1 98.75 282 CYS B C 1
ATOM 5889 O O . CYS B 1 282 ? 0.412 20.922 2.258 1 98.75 282 CYS B O 1
ATOM 5891 N N . TYR B 1 283 ? 2.275 21.984 2.695 1 98.62 283 TYR B N 1
ATOM 5892 C CA . TYR B 1 283 ? 1.639 23.297 2.57 1 98.62 283 TYR B CA 1
ATOM 5893 C C . TYR B 1 283 ? 1.949 23.922 1.219 1 98.62 283 TYR B C 1
ATOM 5895 O O . TYR B 1 283 ? 3.002 23.656 0.632 1 98.62 283 TYR B O 1
ATOM 5903 N N . PRO B 1 284 ? 1.098 24.781 0.707 1 98.62 284 PRO B N 1
ATOM 5904 C CA . PRO B 1 284 ? 1.208 25.297 -0.657 1 98.62 284 PRO B CA 1
ATOM 5905 C C . PRO B 1 284 ? 1.997 26.609 -0.725 1 98.62 284 PRO B C 1
ATOM 5907 O O . PRO B 1 284 ? 1.564 27.562 -1.377 1 98.62 284 PRO B O 1
ATOM 5910 N N . TYR B 1 285 ? 3.154 26.703 -0.095 1 98.06 285 TYR B N 1
ATOM 5911 C CA . TYR B 1 285 ? 4.062 27.844 -0.108 1 98.06 285 TYR B CA 1
ATOM 5912 C C . TYR B 1 285 ? 5.504 27.391 -0.287 1 98.06 285 TYR B C 1
ATOM 5914 O O . TYR B 1 285 ? 5.879 26.297 0.145 1 98.06 285 TYR B O 1
ATOM 5922 N N . ASN B 1 286 ? 6.305 28.219 -0.868 1 96.62 286 ASN B N 1
ATOM 5923 C CA . ASN B 1 286 ? 7.699 27.844 -1.092 1 96.62 286 ASN B CA 1
ATOM 5924 C C . ASN B 1 286 ? 8.625 28.516 -0.074 1 96.62 286 ASN B C 1
ATOM 5926 O O . ASN B 1 286 ? 9.812 28.703 -0.341 1 96.62 286 ASN B O 1
ATOM 5930 N N . ALA B 1 287 ? 8.039 28.953 1.016 1 96.44 287 ALA B N 1
ATOM 5931 C CA . ALA B 1 287 ? 8.766 29.438 2.18 1 96.44 287 ALA B CA 1
ATOM 5932 C C . ALA B 1 287 ? 8.273 28.781 3.461 1 96.44 287 ALA B C 1
ATOM 5934 O O . ALA B 1 287 ? 7.07 28.562 3.627 1 96.44 287 ALA B O 1
ATOM 5935 N N . SER B 1 288 ? 9.211 28.453 4.27 1 95.06 288 SER B N 1
ATOM 5936 C CA . SER B 1 288 ? 8.859 27.828 5.539 1 95.06 288 SER B CA 1
ATOM 5937 C C . SER B 1 288 ? 8.812 28.844 6.672 1 95.06 288 SER B C 1
ATOM 5939 O O . SER B 1 288 ? 9.164 30.016 6.477 1 95.06 288 SER B O 1
ATOM 5941 N N . SER B 1 289 ? 8.266 28.484 7.773 1 94.5 289 SER B N 1
ATOM 5942 C CA . SER B 1 289 ? 8.203 29.297 8.984 1 94.5 289 SER B CA 1
ATOM 5943 C C . SER B 1 289 ? 8.438 28.453 10.234 1 94.5 289 SER B C 1
ATOM 5945 O O . SER B 1 289 ? 7.785 27.438 10.43 1 94.5 289 SER B O 1
ATOM 5947 N N . THR B 1 290 ? 9.352 28.844 10.953 1 92.75 290 THR B N 1
ATOM 5948 C CA . THR B 1 290 ? 9.742 28.125 12.156 1 92.75 290 THR B CA 1
ATOM 5949 C C . THR B 1 290 ? 10.469 29.047 13.133 1 92.75 290 THR B C 1
ATOM 5951 O O . THR B 1 290 ? 10.367 30.266 13.031 1 92.75 290 THR B O 1
ATOM 5954 N N . MET B 1 291 ? 11.031 28.453 14.148 1 91.12 291 MET B N 1
ATOM 5955 C CA . MET B 1 291 ? 11.844 29.219 15.086 1 91.12 291 MET B CA 1
ATOM 5956 C C . MET B 1 291 ? 13.023 29.875 14.375 1 91.12 291 MET B C 1
ATOM 5958 O O . MET B 1 291 ? 13.508 29.359 13.359 1 91.12 291 MET B O 1
ATOM 5962 N N . LEU B 1 292 ? 13.375 31.016 14.844 1 93.38 292 LEU B N 1
ATOM 5963 C CA . LEU B 1 292 ? 14.602 31.625 14.328 1 93.38 292 LEU B CA 1
ATOM 5964 C C . LEU B 1 292 ? 15.828 30.828 14.766 1 93.38 292 LEU B C 1
ATOM 5966 O O . LEU B 1 292 ? 16.062 30.656 15.961 1 93.38 292 LEU B O 1
ATOM 5970 N N . HIS B 1 293 ? 16.531 30.375 13.812 1 91.44 293 HIS B N 1
ATOM 5971 C CA . HIS B 1 293 ? 17.703 29.562 14.102 1 91.44 293 HIS B CA 1
ATOM 5972 C C . HIS B 1 293 ? 18.875 30.422 14.586 1 91.44 293 HIS B C 1
ATOM 5974 O O . HIS B 1 293 ? 18.906 31.625 14.328 1 91.44 293 HIS B O 1
ATOM 5980 N N . ARG B 1 294 ? 19.781 29.688 15.273 1 88.19 294 ARG B N 1
ATOM 5981 C CA . ARG B 1 294 ? 21 30.359 15.703 1 88.19 294 ARG B CA 1
ATOM 5982 C C . ARG B 1 294 ? 22.203 29.844 14.922 1 88.19 294 ARG B C 1
ATOM 5984 O O . ARG B 1 294 ? 23.25 30.5 14.852 1 88.19 294 ARG B O 1
ATOM 5991 N N . ASP B 1 295 ? 21.984 28.703 14.422 1 87.75 295 ASP B N 1
ATOM 5992 C CA . ASP B 1 295 ? 23.047 28.078 13.641 1 87.75 295 ASP B CA 1
ATOM 5993 C C . ASP B 1 295 ? 23.281 28.828 12.336 1 87.75 295 ASP B C 1
ATOM 5995 O O . ASP B 1 295 ? 22.391 28.922 11.492 1 87.75 295 ASP B O 1
ATOM 5999 N N . PRO B 1 296 ? 24.516 29.25 12.117 1 89.19 296 PRO B N 1
ATOM 6000 C CA . PRO B 1 296 ? 24.828 30.016 10.898 1 89.19 296 PRO B CA 1
ATOM 6001 C C . PRO B 1 296 ? 24.5 29.234 9.625 1 89.19 296 PRO B C 1
ATOM 6003 O O . PRO B 1 296 ? 24.156 29.844 8.609 1 89.19 296 PRO B O 1
ATOM 6006 N N . LYS B 1 297 ? 24.562 27.953 9.703 1 84.69 297 LYS B N 1
ATOM 6007 C CA . LYS B 1 297 ? 24.297 27.125 8.523 1 84.69 297 LYS B CA 1
ATOM 6008 C C . LYS B 1 297 ? 22.828 27.203 8.117 1 84.69 297 LYS B C 1
ATOM 6010 O O . LYS B 1 297 ? 22.484 26.891 6.973 1 84.69 297 LYS B O 1
ATOM 6015 N N . ARG B 1 298 ? 22.062 27.703 9.039 1 88.44 298 ARG B N 1
ATOM 6016 C CA . ARG B 1 298 ? 20.625 27.75 8.789 1 88.44 298 ARG B CA 1
ATOM 6017 C C . ARG B 1 298 ? 20.172 29.188 8.531 1 88.44 298 ARG B C 1
ATOM 6019 O O . ARG B 1 298 ? 18.984 29.422 8.266 1 88.44 298 ARG B O 1
ATOM 6026 N N . LEU B 1 299 ? 21.094 30.078 8.672 1 92.12 299 LEU B N 1
ATOM 6027 C CA . LEU B 1 299 ? 20.797 31.484 8.445 1 92.12 299 LEU B CA 1
ATOM 6028 C C . LEU B 1 299 ? 21.219 31.906 7.047 1 92.12 299 LEU B C 1
ATOM 6030 O O . LEU B 1 299 ? 21.906 32.938 6.887 1 92.12 299 LEU B O 1
ATOM 6034 N N . VAL B 1 300 ? 20.828 31.094 6.121 1 87.38 300 VAL B N 1
ATOM 6035 C CA . VAL B 1 300 ? 21.219 31.344 4.738 1 87.38 300 VAL B CA 1
ATOM 6036 C C . VAL B 1 300 ? 20.016 31.859 3.949 1 87.38 300 VAL B C 1
ATOM 6038 O O . VAL B 1 300 ? 18.891 31.422 4.184 1 87.38 300 VAL B O 1
ATOM 6041 N N . GLY B 1 301 ? 20.297 32.812 3.084 1 88.75 301 GLY B N 1
ATOM 6042 C CA . GLY B 1 301 ? 19.25 33.312 2.205 1 88.75 301 GLY B CA 1
ATOM 6043 C C . GLY B 1 301 ? 18.375 34.375 2.865 1 88.75 301 GLY B C 1
ATOM 6044 O O . GLY B 1 301 ? 18.781 35 3.846 1 88.75 301 GLY B O 1
ATOM 6045 N N . ARG B 1 302 ? 17.234 34.562 2.234 1 93.62 302 ARG B N 1
ATOM 6046 C CA . ARG B 1 302 ? 16.281 35.562 2.713 1 93.62 302 ARG B CA 1
ATOM 6047 C C . ARG B 1 302 ? 15.516 35.062 3.922 1 93.62 302 ARG B C 1
ATOM 6049 O O . ARG B 1 302 ? 14.922 33.969 3.879 1 93.62 302 ARG B O 1
ATOM 6056 N N . ILE B 1 303 ? 15.578 35.812 4.973 1 96.06 303 ILE B N 1
ATOM 6057 C CA . ILE B 1 303 ? 14.906 35.469 6.223 1 96.06 303 ILE B CA 1
ATOM 6058 C C . ILE B 1 303 ? 14.086 36.656 6.715 1 96.06 303 ILE B C 1
ATOM 6060 O O . ILE B 1 303 ? 14.625 37.75 6.871 1 96.06 303 ILE B O 1
ATOM 6064 N N . LEU B 1 304 ? 12.828 36.438 6.91 1 96.44 304 LEU B N 1
ATOM 6065 C CA . LEU B 1 304 ? 11.914 37.469 7.41 1 96.44 304 LEU B CA 1
ATOM 6066 C C . LEU B 1 304 ? 11.492 37.156 8.844 1 96.44 304 LEU B C 1
ATOM 6068 O O . LEU B 1 304 ? 10.969 36.094 9.125 1 96.44 304 LEU B O 1
ATOM 6072 N N . ILE B 1 305 ? 11.68 38.094 9.773 1 95.69 305 ILE B N 1
ATOM 6073 C CA . ILE B 1 305 ? 11.336 37.875 11.172 1 95.69 305 ILE B CA 1
ATOM 6074 C C . ILE B 1 305 ? 9.82 37.938 11.352 1 95.69 305 ILE B C 1
ATOM 6076 O O . ILE B 1 305 ? 9.18 38.906 10.914 1 95.69 305 ILE B O 1
ATOM 6080 N N . SER B 1 306 ? 9.273 36.969 11.969 1 93.69 306 SER B N 1
ATOM 6081 C CA . SER B 1 306 ? 7.832 36.906 12.195 1 93.69 306 SER B CA 1
ATOM 6082 C C . SER B 1 306 ? 7.473 37.438 13.578 1 93.69 306 SER B C 1
ATOM 6084 O O . SER B 1 306 ? 6.434 38.094 13.758 1 93.69 306 SER B O 1
ATOM 6086 N N . SER B 1 307 ? 8.305 37.125 14.508 1 91.81 307 SER B N 1
ATOM 6087 C CA . SER B 1 307 ? 8.094 37.594 15.875 1 91.81 307 SER B CA 1
ATOM 6088 C C . SER B 1 307 ? 9.406 37.594 16.656 1 91.81 307 SER B C 1
ATOM 6090 O O . SER B 1 307 ? 10.328 36.844 16.344 1 91.81 307 SER B O 1
ATOM 6092 N N . SER B 1 308 ? 9.492 38.406 17.578 1 93.62 308 SER B N 1
ATOM 6093 C CA . SER B 1 308 ? 10.562 38.5 18.578 1 93.62 308 SER B CA 1
ATOM 6094 C C . SER B 1 308 ? 10.047 39.031 19.906 1 93.62 308 SER B C 1
ATOM 6096 O O . SER B 1 308 ? 9.43 40.094 19.938 1 93.62 308 SER B O 1
ATOM 6098 N N . LYS B 1 309 ? 10.281 38.281 20.922 1 89.31 309 LYS B N 1
ATOM 6099 C CA . LYS B 1 309 ? 9.789 38.75 22.219 1 89.31 309 LYS B CA 1
ATOM 6100 C C . LYS B 1 309 ? 10.531 39.969 22.703 1 89.31 309 LYS B C 1
ATOM 6102 O O . LYS B 1 309 ? 9.906 40.969 23.078 1 89.31 309 LYS B O 1
ATOM 6107 N N . PRO B 1 310 ? 11.867 40 22.609 1 93.56 310 PRO B N 1
ATOM 6108 C CA . PRO B 1 310 ? 12.578 41.188 23.078 1 93.56 310 PRO B CA 1
ATOM 6109 C C . PRO B 1 310 ? 12.477 42.375 22.125 1 93.56 310 PRO B C 1
ATOM 6111 O O . PRO B 1 310 ? 12.625 43.531 22.547 1 93.56 310 PRO B O 1
ATOM 6114 N N . HIS B 1 311 ? 12.25 42.062 20.859 1 95.44 311 HIS B N 1
ATOM 6115 C CA . HIS B 1 311 ? 12.211 43.125 19.859 1 95.44 311 HIS B CA 1
ATOM 6116 C C . HIS B 1 311 ? 11 42.969 18.953 1 95.44 311 HIS B C 1
ATOM 6118 O O . HIS B 1 311 ? 11.148 42.781 17.734 1 95.44 311 HIS B O 1
ATOM 6124 N N . PRO B 1 312 ? 9.836 43.188 19.453 1 93.75 312 PRO B N 1
ATOM 6125 C CA . PRO B 1 312 ? 8.617 43 18.656 1 93.75 312 PRO B CA 1
ATOM 6126 C C . PRO B 1 312 ? 8.547 43.938 17.453 1 93.75 312 PRO B C 1
ATOM 6128 O O . PRO B 1 312 ? 7.91 43.625 16.453 1 93.75 312 PRO B O 1
ATOM 6131 N N . GLU B 1 313 ? 9.25 45.062 17.5 1 94.31 313 GLU B N 1
ATOM 6132 C CA . GLU B 1 313 ? 9.242 46.062 16.422 1 94.31 313 GLU B CA 1
ATOM 6133 C C . GLU B 1 313 ? 9.945 45.531 15.18 1 94.31 313 GLU B C 1
ATOM 6135 O O . GLU B 1 313 ? 9.797 46.094 14.094 1 94.31 313 GLU B O 1
ATOM 6140 N N . GLN B 1 314 ? 10.672 44.469 15.344 1 95.62 314 GLN B N 1
ATOM 6141 C CA . GLN B 1 314 ? 11.438 43.969 14.227 1 95.62 314 GLN B CA 1
ATOM 6142 C C . GLN B 1 314 ? 10.617 42.969 13.398 1 95.62 314 GLN B C 1
ATOM 6144 O O . GLN B 1 314 ? 11.055 42.531 12.336 1 95.62 314 GLN B O 1
ATOM 6149 N N . ALA B 1 315 ? 9.406 42.688 13.859 1 94.5 315 ALA B N 1
ATOM 6150 C CA . ALA B 1 315 ? 8.539 41.812 13.102 1 94.5 315 ALA B CA 1
ATOM 6151 C C . ALA B 1 315 ? 8.258 42.375 11.703 1 94.5 315 ALA B C 1
ATOM 6153 O O . ALA B 1 315 ? 7.945 43.562 11.555 1 94.5 315 ALA B O 1
ATOM 6154 N N . GLY B 1 316 ? 8.43 41.5 10.695 1 94 316 GLY B N 1
ATOM 6155 C CA . GLY B 1 316 ? 8.188 41.875 9.312 1 94 316 GLY B CA 1
ATOM 6156 C C . GLY B 1 316 ? 9.438 42.375 8.602 1 94 316 GLY B C 1
ATOM 6157 O O . GLY B 1 316 ? 9.406 42.656 7.398 1 94 316 GLY B O 1
ATOM 6158 N N . ARG B 1 317 ? 10.516 42.375 9.297 1 96.06 317 ARG B N 1
ATOM 6159 C CA . ARG B 1 317 ? 11.758 42.875 8.695 1 96.06 317 ARG B CA 1
ATOM 6160 C C . ARG B 1 317 ? 12.695 41.719 8.367 1 96.06 317 ARG B C 1
ATOM 6162 O O . ARG B 1 317 ? 12.648 40.656 9.016 1 96.06 317 ARG B O 1
ATOM 6169 N N . GLU B 1 318 ? 13.523 41.969 7.422 1 97.19 318 GLU B N 1
ATOM 6170 C CA . GLU B 1 318 ? 14.523 40.969 7.043 1 97.19 318 GLU B CA 1
ATOM 6171 C C . GLU B 1 318 ? 15.672 40.938 8.039 1 97.19 318 GLU B C 1
ATOM 6173 O O . GLU B 1 318 ? 16.125 42 8.508 1 97.19 318 GLU B O 1
ATOM 6178 N N . LEU B 1 319 ? 16.141 39.75 8.328 1 97.44 319 LEU B N 1
ATOM 6179 C CA . LEU B 1 319 ? 17.234 39.594 9.289 1 97.44 319 LEU B CA 1
ATOM 6180 C C . LEU B 1 319 ? 18.469 40.344 8.844 1 97.44 319 LEU B C 1
ATOM 6182 O O . LEU B 1 319 ? 19.141 40.969 9.656 1 97.44 319 LEU B O 1
ATOM 6186 N N . ASP B 1 320 ? 18.781 40.312 7.555 1 97.06 320 ASP B N 1
ATOM 6187 C CA . ASP B 1 320 ? 19.953 41 7.027 1 97.06 320 ASP B CA 1
ATOM 6188 C C . ASP B 1 320 ? 19.844 42.5 7.242 1 97.06 320 ASP B C 1
ATOM 6190 O O . ASP B 1 320 ? 20.828 43.156 7.559 1 97.06 320 ASP B O 1
ATOM 6194 N N . ALA B 1 321 ? 18.688 43.031 7.027 1 97.69 321 ALA B N 1
ATOM 6195 C CA . ALA B 1 321 ? 18.453 44.469 7.23 1 97.69 321 ALA B CA 1
ATOM 6196 C C . ALA B 1 321 ? 18.625 44.844 8.695 1 97.69 321 ALA B C 1
ATOM 6198 O O . ALA B 1 321 ? 19.188 45.875 9.016 1 97.69 321 ALA B O 1
ATOM 6199 N N . ILE B 1 322 ? 18.094 44 9.578 1 97.81 322 ILE B N 1
ATOM 6200 C CA . ILE B 1 322 ? 18.203 44.219 11.016 1 97.81 322 ILE B CA 1
ATOM 6201 C C . ILE B 1 322 ? 19.672 44.188 11.43 1 97.81 322 ILE B C 1
ATOM 6203 O O . ILE B 1 322 ? 20.141 45.062 12.148 1 97.81 322 ILE B O 1
ATOM 6207 N N . ALA B 1 323 ? 20.375 43.188 10.977 1 97.62 323 ALA B N 1
ATOM 6208 C CA . ALA B 1 323 ? 21.797 43.062 11.273 1 97.62 323 ALA B CA 1
ATOM 6209 C C . ALA B 1 323 ? 22.578 44.281 10.812 1 97.62 323 ALA B C 1
ATOM 6211 O O . ALA B 1 323 ? 23.422 44.812 11.539 1 97.62 323 ALA B O 1
ATOM 6212 N N . ALA B 1 324 ? 22.312 44.781 9.641 1 97.88 324 ALA B N 1
ATOM 6213 C CA . ALA B 1 324 ? 22.984 45.969 9.086 1 97.88 324 ALA B CA 1
ATOM 6214 C C . ALA B 1 324 ? 22.688 47.188 9.922 1 97.88 324 ALA B C 1
ATOM 6216 O O . ALA B 1 324 ? 23.609 47.969 10.219 1 97.88 324 ALA B O 1
ATOM 6217 N N . GLU B 1 325 ? 21.484 47.375 10.188 1 98 325 GLU B N 1
ATOM 6218 C CA . GLU B 1 325 ? 21.078 48.531 10.984 1 98 325 GLU B CA 1
ATOM 6219 C C . GLU B 1 325 ? 21.734 48.5 12.359 1 98 325 GLU B C 1
ATOM 6221 O O . GLU B 1 325 ? 22.141 49.562 12.875 1 98 325 GLU B O 1
ATOM 6226 N N . TRP B 1 326 ? 21.766 47.312 12.938 1 97.81 326 TRP B N 1
ATOM 6227 C CA . TRP B 1 326 ? 22.328 47.156 14.273 1 97.81 326 TRP B CA 1
ATOM 6228 C C . TRP B 1 326 ? 23.844 47.156 14.234 1 97.81 326 TRP B C 1
ATOM 6230 O O . TRP B 1 326 ? 24.5 47.25 15.273 1 97.81 326 TRP B O 1
ATOM 6240 N N . GLY B 1 327 ? 24.438 47.031 13.031 1 97.69 327 GLY B N 1
ATOM 6241 C CA . GLY B 1 327 ? 25.891 46.969 12.883 1 97.69 327 GLY B CA 1
ATOM 6242 C C . GLY B 1 327 ? 26.516 45.719 13.438 1 97.69 327 GLY B C 1
ATOM 6243 O O . GLY B 1 327 ? 27.594 45.75 14.031 1 97.69 327 GLY B O 1
ATOM 6244 N N . VAL B 1 328 ? 25.812 44.594 13.352 1 97.56 328 VAL B N 1
ATOM 6245 C CA . VAL B 1 328 ? 26.297 43.312 13.867 1 97.56 328 VAL B CA 1
ATOM 6246 C C . VAL B 1 328 ? 26.172 42.25 12.789 1 97.56 328 VAL B C 1
ATOM 6248 O O . VAL B 1 328 ? 25.641 42.5 11.711 1 97.56 328 VAL B O 1
ATOM 6251 N N . SER B 1 329 ? 26.75 41.062 13.086 1 96 329 SER B N 1
ATOM 6252 C CA . SER B 1 329 ? 26.609 39.938 12.172 1 96 329 SER B CA 1
ATOM 6253 C C . SER B 1 329 ? 25.203 39.375 12.188 1 96 329 SER B C 1
ATOM 6255 O O . SER B 1 329 ? 24.422 39.625 13.109 1 96 329 SER B O 1
ATOM 6257 N N . LYS B 1 330 ? 24.828 38.688 11.18 1 95 330 LYS B N 1
ATOM 6258 C CA . LYS B 1 330 ? 23.547 38 11.094 1 95 330 LYS B CA 1
ATOM 6259 C C . LYS B 1 330 ? 23.328 37.094 12.289 1 95 330 LYS B C 1
ATOM 6261 O O . LYS B 1 330 ? 22.234 37 12.836 1 95 330 LYS B O 1
ATOM 6266 N N . GLU B 1 331 ? 24.328 36.406 12.703 1 96.06 331 GLU B N 1
ATOM 6267 C CA . GLU B 1 331 ? 24.281 35.5 13.836 1 96.06 331 GLU B CA 1
ATOM 6268 C C . GLU B 1 331 ? 23.984 36.219 15.133 1 96.06 331 GLU B C 1
ATOM 6270 O O . GLU B 1 331 ? 23.172 35.781 15.938 1 96.06 331 GLU B O 1
ATOM 6275 N N . GLU B 1 332 ? 24.656 37.281 15.289 1 96.5 332 GLU B N 1
ATOM 6276 C CA . GLU B 1 332 ? 24.453 38.094 16.5 1 96.5 332 GLU B CA 1
ATOM 6277 C C . GLU B 1 332 ? 23.047 38.688 16.531 1 96.5 332 GLU B C 1
ATOM 6279 O O . GLU B 1 332 ? 22.406 38.719 17.578 1 96.5 332 GLU B O 1
ATOM 6284 N N . ALA B 1 333 ? 22.641 39.188 15.43 1 97.5 333 ALA B N 1
ATOM 6285 C CA . ALA B 1 333 ? 21.281 39.719 15.352 1 97.5 333 ALA B CA 1
ATOM 6286 C C . ALA B 1 333 ? 20.266 38.625 15.711 1 97.5 333 ALA B C 1
ATOM 6288 O O . ALA B 1 333 ? 19.328 38.875 16.484 1 97.5 333 ALA B O 1
ATOM 6289 N N . ALA B 1 334 ? 20.438 37.438 15.156 1 97.06 334 ALA B N 1
ATOM 6290 C CA . ALA B 1 334 ? 19.547 36.312 15.445 1 97.06 334 ALA B CA 1
ATOM 6291 C C . ALA B 1 334 ? 19.547 36 16.938 1 97.06 334 ALA B C 1
ATOM 6293 O O . ALA B 1 334 ? 18.484 35.688 17.5 1 97.06 334 ALA B O 1
ATOM 6294 N N . ALA B 1 335 ? 20.656 36.031 17.516 1 96.12 335 ALA B N 1
ATOM 6295 C CA . ALA B 1 335 ? 20.766 35.75 18.938 1 96.12 335 ALA B CA 1
ATOM 6296 C C . ALA B 1 335 ? 20 36.781 19.766 1 96.12 335 ALA B C 1
ATOM 6298 O O . ALA B 1 335 ? 19.328 36.438 20.734 1 96.12 335 ALA B O 1
ATOM 6299 N N . ARG B 1 336 ? 20.062 38.031 19.375 1 96.62 336 ARG B N 1
ATOM 6300 C CA . ARG B 1 336 ? 19.406 39.125 20.109 1 96.62 336 ARG B CA 1
ATOM 6301 C C . ARG B 1 336 ? 17.891 39.031 20 1 96.62 336 ARG B C 1
ATOM 6303 O O . ARG B 1 336 ? 17.172 39.438 20.906 1 96.62 336 ARG B O 1
ATOM 6310 N N . LEU B 1 337 ? 17.531 38.469 18.984 1 96 337 LEU B N 1
ATOM 6311 C CA . LEU B 1 337 ? 16.109 38.469 18.672 1 96 337 LEU B CA 1
ATOM 6312 C C . LEU B 1 337 ? 15.414 37.312 19.422 1 96 337 LEU B C 1
ATOM 6314 O O . LEU B 1 337 ? 14.188 37.312 19.531 1 96 337 LEU B O 1
ATOM 6318 N N . GLN B 1 338 ? 16.094 36.406 20 1 91.88 338 GLN B N 1
ATOM 6319 C CA . GLN B 1 338 ? 15.516 35.219 20.594 1 91.88 338 GLN B CA 1
ATOM 6320 C C . GLN B 1 338 ? 14.734 35.562 21.859 1 91.88 338 GLN B C 1
ATOM 6322 O O . GLN B 1 338 ? 15.125 36.469 22.609 1 91.88 338 GLN B O 1
ATOM 6327 N N . PRO B 1 339 ? 13.688 34.812 22.141 1 90.44 339 PRO B N 1
ATOM 6328 C CA . PRO B 1 339 ? 12.953 33.844 21.297 1 90.44 339 PRO B CA 1
ATOM 6329 C C . PRO B 1 339 ? 12.219 34.531 20.141 1 90.44 339 PRO B C 1
ATOM 6331 O O . PRO B 1 339 ? 11.586 35.594 20.344 1 90.44 339 PRO B O 1
ATOM 6334 N N . ALA B 1 340 ? 12.367 34 18.984 1 92.62 340 ALA B N 1
ATOM 6335 C CA . ALA B 1 340 ? 11.805 34.594 17.766 1 92.62 340 ALA B CA 1
ATOM 6336 C C . ALA B 1 340 ? 11.422 33.5 16.75 1 92.62 340 ALA B C 1
ATOM 6338 O O . ALA B 1 340 ? 11.898 32.375 16.844 1 92.62 340 ALA B O 1
ATOM 6339 N N . SER B 1 341 ? 10.508 33.812 15.906 1 93.56 341 SER B N 1
ATOM 6340 C CA . SER B 1 341 ? 10.172 33 14.75 1 93.56 341 SER B CA 1
ATOM 6341 C C . SER B 1 341 ? 10.445 33.719 13.445 1 93.56 341 SER B C 1
ATOM 6343 O O . SER B 1 341 ? 10.578 34.938 13.438 1 93.56 341 SER B O 1
ATOM 6345 N N . ALA B 1 342 ? 10.625 32.969 12.383 1 95.06 342 ALA B N 1
ATOM 6346 C CA . ALA B 1 342 ? 11.016 33.594 11.125 1 95.06 342 ALA B CA 1
ATOM 6347 C C . ALA B 1 342 ? 10.492 32.812 9.93 1 95.06 342 ALA B C 1
ATOM 6349 O O . ALA B 1 342 ? 10.133 31.625 10.07 1 95.06 342 ALA B O 1
ATOM 6350 N N . VAL B 1 343 ? 10.375 33.438 8.797 1 96.06 343 VAL B N 1
ATOM 6351 C CA . VAL B 1 343 ? 10.07 32.844 7.496 1 96.06 343 VAL B CA 1
ATOM 6352 C C . VAL B 1 343 ? 11.359 32.656 6.699 1 96.06 343 VAL B C 1
ATOM 6354 O O . VAL B 1 343 ? 12.156 33.562 6.566 1 96.06 343 VAL B O 1
ATOM 6357 N N . TYR B 1 344 ? 11.586 31.5 6.23 1 95.38 344 TYR B N 1
ATOM 6358 C CA . TYR B 1 344 ? 12.773 31.156 5.445 1 95.38 344 TYR B CA 1
ATOM 6359 C C . TYR B 1 344 ? 12.406 30.922 3.986 1 95.38 344 TYR B C 1
ATOM 6361 O O . TYR B 1 344 ? 11.578 30.047 3.684 1 95.38 344 TYR B O 1
ATOM 6369 N N . PHE B 1 345 ? 13.031 31.625 3.123 1 94.69 345 PHE B N 1
ATOM 6370 C CA . PHE B 1 345 ? 12.781 31.484 1.693 1 94.69 345 PHE B CA 1
ATOM 6371 C C . PHE B 1 345 ? 13.805 30.562 1.046 1 94.69 345 PHE B C 1
ATOM 6373 O O . PHE B 1 345 ? 14.586 31 0.196 1 94.69 345 PHE B O 1
ATOM 6380 N N . GLY B 1 346 ? 13.758 29.297 1.413 1 92.19 346 GLY B N 1
ATOM 6381 C CA . GLY B 1 346 ? 14.766 28.359 0.958 1 92.19 346 GLY B CA 1
ATOM 6382 C C . GLY B 1 346 ? 14.188 27.172 0.226 1 92.19 346 GLY B C 1
ATOM 6383 O O . GLY B 1 346 ? 14.82 26.109 0.142 1 92.19 346 GLY B O 1
ATOM 6384 N N . MET B 1 347 ? 12.961 27.266 -0.316 1 95.69 347 MET B N 1
ATOM 6385 C CA . MET B 1 347 ? 12.289 26.172 -1.019 1 95.69 347 MET B CA 1
ATOM 6386 C C . MET B 1 347 ? 12.102 26.516 -2.494 1 95.69 347 MET B C 1
ATOM 6388 O O . MET B 1 347 ? 12.227 27.672 -2.891 1 95.69 347 MET B O 1
ATOM 6392 N N . ASP B 1 348 ? 11.867 25.5 -3.277 1 97.38 348 ASP B N 1
ATOM 6393 C CA . ASP B 1 348 ? 11.648 25.641 -4.715 1 97.38 348 ASP B CA 1
ATOM 6394 C C . ASP B 1 348 ? 10.188 25.391 -5.078 1 97.38 348 ASP B C 1
ATOM 6396 O O . ASP B 1 348 ? 9.617 24.375 -4.699 1 97.38 348 ASP B O 1
ATOM 6400 N N . GLU B 1 349 ? 9.648 26.328 -5.82 1 97.88 349 GLU B N 1
ATOM 6401 C CA . GLU B 1 349 ? 8.242 26.219 -6.219 1 97.88 349 GLU B CA 1
ATOM 6402 C C . GLU B 1 349 ? 7.992 24.953 -7.031 1 97.88 349 GLU B C 1
ATOM 6404 O O . GLU B 1 349 ? 6.922 24.344 -6.934 1 97.88 349 GLU B O 1
ATOM 6409 N N . SER B 1 350 ? 8.914 24.578 -7.859 1 98.12 350 SER B N 1
ATOM 6410 C CA . SER B 1 350 ? 8.734 23.359 -8.656 1 98.12 350 SER B CA 1
ATOM 6411 C C . SER B 1 350 ? 8.609 22.125 -7.777 1 98.12 350 SER B C 1
ATOM 6413 O O . SER B 1 350 ? 7.832 21.219 -8.078 1 98.12 350 SER B O 1
ATOM 6415 N N . ASP B 1 351 ? 9.375 22.094 -6.715 1 98.44 351 ASP B N 1
ATOM 6416 C CA . ASP B 1 351 ? 9.25 21 -5.762 1 98.44 351 ASP B CA 1
ATOM 6417 C C . ASP B 1 351 ? 7.902 21.031 -5.051 1 98.44 351 ASP B C 1
ATOM 6419 O O . ASP B 1 351 ? 7.281 19.984 -4.84 1 98.44 351 ASP B O 1
ATOM 6423 N N . VAL B 1 352 ? 7.441 22.188 -4.707 1 98.69 352 VAL B N 1
ATOM 6424 C CA . VAL B 1 352 ? 6.145 22.328 -4.055 1 98.69 352 VAL B CA 1
ATOM 6425 C C . VAL B 1 352 ? 5.047 21.781 -4.965 1 98.69 352 VAL B C 1
ATOM 6427 O O . VAL B 1 352 ? 4.223 20.969 -4.539 1 98.69 352 VAL B O 1
ATOM 6430 N N . ARG B 1 353 ? 5.09 22.156 -6.199 1 98.69 353 ARG B N 1
ATOM 6431 C CA . ARG B 1 353 ? 4.094 21.703 -7.168 1 98.69 353 ARG B CA 1
ATOM 6432 C C . ARG B 1 353 ? 4.145 20.188 -7.34 1 98.69 353 ARG B C 1
ATOM 6434 O O . ARG B 1 353 ? 3.105 19.531 -7.387 1 98.69 353 ARG B O 1
ATOM 6441 N N . ASN B 1 354 ? 5.383 19.719 -7.449 1 98.56 354 ASN B N 1
ATOM 6442 C CA . ASN B 1 354 ? 5.551 18.281 -7.609 1 98.56 354 ASN B CA 1
ATOM 6443 C C . ASN B 1 354 ? 4.965 17.5 -6.426 1 98.56 354 ASN B C 1
ATOM 6445 O O . ASN B 1 354 ? 4.289 16.5 -6.613 1 98.56 354 ASN B O 1
ATOM 6449 N N . ILE B 1 355 ? 5.18 17.953 -5.273 1 98.75 355 ILE B N 1
ATOM 6450 C CA . ILE B 1 355 ? 4.711 17.297 -4.059 1 98.75 355 ILE B CA 1
ATOM 6451 C C . ILE B 1 355 ? 3.195 17.438 -3.955 1 98.75 355 ILE B C 1
ATOM 6453 O O . ILE B 1 355 ? 2.504 16.469 -3.633 1 98.75 355 ILE B O 1
ATOM 6457 N N . LEU B 1 356 ? 2.686 18.578 -4.285 1 98.81 356 LEU B N 1
ATOM 6458 C CA . LEU B 1 356 ? 1.242 18.781 -4.25 1 98.81 356 LEU B CA 1
ATOM 6459 C C . LEU B 1 356 ? 0.541 17.906 -5.273 1 98.81 356 LEU B C 1
ATOM 6461 O O . LEU B 1 356 ? -0.572 17.422 -5.035 1 98.81 356 LEU B O 1
ATOM 6465 N N . ALA B 1 357 ? 1.19 17.656 -6.359 1 98.44 357 ALA B N 1
ATOM 6466 C CA . ALA B 1 357 ? 0.6 16.891 -7.449 1 98.44 357 ALA B CA 1
ATOM 6467 C C . ALA B 1 357 ? 0.625 15.398 -7.145 1 98.44 357 ALA B C 1
ATOM 6469 O O . ALA B 1 357 ? -0.069 14.609 -7.793 1 98.44 357 ALA B O 1
ATOM 6470 N N . PHE B 1 358 ? 1.488 14.992 -6.227 1 97.94 358 PHE B N 1
ATOM 6471 C CA . PHE B 1 358 ? 1.502 13.602 -5.793 1 97.94 358 PHE B CA 1
ATOM 6472 C C . PHE B 1 358 ? 0.148 13.203 -5.219 1 97.94 358 PHE B C 1
ATOM 6474 O O . PHE B 1 358 ? -0.375 13.867 -4.32 1 97.94 358 PHE B O 1
ATOM 6481 N N . ASP B 1 359 ? -0.475 12.211 -5.629 1 94 359 ASP B N 1
ATOM 6482 C CA . ASP B 1 359 ? -1.881 11.867 -5.434 1 94 359 ASP B CA 1
ATOM 6483 C C . ASP B 1 359 ? -2.223 11.781 -3.947 1 94 359 ASP B C 1
ATOM 6485 O O . ASP B 1 359 ? -3.307 12.195 -3.531 1 94 359 ASP B O 1
ATOM 6489 N N . GLU B 1 360 ? -1.293 11.328 -3.174 1 96.56 360 GLU B N 1
ATOM 6490 C CA . GLU B 1 360 ? -1.588 10.992 -1.784 1 96.56 360 GLU B CA 1
ATOM 6491 C C . GLU B 1 360 ? -1.143 12.102 -0.84 1 96.56 360 GLU B C 1
ATOM 6493 O O . GLU B 1 360 ? -1.032 11.891 0.369 1 96.56 360 GLU B O 1
ATOM 6498 N N . THR B 1 361 ? -0.895 13.297 -1.372 1 98.81 361 THR B N 1
ATOM 6499 C CA . THR B 1 361 ? -0.46 14.398 -0.52 1 98.81 361 THR B CA 1
ATOM 6500 C C . THR B 1 361 ? -1.659 15.094 0.115 1 98.81 361 THR B C 1
ATOM 6502 O O . THR B 1 361 ? -2.473 15.703 -0.584 1 98.81 361 THR B O 1
ATOM 6505 N N . MET B 1 362 ? -1.71 15.016 1.41 1 98.88 362 MET B N 1
ATOM 6506 C CA . MET B 1 362 ? -2.67 15.82 2.156 1 98.88 362 MET B CA 1
ATOM 6507 C C . MET B 1 362 ? -2.225 17.281 2.215 1 98.88 362 MET B C 1
ATOM 6509 O O . MET B 1 362 ? -1.094 17.594 1.85 1 98.88 362 MET B O 1
ATOM 6513 N N . ILE B 1 363 ? -3.17 18.109 2.658 1 98.94 363 ILE B N 1
ATOM 6514 C CA . ILE B 1 363 ? -2.852 19.516 2.777 1 98.94 363 ILE B CA 1
ATOM 6515 C C . ILE B 1 363 ? -2.865 19.938 4.246 1 98.94 363 ILE B C 1
ATOM 6517 O O . ILE B 1 363 ? -3.828 19.656 4.965 1 98.94 363 ILE B O 1
ATOM 6521 N N . GLY B 1 364 ? -1.798 20.484 4.684 1 98.88 364 GLY B N 1
ATOM 6522 C CA . GLY B 1 364 ? -1.678 21.094 6 1 98.88 364 GLY B CA 1
ATOM 6523 C C . GLY B 1 364 ? -1.1 22.5 5.961 1 98.88 364 GLY B C 1
ATOM 6524 O O . GLY B 1 364 ? -0.254 22.797 5.117 1 98.88 364 GLY B O 1
ATOM 6525 N N . SER B 1 365 ? -1.508 23.312 6.844 1 98.62 365 SER B N 1
ATOM 6526 C CA . SER B 1 365 ? -1.062 24.703 6.809 1 98.62 365 SER B CA 1
ATOM 6527 C C . SER B 1 365 ? 0.302 24.859 7.473 1 98.62 365 SER B C 1
ATOM 6529 O O . SER B 1 365 ? 1.132 25.641 7.016 1 98.62 365 SER B O 1
ATOM 6531 N N . ASP B 1 366 ? 0.464 24.078 8.547 1 98.06 366 ASP B N 1
ATOM 6532 C CA . ASP B 1 366 ? 1.629 24.312 9.398 1 98.06 366 ASP B CA 1
ATOM 6533 C C . ASP B 1 366 ? 1.657 25.734 9.93 1 98.06 366 ASP B C 1
ATOM 6535 O O . ASP B 1 366 ? 2.73 26.312 10.109 1 98.06 366 ASP B O 1
ATOM 6539 N N . GLY B 1 367 ? 0.475 26.297 10.078 1 96.12 367 GLY B N 1
ATOM 6540 C CA . GLY B 1 367 ? 0.348 27.672 10.562 1 96.12 367 GLY B CA 1
ATOM 6541 C C . GLY B 1 367 ? 0.67 27.812 12.039 1 96.12 367 GLY B C 1
ATOM 6542 O O . GLY B 1 367 ? 0.334 26.938 12.844 1 96.12 367 GLY B O 1
ATOM 6543 N N . ILE B 1 368 ? 1.283 28.891 12.344 1 93 368 ILE B N 1
ATOM 6544 C CA . ILE B 1 368 ? 1.573 29.25 13.727 1 93 368 ILE B CA 1
ATOM 6545 C C . ILE B 1 368 ? 0.715 30.453 14.133 1 93 368 ILE B C 1
ATOM 6547 O O . ILE B 1 368 ? 0.903 31.562 13.625 1 93 368 ILE B O 1
ATOM 6551 N N . PRO B 1 369 ? -0.188 30.25 15.016 1 91.69 369 PRO B N 1
ATOM 6552 C CA . PRO B 1 369 ? -1.201 31.266 15.273 1 91.69 369 PRO B CA 1
ATOM 6553 C C . PRO B 1 369 ? -0.724 32.344 16.25 1 91.69 369 PRO B C 1
ATOM 6555 O O . PRO B 1 369 ? -1.542 33 16.891 1 91.69 369 PRO B O 1
ATOM 6558 N N . THR B 1 370 ? 0.593 32.438 16.391 1 81.94 370 THR B N 1
ATOM 6559 C CA . THR B 1 370 ? 1.147 33.469 17.281 1 81.94 370 THR B CA 1
ATOM 6560 C C . THR B 1 370 ? 2.039 34.438 16.5 1 81.94 370 THR B C 1
ATOM 6562 O O . THR B 1 370 ? 2.502 34.125 15.406 1 81.94 370 THR B O 1
ATOM 6565 N N . GLY B 1 371 ? 2.109 35.625 17.094 1 79.5 371 GLY B N 1
ATOM 6566 C CA . GLY B 1 371 ? 3.008 36.594 16.5 1 79.5 371 GLY B CA 1
ATOM 6567 C C . GLY B 1 371 ? 2.281 37.688 15.734 1 79.5 371 GLY B C 1
ATOM 6568 O O . GLY B 1 371 ? 1.147 37.5 15.289 1 79.5 371 GLY B O 1
ATOM 6569 N N . GLU B 1 372 ? 2.938 38.75 15.516 1 82.75 372 GLU B N 1
ATOM 6570 C CA . GLU B 1 372 ? 2.377 39.938 14.883 1 82.75 372 GLU B CA 1
ATOM 6571 C C . GLU B 1 372 ? 2.275 39.781 13.367 1 82.75 372 GLU B C 1
ATOM 6573 O O . GLU B 1 372 ? 1.315 40.219 12.75 1 82.75 372 GLU B O 1
ATOM 6578 N N . LYS B 1 373 ? 3.217 39.094 12.836 1 91.81 373 LYS B N 1
ATOM 6579 C CA . LYS B 1 373 ? 3.279 38.875 11.398 1 91.81 373 LYS B CA 1
ATOM 6580 C C . LYS B 1 373 ? 3.492 37.406 11.07 1 91.81 373 LYS B C 1
ATOM 6582 O O . LYS B 1 373 ? 4.578 37.031 10.641 1 91.81 373 LYS B O 1
ATOM 6587 N N . PRO B 1 374 ? 2.434 36.688 11.234 1 93.31 374 PRO B N 1
ATOM 6588 C CA . PRO B 1 374 ? 2.576 35.25 10.945 1 93.31 374 PRO B CA 1
ATOM 6589 C C . PRO B 1 374 ? 2.787 34.969 9.461 1 93.31 374 PRO B C 1
ATOM 6591 O O . PRO B 1 374 ? 2.596 35.844 8.625 1 93.31 374 PRO B O 1
ATOM 6594 N N . HIS B 1 375 ? 3.285 33.812 9.133 1 96.06 375 HIS B N 1
ATOM 6595 C CA . HIS B 1 375 ? 3.309 33.344 7.75 1 96.06 375 HIS B CA 1
ATOM 6596 C C . HIS B 1 375 ? 1.913 33.344 7.137 1 96.06 375 HIS B C 1
ATOM 6598 O O . HIS B 1 375 ? 0.935 33 7.797 1 96.06 375 HIS B O 1
ATOM 6604 N N . PRO B 1 376 ? 1.77 33.812 5.887 1 97.25 376 PRO B N 1
ATOM 6605 C CA . PRO B 1 376 ? 0.443 33.875 5.273 1 97.25 376 PRO B CA 1
ATOM 6606 C C . PRO B 1 376 ? -0.262 32.531 5.188 1 97.25 376 PRO B C 1
ATOM 6608 O O . PRO B 1 376 ? -1.483 32.5 5.02 1 97.25 376 PRO B O 1
ATOM 6611 N N . ARG B 1 377 ? 0.455 31.438 5.305 1 98.06 377 ARG B N 1
ATOM 6612 C CA . ARG B 1 377 ? -0.146 30.109 5.223 1 98.06 377 ARG B CA 1
ATOM 6613 C C . ARG B 1 377 ? -1.128 29.891 6.371 1 98.06 377 ARG B C 1
ATOM 6615 O O . ARG B 1 377 ? -1.959 28.984 6.312 1 98.06 377 ARG B O 1
ATOM 6622 N N . LEU B 1 378 ? -1.017 30.656 7.453 1 97.62 378 LEU B N 1
ATOM 6623 C CA . LEU B 1 378 ? -1.96 30.578 8.562 1 97.62 378 LEU B CA 1
ATOM 6624 C C . LEU B 1 378 ? -3.369 30.938 8.109 1 97.62 378 LEU B C 1
ATOM 6626 O O . LEU B 1 378 ? -4.348 30.359 8.57 1 97.62 378 LEU B O 1
ATOM 6630 N N . TRP B 1 379 ? -3.479 31.828 7.109 1 97.81 379 TRP B N 1
ATOM 6631 C CA . TRP B 1 379 ? -4.758 32.406 6.738 1 97.81 379 TRP B CA 1
ATOM 6632 C C . TRP B 1 379 ? -5.137 32.062 5.305 1 97.81 379 TRP B C 1
ATOM 6634 O O . TRP B 1 379 ? -6.227 32.406 4.84 1 97.81 379 TRP B O 1
ATOM 6644 N N . GLY B 1 380 ? -4.297 31.344 4.609 1 98.5 380 GLY B N 1
ATOM 6645 C CA . GLY B 1 380 ? -4.562 31.328 3.178 1 98.5 380 GLY B CA 1
ATOM 6646 C C . GLY B 1 380 ? -4.367 29.953 2.561 1 98.5 380 GLY B C 1
ATOM 6647 O O . GLY B 1 380 ? -4.617 29.766 1.368 1 98.5 380 GLY B O 1
ATOM 6648 N N . THR B 1 381 ? -4.02 28.922 3.27 1 98.81 381 THR B N 1
ATOM 6649 C CA . THR B 1 381 ? -3.555 27.641 2.76 1 98.81 381 THR B CA 1
ATOM 6650 C C . THR B 1 381 ? -4.613 27 1.867 1 98.81 381 THR B C 1
ATOM 6652 O O . THR B 1 381 ? -4.344 26.688 0.705 1 98.81 381 THR B O 1
ATOM 6655 N N . PHE B 1 382 ? -5.809 26.844 2.262 1 98.88 382 PHE B N 1
ATOM 6656 C CA . PHE B 1 382 ? -6.805 26 1.595 1 98.88 382 PHE B CA 1
ATOM 6657 C C . PHE B 1 382 ? -7.41 26.734 0.401 1 98.88 382 PHE B C 1
ATOM 6659 O O . PHE B 1 382 ? -7.508 26.172 -0.692 1 98.88 382 PHE B O 1
ATOM 6666 N N . PRO B 1 383 ? -7.758 28.062 0.515 1 98.88 383 PRO B N 1
ATOM 6667 C CA . PRO B 1 383 ? -8.18 28.812 -0.677 1 98.88 383 PRO B CA 1
ATOM 6668 C C . PRO B 1 383 ? -7.09 28.875 -1.747 1 98.88 383 PRO B C 1
ATOM 6670 O O . PRO B 1 383 ? -7.395 28.875 -2.943 1 98.88 383 PRO B O 1
ATOM 6673 N N . ARG B 1 384 ? -5.832 28.906 -1.298 1 98.81 384 ARG B N 1
ATOM 6674 C CA . ARG B 1 384 ? -4.73 28.922 -2.254 1 98.81 384 ARG B CA 1
ATOM 6675 C C . ARG B 1 384 ? -4.664 27.625 -3.047 1 98.81 384 ARG B C 1
ATOM 6677 O O . ARG B 1 384 ? -4.379 27.641 -4.246 1 98.81 384 ARG B O 1
ATOM 6684 N N . ILE B 1 385 ? -4.887 26.484 -2.387 1 98.94 385 ILE B N 1
ATOM 6685 C CA . ILE B 1 385 ? -4.945 25.203 -3.068 1 98.94 385 ILE B CA 1
ATOM 6686 C C . ILE B 1 385 ? -6.016 25.234 -4.156 1 98.94 385 ILE B C 1
ATOM 6688 O O . ILE B 1 385 ? -5.773 24.828 -5.293 1 98.94 385 ILE B O 1
ATOM 6692 N N . LEU B 1 386 ? -7.18 25.797 -3.848 1 98.88 386 LEU B N 1
ATOM 6693 C CA . LEU B 1 386 ? -8.32 25.797 -4.754 1 98.88 386 LEU B CA 1
ATOM 6694 C C . LEU B 1 386 ? -8.133 26.828 -5.859 1 98.88 386 LEU B C 1
ATOM 6696 O O . LEU B 1 386 ? -8.258 26.516 -7.043 1 98.88 386 LEU B O 1
ATOM 6700 N N . GLY B 1 387 ? -7.777 28.031 -5.453 1 98.75 387 GLY B N 1
ATOM 6701 C CA . GLY B 1 387 ? -7.723 29.125 -6.41 1 98.75 387 GLY B CA 1
ATOM 6702 C C . GLY B 1 387 ? -6.465 29.109 -7.254 1 98.75 387 GLY B C 1
ATOM 6703 O O . GLY B 1 387 ? -6.531 29.219 -8.484 1 98.75 387 GLY B O 1
ATOM 6704 N N . HIS B 1 388 ? -5.344 28.969 -6.66 1 98.56 388 HIS B N 1
ATOM 6705 C CA . HIS B 1 388 ? -4.074 29.094 -7.367 1 98.56 388 HIS B CA 1
ATOM 6706 C C . HIS B 1 388 ? -3.646 27.766 -7.98 1 98.56 388 HIS B C 1
ATOM 6708 O O . HIS B 1 388 ? -3.463 27.672 -9.195 1 98.56 388 HIS B O 1
ATOM 6714 N N . TYR B 1 389 ? -3.541 26.734 -7.234 1 98.81 389 TYR B N 1
ATOM 6715 C CA . TYR B 1 389 ? -2.926 25.5 -7.719 1 98.81 389 TYR B CA 1
ATOM 6716 C C . TYR B 1 389 ? -3.904 24.703 -8.562 1 98.81 389 TYR B C 1
ATOM 6718 O O . TYR B 1 389 ? -3.535 24.156 -9.609 1 98.81 389 TYR B O 1
ATOM 6726 N N . SER B 1 390 ? -5.117 24.578 -8.102 1 98.69 390 SER B N 1
ATOM 6727 C CA . SER B 1 390 ? -6.102 23.797 -8.852 1 98.69 390 SER B CA 1
ATOM 6728 C C . SER B 1 390 ? -6.637 24.594 -10.047 1 98.69 390 SER B C 1
ATOM 6730 O O . SER B 1 390 ? -6.535 24.141 -11.188 1 98.69 390 SER B O 1
ATOM 6732 N N . ARG B 1 391 ? -7.152 25.828 -9.844 1 98.56 391 ARG B N 1
ATOM 6733 C CA . ARG B 1 391 ? -7.82 26.594 -10.891 1 98.56 391 ARG B CA 1
ATOM 6734 C C . ARG B 1 391 ? -6.805 27.25 -11.82 1 98.56 391 ARG B C 1
ATOM 6736 O O . ARG B 1 391 ? -6.793 26.984 -13.023 1 98.56 391 ARG B O 1
ATOM 6743 N N . ASP B 1 392 ? -5.895 28.078 -11.328 1 98.5 392 ASP B N 1
ATOM 6744 C CA . ASP B 1 392 ? -5.035 28.906 -12.164 1 98.5 392 ASP B CA 1
ATOM 6745 C C . ASP B 1 392 ? -3.957 28.078 -12.852 1 98.5 392 ASP B C 1
ATOM 6747 O O . ASP B 1 392 ? -3.715 28.219 -14.047 1 98.5 392 ASP B O 1
ATOM 6751 N N . LEU B 1 393 ? -3.324 27.125 -12.07 1 98.19 393 LEU B N 1
ATOM 6752 C CA . LEU B 1 393 ? -2.215 26.344 -12.609 1 98.19 393 LEU B CA 1
ATOM 6753 C C . LEU B 1 393 ? -2.711 25.031 -13.219 1 98.19 393 LEU B C 1
ATOM 6755 O O . LEU B 1 393 ? -1.994 24.391 -13.992 1 98.19 393 LEU B O 1
ATOM 6759 N N . GLY B 1 394 ? -3.889 24.609 -12.789 1 98.38 394 GLY B N 1
ATOM 6760 C CA . GLY B 1 394 ? -4.414 23.359 -13.305 1 98.38 394 GLY B CA 1
ATOM 6761 C C . GLY B 1 394 ? -3.621 22.141 -12.844 1 98.38 394 GLY B C 1
ATOM 6762 O O . GLY B 1 394 ? -3.455 21.188 -13.594 1 98.38 394 GLY B O 1
ATOM 6763 N N . LEU B 1 395 ? -3.062 22.234 -11.672 1 98 395 LEU B N 1
ATOM 6764 C CA . LEU B 1 395 ? -2.217 21.156 -11.172 1 98 395 LEU B CA 1
ATOM 6765 C C . LEU B 1 395 ? -3.027 19.875 -10.969 1 98 395 LEU B C 1
ATOM 6767 O O . LEU B 1 395 ? -2.514 18.766 -11.164 1 98 395 LEU B O 1
ATOM 6771 N N . PHE B 1 396 ? -4.238 19.938 -10.57 1 97.5 396 PHE B N 1
ATOM 6772 C CA . PHE B 1 396 ? -5.203 18.859 -10.398 1 97.5 396 PHE B CA 1
ATOM 6773 C C . PHE B 1 396 ? -6.629 19.391 -10.438 1 97.5 396 PHE B C 1
ATOM 6775 O O . PHE B 1 396 ? -6.852 20.594 -10.227 1 97.5 396 PHE B O 1
ATOM 6782 N N . ASP B 1 397 ? -7.574 18.5 -10.625 1 98 397 ASP B N 1
ATOM 6783 C CA . ASP B 1 397 ? -8.984 18.875 -10.703 1 98 397 ASP B CA 1
ATOM 6784 C C . ASP B 1 397 ? -9.508 19.312 -9.336 1 98 397 ASP B C 1
ATOM 6786 O O . ASP B 1 397 ? -8.922 19 -8.305 1 98 397 ASP B O 1
ATOM 6790 N N . LEU B 1 398 ? -10.578 20.094 -9.43 1 98.69 398 LEU B N 1
ATOM 6791 C CA . LEU B 1 398 ? -11.172 20.641 -8.211 1 98.69 398 LEU B CA 1
ATOM 6792 C C . LEU B 1 398 ? -11.594 19.516 -7.27 1 98.69 398 LEU B C 1
ATOM 6794 O O . LEU B 1 398 ? -11.445 19.625 -6.051 1 98.69 398 LEU B O 1
ATOM 6798 N N . GLU B 1 399 ? -12.141 18.406 -7.828 1 98.62 399 GLU B N 1
ATOM 6799 C CA . GLU B 1 399 ? -12.555 17.266 -7.031 1 98.62 399 GLU B CA 1
ATOM 6800 C C . GLU B 1 399 ? -11.375 16.656 -6.273 1 98.62 399 GLU B C 1
ATOM 6802 O O . GLU B 1 399 ? -11.508 16.266 -5.113 1 98.62 399 GLU B O 1
ATOM 6807 N N . VAL B 1 400 ? -10.203 16.672 -6.906 1 98.62 400 VAL B N 1
ATOM 6808 C CA . VAL B 1 400 ? -8.992 16.156 -6.289 1 98.62 400 VAL B CA 1
ATOM 6809 C C . VAL B 1 400 ? -8.523 17.094 -5.188 1 98.62 400 VAL B C 1
ATOM 6811 O O . VAL B 1 400 ? -8.125 16.656 -4.105 1 98.62 400 VAL B O 1
ATOM 6814 N N . ALA B 1 401 ? -8.57 18.391 -5.473 1 98.81 401 ALA B N 1
ATOM 6815 C CA . ALA B 1 401 ? -8.188 19.375 -4.469 1 98.81 401 ALA B CA 1
ATOM 6816 C C . ALA B 1 401 ? -9 19.203 -3.191 1 98.81 401 ALA B C 1
ATOM 6818 O O . ALA B 1 401 ? -8.445 19.156 -2.094 1 98.81 401 ALA B O 1
ATOM 6819 N N . VAL B 1 402 ? -10.305 19.078 -3.348 1 98.88 402 VAL B N 1
ATOM 6820 C CA . VAL B 1 402 ? -11.195 18.922 -2.203 1 98.88 402 VAL B CA 1
ATOM 6821 C C . VAL B 1 402 ? -10.883 17.609 -1.482 1 98.88 402 VAL B C 1
ATOM 6823 O O . VAL B 1 402 ? -10.789 17.578 -0.254 1 98.88 402 VAL B O 1
ATOM 6826 N N . TRP B 1 403 ? -10.672 16.594 -2.246 1 98.75 403 TRP B N 1
ATOM 6827 C CA . TRP B 1 403 ? -10.367 15.281 -1.679 1 98.75 403 TRP B CA 1
ATOM 6828 C C . TRP B 1 403 ? -9.109 15.344 -0.813 1 98.75 403 TRP B C 1
ATOM 6830 O O . TRP B 1 403 ? -9.094 14.812 0.3 1 98.75 403 TRP B O 1
ATOM 6840 N N . LYS B 1 404 ? -8.109 16 -1.191 1 98.81 404 LYS B N 1
ATOM 6841 C CA . LYS B 1 404 ? -6.836 16.094 -0.49 1 98.81 404 LYS B CA 1
ATOM 6842 C C . LYS B 1 404 ? -7.004 16.797 0.861 1 98.81 404 LYS B C 1
ATOM 6844 O O . LYS B 1 404 ? -6.234 16.531 1.792 1 98.81 404 LYS B O 1
ATOM 6849 N N . MET B 1 405 ? -8.047 17.562 0.949 1 98.81 405 MET B N 1
ATOM 6850 C CA . MET B 1 405 ? -8.25 18.391 2.137 1 98.81 405 MET B CA 1
ATOM 6851 C C . MET B 1 405 ? -9.383 17.828 2.996 1 98.81 405 MET B C 1
ATOM 6853 O O . MET B 1 405 ? -9.781 18.453 3.98 1 98.81 405 MET B O 1
ATOM 6857 N N . THR B 1 406 ? -9.984 16.703 2.566 1 98.88 406 THR B N 1
ATOM 6858 C CA . THR B 1 406 ? -11.156 16.203 3.268 1 98.88 406 THR B CA 1
ATOM 6859 C C . THR B 1 406 ? -11.094 14.672 3.385 1 98.88 406 THR B C 1
ATOM 6861 O O . THR B 1 406 ? -10.43 14.141 4.277 1 98.88 406 THR B O 1
ATOM 6864 N N . GLY B 1 407 ? -11.555 14.008 2.328 1 98.69 407 GLY B N 1
ATOM 6865 C CA . GLY B 1 407 ? -11.625 12.555 2.377 1 98.69 407 GLY B CA 1
ATOM 6866 C C . GLY B 1 407 ? -10.273 11.898 2.621 1 98.69 407 GLY B C 1
ATOM 6867 O O . GLY B 1 407 ? -10.164 10.977 3.436 1 98.69 407 GLY B O 1
ATOM 6868 N N . LEU B 1 408 ? -9.242 12.305 1.919 1 98.19 408 LEU B N 1
ATOM 6869 C CA . LEU B 1 408 ? -7.902 11.734 2.076 1 98.19 408 LEU B CA 1
ATOM 6870 C C . LEU B 1 408 ? -7.383 11.953 3.49 1 98.19 408 LEU B C 1
ATOM 6872 O O . LEU B 1 408 ? -6.852 11.031 4.113 1 98.19 408 LEU B O 1
ATOM 6876 N N . THR B 1 409 ? -7.547 13.172 3.988 1 98.81 409 THR B N 1
ATOM 6877 C CA . THR B 1 409 ? -7.043 13.523 5.309 1 98.81 409 THR B CA 1
ATOM 6878 C C . THR B 1 409 ? -7.809 12.781 6.398 1 98.81 409 THR B C 1
ATOM 6880 O O . THR B 1 409 ? -7.207 12.258 7.344 1 98.81 409 THR B O 1
ATOM 6883 N N . ALA B 1 410 ? -9.102 12.68 6.242 1 98.5 410 ALA B N 1
ATOM 6884 C CA . ALA B 1 410 ? -9.914 11.945 7.207 1 98.5 410 ALA B CA 1
ATOM 6885 C C . ALA B 1 410 ? -9.516 10.469 7.246 1 98.5 410 ALA B C 1
ATOM 6887 O O . ALA B 1 410 ? -9.414 9.875 8.32 1 98.5 410 ALA B O 1
ATOM 6888 N N . ARG B 1 411 ? -9.281 9.914 6.094 1 95.5 411 ARG B N 1
ATOM 6889 C CA . ARG B 1 411 ? -8.875 8.516 6.004 1 95.5 411 ARG B CA 1
ATOM 6890 C C . ARG B 1 411 ? -7.555 8.273 6.727 1 95.5 411 ARG B C 1
ATOM 6892 O O . ARG B 1 411 ? -7.449 7.367 7.551 1 95.5 411 ARG B O 1
ATOM 6899 N N . ASN B 1 412 ? -6.582 9.102 6.52 1 97 412 ASN B N 1
ATOM 6900 C CA . ASN B 1 412 ? -5.23 8.875 7.027 1 97 412 ASN B CA 1
ATOM 6901 C C . ASN B 1 412 ? -5.141 9.164 8.523 1 97 412 ASN B C 1
ATOM 6903 O O . ASN B 1 412 ? -4.352 8.539 9.234 1 97 412 ASN B O 1
ATOM 6907 N N . PHE B 1 413 ? -5.969 10.07 9.031 1 98 413 PHE B N 1
ATOM 6908 C CA . PHE B 1 413 ? -5.945 10.375 10.453 1 98 413 PHE B CA 1
ATOM 6909 C C . PHE B 1 413 ? -7.062 9.641 11.188 1 98 413 PHE B C 1
ATOM 6911 O O . PHE B 1 413 ? -7.285 9.867 12.375 1 98 413 PHE B O 1
ATOM 6918 N N . LYS B 1 414 ? -7.844 8.859 10.516 1 95 414 LYS B N 1
ATOM 6919 C CA . LYS B 1 414 ? -8.875 7.984 11.062 1 95 414 LYS B CA 1
ATOM 6920 C C . LYS B 1 414 ? -9.977 8.789 11.742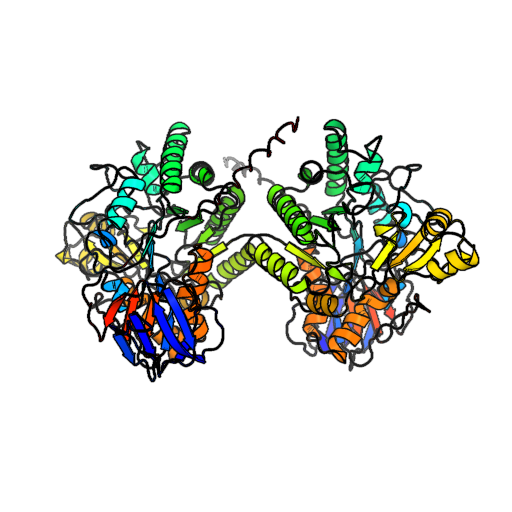 1 95 414 LYS B C 1
ATOM 6922 O O . LYS B 1 414 ? -10.352 8.492 12.883 1 95 414 LYS B O 1
ATOM 6927 N N . LEU B 1 415 ? -10.383 9.789 11.047 1 97.38 415 LEU B N 1
ATOM 6928 C CA . LEU B 1 415 ? -11.5 10.594 11.523 1 97.38 415 LEU B CA 1
ATOM 6929 C C . LEU B 1 415 ? -12.828 9.992 11.07 1 97.38 415 LEU B C 1
ATOM 6931 O O . LEU B 1 415 ? -13.281 10.242 9.945 1 97.38 415 LEU B O 1
ATOM 6935 N N . HIS B 1 416 ? -13.508 9.336 11.945 1 94.69 416 HIS B N 1
ATOM 6936 C CA . HIS B 1 416 ? -14.68 8.539 11.594 1 94.69 416 HIS B CA 1
ATOM 6937 C C . HIS B 1 416 ? -15.875 9.43 11.297 1 94.69 416 HIS B C 1
ATOM 6939 O O . HIS B 1 416 ? -16.141 10.398 12.023 1 94.69 416 HIS B O 1
ATOM 6945 N N . GLU B 1 417 ? -16.531 9.086 10.195 1 97.44 417 GLU B N 1
ATOM 6946 C CA . GLU B 1 417 ? -17.781 9.719 9.789 1 97.44 417 GLU B CA 1
ATOM 6947 C C . GLU B 1 417 ? -17.578 11.203 9.5 1 97.44 417 GLU B C 1
ATOM 6949 O O . GLU B 1 417 ? -18.453 12.023 9.773 1 97.44 417 GLU B O 1
ATOM 6954 N N . ARG B 1 418 ? -16.391 11.578 9.047 1 98.25 418 ARG B N 1
ATOM 6955 C CA . ARG B 1 418 ? -16.047 12.93 8.617 1 98.25 418 ARG B CA 1
ATOM 6956 C C . ARG B 1 418 ? -15.258 12.898 7.312 1 98.25 418 ARG B C 1
ATOM 6958 O O . ARG B 1 418 ? -14.758 11.852 6.906 1 98.25 418 ARG B O 1
ATOM 6965 N N . GLY B 1 419 ? -15.172 13.969 6.629 1 98.62 419 GLY B N 1
ATOM 6966 C CA . GLY B 1 419 ? -14.32 14.125 5.457 1 98.62 419 GLY B CA 1
ATOM 6967 C C . GLY B 1 419 ? -15.047 13.852 4.152 1 98.62 419 GLY B C 1
ATOM 6968 O O . GLY B 1 419 ? -14.523 14.125 3.072 1 98.62 419 GLY B O 1
ATOM 6969 N N . THR B 1 420 ? -16.312 13.32 4.246 1 98.69 420 THR B N 1
ATOM 6970 C CA . THR B 1 420 ? -17.156 13.133 3.07 1 98.69 420 THR B CA 1
ATOM 6971 C C . THR B 1 420 ? -18.578 13.586 3.352 1 98.69 420 THR B C 1
ATOM 6973 O O . THR B 1 420 ? -19.016 13.594 4.504 1 98.69 420 THR B O 1
ATOM 6976 N N . LEU B 1 421 ? -19.219 14.031 2.266 1 98.81 421 LEU B N 1
ATOM 6977 C CA . LEU B 1 421 ? -20.641 14.312 2.363 1 98.81 421 LEU B CA 1
ATOM 6978 C C . LEU B 1 421 ? -21.453 13.047 2.104 1 98.81 421 LEU B C 1
ATOM 6980 O O . LEU B 1 421 ? -21.75 12.719 0.952 1 98.81 421 LEU B O 1
ATOM 6984 N N . GLU B 1 422 ? -21.844 12.422 3.199 1 98.06 422 GLU B N 1
ATOM 6985 C CA . GLU B 1 422 ? -22.625 11.188 3.195 1 98.06 422 GLU B CA 1
ATOM 6986 C C . GLU B 1 422 ? -23.672 11.188 4.305 1 98.06 422 GLU B C 1
ATOM 6988 O O . GLU B 1 422 ? -23.438 11.719 5.391 1 98.06 422 GLU B O 1
ATOM 6993 N N . VAL B 1 423 ? -24.781 10.57 3.99 1 98.38 423 VAL B N 1
ATOM 6994 C CA . VAL B 1 423 ? -25.828 10.469 5.008 1 98.38 423 VAL B CA 1
ATOM 6995 C C . VAL B 1 423 ? -25.266 9.773 6.25 1 98.38 423 VAL B C 1
ATOM 6997 O O . VAL B 1 423 ? -24.609 8.742 6.141 1 98.38 423 VAL B O 1
ATOM 7000 N N . GLY B 1 424 ? -25.453 10.367 7.367 1 98.31 424 GLY B N 1
ATOM 7001 C CA . GLY B 1 424 ? -24.969 9.812 8.617 1 98.31 424 GLY B CA 1
ATOM 7002 C C . GLY B 1 424 ? -23.688 10.477 9.117 1 98.31 424 GLY B C 1
ATOM 7003 O O . GLY B 1 424 ? -23.375 10.414 10.305 1 98.31 424 GLY B O 1
ATOM 7004 N N . HIS B 1 425 ? -22.984 11.109 8.273 1 98.75 425 HIS B N 1
ATOM 7005 C CA . HIS B 1 425 ? -21.734 11.773 8.648 1 98.75 425 HIS B CA 1
ATOM 7006 C C . HIS B 1 425 ? -22.016 13.094 9.367 1 98.75 425 HIS B C 1
ATOM 7008 O O . HIS B 1 425 ? -23.094 13.656 9.242 1 98.75 425 HIS B O 1
ATOM 7014 N N . TYR B 1 426 ? -21.047 13.508 10.188 1 98.81 426 TYR B N 1
ATOM 7015 C CA . TYR B 1 426 ? -21.141 14.828 10.797 1 98.81 426 TYR B CA 1
ATOM 7016 C C . TYR B 1 426 ? -21.25 15.914 9.727 1 98.81 426 TYR B C 1
ATOM 7018 O O . TYR B 1 426 ? -20.625 15.82 8.672 1 98.81 426 TYR B O 1
ATOM 7026 N N . ALA B 1 427 ? -22.062 16.906 10.031 1 98.88 427 ALA B N 1
ATOM 7027 C CA . ALA B 1 427 ? -22.312 17.969 9.062 1 98.88 427 ALA B CA 1
ATOM 7028 C C . ALA B 1 427 ? -21.25 19.062 9.148 1 98.88 427 ALA B C 1
ATOM 7030 O O . ALA B 1 427 ? -21.547 20.203 9.516 1 98.88 427 ALA B O 1
ATOM 7031 N N . ASP B 1 428 ? -20.109 18.75 8.891 1 98.94 428 ASP B N 1
ATOM 7032 C CA . ASP B 1 428 ? -19.031 19.703 8.578 1 98.94 428 ASP B CA 1
ATOM 7033 C C . ASP B 1 428 ? -19.016 20.031 7.086 1 98.94 428 ASP B C 1
ATOM 7035 O O . ASP B 1 428 ? -18.656 19.188 6.262 1 98.94 428 ASP B O 1
ATOM 7039 N N . ILE B 1 429 ? -19.391 21.25 6.742 1 98.94 429 ILE B N 1
ATOM 7040 C CA . ILE B 1 429 ? -19.656 21.578 5.344 1 98.94 429 ILE B CA 1
ATOM 7041 C C . ILE B 1 429 ? -19.109 22.953 5.02 1 98.94 429 ILE B C 1
ATOM 7043 O O . ILE B 1 429 ? -19.188 23.875 5.852 1 98.94 429 ILE B O 1
ATOM 7047 N N . VAL B 1 430 ? -18.594 23.125 3.865 1 98.94 430 VAL B N 1
ATOM 7048 C CA . VAL B 1 430 ? -18.172 24.438 3.371 1 98.94 430 VAL B CA 1
ATOM 7049 C C . VAL B 1 430 ? -18.859 24.719 2.031 1 98.94 430 VAL B C 1
ATOM 7051 O O . VAL B 1 430 ? -19 23.828 1.202 1 98.94 430 VAL B O 1
ATOM 7054 N N . VAL B 1 431 ? -19.359 25.875 1.857 1 98.88 431 VAL B N 1
ATOM 7055 C CA . VAL B 1 431 ? -19.906 26.391 0.603 1 98.88 431 VAL B CA 1
ATOM 7056 C C . VAL B 1 431 ? -18.984 27.484 0.052 1 98.88 431 VAL B C 1
ATOM 7058 O O . VAL B 1 431 ? -18.672 28.453 0.744 1 98.88 431 VAL B O 1
ATOM 7061 N N . PHE B 1 432 ? -18.484 27.312 -1.193 1 98.81 432 PHE B N 1
ATOM 7062 C CA . PHE B 1 432 ? -17.562 28.297 -1.717 1 98.81 432 PHE B CA 1
ATOM 7063 C C . PHE B 1 432 ? -17.781 28.516 -3.211 1 98.81 432 PHE B C 1
ATOM 7065 O O . PHE B 1 432 ? -18.406 27.688 -3.875 1 98.81 432 PHE B O 1
ATOM 7072 N N . ASP B 1 433 ? -17.344 29.656 -3.686 1 98.56 433 ASP B N 1
ATOM 7073 C CA . ASP B 1 433 ? -17.391 30 -5.102 1 98.56 433 ASP B CA 1
ATOM 7074 C C . ASP B 1 433 ? -16.094 29.594 -5.805 1 98.56 433 ASP B C 1
ATOM 7076 O O . ASP B 1 433 ? -15.062 30.266 -5.648 1 98.56 433 ASP B O 1
ATOM 7080 N N . ALA B 1 434 ? -16.156 28.562 -6.609 1 98.56 434 ALA B N 1
ATOM 7081 C CA . ALA B 1 434 ? -14.977 28 -7.246 1 98.56 434 ALA B CA 1
ATOM 7082 C C . ALA B 1 434 ? -14.344 29 -8.211 1 98.56 434 ALA B C 1
ATOM 7084 O O . ALA B 1 434 ? -13.148 28.938 -8.492 1 98.56 434 ALA B O 1
ATOM 7085 N N . ALA B 1 435 ? -15.078 29.938 -8.656 1 98.06 435 ALA B N 1
ATOM 7086 C CA . ALA B 1 435 ? -14.594 30.875 -9.648 1 98.06 435 ALA B CA 1
ATOM 7087 C C . ALA B 1 435 ? -13.789 32 -9 1 98.06 435 ALA B C 1
ATOM 7089 O O . ALA B 1 435 ? -12.898 32.594 -9.625 1 98.06 435 ALA B O 1
ATOM 7090 N N . THR B 1 436 ? -14.047 32.219 -7.688 1 97.75 436 THR B N 1
ATOM 7091 C CA . THR B 1 436 ? -13.453 33.438 -7.109 1 97.75 436 THR B CA 1
ATOM 7092 C C . THR B 1 436 ? -12.602 33.062 -5.895 1 97.75 436 THR B C 1
ATOM 7094 O O . THR B 1 436 ? -11.828 33.906 -5.406 1 97.75 436 THR B O 1
ATOM 7097 N N . ILE B 1 437 ? -12.711 31.922 -5.402 1 98.31 437 ILE B N 1
ATOM 7098 C CA . ILE B 1 437 ? -12.031 31.547 -4.168 1 98.31 437 ILE B CA 1
ATOM 7099 C C . ILE B 1 437 ? -10.531 31.781 -4.312 1 98.31 437 ILE B C 1
ATOM 7101 O O . ILE B 1 437 ? -9.938 31.453 -5.34 1 98.31 437 ILE B O 1
ATOM 7105 N N . ARG B 1 438 ? -9.914 32.438 -3.271 1 98.06 438 ARG B N 1
ATOM 7106 C CA . ARG B 1 438 ? -8.477 32.688 -3.287 1 98.06 438 ARG B CA 1
ATOM 7107 C C . ARG B 1 438 ? -7.988 33.156 -1.914 1 98.06 438 ARG B C 1
ATOM 7109 O O . ARG B 1 438 ? -8.773 33.656 -1.112 1 98.06 438 ARG B O 1
ATOM 7116 N N . ASP B 1 439 ? -6.672 32.906 -1.724 1 97.75 439 ASP B N 1
ATOM 7117 C CA . ASP B 1 439 ? -6.02 33.531 -0.568 1 97.75 439 ASP B CA 1
ATOM 7118 C C . ASP B 1 439 ? -5.746 35 -0.814 1 97.75 439 ASP B C 1
ATOM 7120 O O . ASP B 1 439 ? -5.477 35.406 -1.946 1 97.75 439 ASP B O 1
ATOM 7124 N N . THR B 1 440 ? -5.844 35.781 0.243 1 97.19 440 THR B N 1
ATOM 7125 C CA . THR B 1 440 ? -5.555 37.188 0.139 1 97.19 440 THR B CA 1
ATOM 7126 C C . THR B 1 440 ? -4.363 37.562 1.018 1 97.19 440 THR B C 1
ATOM 7128 O O . THR B 1 440 ? -3.77 38.625 0.843 1 97.19 440 THR B O 1
ATOM 7131 N N . ALA B 1 441 ? -4.035 36.719 1.948 1 96.12 441 ALA B N 1
ATOM 7132 C CA . ALA B 1 441 ? -2.891 36.969 2.822 1 96.12 441 ALA B CA 1
ATOM 7133 C C . ALA B 1 441 ? -1.584 36.938 2.033 1 96.12 441 ALA B C 1
ATOM 7135 O O . ALA B 1 441 ? -1.417 36.125 1.129 1 96.12 441 ALA B O 1
ATOM 7136 N N . SER B 1 442 ? -0.688 37.812 2.307 1 95.69 442 SER B N 1
ATOM 7137 C CA . SER B 1 442 ? 0.649 37.906 1.73 1 95.69 442 SER B CA 1
ATOM 7138 C C . SER B 1 442 ? 1.712 38.031 2.818 1 95.69 442 SER B C 1
ATOM 7140 O O . SER B 1 442 ? 1.39 38.062 4.008 1 95.69 442 SER B O 1
ATOM 7142 N N . TYR B 1 443 ? 2.938 38.031 2.389 1 94.12 443 TYR B N 1
ATOM 7143 C CA . TYR B 1 443 ? 4.008 38.188 3.367 1 94.12 443 TYR B CA 1
ATOM 7144 C C . TYR B 1 443 ? 3.998 39.562 3.977 1 94.12 443 TYR B C 1
ATOM 7146 O O . TYR B 1 443 ? 4.406 39.75 5.125 1 94.12 443 TYR B O 1
ATOM 7154 N N . GLU B 1 444 ? 3.459 40.531 3.266 1 92.25 444 GLU B N 1
ATOM 7155 C CA . GLU B 1 444 ? 3.359 41.906 3.732 1 92.25 444 GLU B CA 1
ATOM 7156 C C . GLU B 1 444 ? 2.148 42.094 4.641 1 92.25 444 GLU B C 1
ATOM 7158 O O . GLU B 1 444 ? 2.232 42.781 5.66 1 92.25 444 GLU B O 1
ATOM 7163 N N . THR B 1 445 ? 1.062 41.531 4.285 1 94.44 445 THR B N 1
ATOM 7164 C CA . THR B 1 445 ? -0.174 41.531 5.059 1 94.44 445 THR B CA 1
ATOM 7165 C C . THR B 1 445 ? -0.669 40.125 5.316 1 94.44 445 THR B C 1
ATOM 7167 O O . THR B 1 445 ? -1.63 39.656 4.691 1 94.44 445 THR B O 1
ATOM 7170 N N . PRO B 1 446 ? -0.049 39.5 6.285 1 94.44 446 PRO B N 1
ATOM 7171 C CA . PRO B 1 446 ? -0.173 38.062 6.367 1 94.44 446 PRO B CA 1
ATOM 7172 C C . PRO B 1 446 ? -1.475 37.625 7.027 1 94.44 446 PRO B C 1
ATOM 7174 O O . PRO B 1 446 ? -1.827 36.438 6.973 1 94.44 446 PRO B O 1
ATOM 7177 N N . ALA B 1 447 ? -2.262 38.5 7.688 1 94.31 447 ALA B N 1
ATOM 7178 C CA . ALA B 1 447 ? -3.43 38.094 8.469 1 94.31 447 ALA B CA 1
ATOM 7179 C C . ALA B 1 447 ? -4.719 38.594 7.824 1 94.31 447 ALA B C 1
ATOM 7181 O O . ALA B 1 447 ? -5.477 39.344 8.438 1 94.31 447 ALA B O 1
ATOM 7182 N N . GLU B 1 448 ? -4.957 38.188 6.602 1 95.25 448 GLU B N 1
ATOM 7183 C CA . GLU B 1 448 ? -6.156 38.562 5.863 1 95.25 448 GLU B CA 1
ATOM 7184 C C . GLU B 1 448 ? -7.023 37.344 5.543 1 95.25 448 GLU B C 1
ATOM 7186 O O . GLU B 1 448 ? -6.527 36.344 5.039 1 95.25 448 GLU B O 1
ATOM 7191 N N . PRO B 1 449 ? -8.297 37.469 5.875 1 95.94 449 PRO B N 1
ATOM 7192 C CA . PRO B 1 449 ? -9.18 36.344 5.543 1 95.94 449 PRO B CA 1
ATOM 7193 C C . PRO B 1 449 ? -9.266 36.094 4.039 1 95.94 449 PRO B C 1
ATOM 7195 O O . PRO B 1 449 ? -9.164 37.031 3.242 1 95.94 449 PRO B O 1
ATOM 7198 N N . ALA B 1 450 ? -9.5 34.844 3.725 1 95.94 450 ALA B N 1
ATOM 7199 C CA . ALA B 1 450 ? -9.641 34.469 2.326 1 95.94 450 ALA B CA 1
ATOM 7200 C C . ALA B 1 450 ? -10.945 35 1.73 1 95.94 450 ALA B C 1
ATOM 7202 O O . ALA B 1 450 ? -11.812 35.469 2.457 1 95.94 450 ALA B O 1
ATOM 7203 N N . GLN B 1 451 ? -11.008 34.969 0.463 1 97.12 451 GLN B N 1
ATOM 7204 C CA . GLN B 1 451 ? -12.211 35.312 -0.276 1 97.12 451 GLN B CA 1
ATOM 7205 C C . GLN B 1 451 ? -12.836 34.094 -0.957 1 97.12 451 GLN B C 1
ATOM 7207 O O . GLN B 1 451 ? -12.133 33.125 -1.263 1 97.12 451 GLN B O 1
ATOM 7212 N N . GLY B 1 452 ? -14.148 34.188 -1.106 1 97.81 452 GLY B N 1
ATOM 7213 C CA . GLY B 1 452 ? -14.828 33.156 -1.894 1 97.81 452 GLY B CA 1
ATOM 7214 C C . GLY B 1 452 ? -15.508 32.094 -1.043 1 97.81 452 GLY B C 1
ATOM 7215 O O . GLY B 1 452 ? -16.219 31.25 -1.564 1 97.81 452 GLY B O 1
ATOM 7216 N N . ILE B 1 453 ? -15.289 32.156 0.267 1 98.44 453 ILE B N 1
ATOM 7217 C CA . ILE B 1 453 ? -16 31.266 1.183 1 98.44 453 ILE B CA 1
ATOM 7218 C C . ILE B 1 453 ? -17.359 31.859 1.532 1 98.44 453 ILE B C 1
ATOM 7220 O O . ILE B 1 453 ? -17.438 32.969 2.092 1 98.44 453 ILE B O 1
ATOM 7224 N N . ASP B 1 454 ? -18.391 31.172 1.277 1 98.31 454 ASP B N 1
ATOM 7225 C CA . ASP B 1 454 ? -19.734 31.688 1.489 1 98.31 454 ASP B CA 1
ATOM 7226 C C . ASP B 1 454 ? -20.266 31.297 2.865 1 98.31 454 ASP B C 1
ATOM 7228 O O . ASP B 1 454 ? -20.875 32.125 3.564 1 98.31 454 ASP B O 1
ATOM 7232 N N . ALA B 1 455 ? -20.062 30.047 3.201 1 98.75 455 ALA B N 1
ATOM 7233 C CA . ALA B 1 455 ? -20.531 29.547 4.488 1 98.75 455 ALA B CA 1
ATOM 7234 C C . ALA B 1 455 ? -19.688 28.391 4.973 1 98.75 455 ALA B C 1
ATOM 7236 O O . ALA B 1 455 ? -19.141 27.625 4.164 1 98.75 455 ALA B O 1
ATOM 7237 N N . VAL B 1 456 ? -19.562 28.281 6.254 1 98.94 456 VAL B N 1
ATOM 7238 C CA . VAL B 1 456 ? -18.922 27.125 6.902 1 98.94 456 VAL B CA 1
ATOM 7239 C C . VAL B 1 456 ? -19.828 26.609 8.023 1 98.94 456 VAL B C 1
ATOM 7241 O O . VAL B 1 456 ? -20.281 27.391 8.875 1 98.94 456 VAL B O 1
ATOM 7244 N N . ILE B 1 457 ? -20.172 25.391 7.934 1 98.94 457 ILE B N 1
ATOM 7245 C CA . ILE B 1 457 ? -20.984 24.688 8.922 1 98.94 457 ILE B CA 1
ATOM 7246 C C . ILE B 1 457 ? -20.125 23.688 9.695 1 98.94 457 ILE B C 1
ATOM 7248 O O . ILE B 1 457 ? -19.406 22.891 9.094 1 98.94 457 ILE B O 1
ATOM 7252 N N . VAL B 1 458 ? -20.125 23.766 11.039 1 98.94 458 VAL B N 1
ATOM 7253 C CA . VAL B 1 458 ? -19.391 22.828 11.891 1 98.94 458 VAL B CA 1
ATOM 7254 C C . VAL B 1 458 ? -20.391 22.047 12.75 1 98.94 458 VAL B C 1
ATOM 7256 O O . VAL B 1 458 ? -21.094 22.641 13.578 1 98.94 458 VAL B O 1
ATOM 7259 N N . ASN B 1 459 ? -20.422 20.766 12.492 1 98.81 459 ASN B N 1
ATOM 7260 C CA . ASN B 1 459 ? -21.344 19.906 13.234 1 98.81 459 ASN B CA 1
ATOM 7261 C C . ASN B 1 459 ? -22.781 20.422 13.133 1 98.81 459 ASN B C 1
ATOM 7263 O O . ASN B 1 459 ? -23.5 20.438 14.133 1 98.81 459 ASN B O 1
ATOM 7267 N N . GLY B 1 460 ? -23.141 20.906 12.031 1 98.81 460 GLY B N 1
ATOM 7268 C CA . GLY B 1 460 ? -24.5 21.297 11.734 1 98.81 460 GLY B CA 1
ATOM 7269 C C . GLY B 1 460 ? -24.812 22.734 12.109 1 98.81 460 GLY B C 1
ATOM 7270 O O . GLY B 1 460 ? -25.922 23.219 11.875 1 98.81 460 GLY B O 1
ATOM 7271 N N . VAL B 1 461 ? -23.906 23.469 12.617 1 98.69 461 VAL B N 1
ATOM 7272 C CA . VAL B 1 461 ? -24.141 24.828 13.086 1 98.69 461 VAL B CA 1
ATOM 7273 C C . VAL B 1 461 ? -23.422 25.812 12.164 1 98.69 461 VAL B C 1
ATOM 7275 O O . VAL B 1 461 ? -22.203 25.703 11.953 1 98.69 461 VAL B O 1
ATOM 7278 N N . VAL B 1 462 ? -24.141 26.781 11.609 1 98.75 462 VAL B N 1
ATOM 7279 C CA . VAL B 1 462 ? -23.547 27.812 10.758 1 98.75 462 VAL B CA 1
ATOM 7280 C C . VAL B 1 462 ? -22.562 28.656 11.57 1 98.75 462 VAL B C 1
ATOM 7282 O O . VAL B 1 462 ? -22.969 29.359 12.5 1 98.75 462 VAL B O 1
ATOM 7285 N N . THR B 1 463 ? -21.328 28.625 11.219 1 98.75 463 THR B N 1
ATOM 7286 C CA . THR B 1 463 ? -20.25 29.234 11.992 1 98.75 463 THR B CA 1
ATOM 7287 C C . THR B 1 463 ? -19.656 30.438 11.25 1 98.75 463 THR B C 1
ATOM 7289 O O . THR B 1 463 ? -19.219 31.391 11.875 1 98.75 463 THR B O 1
ATOM 7292 N N . TRP B 1 464 ? -19.578 30.391 9.953 1 98.31 464 TRP B N 1
ATOM 7293 C CA . TRP B 1 464 ? -19.125 31.453 9.07 1 98.31 464 TRP B CA 1
ATOM 7294 C C . TRP B 1 464 ? -20.141 31.719 7.965 1 98.31 464 TRP B C 1
ATOM 7296 O O . TRP B 1 464 ? -20.656 30.781 7.348 1 98.31 464 TRP B O 1
ATOM 7306 N N . ARG B 1 465 ? -20.438 32.969 7.742 1 97.44 465 ARG B N 1
ATOM 7307 C CA . ARG B 1 465 ? -21.406 33.312 6.707 1 97.44 465 ARG B CA 1
ATOM 7308 C C . ARG B 1 465 ? -21.156 34.719 6.184 1 97.44 465 ARG B C 1
ATOM 7310 O O . ARG B 1 465 ? -20.953 35.656 6.961 1 97.44 465 ARG B O 1
ATOM 7317 N N . LEU B 1 466 ? -21.078 34.812 4.91 1 89.5 466 LEU B N 1
ATOM 7318 C CA . LEU B 1 466 ? -20.969 36.094 4.199 1 89.5 466 LEU B CA 1
ATOM 7319 C C . LEU B 1 466 ? -19.812 36.906 4.758 1 89.5 466 LEU B C 1
ATOM 7321 O O . LEU B 1 466 ? -19.984 38.094 5.078 1 89.5 466 LEU B O 1
ATOM 7325 N N . GLY B 1 467 ? -18.781 36.25 5.113 1 93.38 467 GLY B N 1
ATOM 7326 C CA . GLY B 1 467 ? -17.531 36.906 5.422 1 93.38 467 GLY B CA 1
ATOM 7327 C C . GLY B 1 467 ? -17.375 37.219 6.898 1 93.38 467 GLY B C 1
ATOM 7328 O O . GLY B 1 467 ? -16.469 37.969 7.285 1 93.38 467 GLY B O 1
ATOM 7329 N N . GLN B 1 468 ? -18.25 36.656 7.738 1 95.81 468 GLN B N 1
ATOM 7330 C CA . GLN B 1 468 ? -18.156 36.969 9.164 1 95.81 468 GLN B CA 1
ATOM 7331 C C . GLN B 1 468 ? -18.375 35.719 10.008 1 95.81 468 GLN B C 1
ATOM 7333 O O . GLN B 1 468 ? -19.125 34.812 9.625 1 95.81 468 GLN B O 1
ATOM 7338 N N . HIS B 1 469 ? -17.734 35.781 11.141 1 97.62 469 HIS B N 1
ATOM 7339 C CA . HIS B 1 469 ? -17.984 34.719 12.133 1 97.62 469 HIS B CA 1
ATOM 7340 C C . HIS B 1 469 ? -19.344 34.906 12.781 1 97.62 469 HIS B C 1
ATOM 7342 O O . HIS B 1 469 ? -19.734 36 13.148 1 97.62 469 HIS B O 1
ATOM 7348 N N . MET B 1 470 ? -20.094 33.906 13 1 97.44 470 MET B N 1
ATOM 7349 C CA . MET B 1 470 ? -21.469 33.969 13.484 1 97.44 470 MET B CA 1
ATOM 7350 C C . MET B 1 470 ? -21.531 33.719 14.984 1 97.44 470 MET B C 1
ATOM 7352 O O . MET B 1 470 ? -22.625 33.531 15.539 1 97.44 470 MET B O 1
ATOM 7356 N N . GLY B 1 471 ? -20.344 33.562 15.625 1 96.94 471 GLY B N 1
ATOM 7357 C CA . GLY B 1 471 ? -20.266 33.469 17.078 1 96.94 471 GLY B CA 1
ATOM 7358 C C . GLY B 1 471 ? -20.359 32.031 17.594 1 96.94 471 GLY B C 1
ATOM 7359 O O . GLY B 1 471 ? -20.125 31.797 18.781 1 96.94 471 GLY B O 1
ATOM 7360 N N . ALA B 1 472 ? -20.625 31.125 16.703 1 97.25 472 ALA B N 1
ATOM 7361 C CA . ALA B 1 472 ? -20.812 29.75 17.141 1 97.25 472 ALA B CA 1
ATOM 7362 C C . ALA B 1 472 ? -19.469 29.062 17.375 1 97.25 472 ALA B C 1
ATOM 7364 O O . ALA B 1 472 ? -18.5 29.297 16.641 1 97.25 472 ALA B O 1
ATOM 7365 N N . ARG B 1 473 ? -19.391 28.281 18.391 1 98.38 473 ARG B N 1
ATOM 7366 C CA . ARG B 1 473 ? -18.25 27.422 18.734 1 98.38 473 ARG B CA 1
ATOM 7367 C C . ARG B 1 473 ? -18.703 25.984 18.938 1 98.38 473 ARG B C 1
ATOM 7369 O O . ARG B 1 473 ? -18.781 25.5 20.078 1 98.38 473 ARG B O 1
ATOM 7376 N N . ALA B 1 474 ? -18.922 25.328 17.781 1 98.5 474 ALA B N 1
ATOM 7377 C CA . ALA B 1 474 ? -19.578 24.031 17.812 1 98.5 474 ALA B CA 1
ATOM 7378 C C . ALA B 1 474 ? -18.578 22.906 17.578 1 98.5 474 ALA B C 1
ATOM 7380 O O . ALA B 1 474 ? -18.953 21.781 17.219 1 98.5 474 ALA B O 1
ATOM 7381 N N . GLY B 1 475 ? -17.266 23.172 17.75 1 98.75 475 GLY B N 1
ATOM 7382 C CA . GLY B 1 475 ? -16.234 22.156 17.531 1 98.75 475 GLY B CA 1
ATOM 7383 C C . GLY B 1 475 ? -16.281 21.047 18.562 1 98.75 475 GLY B C 1
ATOM 7384 O O . GLY B 1 475 ? -16.625 21.281 19.719 1 98.75 475 GLY B O 1
ATOM 7385 N N . HIS B 1 476 ? -15.914 19.859 18.125 1 98.5 476 HIS B N 1
ATOM 7386 C CA . HIS B 1 476 ? -15.82 18.688 19 1 98.5 476 HIS B CA 1
ATOM 7387 C C . HIS B 1 476 ? -14.367 18.219 19.141 1 98.5 476 HIS B C 1
ATOM 7389 O O . HIS B 1 476 ? -13.547 18.469 18.25 1 98.5 476 HIS B O 1
ATOM 7395 N N . VAL B 1 477 ? -14.141 17.562 20.297 1 98.56 477 VAL B N 1
ATOM 7396 C CA . VAL B 1 477 ? -12.922 16.766 20.406 1 98.56 477 VAL B CA 1
ATOM 7397 C C . VAL B 1 477 ? -13.102 15.453 19.656 1 98.56 477 VAL B C 1
ATOM 7399 O O . VAL B 1 477 ? -14.094 14.758 19.844 1 98.56 477 VAL B O 1
ATOM 7402 N N . ILE B 1 478 ? -12.195 15.188 18.734 1 98.44 478 ILE B N 1
ATOM 7403 C CA . ILE B 1 478 ? -12.188 13.906 18.047 1 98.44 478 ILE B CA 1
ATOM 7404 C C . ILE B 1 478 ? -11.156 12.977 18.688 1 98.44 478 ILE B C 1
ATOM 7406 O O . ILE B 1 478 ? -9.945 13.211 18.578 1 98.44 478 ILE B O 1
ATOM 7410 N N . ALA B 1 479 ? -11.633 11.922 19.344 1 96.62 479 ALA B N 1
ATOM 7411 C CA . ALA B 1 479 ? -10.773 10.984 20.062 1 96.62 479 ALA B CA 1
ATOM 7412 C C . ALA B 1 479 ? -10.57 9.703 19.266 1 96.62 479 ALA B C 1
ATOM 7414 O O . ALA B 1 479 ? -11.391 9.359 18.406 1 96.62 479 ALA B O 1
ATOM 7415 N N . ARG B 1 480 ? -9.461 9.07 19.547 1 91.12 480 ARG B N 1
ATOM 7416 C CA . ARG B 1 480 ? -9.211 7.77 18.938 1 91.12 480 ARG B CA 1
ATOM 7417 C C . ARG B 1 480 ? -10.203 6.727 19.438 1 91.12 480 ARG B C 1
ATOM 7419 O O . ARG B 1 480 ? -10.539 6.699 20.625 1 91.12 480 ARG B O 1
ATOM 7426 N N . HIS B 1 481 ? -10.766 6.043 18.469 1 74.44 481 HIS B N 1
ATOM 7427 C CA . HIS B 1 481 ? -11.68 4.977 18.844 1 74.44 481 HIS B CA 1
ATOM 7428 C C . HIS B 1 481 ? -10.922 3.719 19.266 1 74.44 481 HIS B C 1
ATOM 7430 O O . HIS B 1 481 ? -9.984 3.299 18.578 1 74.44 481 HIS B O 1
ATOM 7436 N N . ALA B 1 482 ? -10.867 3.471 20.531 1 59.16 482 ALA B N 1
ATOM 7437 C CA . ALA B 1 482 ? -10.219 2.227 20.953 1 59.16 482 ALA B CA 1
ATOM 7438 C C . ALA B 1 482 ? -10.828 1.028 20.234 1 59.16 482 ALA B C 1
ATOM 7440 O O . ALA B 1 482 ? -12.023 1.004 19.953 1 59.16 482 ALA B O 1
ATOM 7441 N N . ALA B 1 483 ? -10.125 0.357 19.547 1 49.41 483 ALA B N 1
ATOM 7442 C CA . ALA B 1 483 ? -10.641 -0.927 19.062 1 49.41 483 ALA B CA 1
ATOM 7443 C C . ALA B 1 483 ? -11.406 -1.649 20.172 1 49.41 483 ALA B C 1
ATOM 7445 O O . ALA B 1 483 ? -10.914 -1.776 21.297 1 49.41 483 ALA B O 1
ATOM 7446 N N . SER B 1 484 ? -12.727 -1.475 20.328 1 32.22 484 SER B N 1
ATOM 7447 C CA . SER B 1 484 ? -13.406 -2.287 21.328 1 32.22 484 SER B CA 1
ATOM 7448 C C . SER B 1 484 ? -12.734 -3.646 21.484 1 32.22 484 SER B C 1
ATOM 7450 O O . SER B 1 484 ? -12.492 -4.344 20.5 1 32.22 484 SER B O 1
ATOM 7452 N N . LYS B 1 485 ? -11.961 -3.848 22.469 1 37.53 485 LYS B N 1
ATOM 7453 C CA . LYS B 1 485 ? -11.766 -5.246 22.828 1 37.53 485 LYS B CA 1
ATOM 7454 C C . LYS B 1 485 ? -13.078 -6.027 22.734 1 37.53 485 LYS B C 1
ATOM 7456 O O . LYS B 1 485 ? -14.109 -5.582 23.234 1 37.53 485 LYS B O 1
ATOM 7461 N N . ARG B 1 486 ? -13.367 -6.781 21.734 1 32.09 486 ARG B N 1
ATOM 7462 C CA . ARG B 1 486 ? -14.43 -7.766 21.906 1 32.09 486 ARG B CA 1
ATOM 7463 C C . ARG B 1 486 ? -14.516 -8.227 23.359 1 32.09 486 ARG B C 1
ATOM 7465 O O . ARG B 1 486 ? -13.562 -8.781 23.891 1 32.09 486 ARG B O 1
ATOM 7472 N N . ARG B 1 487 ? -15.195 -7.648 24.281 1 29.52 487 ARG B N 1
ATOM 7473 C CA . ARG B 1 487 ? -15.648 -8.344 25.484 1 29.52 487 ARG B CA 1
ATOM 7474 C C . ARG B 1 487 ? -16.062 -9.773 25.156 1 29.52 487 ARG B C 1
ATOM 7476 O O . ARG B 1 487 ? -16.891 -10.008 24.281 1 29.52 487 ARG B O 1
ATOM 7483 N N . ASP B 1 488 ? -15.188 -10.766 25.422 1 27.52 488 ASP B N 1
ATOM 7484 C CA . ASP B 1 488 ? -15.594 -12.164 25.562 1 27.52 488 ASP B CA 1
ATOM 7485 C C . ASP B 1 488 ? -16.984 -12.273 26.172 1 27.52 488 ASP B C 1
ATOM 7487 O O . ASP B 1 488 ? -17.25 -11.711 27.234 1 27.52 488 ASP B O 1
ATOM 7491 N N . GLN B 1 489 ? -18.078 -12.328 25.438 1 26.28 489 GLN B N 1
ATOM 7492 C CA . GLN B 1 489 ? -19.312 -12.891 25.938 1 26.28 489 GLN B CA 1
ATOM 7493 C C . GLN B 1 489 ? -19.047 -14.047 26.906 1 26.28 489 GLN B C 1
ATOM 7495 O O . GLN B 1 489 ? -18.234 -14.922 26.609 1 26.28 489 GLN B O 1
ATOM 7500 N N . ALA B 1 490 ? -19.297 -13.812 28.219 1 31.14 490 ALA B N 1
ATOM 7501 C CA . ALA B 1 490 ? -19.375 -14.852 29.234 1 31.14 490 ALA B CA 1
ATOM 7502 C C . ALA B 1 490 ? -20.047 -16.109 28.688 1 31.14 490 ALA B C 1
ATOM 7504 O O . ALA B 1 490 ? -21.031 -16.031 27.953 1 31.14 490 ALA B O 1
ATOM 7505 N N . PRO B 1 491 ? -19.453 -17.234 28.781 1 28.39 491 PRO B N 1
ATOM 7506 C CA . PRO B 1 491 ? -20.141 -18.484 28.453 1 28.39 491 PRO B CA 1
ATOM 7507 C C . PRO B 1 491 ? -21.531 -18.578 29.078 1 28.39 491 PRO B C 1
ATOM 7509 O O . PRO B 1 491 ? -21.75 -18.062 30.172 1 28.39 491 PRO B O 1
ATOM 7512 N N . CYS B 1 492 ? -22.578 -18.375 28.281 1 29.09 492 CYS B N 1
ATOM 7513 C CA . CYS B 1 492 ? -23.922 -18.75 28.688 1 29.09 492 CYS B CA 1
ATOM 7514 C C . CYS B 1 492 ? -23.891 -20.031 29.516 1 29.09 492 CYS B C 1
ATOM 7516 O O . CYS B 1 492 ? -23.531 -21.094 29.016 1 29.09 492 CYS B O 1
ATOM 7518 N N . ARG B 1 493 ? -23.531 -19.875 30.797 1 27.75 493 ARG B N 1
ATOM 7519 C CA . ARG B 1 493 ? -23.797 -20.984 31.703 1 27.75 493 ARG B CA 1
ATOM 7520 C C . ARG B 1 493 ? -25.203 -21.516 31.516 1 27.75 493 ARG B C 1
ATOM 7522 O O . ARG B 1 493 ? -26.172 -20.766 31.547 1 27.75 493 ARG B O 1
ATOM 7529 N N . SER B 1 494 ? -25.312 -22.562 30.609 1 25.42 494 SER B N 1
ATOM 7530 C CA . SER B 1 494 ? -26.484 -23.438 30.562 1 25.42 494 SER B CA 1
ATOM 7531 C C . SER B 1 494 ? -27.031 -23.688 31.953 1 25.42 494 SER B C 1
ATOM 7533 O O . SER B 1 494 ? -26.297 -24.125 32.844 1 25.42 494 SER B O 1
ATOM 7535 N N . LYS B 1 495 ? -27.922 -22.828 32.438 1 27.62 495 LYS B N 1
ATOM 7536 C CA . LYS B 1 495 ? -28.734 -23.297 33.531 1 27.62 495 LYS B CA 1
ATOM 7537 C C . LYS B 1 495 ? -29.188 -24.734 33.344 1 27.62 495 LYS B C 1
ATOM 7539 O O . LYS B 1 495 ? -29.594 -25.109 32.25 1 27.62 495 LYS B O 1
ATOM 7544 N N . ALA B 1 496 ? -28.625 -25.641 34.219 1 27.38 496 ALA B N 1
ATOM 7545 C CA . ALA B 1 496 ? -28.984 -27.016 34.594 1 27.38 496 ALA B CA 1
ATOM 7546 C C . ALA B 1 496 ? -30.5 -27.188 34.688 1 27.38 496 ALA B C 1
ATOM 7548 O O . ALA B 1 496 ? -31.156 -26.578 35.531 1 27.38 496 ALA B O 1
ATOM 7549 N N . SER B 1 497 ? -31.25 -27.047 33.562 1 24.02 497 SER B N 1
ATOM 7550 C CA . SER B 1 497 ? -32.594 -27.578 33.719 1 24.02 497 SER B CA 1
ATOM 7551 C C . SER B 1 497 ? -32.562 -28.859 34.562 1 24.02 497 SER B C 1
ATOM 7553 O O . SER B 1 497 ? -31.828 -29.797 34.25 1 24.02 497 SER B O 1
ATOM 7555 N N . SER B 1 498 ? -33.062 -28.766 35.812 1 22.59 498 SER B N 1
ATOM 7556 C CA . SER B 1 498 ? -33.906 -29.812 36.406 1 22.59 498 SER B CA 1
ATOM 7557 C C . SER B 1 498 ? -35.031 -30.219 35.469 1 22.59 498 SER B C 1
ATOM 7559 O O . SER B 1 498 ? -35.625 -29.375 34.781 1 22.59 498 SER B O 1
#

Radius of gyration: 32.5 Å; Cα contacts (8 Å, |Δi|>4): 2588; chains: 2; bounding box: 106×98×77 Å

InterPro domains:
  IPR011059 Metal-dependent hydrolase, composite domain superfamily [G3DSA:2.30.40.10] (8-433)
  IPR011059 Metal-dependent hydrolase, composite domain superfamily [SSF51338] (7-473)
  IPR013108 Amidohydrolase 3 [PF07969] (51-233)
  IPR013108 Amidohydrolase 3 [PF07969] (334-463)
  IPR023100 D-aminoacylase, insert domain superfamily [G3DSA:3.30.1490.130] (288-344)
  IPR032466 Metal-dependent hydrolase [SSF51556] (61-419)
  IPR050378 Metallo-dependent Hydrolases Superfamily [PTHR11647] (3-277)

Solvent-accessible surface area (backbone atoms only — not comparable to full-atom values): 49092 Å² total; per-residue (Å²): 128,85,79,72,53,80,14,58,32,31,38,31,63,16,35,30,34,40,15,79,52,53,83,65,47,79,42,20,41,32,24,42,95,29,17,24,65,41,72,36,95,49,84,86,58,52,42,74,36,76,44,83,31,63,87,22,37,35,29,30,16,27,35,33,66,28,27,48,44,62,46,40,44,66,80,40,26,65,40,55,55,40,40,46,44,30,33,28,32,40,29,25,12,46,55,4,32,37,55,31,47,27,53,82,86,58,79,54,60,63,64,47,44,69,54,61,52,94,79,62,82,57,18,66,39,36,48,58,42,56,48,49,43,66,74,47,34,13,29,38,24,41,34,42,24,32,11,47,36,28,40,42,63,73,54,45,96,63,45,88,40,59,76,48,74,69,37,36,51,51,34,34,51,53,49,47,50,24,46,72,56,18,31,42,28,39,10,30,21,34,54,35,65,54,28,49,40,48,43,75,64,52,52,42,61,39,50,42,79,34,41,81,57,76,24,35,42,32,30,29,50,58,33,44,36,95,46,29,67,61,26,50,51,52,52,52,50,43,22,60,77,32,62,27,41,27,32,40,47,55,63,64,44,33,46,77,90,33,58,67,46,49,64,57,54,51,52,51,49,55,57,47,29,50,44,28,36,61,45,36,24,29,43,92,58,45,51,51,67,45,65,55,62,66,52,65,88,67,66,62,77,56,38,35,28,18,28,18,73,78,40,56,85,51,37,70,35,42,47,67,58,51,8,58,74,70,70,48,52,58,53,55,40,42,55,64,30,48,66,32,29,23,34,39,58,43,43,40,59,69,37,45,51,54,50,63,54,38,87,70,32,24,37,16,41,60,24,55,90,53,64,88,35,33,63,19,42,40,18,16,38,60,26,30,46,49,25,47,42,22,61,72,66,54,66,44,54,66,43,48,53,46,11,24,23,8,25,53,40,20,61,77,70,66,42,80,57,44,20,37,66,45,71,71,12,46,25,33,29,19,31,30,31,80,88,62,23,23,43,60,26,32,86,89,50,15,87,28,68,32,43,38,53,45,33,22,24,25,48,53,38,70,28,30,45,78,81,38,76,63,81,46,45,57,23,46,78,49,57,48,71,68,71,74,70,79,72,76,75,72,78,79,73,75,75,77,76,128,128,87,78,72,52,79,14,59,30,32,40,30,62,15,36,32,33,40,14,77,52,53,83,63,46,78,41,19,42,32,24,42,95,28,17,24,66,43,72,37,94,49,83,86,60,52,42,72,36,76,45,82,30,63,85,22,37,35,29,28,17,26,36,32,66,29,27,48,44,63,46,42,43,66,79,40,27,66,40,57,56,40,40,44,46,29,34,27,32,39,29,25,12,46,54,4,30,38,56,30,46,27,53,81,86,58,81,53,61,63,63,48,44,67,54,60,53,96,78,62,80,58,18,66,38,35,48,57,42,57,48,47,43,65,74,46,36,12,30,36,23,41,34,40,25,32,11,47,34,28,39,42,64,71,54,45,96,62,46,91,39,60,75,48,73,68,36,37,52,51,34,34,52,53,50,47,50,23,47,74,57,18,32,43,28,39,11,30,19,33,54,36,66,54,27,49,41,48,42,72,64,51,52,43,64,39,50,43,79,35,41,82,56,77,25,34,42,32,30,28,50,56,32,45,37,95,46,29,68,60,25,50,51,52,50,52,50,44,21,61,77,33,61,27,42,28,33,38,46,55,62,64,45,35,46,77,90,33,57,66,46,50,65,56,52,50,52,51,49,55,57,47,29,50,44,27,37,60,45,36,24,30,43,92,58,43,51,50,69,46,65,55,62,64,52,66,88,68,67,61,77,56,38,33,28,17,28,18,72,77,38,54,84,49,39,69,35,41,48,64,57,50,8,58,74,70,69,48,52,59,52,54,41,40,56,63,30,47,66,30,30,23,34,39,59,42,43,41,58,68,38,44,52,54,51,61,57,38,87,70,32,24,38,16,40,60,23,53,90,53,63,87,37,32,63,21,41,40,18,17,37,62,27,29,46,50,25,46,41,22,60,72,65,53,65,44,53,66,41,48,53,47,11,24,22,9,25,52,39,20,60,78,69,65,42,79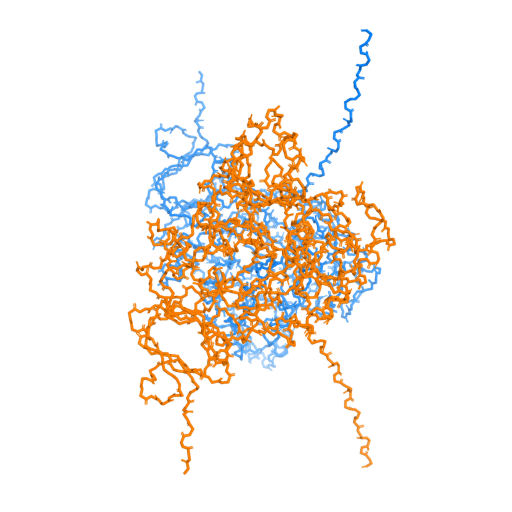,58,44,21,36,65,44,71,72,12,46,25,33,29,18,33,31,31,80,90,60,24,23,43,60,26,32,86,89,50,16,86,28,68,31,44,38,51,45,32,21,23,26,46,51,39,70,28,30,46,78,81,38,76,64,80,46,45,57,22,46,77,49,57,49,71,68,72,72,70,80,72,76,74,70,78,77,72,74,73,76,77,127

Sequence (996 aa):
MQNSPAFDLLITGGTIIDGSKAPRFRADIGVRHGRIAEIGNLSHRQAAQRIDASGKIVAPGFIDSHTHDDQAVLSQPDMTFKISQGVTTVITGNCGISIAPLRAGTPLPAPLSLLDDADGTRFETFSSYLDALRQTPSAVNVAAMVGHSTLRVMTMDALEREARPDEISAMNALLDEALEAGAIGISTGTYYPPAAHASTQEVIDVCRPIAGTGALYVTHMRDEADKSMEALEESFLIGRELNAPVVISHHKLQRAHNFGKSSQTLARIRQAMQCQCVALDCYPYNASSTMLHRDPKRLVGRILISSSKPHPEQAGRELDAIAAEWGVSKEEAAARLQPASAVYFGMDESDVRNILAFDETMIGSDGIPTGEKPHPRLWGTFPRILGHYSRDLGLFDLEVAVWKMTGLTARNFKLHERGTLEVGHYADIVVFDAATIRDTASYETPAEPAQGIDAVIVNGVVTWRLGQHMGARAGHVIARHAASKRRDQAPCRSKASSMQNSPAFDLLITGGTIIDGSKAPRFRADIGVRHGRIAEIGNLSHRQAAQRIDASGKIVAPGFIDSHTHDDQAVLSQPDMTFKISQGVTTVITGNCGISIAPLRAGTPLPAPLSLLDDADGTRFETFSSYLDALRQTPSAVNVAAMVGHSTLRVMTMDALEREARPDEISAMNALLDEALEAGAIGISTGTYYPPAAHASTQEVIDVCRPIAGTGALYVTHMRDEADKSMEALEESFLIGRELNAPVVISHHKLQRAHNFGKSSQTLARIRQAMQCQCVALDCYPYNASSTMLHRDPKRLVGRILISSSKPHPEQAGRELDAIAAEWGVSKEEAAARLQPASAVYFGMDESDVRNILAFDETMIGSDGIPTGEKPHPRLWGTFPRILGHYSRDLGLFDLEVAVWKMTGLTARNFKLHERGTLEVGHYADIVVFDAATIRDTASYETPAEPAQGIDAVIVNGVVTWRLGQHMGARAGHVIARHAASKRRDQAPCRSKASS

Foldseek 3Di:
DPPAFPAQEKEAAAWELFLPLDDIHHWMFGHHQQFTADIHHCVPGGHNYYHYQHQWYKYFQFEFLAAACQCCCQVVQLLCLQVLLRHAEYEHQAQQEHLPLDDQPQDQPPPNCLSQDPVRDGHNALLVSQVSCAVPFGNHAYAYAHGNLRLLSVQDPDQQAEDDPVSLVSLLVRRLRNQVSFHLAYEHNCLDRSNVHYDLVSLLSSRLSCAPFQRAYEYPFNDQEPCNVVRVVSQLVSCVSRVYAYEYEARFYFAPVCAPCLVVVLVVQVVSVVPGRYAYAHFQDQKDKGWQDLDPVQLDDWKAWFAADVCLVSHLDTLVVQCVVVVHDSNVSSVVRPRTMIIGNGGDNVSSLVQLLRQRYAYHLHWRPDGDQTALSSRFGLLCLLAPNCPVVVSDHNSSSLNSRFVSSCVSSVQPLTRTPDNPRRPFMWIFNSVQWGRDADSNRRRDHTPGTAWTAHSRHTQDHPSDGPPDRPYHHRGRDGPPPPPPDDPPPPDPDD/DPPAFPAQEKEAAAWELFLPLDDIHHWMFGHHQQFTADIHHCVPGGHNYYHYQHQWYKYFQFEFLAAACQPVCQVVQLLCLQVLLRHAEYEHQAQQEHLPLDDQPQDQPPPNCLSQDPVSDGHNALLVSQVSCAVPFGNHAYAYAHGNLRLLSVQDPDQQAEDDPVSLVSLLVRRLRNQVSFHLAYEHNCLDRSNVHYDLVSLLSSRLSCAPFQRAYEYPFNDLEPCNVVRVVSQLVSCVSRVYAYEYEARFYFAPVCAPCLVVVLVVQVVSVVPGRYAYAHFQDFKDKGWQDLDPVQLDDWKAWFAADVCLVRHGDTLVVQCVVVVHDSNVSSVVRPRTMIIGNGGDNVSSLVQLLRQRYAYHLHWRPDGDQTALSSRFGLLCLLAPNCPVVVSDHNSSSLNSRFVSSCVSSVQPLTRTPDNPRRPFMWIFNSHQWGRDADSNRRRDHTPGTAWTAHSRHTQDHPSDGPPDRPYHHRGRDGPPPPPPDDPPPPDPDD